Protein 3OUG (pdb70)

Solvent-accessible surface area: 33464 Å² total

Radius of gyration: 26.84 Å; Cα contacts (8 Å, |Δi|>4): 2534; chains: 8; bounding box: 60×60×76 Å

Foldseek 3Di:
DDKDWAFKEWFQFAAEEAAPPCAKEAAQVVCLGPADFQAKKWKAWPPQGDIDIDGYHYDHHPPSHIYHYHPCSVVDDGGITIMITHMDDDDPVDDDHDYRYHYPD/DDKDWAFKEWFQFAAEEEAPPCFKEAAQQLVLGPADFQAKKWKAWPPQGDIDIGTYDYDHHPPSHIYYYHPCSVVDDGGITIMITDIDDDDVVDDDNDHRYHYPD/DDKDWAFKEWFQFAAEEAAPPAKEAAQVLVLRPADFQAKKWKAWPPQGDIDIDGYHYDHHPPSHIYHYHPCSVVDDGGITMMITHIDDDDVVDDDRDHRYHYPD/DDKDWAFKEWFQFAAEEEAPPFKEAAQVVVLRPADFQAKKWKAWPPQGDIDIGGYDYDHHPPSHTYHYHPCSVVDDGGITIMITHIDDDDPVPDDRDHRYHYDD/DDKDWAFKEWFQFAAEEAAPPCFKEAAQQLVLRPADFQAKKWKAWPPQGDIDITTYHYDHHPPSHIYHYHPCSVVDDGGITMMITHMDDDDVVDDDRDHRYHYDD/DDKDWAFKEWFQFAAEEAQPPCFWEAAQVSVLRPADFQAKKWKAWPPQGDIDITTYHYDHHPPSHTYHYHPCRVVDDGGITMMITHIDDDDVVDDDRDHRYHYPD/DDKDWAFKEWFLFAAEEAQPPCFKEAAQVVVLRPADFQAKKWKAWPPQGDIDIGTYDYDHHPPSHIYHYHPCSVVDDGGITIMITHIDDDDPVDDDRDHRYHYPD/DDKDWAFKEWFQFAAEEAQPPCFKEAAPQVVLRPADFQAKKWKAWPPQGDIDITTYDYDHHPPSHTYYYHPCSVVDDGGITMMITHIDDDDPVDDDHDHRYHYPD

B-factor: mean 27.37, std 15.64, range [11.4, 163.14]

Sequence (838 aa):
LISVLKSKISYATVTGKDLFYVSITIDSEIKQANIIENEKVQVVNLLNNGERLETYVIKGEPNSKTIALNGPAARRCEIGDQLFIISYTQVDPTRENIKPKLVDLKLISVLKSKISYATVTGKDDLFFYVSITIDSEIKQANNIIENEKVQVVNLLNNGERLETYVIKGEPNSKTIALNNGPAARRCEIGDQQLFIISYTQVDPTRENIKPKLVDLKLISVLKSKISYATVTGKDLFYSITIDSEIKQANNIIENEKVQVVNLLNNGERLETYVIKGEPNSKTIALNNGPAARRCEIGDQLFIISYTQVDPTRENIKPKLVDLKLISVLKSKISYATVTGKDLFFYSITIDSEIKQANNIIENEKVQVVNLLNNGERLETYVIKGEPNSKTIALNGPAARRCEIGDQLFIISYTQVDPTRENIKPKLVDLKLISVLKKSKISYATVTGKDLFYVSITIDSEIKQANNIIENEKVQVVNLNNGERLETYVIKGEPNSKTIALLNGPAARRCEIGDQQLFIISSYTQVDPTRENIKPKLVDLKLISVLKSKISYATVTGKDLFYVSITIDSEIKQANNIIENEKVQVVNLLNNGERLETYVIKGEPNSKTIALLNNGPAARRCEIGDQQLFIISSYTQVDPTRENIKPKLVDLKLISVLKSKISYATVTGKDLFYVSITIDSEIKQANNIIENEKVQVVNLLNNGERLETYVIKGEPNSKTIALLNGPAARRCEIGDQQLFIISSYTQVDPTRENIKPKLVDLKLISVLKSKISYATVTGKDLFYVSITIDSEIKQANNIIENEKVQVVNLLNNGERLETYVIKGEPNSKTIALLNGPAARRCEIGDQQLFIISSYTQVDPTRENIKPKLVDLK

Structure (mmCIF, N/CA/C/O backbone):
data_3OUG
#
_entry.id   3OUG
#
_cell.length_a   79.934
_cell.length_b   80.525
_cell.length_c   85.025
_cell.angle_alpha   90.00
_cell.angle_beta   104.33
_cell.angle_gamma   90.00
#
_symmetry.space_group_name_H-M   'P 1 21 1'
#
loop_
_entity.id
_entity.type
_entity.pdbx_description
1 polymer 'Aspartate 1-decarboxylase'
2 non-polymer 'CHLORIDE ION'
3 non-polymer GLYCEROL
4 water water
#
loop_
_atom_site.group_PDB
_atom_site.id
_atom_site.type_symbol
_atom_site.label_atom_id
_atom_site.label_alt_id
_atom_site.label_comp_id
_atom_site.label_asym_id
_atom_site.label_entity_id
_atom_site.label_seq_id
_atom_site.pdbx_PDB_ins_code
_atom_site.Cartn_x
_atom_site.Cartn_y
_atom_site.Cartn_z
_atom_site.occupancy
_atom_site.B_iso_or_equiv
_atom_site.auth_seq_id
_atom_site.auth_comp_id
_atom_site.auth_asym_id
_atom_site.auth_atom_id
_atom_site.pdbx_PDB_model_num
ATOM 9 N N . LEU A 1 5 ? 42.521 41.182 -1.105 1.00 35.82 2 LEU A N 1
ATOM 10 C CA . LEU A 1 5 ? 42.870 39.930 -0.460 1.00 33.01 2 LEU A CA 1
ATOM 11 C C . LEU A 1 5 ? 42.257 39.841 0.927 1.00 31.21 2 LEU A C 1
ATOM 12 O O . LEU A 1 5 ? 42.072 40.870 1.593 1.00 30.83 2 LEU A O 1
ATOM 17 N N . ILE A 1 6 ? 41.986 38.608 1.356 1.00 28.14 3 ILE A N 1
ATOM 18 C CA . ILE A 1 6 ? 41.552 38.336 2.726 1.00 27.39 3 ILE A CA 1
ATOM 19 C C . ILE A 1 6 ? 42.373 37.191 3.299 1.00 25.36 3 ILE A C 1
ATOM 20 O O . ILE A 1 6 ? 42.936 36.377 2.568 1.00 24.26 3 ILE A O 1
ATOM 25 N N . SER A 1 7 ? 42.468 37.135 4.631 1.00 24.02 4 SER A N 1
ATOM 26 C CA . SER A 1 7 ? 43.189 36.068 5.280 1.00 23.33 4 SER A CA 1
ATOM 27 C C . SER A 1 7 ? 42.230 34.978 5.703 1.00 22.02 4 SER A C 1
ATOM 28 O O . SER A 1 7 ? 41.188 35.246 6.282 1.00 21.46 4 SER A O 1
ATOM 31 N N . VAL A 1 8 ? 42.614 33.750 5.391 1.00 21.79 5 VAL A N 1
ATOM 32 C CA . VAL A 1 8 ? 41.807 32.578 5.698 1.00 21.82 5 VAL A CA 1
ATOM 33 C C . VAL A 1 8 ? 42.703 31.459 6.223 1.00 21.30 5 VAL A C 1
ATOM 34 O O . VAL A 1 8 ? 43.903 31.441 5.986 1.00 22.67 5 VAL A O 1
ATOM 38 N N . LEU A 1 9 ? 42.099 30.525 6.959 1.00 20.98 6 LEU A N 1
ATOM 39 C CA . LEU A 1 9 ? 42.813 29.357 7.443 1.00 21.05 6 LEU A CA 1
ATOM 40 C C . LEU A 1 9 ? 43.338 28.506 6.332 1.00 22.23 6 LEU A C 1
ATOM 41 O O . LEU A 1 9 ? 42.575 28.136 5.421 1.00 23.51 6 LEU A O 1
ATOM 46 N N . LYS A 1 10 ? 44.626 28.171 6.411 1.00 23.19 7 LYS A N 1
ATOM 47 C CA . LYS A 1 10 ? 45.250 27.259 5.453 1.00 25.65 7 LYS A CA 1
ATOM 48 C C . LYS A 1 10 ? 45.488 25.870 6.031 1.00 26.70 7 LYS A C 1
ATOM 49 O O . LYS A 1 10 ? 45.226 24.878 5.371 1.00 26.45 7 LYS A O 1
ATOM 55 N N . SER A 1 11 ? 45.980 25.810 7.276 1.00 25.91 8 SER A N 1
ATOM 56 C CA . SER A 1 11 ? 46.401 24.576 7.904 1.00 26.25 8 SER A CA 1
ATOM 57 C C . SER A 1 11 ? 46.194 24.697 9.409 1.00 24.47 8 SER A C 1
ATOM 58 O O . SER A 1 11 ? 46.352 25.786 9.971 1.00 23.16 8 SER A O 1
ATOM 61 N N . LYS A 1 12 ? 45.833 23.595 10.042 1.00 23.46 9 LYS A N 1
ATOM 62 C CA . LYS A 1 12 ? 45.789 23.558 11.512 1.00 22.60 9 LYS A CA 1
ATOM 63 C C . LYS A 1 12 ? 46.234 22.217 12.024 1.00 22.45 9 LYS A C 1
ATOM 64 O O . LYS A 1 12 ? 45.738 21.168 11.555 1.00 24.22 9 LYS A O 1
ATOM 70 N N . ILE A 1 13 ? 47.153 22.235 12.987 1.00 20.71 10 ILE A N 1
ATOM 71 C CA . ILE A 1 13 ? 47.549 21.052 13.731 1.00 20.60 10 ILE A CA 1
ATOM 72 C C . ILE A 1 13 ? 46.943 21.182 15.107 1.00 21.38 10 ILE A C 1
ATOM 73 O O . ILE A 1 13 ? 47.203 22.192 15.787 1.00 21.05 10 ILE A O 1
ATOM 78 N N . SER A 1 14 ? 46.139 20.203 15.514 1.00 20.95 11 SER A N 1
ATOM 79 C CA . SER A 1 14 ? 45.491 20.228 16.814 1.00 20.73 11 SER A CA 1
ATOM 80 C C . SER A 1 14 ? 46.059 19.194 17.781 1.00 20.99 11 SER A C 1
ATOM 81 O O . SER A 1 14 ? 46.286 18.057 17.410 1.00 22.27 11 SER A O 1
ATOM 84 N N . TYR A 1 15 ? 46.271 19.604 19.031 1.00 20.48 12 TYR A N 1
ATOM 85 C CA . TYR A 1 15 ? 46.648 18.698 20.138 1.00 20.33 12 TYR A CA 1
ATOM 86 C C . TYR A 1 15 ? 48.085 18.211 20.000 1.00 20.51 12 TYR A C 1
ATOM 87 O O . TYR A 1 15 ? 48.406 17.034 20.213 1.00 21.17 12 TYR A O 1
ATOM 96 N N . ALA A 1 16 ? 48.944 19.154 19.652 1.00 18.91 13 ALA A N 1
ATOM 97 C CA . ALA A 1 16 ? 50.370 18.933 19.571 1.00 19.23 13 ALA A CA 1
ATOM 98 C C . ALA A 1 16 ? 50.935 19.077 20.968 1.00 18.95 13 ALA A C 1
ATOM 99 O O . ALA A 1 16 ? 50.869 20.156 21.543 1.00 22.12 13 ALA A O 1
ATOM 101 N N . THR A 1 17 ? 51.532 18.015 21.502 1.00 18.20 14 THR A N 1
ATOM 102 C CA . THR A 1 17 ? 52.016 18.030 22.879 1.00 18.49 14 THR A CA 1
ATOM 103 C C . THR A 1 17 ? 53.450 18.505 22.911 1.00 17.46 14 THR A C 1
ATOM 104 O O . THR A 1 17 ? 54.304 17.956 22.223 1.00 18.03 14 THR A O 1
ATOM 108 N N . VAL A 1 18 ? 53.743 19.499 23.748 1.00 16.33 15 VAL A N 1
ATOM 109 C CA . VAL A 1 18 ? 55.098 20.035 23.838 1.00 16.65 15 VAL A CA 1
ATOM 110 C C . VAL A 1 18 ? 56.015 18.974 24.461 1.00 17.35 15 VAL A C 1
ATOM 111 O O . VAL A 1 18 ? 55.750 18.456 25.545 1.00 18.38 15 VAL A O 1
ATOM 115 N N . THR A 1 19 ? 57.093 18.681 23.745 1.00 19.13 16 THR A N 1
ATOM 116 C CA . THR A 1 19 ? 58.093 17.704 24.146 1.00 20.54 16 THR A CA 1
ATOM 117 C C . THR A 1 19 ? 59.398 18.330 24.636 1.00 21.88 16 THR A C 1
ATOM 118 O O . THR A 1 19 ? 60.180 17.679 25.319 1.00 23.09 16 THR A O 1
ATOM 122 N N . GLY A 1 20 ? 59.630 19.598 24.319 1.00 21.71 17 GLY A N 1
ATOM 123 C CA . GLY A 1 20 ? 60.865 20.245 24.701 1.00 22.54 17 GLY A CA 1
ATOM 124 C C . GLY A 1 20 ? 60.740 21.740 24.596 1.00 22.34 17 GLY A C 1
ATOM 125 O O . GLY A 1 20 ? 59.798 22.248 23.991 1.00 21.28 17 GLY A O 1
ATOM 126 N N . LYS A 1 21 ? 61.660 22.435 25.246 1.00 24.10 18 LYS A N 1
ATOM 127 C CA . LYS A 1 21 ? 61.739 23.888 25.155 1.00 25.03 18 LYS A CA 1
ATOM 128 C C . LYS A 1 21 ? 63.180 24.290 25.441 1.00 27.53 18 LYS A C 1
ATOM 129 O O . LYS A 1 21 ? 63.844 23.683 26.293 1.00 30.71 18 LYS A O 1
ATOM 135 N N . ASP A 1 22 ? 63.672 25.257 24.680 1.00 27.52 19 ASP A N 1
ATOM 136 C CA . ASP A 1 22 ? 65.082 25.652 24.724 1.00 29.14 19 ASP A CA 1
ATOM 137 C C . ASP A 1 22 ? 65.127 27.161 24.599 1.00 26.61 19 ASP A C 1
ATOM 138 O O . ASP A 1 22 ? 65.102 27.672 23.491 1.00 26.96 19 ASP A O 1
ATOM 143 N N . LEU A 1 23 ? 65.213 27.859 25.723 1.00 26.57 20 LEU A N 1
ATOM 144 C CA . LEU A 1 23 ? 65.282 29.332 25.702 1.00 26.05 20 LEU A CA 1
ATOM 145 C C . LEU A 1 23 ? 66.456 29.887 24.854 1.00 27.87 20 LEU A C 1
ATOM 146 O O . LEU A 1 23 ? 66.258 30.708 23.958 1.00 27.66 20 LEU A O 1
ATOM 151 N N . PHE A 1 24 ? 67.660 29.415 25.121 1.00 29.52 21 PHE A N 1
ATOM 152 C CA . PHE A 1 24 ? 68.844 29.945 24.412 1.00 32.95 21 PHE A CA 1
ATOM 153 C C . PHE A 1 24 ? 69.186 29.135 23.155 1.00 35.23 21 PHE A C 1
ATOM 154 O O . PHE A 1 24 ? 70.222 28.478 23.078 1.00 35.61 21 PHE A O 1
ATOM 162 N N . TYR A 1 25 ? 68.314 29.261 22.157 1.00 36.52 22 TYR A N 1
ATOM 163 C CA . TYR A 1 25 ? 68.376 28.475 20.924 1.00 38.61 22 TYR A CA 1
ATOM 164 C C . TYR A 1 25 ? 69.447 29.010 19.975 1.00 40.91 22 TYR A C 1
ATOM 165 O O . TYR A 1 25 ? 69.578 30.225 19.793 1.00 41.00 22 TYR A O 1
ATOM 174 N N . VAL A 1 26 ? 70.191 28.085 19.364 1.00 46.70 23 VAL A N 1
ATOM 175 C CA . VAL A 1 26 ? 71.255 28.410 18.417 1.00 49.69 23 VAL A CA 1
ATOM 176 C C . VAL A 1 26 ? 71.047 27.642 17.106 1.00 49.03 23 VAL A C 1
ATO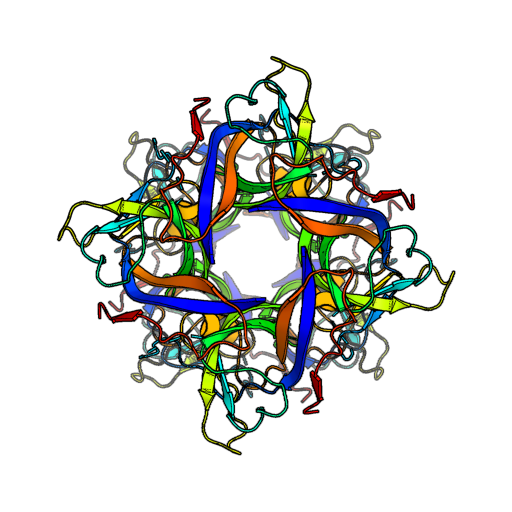M 177 O O . VAL A 1 26 ? 70.742 26.451 17.121 1.00 47.79 23 VAL A O 1
ATOM 181 N N . SER A 1 28 ? 60.044 30.576 18.134 1.00 31.82 25 SER A N 1
ATOM 182 C CA . SER A 1 28 ? 60.173 29.640 17.027 1.00 30.45 25 SER A CA 1
ATOM 183 C C . SER A 1 28 ? 59.935 28.220 17.481 1.00 27.45 25 SER A C 1
ATOM 184 O O . SER A 1 28 ? 60.254 27.847 18.598 1.00 27.96 25 SER A O 1
ATOM 187 N N . ILE A 1 29 ? 59.301 27.461 16.613 1.00 23.61 26 ILE A N 1
ATOM 188 C CA . ILE A 1 29 ? 58.731 26.196 16.994 1.00 21.32 26 ILE A CA 1
ATOM 189 C C . ILE A 1 29 ? 59.273 25.103 16.100 1.00 20.76 26 ILE A C 1
ATOM 190 O O . ILE A 1 29 ? 59.191 25.181 14.902 1.00 21.60 26 ILE A O 1
ATOM 195 N N . THR A 1 30 ? 59.835 24.087 16.719 1.00 20.17 27 THR A N 1
ATOM 196 C CA . THR A 1 30 ? 60.321 22.935 15.984 1.00 20.82 27 THR A CA 1
ATOM 197 C C . THR A 1 30 ? 59.223 21.900 15.912 1.00 20.53 27 THR A C 1
ATOM 198 O O . THR A 1 30 ? 58.654 21.546 16.902 1.00 19.72 27 THR A O 1
ATOM 202 N N . ILE A 1 31 ? 58.914 21.423 14.709 1.00 20.74 28 ILE A N 1
ATOM 203 C CA . ILE A 1 31 ? 57.832 20.452 14.497 1.00 20.91 28 ILE A CA 1
ATOM 204 C C . ILE A 1 31 ? 58.366 19.283 13.651 1.00 22.06 28 ILE A C 1
ATOM 205 O O . ILE A 1 31 ? 58.972 19.512 12.608 1.00 22.97 28 ILE A O 1
ATOM 210 N N . ASP A 1 32 ? 58.192 18.059 14.140 1.00 22.75 29 ASP A N 1
ATOM 211 C CA . ASP A 1 32 ? 58.385 16.816 13.344 1.00 24.72 29 ASP A CA 1
ATOM 212 C C . ASP A 1 32 ? 58.051 17.065 11.863 1.00 25.46 29 ASP A C 1
ATOM 213 O O . ASP A 1 32 ? 56.938 17.481 11.527 1.00 24.88 29 ASP A O 1
ATOM 218 N N . SER A 1 33 ? 59.026 16.838 10.986 1.00 26.88 30 SER A N 1
ATOM 219 C CA . SER A 1 33 ? 58.877 17.186 9.568 1.00 28.44 30 SER A CA 1
ATOM 220 C C . SER A 1 33 ? 57.748 16.426 8.865 1.00 29.32 30 SER A C 1
ATOM 221 O O . SER A 1 33 ? 57.179 16.920 7.880 1.00 29.68 30 SER A O 1
ATOM 224 N N . GLU A 1 34 ? 57.401 15.253 9.379 1.00 30.17 31 GLU A N 1
ATOM 225 C CA . GLU A 1 34 ? 56.271 14.481 8.850 1.00 31.67 31 GLU A CA 1
ATOM 226 C C . GLU A 1 34 ? 54.922 15.066 9.233 1.00 30.14 31 GLU A C 1
ATOM 227 O O . GLU A 1 34 ? 53.974 14.993 8.456 1.00 30.93 31 GLU A O 1
ATOM 233 N N . ILE A 1 35 ? 54.825 15.641 10.436 1.00 28.33 32 ILE A N 1
ATOM 234 C CA . ILE A 1 35 ? 53.619 16.359 10.839 1.00 26.90 32 ILE A CA 1
ATOM 235 C C . ILE A 1 35 ? 53.458 17.635 9.986 1.00 26.42 32 ILE A C 1
ATOM 236 O O . ILE A 1 35 ? 52.349 17.969 9.559 1.00 25.82 32 ILE A O 1
ATOM 249 N N . LYS A 1 37 ? 54.516 18.027 7.003 1.00 31.16 34 LYS A N 1
ATOM 250 C CA . LYS A 1 37 ? 54.075 17.510 5.710 1.00 33.27 34 LYS A CA 1
ATOM 251 C C . LYS A 1 37 ? 52.559 17.267 5.693 1.00 33.10 34 LYS A C 1
ATOM 252 O O . LYS A 1 37 ? 51.865 17.688 4.756 1.00 34.43 34 LYS A O 1
ATOM 258 N N . GLN A 1 38 ? 52.033 16.623 6.730 1.00 32.81 35 GLN A N 1
ATOM 259 C CA . GLN A 1 38 ? 50.592 16.365 6.814 1.00 33.47 35 GLN A CA 1
ATOM 260 C C . GLN A 1 38 ? 49.809 17.670 6.757 1.00 32.26 35 GLN A C 1
ATOM 261 O O . GLN A 1 38 ? 48.733 17.734 6.173 1.00 32.89 35 GLN A O 1
ATOM 267 N N . ALA A 1 39 ? 50.349 18.703 7.409 1.00 30.00 36 ALA A N 1
ATOM 268 C CA . ALA A 1 39 ? 49.668 19.984 7.547 1.00 29.04 36 ALA A CA 1
ATOM 269 C C . ALA A 1 39 ? 49.934 20.965 6.408 1.00 29.89 36 ALA A C 1
ATOM 270 O O . ALA A 1 39 ? 49.436 22.090 6.440 1.00 29.81 36 ALA A O 1
ATOM 272 N N . ASN A 1 40 ? 50.708 20.552 5.402 1.00 31.05 37 ASN A N 1
ATOM 273 C CA . ASN A 1 40 ? 51.139 21.459 4.332 1.00 33.00 37 ASN A CA 1
ATOM 274 C C . ASN A 1 40 ? 51.771 22.748 4.894 1.00 31.85 37 ASN A C 1
ATOM 275 O O . ASN A 1 40 ? 51.474 23.856 4.430 1.00 32.47 37 ASN A O 1
ATOM 280 N N . ILE A 1 41 ? 52.600 22.585 5.930 1.00 31.04 38 ILE A N 1
ATOM 281 C CA . ILE A 1 41 ? 53.355 23.696 6.522 1.00 30.25 38 ILE A CA 1
ATOM 282 C C . ILE A 1 41 ? 54.810 23.495 6.157 1.00 30.81 38 ILE A C 1
ATOM 283 O O . ILE A 1 41 ? 55.341 22.383 6.275 1.00 31.42 38 ILE A O 1
ATOM 288 N N . ILE A 1 42 ? 55.437 24.552 5.657 1.00 31.39 39 ILE A N 1
ATOM 289 C CA . ILE A 1 42 ? 56.813 24.481 5.197 1.00 32.76 39 ILE A CA 1
ATOM 290 C C . ILE A 1 42 ? 57.781 25.132 6.161 1.00 32.35 39 ILE A C 1
ATOM 291 O O . ILE A 1 42 ? 57.402 25.958 7.002 1.00 30.75 39 ILE A O 1
ATOM 296 N N . GLU A 1 43 ? 59.039 24.748 6.027 1.00 34.53 40 GLU A N 1
ATOM 297 C CA . GLU A 1 43 ? 60.110 25.287 6.836 1.00 34.35 40 GLU A CA 1
ATOM 298 C C . GLU A 1 43 ? 60.134 26.804 6.698 1.00 32.42 40 GLU A C 1
ATOM 299 O O . GLU A 1 43 ? 59.974 27.331 5.599 1.00 31.07 40 GLU A O 1
ATOM 305 N N . ASN A 1 44 ? 60.262 27.484 7.843 1.00 30.13 41 ASN A N 1
ATOM 306 C CA . ASN A 1 44 ? 60.295 28.948 7.950 1.00 29.17 41 ASN A CA 1
ATOM 307 C C . ASN A 1 44 ? 58.964 29.663 7.727 1.00 26.68 41 ASN A C 1
ATOM 308 O O . ASN A 1 44 ? 58.925 30.872 7.731 1.00 26.28 41 ASN A O 1
ATOM 313 N N . GLU A 1 45 ? 57.880 28.917 7.592 1.00 25.68 42 GLU A N 1
ATOM 314 C CA . GLU A 1 45 ? 56.543 29.510 7.480 1.00 25.28 42 GLU A CA 1
ATOM 315 C C . GLU A 1 45 ? 56.110 30.120 8.815 1.00 23.84 42 GLU A C 1
ATOM 316 O O . GLU A 1 45 ? 56.357 29.536 9.856 1.00 23.86 42 GLU A O 1
ATOM 322 N N . LYS A 1 46 ? 55.444 31.271 8.748 1.00 23.10 43 LYS A N 1
ATOM 323 C CA . LYS A 1 46 ? 54.870 31.908 9.933 1.00 21.84 43 LYS A CA 1
ATOM 324 C C . LYS A 1 46 ? 53.623 31.162 10.401 1.00 21.62 43 LYS A C 1
ATOM 325 O O . LYS A 1 46 ? 52.716 30.874 9.600 1.00 23.27 43 LYS A O 1
ATOM 331 N N . VAL A 1 47 ? 53.548 30.885 11.713 1.00 19.87 44 VAL A N 1
ATOM 332 C CA . VAL A 1 47 ? 52.378 30.217 12.296 1.00 18.96 44 VAL A CA 1
ATOM 333 C C . VAL A 1 47 ? 51.952 30.893 13.583 1.00 18.11 44 VAL A C 1
ATOM 334 O O . VAL A 1 47 ? 52.783 31.516 14.246 1.00 17.92 44 VAL A O 1
ATOM 338 N N . GLN A 1 48 ? 50.669 30.754 13.876 1.00 17.02 45 GLN A N 1
ATOM 339 C CA . GLN A 1 48 ? 50.095 31.132 15.165 1.00 16.38 45 GLN A CA 1
ATOM 340 C C . GLN A 1 48 ? 50.103 29.897 16.045 1.00 16.13 45 GLN A C 1
ATOM 341 O O . GLN A 1 48 ? 49.656 28.809 15.630 1.00 17.94 45 GLN A O 1
ATOM 347 N N . VAL A 1 49 ? 50.629 30.043 17.260 1.00 14.01 46 VAL A N 1
ATOM 348 C CA . VAL A 1 49 ? 50.695 28.959 18.219 1.00 13.91 46 VAL A CA 1
ATOM 349 C C . VAL A 1 49 ? 49.841 29.338 19.424 1.00 13.01 46 VAL A C 1
ATOM 350 O O . VAL A 1 49 ? 50.075 30.389 20.042 1.00 13.97 46 VAL A O 1
ATOM 354 N N . VAL A 1 50 ? 48.843 28.522 19.725 1.00 12.99 47 VAL A N 1
ATOM 355 C CA . VAL A 1 50 ? 47.961 28.782 20.877 1.00 13.03 47 VAL A CA 1
ATOM 356 C C . VAL A 1 50 ? 47.973 27.605 21.811 1.00 12.74 47 VAL A C 1
ATOM 357 O O . VAL A 1 50 ? 48.027 26.445 21.389 1.00 13.39 47 VAL A O 1
ATOM 361 N N . ASN A 1 51 ? 47.957 27.891 23.103 1.00 12.55 48 ASN A N 1
ATOM 362 C CA . ASN A 1 51 ? 48.225 26.921 24.163 1.00 12.55 48 ASN A CA 1
ATOM 363 C C . ASN A 1 51 ? 46.968 26.658 25.016 1.00 12.53 48 ASN A C 1
ATOM 364 O O . ASN A 1 51 ? 46.419 27.564 25.661 1.00 12.70 48 ASN A O 1
ATOM 369 N N . LEU A 1 52 ? 46.538 25.404 25.046 1.00 12.76 49 LEU A N 1
ATOM 370 C CA A LEU A 1 52 ? 45.303 25.042 25.774 0.50 13.58 49 LEU A CA 1
ATOM 371 C CA B LEU A 1 52 ? 45.320 25.006 25.768 0.50 13.36 49 LEU A CA 1
ATOM 372 C C . LEU A 1 52 ? 45.486 25.083 27.288 1.00 13.28 49 LEU A C 1
ATOM 373 O O . LEU A 1 52 ? 44.517 25.255 28.006 1.00 13.52 49 LEU A O 1
ATOM 382 N N . ASN A 1 53 ? 46.697 24.900 27.776 1.00 12.73 50 ASN A N 1
ATOM 383 C CA . ASN A 1 53 ? 46.960 24.847 29.223 1.00 12.79 50 ASN A CA 1
ATOM 384 C C . ASN A 1 53 ? 46.945 26.252 29.811 1.00 12.61 50 ASN A C 1
ATOM 385 O O . ASN A 1 53 ? 46.363 26.536 30.859 1.00 12.67 50 ASN A O 1
ATOM 390 N N . ASN A 1 54 ? 47.646 27.181 29.176 1.00 12.53 51 ASN A N 1
ATOM 391 C CA . ASN A 1 54 ? 47.842 28.524 29.740 1.00 12.59 51 ASN A CA 1
ATOM 392 C C . ASN A 1 54 ? 47.202 29.657 28.971 1.00 12.55 51 ASN A C 1
ATOM 393 O O . ASN A 1 54 ? 47.228 30.804 29.440 1.00 12.93 51 ASN A O 1
ATOM 398 N N . GLY A 1 55 ? 46.578 29.374 27.825 1.00 12.45 52 GLY A N 1
ATOM 399 C CA . GLY A 1 55 ? 45.946 30.394 27.011 1.00 12.57 52 GLY A CA 1
ATOM 400 C C . GLY A 1 55 ? 46.819 31.306 26.173 1.00 12.65 52 GLY A C 1
ATOM 401 O O . GLY A 1 55 ? 46.310 32.206 25.506 1.00 12.89 52 GLY A O 1
ATOM 402 N N . GLU A 1 56 ? 48.141 31.120 26.238 1.00 12.61 53 GLU A N 1
ATOM 403 C CA . GLU A 1 56 ? 49.069 31.988 25.509 1.00 12.81 53 GLU A CA 1
ATOM 404 C C . GLU A 1 56 ? 48.841 31.855 24.015 1.00 12.76 53 GLU A C 1
ATOM 405 O O . GLU A 1 56 ? 48.562 30.764 23.500 1.00 12.60 53 GLU A O 1
ATOM 411 N N . ARG A 1 57 ? 48.973 32.980 23.333 1.00 12.03 54 ARG A N 1
ATOM 412 C CA . ARG A 1 57 ? 48.831 33.108 21.895 1.00 12.15 54 ARG A CA 1
ATOM 413 C C . ARG A 1 57 ? 50.034 33.870 21.362 1.00 13.20 54 ARG A C 1
ATOM 414 O O . ARG A 1 57 ? 50.370 34.945 21.863 1.00 14.89 54 ARG A O 1
ATOM 422 N N . LEU A 1 58 ? 50.719 33.291 20.370 1.00 13.28 55 LEU A N 1
ATOM 423 C CA . LEU A 1 58 ? 51.912 33.938 19.813 1.00 13.68 55 LEU A CA 1
ATOM 424 C C . LEU A 1 58 ? 52.070 33.572 18.355 1.00 14.59 55 LEU A C 1
ATOM 425 O O . LEU A 1 58 ? 51.445 32.609 17.879 1.00 15.13 55 LEU A O 1
ATOM 430 N N . GLU A 1 59 ? 52.901 34.333 17.676 1.00 14.91 56 GLU A N 1
ATOM 431 C CA . GLU A 1 59 ? 53.264 34.053 16.289 1.00 16.99 56 GLU A CA 1
ATOM 432 C C . GLU A 1 59 ? 54.748 33.851 16.236 1.00 17.18 56 GLU A C 1
ATOM 433 O O . GLU A 1 59 ? 55.520 34.587 16.846 1.00 16.76 56 GLU A O 1
ATOM 439 N N . THR A 1 60 ? 55.159 32.851 15.463 1.00 18.02 57 THR A N 1
ATOM 440 C CA . THR A 1 60 ? 56.560 32.565 15.254 1.00 19.51 57 THR A CA 1
ATOM 441 C C . THR A 1 60 ? 56.713 31.807 13.929 1.00 20.39 57 THR A C 1
ATOM 442 O O . THR A 1 60 ? 55.779 31.783 13.135 1.00 21.19 57 THR A O 1
ATOM 446 N N . TYR A 1 61 ? 57.903 31.281 13.663 1.00 20.45 58 TYR A N 1
ATOM 447 C CA . TYR A 1 61 ? 58.145 30.553 12.406 1.00 21.33 58 TYR A CA 1
ATOM 448 C C . TYR A 1 61 ? 58.534 29.117 12.718 1.00 20.78 58 TYR A C 1
ATOM 449 O O . TYR A 1 61 ? 58.950 28.803 13.822 1.00 21.34 58 TYR A O 1
ATOM 458 N N . VAL A 1 62 ? 58.441 28.255 11.704 1.00 21.67 59 VAL A N 1
ATOM 459 C CA . VAL A 1 62 ? 58.603 26.800 11.886 1.00 22.87 59 VAL A CA 1
ATOM 460 C C . VAL A 1 62 ? 60.029 26.335 11.527 1.00 24.28 59 VAL A C 1
ATOM 461 O O . VAL A 1 62 ? 60.596 26.760 10.507 1.00 24.93 59 VAL A O 1
ATOM 465 N N . ILE A 1 63 ? 60.572 25.466 12.374 1.00 23.94 60 ILE A N 1
ATOM 466 C CA . ILE A 1 63 ? 61.838 24.785 12.166 1.00 26.46 60 ILE A CA 1
ATOM 467 C C . ILE A 1 63 ? 61.529 23.300 12.037 1.00 27.57 60 ILE A C 1
ATOM 468 O O . ILE A 1 63 ? 60.716 22.767 12.787 1.00 26.24 60 ILE A O 1
ATOM 473 N N . LYS A 1 64 ? 62.182 22.624 11.086 1.00 29.39 61 LYS A N 1
ATOM 474 C CA . LYS A 1 64 ? 61.981 21.187 10.934 1.00 31.83 61 LYS A CA 1
ATOM 475 C C . LYS A 1 64 ? 62.520 20.369 12.099 1.00 32.19 61 LYS A C 1
ATOM 476 O O . LYS A 1 64 ? 63.675 20.518 12.490 1.00 33.17 61 LYS A O 1
ATOM 482 N N . GLY A 1 65 ? 61.680 19.486 12.625 1.00 32.77 62 GLY A N 1
ATOM 483 C CA . GLY A 1 65 ? 62.111 18.472 13.579 1.00 33.40 62 GLY A CA 1
ATOM 484 C C . GLY A 1 65 ? 62.375 17.185 12.801 1.00 35.98 62 GLY A C 1
ATOM 485 O O . GLY A 1 65 ? 62.020 17.079 11.631 1.00 35.80 62 GLY A O 1
ATOM 486 N N . GLU A 1 66 ? 62.994 16.220 13.462 1.00 35.11 63 GLU A N 1
ATOM 487 C CA . GLU A 1 66 ? 63.298 14.937 12.825 1.00 37.49 63 GLU A CA 1
ATOM 488 C C . GLU A 1 66 ? 62.020 14.162 12.467 1.00 36.91 63 GLU A C 1
ATOM 489 O O . GLU A 1 66 ? 61.084 14.108 13.258 1.00 35.26 63 GLU A O 1
ATOM 495 N N . PRO A 1 67 ? 61.978 13.549 11.266 1.00 38.42 64 PRO A N 1
ATOM 496 C CA . PRO A 1 67 ? 60.765 12.842 10.863 1.00 38.43 64 PRO A CA 1
ATOM 497 C C . PRO A 1 67 ? 60.372 11.742 11.844 1.00 37.35 64 PRO A C 1
ATOM 498 O O . PRO A 1 67 ? 61.230 11.007 12.325 1.00 38.19 64 PRO A O 1
ATOM 502 N N . ASN A 1 68 ? 59.078 11.672 12.138 1.00 36.39 65 ASN A N 1
ATOM 503 C CA . ASN A 1 68 ? 58.486 10.692 13.046 1.00 36.32 65 ASN A CA 1
ATOM 504 C C . ASN A 1 68 ? 58.969 10.740 14.500 1.00 35.00 65 ASN A C 1
ATOM 505 O O . ASN A 1 68 ? 58.690 9.819 15.260 1.00 36.31 65 ASN A O 1
ATOM 510 N N . SER A 1 69 ? 59.664 11.817 14.882 1.00 33.31 66 SER A N 1
ATOM 511 C CA . SER A 1 69 ? 60.086 12.046 16.277 1.00 32.27 66 SER A CA 1
ATOM 512 C C . SER A 1 69 ? 58.944 12.497 17.198 1.00 30.77 66 SER A C 1
ATOM 513 O O . SER A 1 69 ? 59.045 12.370 18.413 1.00 30.20 66 SER A O 1
ATOM 516 N N . LYS A 1 70 ? 57.902 13.062 16.599 1.00 29.46 67 LYS A N 1
ATOM 517 C CA . LYS A 1 70 ? 56.807 13.732 17.324 1.00 28.80 67 LYS A CA 1
ATOM 518 C C . LYS A 1 70 ? 57.326 14.960 18.094 1.00 26.18 67 LYS A C 1
ATOM 519 O O . LYS A 1 70 ? 56.663 15.443 19.025 1.00 25.82 67 LYS A O 1
ATOM 525 N N . THR A 1 71 ? 58.479 15.484 17.696 1.00 24.77 68 THR A N 1
ATOM 526 C CA . THR A 1 71 ? 59.027 16.702 18.329 1.00 23.16 68 THR A CA 1
ATOM 527 C C . THR A 1 71 ? 58.092 17.884 18.137 1.00 20.97 68 THR A C 1
ATOM 528 O O . THR A 1 71 ? 57.665 18.181 17.033 1.00 20.75 68 THR A O 1
ATOM 532 N N . ILE A 1 72 ? 57.774 18.558 19.245 1.00 19.13 69 ILE A N 1
ATOM 533 C CA . ILE A 1 72 ? 57.078 19.852 19.238 1.00 17.96 69 ILE A CA 1
ATOM 534 C C . ILE A 1 72 ? 57.794 20.653 20.317 1.00 17.79 69 ILE A C 1
ATOM 535 O O . ILE A 1 72 ? 57.646 20.359 21.496 1.00 16.97 69 ILE A O 1
ATOM 540 N N . ALA A 1 73 ? 58.622 21.604 19.905 1.00 17.47 70 ALA A N 1
ATOM 541 C CA . ALA A 1 73 ? 59.504 22.296 20.844 1.00 18.56 70 ALA A CA 1
ATOM 542 C C . ALA A 1 73 ? 59.428 23.785 20.580 1.00 18.28 70 ALA A C 1
ATOM 543 O O . ALA A 1 73 ? 59.496 24.239 19.432 1.00 18.79 70 ALA A O 1
ATOM 545 N N . LEU A 1 74 ? 59.255 24.558 21.652 1.00 18.83 71 LEU A N 1
ATOM 546 C CA . LEU A 1 74 ? 59.272 26.005 21.570 1.00 19.50 71 LEU A CA 1
ATOM 547 C C . LEU A 1 74 ? 60.658 26.479 22.020 1.00 21.33 71 LEU A C 1
ATOM 548 O O . LEU A 1 74 ? 61.112 26.198 23.134 1.00 23.79 71 LEU A O 1
ATOM 553 N N . ASN A 1 75 ? 61.275 27.253 21.152 1.00 23.39 72 ASN A N 1
ATOM 554 C CA . ASN A 1 75 ? 62.639 27.707 21.303 1.00 26.39 72 ASN A CA 1
ATOM 555 C C . ASN A 1 75 ? 62.661 29.217 21.399 1.00 25.77 72 ASN A C 1
ATOM 556 O O . ASN A 1 75 ? 61.716 29.894 20.979 1.00 26.03 72 ASN A O 1
ATOM 561 N N . GLY A 1 76 ? 63.763 29.747 21.904 1.00 23.18 73 GLY A N 1
ATOM 562 C CA . GLY A 1 76 ? 63.902 31.199 22.021 1.00 21.45 73 GLY A CA 1
ATOM 563 C C . GLY A 1 76 ? 62.962 31.760 23.068 1.00 19.06 73 GLY A C 1
ATOM 564 O O . GLY A 1 76 ? 62.544 31.052 23.973 1.00 17.47 73 GLY A O 1
ATOM 565 N N . PRO A 1 77 ? 62.611 33.048 22.945 1.00 16.70 74 PRO A N 1
ATOM 566 C CA . PRO A 1 77 ? 61.709 33.670 23.895 1.00 15.27 74 PRO A CA 1
ATOM 567 C C . PRO A 1 77 ? 60.386 32.942 24.039 1.00 14.85 74 PRO A C 1
ATOM 568 O O . PRO A 1 77 ? 59.809 32.984 25.102 1.00 13.63 74 PRO A O 1
ATOM 572 N N . ALA A 1 78 ? 59.934 32.258 22.995 1.00 14.93 75 ALA A N 1
ATOM 573 C CA . ALA A 1 78 ? 58.672 31.491 23.047 1.00 15.89 75 ALA A CA 1
ATOM 574 C C . ALA A 1 78 ? 58.707 30.424 24.126 1.00 15.12 75 ALA A C 1
ATOM 575 O O . ALA A 1 78 ? 57.653 30.028 24.629 1.00 14.74 75 ALA A O 1
ATOM 577 N N . ALA A 1 79 ? 59.889 29.942 24.496 1.00 15.75 76 ALA A N 1
ATOM 578 C CA . ALA A 1 79 ? 60.022 28.964 25.590 1.00 15.00 76 ALA A CA 1
ATOM 579 C C . ALA A 1 79 ? 59.448 29.449 26.881 1.00 16.18 76 ALA A C 1
ATOM 580 O O . ALA A 1 79 ? 58.955 28.639 27.660 1.00 17.13 76 ALA A O 1
ATOM 582 N N . ARG A 1 80 ? 59.476 30.769 27.114 1.00 15.29 77 ARG A N 1
ATOM 583 C CA . ARG A 1 80 ? 58.879 31.346 28.326 1.00 15.36 77 ARG A CA 1
ATOM 584 C C . ARG A 1 80 ? 57.353 31.266 28.388 1.00 15.98 77 ARG A C 1
ATOM 585 O O . ARG A 1 80 ? 56.782 31.525 29.426 1.00 20.00 77 ARG A O 1
ATOM 593 N N . ARG A 1 81 ? 56.716 30.914 27.289 1.00 14.68 78 ARG A N 1
ATOM 594 C CA . ARG A 1 81 ? 55.244 30.894 27.165 1.00 14.04 78 ARG A CA 1
ATOM 595 C C . ARG A 1 81 ? 54.678 29.491 27.157 1.00 13.95 78 ARG A C 1
ATOM 596 O O . ARG A 1 81 ? 53.527 29.314 26.795 1.00 14.98 78 ARG A O 1
ATOM 604 N N . CYS A 1 82 ? 55.447 28.491 27.586 1.00 13.80 79 CYS A N 1
ATOM 605 C CA . CYS A 1 82 ? 54.943 27.127 27.655 1.00 14.96 79 CYS A CA 1
ATOM 606 C C . CYS A 1 82 ? 55.716 26.299 28.649 1.00 14.43 79 CYS A C 1
ATOM 607 O O . CYS A 1 82 ? 56.792 26.701 29.110 1.00 15.58 79 CYS A O 1
ATOM 610 N N . GLU A 1 83 ? 55.196 25.105 28.910 1.00 14.33 80 GLU A N 1
ATOM 611 C CA . GLU A 1 83 ? 55.932 24.063 29.572 1.00 14.63 80 GLU A CA 1
ATOM 612 C C . GLU A 1 83 ? 55.738 22.736 28.885 1.00 15.69 80 GLU A C 1
ATOM 613 O O . GLU A 1 83 ? 54.806 22.525 28.117 1.00 14.49 80 GLU A O 1
ATOM 619 N N . ILE A 1 84 ? 56.675 21.832 29.146 1.00 17.00 81 ILE A N 1
ATOM 620 C CA . ILE A 1 84 ? 56.585 20.483 28.577 1.00 17.52 81 ILE A CA 1
ATOM 621 C C . ILE A 1 84 ? 55.265 19.853 28.995 1.00 17.35 81 ILE A C 1
ATOM 622 O O . ILE A 1 84 ? 54.842 19.968 30.154 1.00 18.03 81 ILE A O 1
ATOM 627 N N . GLY A 1 85 ? 54.600 19.210 28.039 1.00 17.22 82 GLY A N 1
ATOM 628 C CA . GLY A 1 85 ? 53.309 18.580 28.308 1.00 17.04 82 GLY A CA 1
ATOM 629 C C . GLY A 1 85 ? 52.142 19.429 27.889 1.00 15.87 82 GLY A C 1
ATOM 630 O O . GLY A 1 85 ? 51.051 18.912 27.754 1.00 16.75 82 GLY A O 1
ATOM 631 N N . ASP A 1 86 ? 52.351 20.736 27.665 1.00 15.01 83 ASP A N 1
ATOM 632 C CA . ASP A 1 86 ? 51.252 21.591 27.225 1.00 14.77 83 ASP A CA 1
ATOM 633 C C . ASP A 1 86 ? 50.735 21.128 25.854 1.00 15.95 83 ASP A C 1
ATOM 634 O O . ASP A 1 86 ? 51.494 20.630 25.028 1.00 16.03 83 ASP A O 1
ATOM 639 N N . GLN A 1 87 ? 49.456 21.318 25.619 1.00 16.48 84 GLN A N 1
ATOM 640 C CA . GLN A 1 87 ? 48.838 20.990 24.358 1.00 18.53 84 GLN A CA 1
ATOM 641 C C . GLN A 1 87 ? 48.669 22.252 23.551 1.00 18.54 84 GLN A C 1
ATOM 642 O O . GLN A 1 87 ? 48.079 23.223 24.039 1.00 17.06 84 GLN A O 1
ATOM 648 N N . LEU A 1 88 ? 49.108 22.217 22.301 1.00 18.16 85 LEU A N 1
ATOM 649 C CA . LEU A 1 88 ? 49.043 23.349 21.402 1.00 18.34 85 LEU A CA 1
ATOM 650 C C . LEU A 1 88 ? 48.150 23.092 20.217 1.00 18.25 85 LEU A C 1
ATOM 651 O O . LEU A 1 88 ? 47.957 21.944 19.788 1.00 18.85 85 LEU A O 1
ATOM 656 N N . PHE A 1 89 ? 47.624 24.183 19.681 1.00 17.45 86 PHE A N 1
ATOM 657 C CA . PHE A 1 89 ? 47.108 24.217 18.313 1.00 18.00 86 PHE A CA 1
ATOM 658 C C . PHE A 1 89 ? 48.090 25.100 17.529 1.00 17.63 86 PHE A C 1
ATOM 659 O O . PHE A 1 89 ? 48.526 26.154 18.005 1.00 17.08 86 PHE A O 1
ATOM 667 N N . ILE A 1 90 ? 48.418 24.687 16.294 1.00 17.60 87 ILE A N 1
ATOM 668 C CA . ILE A 1 90 ? 49.375 25.415 15.434 1.00 17.93 87 ILE A CA 1
ATOM 669 C C . ILE A 1 90 ? 48.653 25.713 14.131 1.00 19.68 87 ILE A C 1
ATOM 670 O O . ILE A 1 90 ? 48.185 24.797 13.464 1.00 20.45 87 ILE A O 1
ATOM 675 N N . ILE A 1 91 ? 48.525 26.996 13.804 1.00 20.16 88 ILE A N 1
ATOM 676 C CA . ILE A 1 91 ? 47.635 27.498 12.751 1.00 21.83 88 ILE A CA 1
ATOM 677 C C . ILE A 1 91 ? 48.422 28.298 11.721 1.00 22.62 88 ILE A C 1
ATOM 678 O O . ILE A 1 91 ? 49.218 29.153 12.062 1.00 22.09 88 ILE A O 1
ATOM 683 N N . SER A 1 92 ? 48.188 28.019 10.434 1.00 23.82 89 SER A N 1
ATOM 684 C CA . SER A 1 92 ? 48.757 28.847 9.376 1.00 25.69 89 SER A CA 1
ATOM 685 C C . SER A 1 92 ? 47.628 29.464 8.566 1.00 25.74 89 SER A C 1
ATOM 686 O O . SER A 1 92 ? 46.598 28.831 8.358 1.00 23.43 89 SER A O 1
ATOM 689 N N . TYR A 1 93 ? 47.831 30.718 8.154 1.00 27.42 90 TYR A N 1
ATOM 690 C CA . TYR A 1 93 ? 46.842 31.461 7.399 1.00 27.55 90 TYR A CA 1
ATOM 691 C C . TYR A 1 93 ? 47.411 31.773 6.017 1.00 28.54 90 TYR A C 1
ATOM 692 O O . TYR A 1 93 ? 48.630 31.731 5.794 1.00 29.87 90 TYR A O 1
ATOM 701 N N . THR A 1 94 ? 46.518 32.103 5.093 1.00 28.61 91 THR A N 1
ATOM 702 C CA . THR A 1 94 ? 46.928 32.484 3.730 1.00 28.94 91 THR A CA 1
ATOM 703 C C . THR A 1 94 ? 46.094 33.668 3.252 1.00 28.16 91 THR A C 1
ATOM 704 O O . THR A 1 94 ? 44.945 33.802 3.628 1.00 27.08 91 THR A O 1
ATOM 708 N N . GLN A 1 95 ? 46.690 34.535 2.443 1.00 28.33 92 GLN A N 1
ATOM 709 C CA . GLN A 1 95 ? 45.982 35.674 1.871 1.00 28.59 92 GLN A CA 1
ATOM 710 C C . GLN A 1 95 ? 45.505 35.261 0.476 1.00 28.29 92 GLN A C 1
ATOM 711 O O . GLN A 1 95 ? 46.321 34.848 -0.343 1.00 29.21 92 GLN A O 1
ATOM 717 N N . VAL A 1 96 ? 44.208 35.394 0.239 1.00 27.12 93 VAL A N 1
ATOM 718 C CA . VAL A 1 96 ? 43.583 34.946 -1.021 1.00 29.09 93 VAL A CA 1
ATOM 719 C C . VAL A 1 96 ? 42.649 35.982 -1.582 1.00 29.77 93 VAL A C 1
ATOM 720 O O . VAL A 1 96 ? 42.105 36.806 -0.871 1.00 28.06 93 VAL A O 1
ATOM 724 N N . ASP A 1 97 ? 42.451 35.913 -2.896 1.00 31.76 94 ASP A N 1
ATOM 725 C CA . ASP A 1 97 ? 41.446 36.711 -3.562 1.00 33.88 94 ASP A CA 1
ATOM 726 C C . ASP A 1 97 ? 40.076 36.178 -3.161 1.00 34.08 94 ASP A C 1
ATOM 727 O O . ASP A 1 97 ? 39.782 35.002 -3.378 1.00 33.71 94 ASP A O 1
ATOM 732 N N . PRO A 1 98 ? 39.227 37.042 -2.577 1.00 34.60 95 PRO A N 1
ATOM 733 C CA . PRO A 1 98 ? 37.911 36.607 -2.143 1.00 35.54 95 PRO A CA 1
ATOM 734 C C . PRO A 1 98 ? 36.959 36.263 -3.304 1.00 37.30 95 PRO A C 1
ATOM 735 O O . PRO A 1 98 ? 35.918 35.668 -3.055 1.00 37.92 95 PRO A O 1
ATOM 739 N N . THR A 1 99 ? 37.296 36.645 -4.539 1.00 38.74 96 THR A N 1
ATOM 740 C CA . THR A 1 99 ? 36.474 36.243 -5.701 1.00 40.84 96 THR A CA 1
ATOM 741 C C . THR A 1 99 ? 36.770 34.808 -6.143 1.00 42.05 96 THR A C 1
ATOM 742 O O . THR A 1 99 ? 35.995 34.226 -6.906 1.00 43.71 96 THR A O 1
ATOM 746 N N . ARG A 1 100 ? 37.882 34.240 -5.678 1.00 41.65 97 ARG A N 1
ATOM 747 C CA . ARG A 1 100 ? 38.169 32.815 -5.911 1.00 42.63 97 ARG A CA 1
ATOM 748 C C . ARG A 1 100 ? 37.338 31.938 -4.963 1.00 42.20 97 ARG A C 1
ATOM 749 O O . ARG A 1 100 ? 36.852 32.398 -3.919 1.00 40.69 97 ARG A O 1
ATOM 757 N N . GLU A 1 101 ? 37.183 30.667 -5.331 1.00 42.64 98 GLU A N 1
ATOM 758 C CA . GLU A 1 101 ? 36.468 29.701 -4.511 1.00 42.77 98 GLU A CA 1
ATOM 759 C C . GLU A 1 101 ? 37.218 29.468 -3.200 1.00 41.77 98 GLU A C 1
ATOM 760 O O . GLU A 1 101 ? 38.440 29.686 -3.109 1.00 40.47 98 GLU A O 1
ATOM 766 N N . ASN A 1 102 ? 36.471 29.016 -2.199 1.00 40.40 99 ASN A N 1
ATOM 767 C CA . ASN A 1 102 ? 36.996 28.917 -0.832 1.00 40.50 99 ASN A CA 1
ATOM 768 C C . ASN A 1 102 ? 38.157 27.928 -0.741 1.00 39.99 99 ASN A C 1
ATOM 769 O O . ASN A 1 102 ? 38.147 26.897 -1.411 1.00 39.98 99 ASN A O 1
ATOM 774 N N . ILE A 1 103 ? 39.153 28.272 0.084 1.00 39.59 100 ILE A N 1
ATOM 775 C CA . ILE A 1 103 ? 40.283 27.389 0.392 1.00 39.30 100 ILE A CA 1
ATOM 776 C C . ILE A 1 103 ? 39.830 26.347 1.422 1.00 38.11 100 ILE A C 1
ATOM 777 O O . ILE A 1 103 ? 39.209 26.707 2.433 1.00 37.88 100 ILE A O 1
ATOM 782 N N . LYS A 1 104 ? 40.109 25.068 1.158 1.00 37.39 101 LYS A N 1
ATOM 783 C CA . LYS A 1 104 ? 39.768 24.019 2.122 1.00 36.98 101 LYS A CA 1
ATOM 784 C C . LYS A 1 104 ? 40.955 23.784 3.044 1.00 34.32 101 LYS A C 1
ATOM 785 O O . LYS A 1 104 ? 42.013 23.358 2.593 1.00 33.88 101 LYS A O 1
ATOM 791 N N . PRO A 1 105 ? 40.781 24.055 4.351 1.00 32.06 102 PRO A N 1
ATOM 792 C CA . PRO A 1 105 ? 41.924 23.876 5.229 1.00 31.35 102 PRO A CA 1
ATOM 793 C C . PRO A 1 105 ? 42.385 22.427 5.364 1.00 30.57 102 PRO A C 1
ATOM 794 O O . PRO A 1 105 ? 41.569 21.514 5.328 1.00 32.13 102 PRO A O 1
ATOM 798 N N . LYS A 1 106 ? 43.691 22.249 5.537 1.00 30.31 103 LYS A N 1
ATOM 799 C CA . LYS A 1 106 ? 44.291 20.969 5.891 1.00 31.20 103 LYS A CA 1
ATOM 800 C C . LYS A 1 106 ? 44.326 20.831 7.413 1.00 29.82 103 LYS A C 1
ATOM 801 O O . LYS A 1 106 ? 45.024 21.588 8.100 1.00 28.22 103 LYS A O 1
ATOM 807 N N . LEU A 1 107 ? 43.567 19.877 7.937 1.00 29.76 104 LEU A N 1
ATOM 808 C CA . LEU A 1 107 ? 43.449 19.698 9.375 1.00 29.77 104 LEU A CA 1
ATOM 809 C C . LEU A 1 107 ? 44.130 18.408 9.812 1.00 30.12 104 LEU A C 1
ATOM 810 O O . LEU A 1 107 ? 43.868 17.334 9.260 1.00 31.86 104 LEU A O 1
ATOM 815 N N . VAL A 1 108 ? 45.008 18.525 10.804 1.00 28.59 105 VAL A N 1
ATOM 816 C CA . VAL A 1 108 ? 45.748 17.396 11.347 1.00 29.84 105 VAL A CA 1
ATOM 817 C C . VAL A 1 108 ? 45.409 17.302 12.823 1.00 30.23 105 VAL A C 1
ATOM 818 O O . VAL A 1 108 ? 45.690 18.228 13.563 1.00 28.73 105 VAL A O 1
ATOM 822 N N . ASP A 1 109 ? 44.787 16.206 13.256 1.00 32.36 106 ASP A N 1
ATOM 823 C CA . ASP A 1 109 ? 44.402 16.040 14.666 1.00 33.78 106 ASP A CA 1
ATOM 824 C C . ASP A 1 109 ? 45.320 14.989 15.287 1.00 34.49 106 ASP A C 1
ATOM 825 O O . ASP A 1 109 ? 45.250 13.800 14.947 1.00 35.83 106 ASP A O 1
ATOM 830 N N . LEU A 1 110 ? 46.181 15.426 16.199 1.00 33.44 107 LEU A N 1
ATOM 831 C CA . LEU A 1 110 ? 47.168 14.551 16.831 1.00 35.41 107 LEU A CA 1
ATOM 832 C C . LEU A 1 110 ? 46.669 13.853 18.099 1.00 38.68 107 LEU A C 1
ATOM 833 O O . LEU A 1 110 ? 47.390 13.044 18.673 1.00 41.20 107 LEU A O 1
ATOM 838 N N . LYS A 1 111 ? 45.451 14.145 18.534 1.00 41.37 108 LYS A N 1
ATOM 839 C CA . LYS A 1 111 ? 44.936 13.582 19.780 1.00 44.99 108 LYS A CA 1
ATOM 840 C C . LYS A 1 111 ? 44.744 12.068 19.637 1.00 48.22 108 LYS A C 1
ATOM 841 O O . LYS A 1 111 ? 44.073 11.611 18.714 1.00 50.59 108 LYS A O 1
ATOM 860 N N . LEU B 1 5 ? 49.716 48.169 -0.887 1.00 46.76 2 LEU B N 1
ATOM 861 C CA . LEU B 1 5 ? 48.485 47.630 -0.334 1.00 42.07 2 LEU B CA 1
ATOM 862 C C . LEU B 1 5 ? 48.379 48.068 1.128 1.00 39.01 2 LEU B C 1
ATOM 863 O O . LEU B 1 5 ? 49.392 48.230 1.796 1.00 39.15 2 LEU B O 1
ATOM 868 N N . ILE B 1 6 ? 47.152 48.274 1.581 1.00 35.12 3 ILE B N 1
ATOM 869 C CA . ILE B 1 6 ? 46.883 48.597 2.987 1.00 33.57 3 ILE B CA 1
ATOM 870 C C . ILE B 1 6 ? 45.739 47.728 3.472 1.00 30.99 3 ILE B C 1
ATOM 871 O O . ILE B 1 6 ? 44.940 47.228 2.682 1.00 30.40 3 ILE B O 1
ATOM 876 N N . SER B 1 7 ? 45.651 47.566 4.796 1.00 29.49 4 SER B N 1
ATOM 877 C CA . SER B 1 7 ? 44.548 46.827 5.395 1.00 28.26 4 SER B CA 1
ATOM 878 C C . SER B 1 7 ? 43.443 47.799 5.806 1.00 27.03 4 SER B C 1
ATOM 879 O O . SER B 1 7 ? 43.716 48.865 6.414 1.00 26.38 4 SER B O 1
ATOM 882 N N . VAL B 1 8 ? 42.209 47.443 5.442 1.00 26.39 5 VAL B N 1
ATOM 883 C CA . VAL B 1 8 ? 41.018 48.219 5.771 1.00 26.66 5 VAL B CA 1
ATOM 884 C C . VAL B 1 8 ? 39.917 47.301 6.312 1.00 26.62 5 VAL B C 1
ATOM 885 O O . VAL B 1 8 ? 39.918 46.098 6.046 1.00 27.01 5 VAL B O 1
ATOM 889 N N . LEU B 1 9 ? 39.009 47.883 7.093 1.00 25.95 6 LEU B N 1
ATOM 890 C CA . LEU B 1 9 ? 37.881 47.149 7.659 1.00 26.49 6 LEU B CA 1
ATOM 891 C C . LEU B 1 9 ? 36.963 46.662 6.564 1.00 27.07 6 LEU B C 1
ATOM 892 O O . LEU B 1 9 ? 36.544 47.463 5.701 1.00 27.57 6 LEU B O 1
ATOM 897 N N . LYS B 1 10 ? 36.627 45.375 6.601 1.00 27.41 7 LYS B N 1
ATOM 898 C CA . LYS B 1 10 ? 35.681 44.788 5.640 1.00 28.72 7 LYS B CA 1
ATOM 899 C C . LYS B 1 10 ? 34.333 44.452 6.275 1.00 29.94 7 LYS B C 1
ATOM 900 O O . LYS B 1 10 ? 33.291 44.637 5.655 1.00 30.39 7 LYS B O 1
ATOM 906 N N . SER B 1 11 ? 34.357 43.937 7.511 1.00 25.77 8 SER B N 1
ATOM 907 C CA . SER B 1 11 ? 33.149 43.493 8.207 1.00 26.47 8 SER B CA 1
ATOM 908 C C . SER B 1 11 ? 33.301 43.720 9.700 1.00 24.71 8 SER B C 1
ATOM 909 O O . SER B 1 11 ? 34.394 43.556 10.223 1.00 22.74 8 SER B O 1
ATOM 912 N N . LYS B 1 12 ? 32.202 44.049 10.364 1.00 24.10 9 LYS B N 1
ATOM 913 C CA . LYS B 1 12 ? 32.180 44.151 11.824 1.00 23.71 9 LYS B CA 1
ATOM 914 C C . LYS B 1 12 ? 30.847 43.690 12.379 1.00 23.77 9 LYS B C 1
ATOM 915 O O . LYS B 1 12 ? 29.777 44.158 11.960 1.00 25.73 9 LYS B O 1
ATOM 921 N N . ILE B 1 13 ? 30.905 42.772 13.331 1.00 21.50 10 ILE B N 1
ATOM 922 C CA . ILE B 1 13 ? 29.734 42.334 14.077 1.00 21.50 10 ILE B CA 1
ATOM 923 C C . ILE B 1 13 ? 29.895 42.921 15.473 1.00 21.23 10 ILE B C 1
ATOM 924 O O . ILE B 1 13 ? 30.915 42.657 16.122 1.00 21.02 10 ILE B O 1
ATOM 929 N N . SER B 1 14 ? 28.941 43.738 15.903 1.00 21.10 11 SER B N 1
ATOM 930 C CA . SER B 1 14 ? 28.998 44.418 17.205 1.00 21.49 11 SER B CA 1
ATOM 931 C C . SER B 1 14 ? 27.970 43.861 18.191 1.00 22.15 11 SER B C 1
ATOM 932 O O . SER B 1 14 ? 26.814 43.616 17.832 1.00 22.67 11 SER B O 1
ATOM 935 N N . TYR B 1 15 ? 28.381 43.699 19.440 1.00 20.48 12 TYR B N 1
ATOM 936 C CA . TYR B 1 15 ? 27.521 43.244 20.531 1.00 21.44 12 TYR B CA 1
ATOM 937 C C . TYR B 1 15 ? 27.036 41.807 20.386 1.00 21.11 12 TYR B C 1
ATOM 938 O O . TYR B 1 15 ? 25.888 41.489 20.701 1.00 22.98 12 TYR B O 1
ATOM 947 N N . ALA B 1 16 ? 27.957 40.953 19.950 1.00 20.62 13 ALA B N 1
ATOM 948 C CA . ALA B 1 16 ? 27.758 39.513 19.896 1.00 20.60 13 ALA B CA 1
ATOM 949 C C . ALA B 1 16 ? 27.929 38.959 21.307 1.00 20.29 13 ALA B C 1
ATOM 950 O O . ALA B 1 16 ? 29.002 39.065 21.881 1.00 21.41 13 ALA B O 1
ATOM 952 N N . THR B 1 17 ? 26.891 38.363 21.868 1.00 19.45 14 THR B N 1
ATOM 953 C CA . THR B 1 17 ? 26.946 37.854 23.242 1.00 19.59 14 THR B CA 1
ATOM 954 C C . THR B 1 17 ? 27.399 36.392 23.235 1.00 17.72 14 THR B C 1
ATOM 955 O O . THR B 1 17 ? 26.788 35.551 22.575 1.00 18.43 14 THR B O 1
ATOM 959 N N . VAL B 1 18 ? 28.431 36.089 24.014 1.00 16.85 15 VAL B N 1
ATOM 960 C CA . VAL B 1 18 ? 28.934 34.744 24.151 1.00 16.37 15 VAL B CA 1
ATOM 961 C C . VAL B 1 18 ? 27.861 33.827 24.771 1.00 15.97 15 VAL B C 1
ATOM 962 O O . VAL B 1 18 ? 27.333 34.080 25.890 1.00 16.80 15 VAL B O 1
ATOM 966 N N . THR B 1 19 ? 27.572 32.753 24.052 1.00 20.78 16 THR B N 1
ATOM 967 C CA . THR B 1 19 ? 26.608 31.741 24.477 1.00 22.06 16 THR B CA 1
ATOM 968 C C . THR B 1 19 ? 27.249 30.439 24.969 1.00 23.09 16 THR B C 1
ATOM 969 O O . THR B 1 19 ? 26.634 29.689 25.709 1.00 24.53 16 THR B O 1
ATOM 973 N N . GLY B 1 20 ? 28.508 30.207 24.590 1.00 23.07 17 GLY B N 1
ATOM 974 C CA . GLY B 1 20 ? 29.168 28.974 24.969 1.00 23.47 17 GLY B CA 1
ATOM 975 C C . GLY B 1 20 ? 30.665 29.088 24.850 1.00 23.34 17 GLY B C 1
ATOM 976 O O . GLY B 1 20 ? 31.189 29.986 24.212 1.00 21.93 17 GLY B O 1
ATOM 977 N N . LYS B 1 21 ? 31.341 28.163 25.507 1.00 24.78 18 LYS B N 1
ATOM 978 C CA . LYS B 1 21 ? 32.788 28.066 25.401 1.00 25.44 18 LYS B CA 1
ATOM 979 C C . LYS B 1 21 ? 33.156 26.633 25.726 1.00 27.13 18 LYS B C 1
ATOM 980 O O . LYS B 1 21 ? 32.546 26.007 26.622 1.00 29.75 18 LYS B O 1
ATOM 986 N N . ASP B 1 22 ? 34.111 26.116 24.961 1.00 26.75 19 ASP B N 1
ATOM 987 C CA A ASP B 1 22 ? 34.548 24.720 25.016 0.50 27.62 19 ASP B CA 1
ATOM 988 C CA B ASP B 1 22 ? 34.588 24.764 25.182 0.50 27.30 19 ASP B CA 1
ATOM 989 C C . ASP B 1 22 ? 36.066 24.693 24.837 1.00 26.34 19 ASP B C 1
ATOM 990 O O . ASP B 1 22 ? 36.495 24.757 23.705 1.00 26.82 19 ASP B O 1
ATOM 999 N N . LEU B 1 23 ? 36.833 24.584 25.912 1.00 25.33 20 LEU B N 1
ATOM 1000 C CA . LEU B 1 23 ? 38.291 24.527 25.816 1.00 25.53 20 LEU B CA 1
ATOM 1001 C C . LEU B 1 23 ? 38.792 23.365 24.954 1.00 27.29 20 LEU B C 1
ATOM 1002 O O . LEU B 1 23 ? 39.639 23.563 24.072 1.00 26.79 20 LEU B O 1
ATOM 1007 N N . PHE B 1 24 ? 38.216 22.183 25.168 1.00 29.06 21 PHE B N 1
ATOM 1008 C CA A PHE B 1 24 ? 38.777 20.991 24.473 0.50 31.66 21 PHE B CA 1
ATOM 1009 C CA B PHE B 1 24 ? 38.644 20.917 24.606 0.50 31.58 21 PHE B CA 1
ATOM 1010 C C . PHE B 1 24 ? 38.011 20.617 23.216 1.00 33.74 21 PHE B C 1
ATOM 1011 O O . PHE B 1 24 ? 37.474 19.522 23.039 1.00 34.67 21 PHE B O 1
ATOM 1026 N N . TYR B 1 25 ? 38.059 21.557 22.276 1.00 35.85 22 TYR B N 1
ATOM 1027 C CA . TYR B 1 25 ? 37.376 21.459 20.966 1.00 38.77 22 TYR B CA 1
ATOM 1028 C C . TYR B 1 25 ? 37.919 20.416 20.000 1.00 41.90 22 TYR B C 1
ATOM 1029 O O . TYR B 1 25 ? 39.131 20.318 19.781 1.00 42.30 22 TYR B O 1
ATOM 1038 N N . VAL B 1 26 ? 37.000 19.692 19.363 1.00 44.56 23 VAL B N 1
ATOM 1039 C CA . VAL B 1 26 ? 37.339 18.776 18.280 1.00 47.81 23 VAL B CA 1
ATOM 1040 C C . VAL B 1 26 ? 36.492 19.077 17.042 1.00 48.95 23 VAL B C 1
ATOM 1041 O O . VAL B 1 26 ? 35.265 19.109 17.118 1.00 49.52 23 VAL B O 1
ATOM 1045 N N . SER B 1 28 ? 38.679 28.189 18.292 1.00 32.19 25 SER B N 1
ATOM 1046 C CA . SER B 1 28 ? 38.375 29.260 17.344 1.00 32.06 25 SER B CA 1
ATOM 1047 C C . SER B 1 28 ? 36.997 29.861 17.671 1.00 28.94 25 SER B C 1
ATOM 1048 O O . SER B 1 28 ? 36.535 29.671 18.769 1.00 28.77 25 SER B O 1
ATOM 1051 N N . ILE B 1 29 ? 36.355 30.594 16.775 1.00 25.85 26 ILE B N 1
ATOM 1052 C CA . ILE B 1 29 ? 35.053 31.193 17.132 1.00 23.47 26 ILE B CA 1
ATOM 1053 C C . ILE B 1 29 ? 33.924 30.643 16.246 1.00 23.91 26 ILE B C 1
ATOM 1054 O O . ILE B 1 29 ? 34.005 30.718 15.030 1.00 23.92 26 ILE B O 1
ATOM 1059 N N . THR B 1 30 ? 32.868 30.138 16.893 1.00 21.47 27 THR B N 1
ATOM 1060 C CA . THR B 1 30 ? 31.695 29.641 16.191 1.00 22.77 27 THR B CA 1
ATOM 1061 C C . THR B 1 30 ? 30.627 30.715 16.176 1.00 22.37 27 THR B C 1
ATOM 1062 O O . THR B 1 30 ? 30.274 31.240 17.211 1.00 22.72 27 THR B O 1
ATOM 1066 N N . ILE B 1 31 ? 30.137 31.039 14.982 1.00 22.93 28 ILE B N 1
ATOM 1067 C CA . ILE B 1 31 ? 29.159 32.095 14.784 1.00 23.44 28 ILE B CA 1
ATOM 1068 C C . ILE B 1 31 ? 27.974 31.574 13.954 1.00 24.85 28 ILE B C 1
ATOM 1069 O O . ILE B 1 31 ? 28.173 30.997 12.889 1.00 25.76 28 ILE B O 1
ATOM 1074 N N . ASP B 1 32 ? 26.757 31.789 14.458 1.00 25.49 29 ASP B N 1
ATOM 1075 C CA . ASP B 1 32 ? 25.497 31.602 13.699 1.00 27.18 29 ASP B CA 1
ATOM 1076 C C . ASP B 1 32 ? 25.748 31.914 12.212 1.00 28.37 29 ASP B C 1
ATOM 1077 O O . ASP B 1 32 ? 26.152 33.012 11.865 1.00 28.51 29 ASP B O 1
ATOM 1082 N N . SER B 1 33 ? 25.514 30.946 11.335 1.00 30.22 30 SER B N 1
ATOM 1083 C CA . SER B 1 33 ? 25.832 31.126 9.916 1.00 31.40 30 SER B CA 1
ATOM 1084 C C . SER B 1 33 ? 25.024 32.263 9.275 1.00 32.24 30 SER B C 1
ATOM 1085 O O . SER B 1 33 ? 25.484 32.870 8.306 1.00 32.62 30 SER B O 1
ATOM 1088 N N . GLU B 1 34 ? 23.844 32.572 9.818 1.00 32.45 31 GLU B N 1
ATOM 1089 C CA . GLU B 1 34 ? 23.066 33.699 9.299 1.00 34.34 31 GLU B CA 1
ATOM 1090 C C . GLU B 1 34 ? 23.664 35.043 9.659 1.00 32.70 31 GLU B C 1
ATOM 1091 O O . GLU B 1 34 ? 23.623 35.970 8.858 1.00 33.10 31 GLU B O 1
ATOM 1097 N N . ILE B 1 35 ? 24.237 35.137 10.861 1.00 30.50 32 ILE B N 1
ATOM 1098 C CA . ILE B 1 35 ? 24.968 36.329 11.258 1.00 29.65 32 ILE B CA 1
ATOM 1099 C C . ILE B 1 35 ? 26.218 36.524 10.385 1.00 29.31 32 ILE B C 1
ATOM 1100 O O . ILE B 1 35 ? 26.529 37.647 9.982 1.00 29.29 32 ILE B O 1
ATOM 1113 N N . LYS B 1 37 ? 26.580 35.505 7.347 1.00 33.17 34 LYS B N 1
ATOM 1114 C CA . LYS B 1 37 ? 26.094 35.929 6.037 1.00 35.90 34 LYS B CA 1
ATOM 1115 C C . LYS B 1 37 ? 25.814 37.445 6.024 1.00 35.94 34 LYS B C 1
ATOM 1116 O O . LYS B 1 37 ? 26.215 38.151 5.085 1.00 36.89 34 LYS B O 1
ATOM 1122 N N . GLN B 1 38 ? 25.145 37.947 7.060 1.00 35.10 35 GLN B N 1
ATOM 1123 C CA . GLN B 1 38 ? 24.883 39.386 7.167 1.00 35.61 35 GLN B CA 1
ATOM 1124 C C . GLN B 1 38 ? 26.174 40.196 7.135 1.00 34.25 35 GLN B C 1
ATOM 1125 O O . GLN B 1 38 ? 26.206 41.294 6.596 1.00 34.86 35 GLN B O 1
ATOM 1131 N N . ALA B 1 39 ? 27.228 39.670 7.760 1.00 31.53 36 ALA B N 1
ATOM 1132 C CA . ALA B 1 39 ? 28.504 40.379 7.861 1.00 30.51 36 ALA B CA 1
ATOM 1133 C C . ALA B 1 39 ? 29.483 40.088 6.715 1.00 30.91 36 ALA B C 1
ATOM 1134 O O . ALA B 1 39 ? 30.593 40.609 6.727 1.00 30.94 36 ALA B O 1
ATOM 1136 N N . ASN B 1 40 ? 29.076 39.272 5.738 1.00 31.97 37 ASN B N 1
ATOM 1137 C CA A ASN B 1 40 ? 29.967 38.862 4.642 0.50 33.00 37 ASN B CA 1
ATOM 1138 C CA B ASN B 1 40 ? 29.956 38.861 4.642 0.50 32.95 37 ASN B CA 1
ATOM 1139 C C . ASN B 1 40 ? 31.260 38.247 5.184 1.00 31.90 37 ASN B C 1
ATOM 1140 O O . ASN B 1 40 ? 32.358 38.515 4.689 1.00 31.98 37 ASN B O 1
ATOM 1149 N N . ILE B 1 41 ? 31.122 37.428 6.222 1.00 30.45 38 ILE B N 1
ATOM 1150 C CA . ILE B 1 41 ? 32.243 36.676 6.771 1.00 29.50 38 ILE B CA 1
ATOM 1151 C C . ILE B 1 41 ? 32.055 35.232 6.371 1.00 30.09 38 ILE B C 1
ATOM 1152 O O . ILE B 1 41 ? 30.969 34.711 6.507 1.00 30.59 38 ILE B O 1
ATOM 1157 N N . ILE B 1 42 ? 33.106 34.604 5.853 1.00 29.84 39 ILE B N 1
ATOM 1158 C CA . ILE B 1 42 ? 32.998 33.239 5.358 1.00 31.31 39 ILE B CA 1
ATOM 1159 C C . ILE B 1 42 ? 33.626 32.258 6.339 1.00 30.61 39 ILE B C 1
ATOM 1160 O O . ILE B 1 42 ? 34.443 32.646 7.177 1.00 28.53 39 ILE B O 1
ATOM 1165 N N . GLU B 1 43 ? 33.239 30.986 6.244 1.00 29.76 40 GLU B N 1
ATOM 1166 C CA . GLU B 1 43 ? 33.861 29.969 7.094 1.00 29.35 40 GLU B CA 1
ATOM 1167 C C . GLU B 1 43 ? 35.374 29.954 6.885 1.00 28.04 40 GLU B C 1
ATOM 1168 O O . GLU B 1 43 ? 35.867 30.107 5.774 1.00 26.68 40 GLU B O 1
ATOM 1174 N N . ASN B 1 44 ? 36.086 29.807 7.997 1.00 25.76 41 ASN B N 1
ATOM 1175 C CA . ASN B 1 44 ? 37.536 29.749 8.050 1.00 25.04 41 ASN B CA 1
ATOM 1176 C C . ASN B 1 44 ? 38.241 31.078 7.803 1.00 22.99 41 ASN B C 1
ATOM 1177 O O . ASN B 1 44 ? 39.459 31.120 7.735 1.00 22.77 41 ASN B O 1
ATOM 1182 N N . GLU B 1 45 ? 37.479 32.164 7.714 1.00 22.31 42 GLU B N 1
ATOM 1183 C CA . GLU B 1 45 ? 38.064 33.495 7.572 1.00 22.27 42 GLU B CA 1
ATOM 1184 C C . GLU B 1 45 ? 38.726 33.910 8.903 1.00 20.34 42 GLU B C 1
ATOM 1185 O O . GLU B 1 45 ? 38.207 33.600 9.955 1.00 21.33 42 GLU B O 1
ATOM 1191 N N . LYS B 1 46 ? 39.857 34.593 8.821 1.00 19.45 43 LYS B N 1
ATOM 1192 C CA . LYS B 1 46 ? 40.514 35.166 10.022 1.00 18.55 43 LYS B CA 1
ATOM 1193 C C . LYS B 1 46 ? 39.765 36.400 10.516 1.00 19.04 43 LYS B C 1
ATOM 1194 O O . LYS B 1 46 ? 39.382 37.289 9.718 1.00 19.64 43 LYS B O 1
ATOM 1200 N N . VAL B 1 47 ? 39.557 36.470 11.837 1.00 17.72 44 VAL B N 1
ATOM 1201 C CA . VAL B 1 47 ? 38.858 37.598 12.424 1.00 17.05 44 VAL B CA 1
ATOM 1202 C C . VAL B 1 47 ? 39.594 38.039 13.671 1.00 16.50 44 VAL B C 1
ATOM 1203 O O . VAL B 1 47 ? 40.228 37.215 14.339 1.00 17.06 44 VAL B O 1
ATOM 1207 N N . GLN B 1 48 ? 39.479 39.320 13.968 1.00 15.46 45 GLN B N 1
ATOM 1208 C CA . GLN B 1 48 ? 39.864 39.845 15.287 1.00 15.29 45 GLN B CA 1
ATOM 1209 C C . GLN B 1 48 ? 38.652 39.810 16.196 1.00 14.61 45 GLN B C 1
ATOM 1210 O O . GLN B 1 48 ? 37.564 40.239 15.821 1.00 15.16 45 GLN B O 1
ATOM 1216 N N . VAL B 1 49 ? 38.824 39.297 17.414 1.00 13.18 46 VAL B N 1
ATOM 1217 C CA . VAL B 1 49 ? 37.755 39.232 18.382 1.00 13.03 46 VAL B CA 1
ATOM 1218 C C . VAL B 1 49 ? 38.161 40.066 19.600 1.00 12.79 46 VAL B C 1
ATOM 1219 O O . VAL B 1 49 ? 39.200 39.788 20.210 1.00 13.32 46 VAL B O 1
ATOM 1223 N N . VAL B 1 50 ? 37.355 41.061 19.933 1.00 12.81 47 VAL B N 1
ATOM 1224 C CA . VAL B 1 50 ? 37.654 41.957 21.055 1.00 12.66 47 VAL B CA 1
ATOM 1225 C C . VAL B 1 50 ? 36.475 41.925 22.013 1.00 12.61 47 VAL B C 1
ATOM 1226 O O . VAL B 1 50 ? 35.292 41.880 21.600 1.00 14.02 47 VAL B O 1
ATOM 1230 N N . ASN B 1 51 ? 36.786 41.922 23.305 1.00 12.41 48 ASN B N 1
ATOM 1231 C CA . ASN B 1 51 ? 35.849 41.639 24.392 1.00 12.42 48 ASN B CA 1
ATOM 1232 C C . ASN B 1 51 ? 35.600 42.882 25.257 1.00 12.42 48 ASN B C 1
ATOM 1233 O O . ASN B 1 51 ? 36.510 43.434 25.844 1.00 12.29 48 ASN B O 1
ATOM 1238 N N . LEU B 1 52 ? 34.346 43.336 25.295 1.00 12.72 49 LEU B N 1
ATOM 1239 C CA A LEU B 1 52 ? 33.983 44.569 26.018 0.50 12.91 49 LEU B CA 1
ATOM 1240 C CA B LEU B 1 52 ? 33.972 44.553 26.015 0.50 12.89 49 LEU B CA 1
ATOM 1241 C C . LEU B 1 52 ? 34.057 44.375 27.526 1.00 12.69 49 LEU B C 1
ATOM 1242 O O . LEU B 1 52 ? 34.239 45.351 28.263 1.00 12.96 49 LEU B O 1
ATOM 1251 N N . ASN B 1 53 ? 33.883 43.140 27.997 1.00 12.65 50 ASN B N 1
ATOM 1252 C CA . ASN B 1 53 ? 33.858 42.879 29.450 1.00 12.65 50 ASN B CA 1
ATOM 1253 C C . ASN B 1 53 ? 35.274 42.887 30.004 1.00 12.36 50 ASN B C 1
ATOM 1254 O O . ASN B 1 53 ? 35.568 43.505 31.050 1.00 12.34 50 ASN B O 1
ATOM 1259 N N . ASN B 1 54 ? 36.176 42.142 29.362 1.00 12.46 51 ASN B N 1
ATOM 1260 C CA . ASN B 1 54 ? 37.516 41.974 29.906 1.00 12.25 51 ASN B CA 1
ATOM 1261 C C . ASN B 1 54 ? 38.634 42.639 29.128 1.00 12.22 51 ASN B C 1
ATOM 1262 O O . ASN B 1 54 ? 39.800 42.594 29.554 1.00 12.84 51 ASN B O 1
ATOM 1267 N N . GLY B 1 55 ? 38.339 43.264 27.985 1.00 12.17 52 GLY B N 1
ATOM 1268 C CA . GLY B 1 55 ? 39.351 43.923 27.190 1.00 12.31 52 GLY B CA 1
ATOM 1269 C C . GLY B 1 55 ? 40.228 43.036 26.302 1.00 12.42 52 GLY B C 1
ATOM 1270 O O . GLY B 1 55 ? 41.127 43.554 25.628 1.00 12.68 52 GLY B O 1
ATOM 1271 N N . GLU B 1 56 ? 40.048 41.709 26.352 1.00 12.38 53 GLU B N 1
ATOM 1272 C CA . GLU B 1 56 ? 40.915 40.770 25.621 1.00 12.60 53 GLU B CA 1
ATOM 1273 C C . GLU B 1 56 ? 40.763 41.009 24.135 1.00 12.58 53 GLU B C 1
ATOM 1274 O O . GLU B 1 56 ? 39.654 41.295 23.632 1.00 12.41 53 GLU B O 1
ATOM 1280 N N . ARG B 1 57 ? 41.887 40.877 23.455 1.00 16.25 54 ARG B N 1
ATOM 1281 C CA . ARG B 1 57 ? 41.957 41.021 22.010 1.00 15.72 54 ARG B CA 1
ATOM 1282 C C . ARG B 1 57 ? 42.714 39.829 21.437 1.00 16.35 54 ARG B C 1
ATOM 1283 O O . ARG B 1 57 ? 43.817 39.484 21.907 1.00 17.94 54 ARG B O 1
ATOM 1291 N N . LEU B 1 58 ? 42.118 39.145 20.456 1.00 15.69 55 LEU B N 1
ATOM 1292 C CA . LEU B 1 58 ? 42.757 37.979 19.875 1.00 16.03 55 LEU B CA 1
ATOM 1293 C C . LEU B 1 58 ? 42.396 37.820 18.414 1.00 16.20 55 LEU B C 1
ATOM 1294 O O . LEU B 1 58 ? 41.478 38.480 17.945 1.00 16.72 55 LEU B O 1
ATOM 1299 N N . GLU B 1 59 ? 43.155 37.008 17.709 1.00 17.28 56 GLU B N 1
ATOM 1300 C CA . GLU B 1 59 ? 42.852 36.674 16.329 1.00 18.45 56 GLU B CA 1
ATOM 1301 C C . GLU B 1 59 ? 42.611 35.184 16.265 1.00 18.71 56 GLU B C 1
ATOM 1302 O O . GLU B 1 59 ? 43.358 34.391 16.858 1.00 17.84 56 GLU B O 1
ATOM 1308 N N . THR B 1 60 ? 41.547 34.801 15.561 1.00 18.49 57 THR B N 1
ATOM 1309 C CA . THR B 1 60 ? 41.285 33.398 15.324 1.00 20.61 57 THR B CA 1
ATOM 1310 C C . THR B 1 60 ? 40.543 33.242 14.015 1.00 21.54 57 THR B C 1
ATOM 1311 O O . THR B 1 60 ? 40.527 34.164 13.222 1.00 22.56 57 THR B O 1
ATOM 1315 N N . TYR B 1 61 ? 39.959 32.071 13.773 1.00 21.60 58 TYR B N 1
ATOM 1316 C CA . TYR B 1 61 ? 39.193 31.850 12.532 1.00 23.01 58 TYR B CA 1
ATOM 1317 C C . TYR B 1 61 ? 37.769 31.447 12.861 1.00 24.58 58 TYR B C 1
ATOM 1318 O O . TYR B 1 61 ? 37.468 31.029 13.970 1.00 23.95 58 TYR B O 1
ATOM 1327 N N . VAL B 1 62 ? 36.892 31.587 11.863 1.00 18.17 59 VAL B N 1
ATOM 1328 C CA . VAL B 1 62 ? 35.457 31.393 12.027 1.00 18.76 59 VAL B CA 1
ATOM 1329 C C . VAL B 1 62 ? 34.984 29.988 11.668 1.00 20.20 59 VAL B C 1
ATOM 1330 O O . VAL B 1 62 ? 35.338 29.460 10.623 1.00 21.64 59 VAL B O 1
ATOM 1334 N N . ILE B 1 63 ? 34.168 29.410 12.544 1.00 19.66 60 ILE B N 1
ATOM 1335 C CA . ILE B 1 63 ? 33.465 28.133 12.303 1.00 21.93 60 ILE B CA 1
ATOM 1336 C C . ILE B 1 63 ? 31.977 28.411 12.232 1.00 22.47 60 ILE B C 1
ATOM 1337 O O . ILE B 1 63 ? 31.446 29.218 12.989 1.00 19.99 60 ILE B O 1
ATOM 1342 N N . LYS B 1 64 ? 31.282 27.775 11.285 1.00 25.23 61 LYS B N 1
ATOM 1343 C CA . LYS B 1 64 ? 29.845 27.989 11.171 1.00 27.71 61 LYS B CA 1
ATOM 1344 C C . LYS B 1 64 ? 29.066 27.410 12.319 1.00 28.19 61 LYS B C 1
ATOM 1345 O O . LYS B 1 64 ? 29.240 26.241 12.671 1.00 29.50 61 LYS B O 1
ATOM 1351 N N . GLY B 1 65 ? 28.172 28.223 12.866 1.00 28.16 62 GLY B N 1
ATOM 1352 C CA . GLY B 1 65 ? 27.194 27.778 13.826 1.00 29.04 62 GLY B CA 1
ATOM 1353 C C . GLY B 1 65 ? 25.872 27.566 13.106 1.00 31.72 62 GLY B C 1
ATOM 1354 O O . GLY B 1 65 ? 25.713 27.953 11.948 1.00 31.90 62 GLY B O 1
ATOM 1355 N N . GLU B 1 66 ? 24.933 26.954 13.803 1.00 33.57 63 GLU B N 1
ATOM 1356 C CA . GLU B 1 66 ? 23.649 26.637 13.190 1.00 36.71 63 GLU B CA 1
ATOM 1357 C C . GLU B 1 66 ? 22.892 27.920 12.830 1.00 36.53 63 GLU B C 1
ATOM 1358 O O . GLU B 1 66 ? 22.922 28.896 13.576 1.00 34.58 63 GLU B O 1
ATOM 1364 N N . PRO B 1 67 ? 22.209 27.929 11.673 1.00 38.24 64 PRO B N 1
ATOM 1365 C CA . PRO B 1 67 ? 21.516 29.154 11.280 1.00 38.36 64 PRO B CA 1
ATOM 1366 C C . PRO B 1 67 ? 20.430 29.556 12.272 1.00 37.91 64 PRO B C 1
ATOM 1367 O O . PRO B 1 67 ? 19.682 28.705 12.752 1.00 39.33 64 PRO B O 1
ATOM 1371 N N . ASN B 1 68 ? 20.369 30.850 12.573 1.00 36.60 65 ASN B N 1
ATOM 1372 C CA . ASN B 1 68 ? 19.387 31.431 13.494 1.00 36.83 65 ASN B CA 1
ATOM 1373 C C . ASN B 1 68 ? 19.480 30.938 14.947 1.00 35.48 65 ASN B C 1
ATOM 1374 O O . ASN B 1 68 ? 18.570 31.167 15.736 1.00 36.31 65 ASN B O 1
ATOM 1379 N N . SER B 1 69 ? 20.599 30.309 15.308 1.00 33.04 66 SER B N 1
ATOM 1380 C CA . SER B 1 69 ? 20.836 29.819 16.673 1.00 31.93 66 SER B CA 1
ATOM 1381 C C . SER B 1 69 ? 21.304 30.905 17.643 1.00 30.41 66 SER B C 1
ATOM 1382 O O . SER B 1 69 ? 21.217 30.732 18.855 1.00 30.21 66 SER B O 1
ATOM 1385 N N . LYS B 1 70 ? 21.824 31.992 17.081 1.00 29.12 67 LYS B N 1
ATOM 1386 C CA . LYS B 1 70 ? 22.511 33.068 17.810 1.00 28.37 67 LYS B CA 1
ATOM 1387 C C . LYS B 1 70 ? 23.753 32.568 18.546 1.00 26.32 67 LYS B C 1
ATOM 1388 O O . LYS B 1 70 ? 24.236 33.228 19.479 1.00 25.42 67 LYS B O 1
ATOM 1394 N N . THR B 1 71 ? 24.284 31.428 18.123 1.00 24.40 68 THR B N 1
ATOM 1395 C CA . THR B 1 71 ? 25.499 30.896 18.726 1.00 23.05 68 THR B CA 1
ATOM 1396 C C . THR B 1 71 ? 26.671 31.829 18.494 1.00 20.52 68 THR B C 1
ATOM 1397 O O . THR B 1 71 ? 26.922 32.281 17.391 1.00 19.74 68 THR B O 1
ATOM 1401 N N . ILE B 1 72 ? 27.351 32.157 19.581 1.00 19.70 69 ILE B N 1
ATOM 1402 C CA . ILE B 1 72 ? 28.651 32.852 19.553 1.00 18.73 69 ILE B CA 1
ATOM 1403 C C . ILE B 1 72 ? 29.477 32.100 20.585 1.00 18.34 69 ILE B C 1
ATOM 1404 O O . ILE B 1 72 ? 29.238 32.236 21.782 1.00 18.30 69 ILE B O 1
ATOM 1409 N N . ALA B 1 73 ? 30.427 31.278 20.137 1.00 20.69 70 ALA B N 1
ATOM 1410 C CA . ALA B 1 73 ? 31.115 30.370 21.072 1.00 20.96 70 ALA B CA 1
ATOM 1411 C C . ALA B 1 73 ? 32.613 30.434 20.818 1.00 21.36 70 ALA B C 1
ATOM 1412 O O . ALA B 1 73 ? 33.048 30.328 19.692 1.00 21.05 70 ALA B O 1
ATOM 1414 N N . LEU B 1 74 ? 33.393 30.615 21.881 1.00 21.50 71 LEU B N 1
ATOM 1415 C CA . LEU B 1 74 ? 34.846 30.594 21.768 1.00 21.82 71 LEU B CA 1
ATOM 1416 C C . LEU B 1 74 ? 35.342 29.237 22.245 1.00 22.60 71 LEU B C 1
ATOM 1417 O O . LEU B 1 74 ? 35.121 28.839 23.395 1.00 25.06 71 LEU B O 1
ATOM 1422 N N . ASN B 1 75 ? 36.052 28.580 21.357 1.00 23.18 72 ASN B N 1
ATOM 1423 C CA A ASN B 1 75 ? 36.531 27.205 21.440 0.50 23.53 72 ASN B CA 1
ATOM 1424 C CA B ASN B 1 75 ? 36.544 27.262 21.712 0.50 23.41 72 ASN B CA 1
ATOM 1425 C C . ASN B 1 75 ? 38.059 27.163 21.537 1.00 22.79 72 ASN B C 1
ATOM 1426 O O . ASN B 1 75 ? 38.738 28.082 21.027 1.00 23.56 72 ASN B O 1
ATOM 1435 N N . GLY B 1 76 ? 38.602 26.075 22.052 1.00 22.29 73 GLY B N 1
ATOM 1436 C CA . GLY B 1 76 ? 40.054 25.931 22.095 1.00 20.82 73 GLY B CA 1
ATOM 1437 C C . GLY B 1 76 ? 40.640 26.915 23.094 1.00 18.42 73 GLY B C 1
ATOM 1438 O O . GLY B 1 76 ? 39.954 27.340 24.013 1.00 18.46 73 GLY B O 1
ATOM 1439 N N . PRO B 1 77 ? 41.917 27.264 22.922 1.00 17.22 74 PRO B N 1
ATOM 1440 C CA . PRO B 1 77 ? 42.538 28.176 23.876 1.00 16.38 74 PRO B CA 1
ATOM 1441 C C . PRO B 1 77 ? 41.826 29.498 24.031 1.00 16.26 74 PRO B C 1
ATOM 1442 O O . PRO B 1 77 ? 41.880 30.087 25.110 1.00 15.06 74 PRO B O 1
ATOM 1446 N N . ALA B 1 78 ? 41.122 29.961 23.004 1.00 16.49 75 ALA B N 1
ATOM 1447 C CA . ALA B 1 78 ? 40.365 31.200 23.124 1.00 16.54 75 ALA B CA 1
ATOM 1448 C C . ALA B 1 78 ? 39.313 31.169 24.223 1.00 16.50 75 ALA B C 1
ATOM 1449 O O . ALA B 1 78 ? 38.928 32.224 24.729 1.00 16.56 75 ALA B O 1
ATOM 1451 N N . ALA B 1 79 ? 38.830 29.972 24.574 1.00 16.77 76 ALA B N 1
ATOM 1452 C CA . ALA B 1 79 ? 37.890 29.798 25.668 1.00 15.72 76 ALA B CA 1
ATOM 1453 C C . ALA B 1 79 ? 38.410 30.399 26.955 1.00 15.99 76 ALA B C 1
ATOM 1454 O O . ALA B 1 79 ? 37.618 30.903 27.763 1.00 17.38 76 ALA B O 1
ATOM 1456 N N . ARG B 1 80 ? 39.726 30.384 27.161 1.00 14.98 77 ARG B N 1
ATOM 1457 C CA . ARG B 1 80 ? 40.292 30.971 28.390 1.00 15.68 77 ARG B CA 1
ATOM 1458 C C . ARG B 1 80 ? 40.230 32.490 28.438 1.00 17.07 77 ARG B C 1
ATOM 1459 O O . ARG B 1 80 ? 40.562 33.082 29.450 1.00 20.48 77 ARG B O 1
ATOM 1467 N N . ARG B 1 81 ? 39.851 33.119 27.332 1.00 15.91 78 ARG B N 1
ATOM 1468 C CA . ARG B 1 81 ? 39.818 34.584 27.230 1.00 16.29 78 ARG B CA 1
ATOM 1469 C C . ARG B 1 81 ? 38.429 35.187 27.272 1.00 16.06 78 ARG B C 1
ATOM 1470 O O . ARG B 1 81 ? 38.253 36.345 26.938 1.00 16.15 78 ARG B O 1
ATOM 1478 N N . CYS B 1 82 ? 37.432 34.417 27.685 1.00 15.44 79 CYS B N 1
ATOM 1479 C CA . CYS B 1 82 ? 36.078 34.917 27.788 1.00 16.63 79 CYS B CA 1
ATOM 1480 C C . CYS B 1 82 ? 35.272 34.119 28.791 1.00 16.12 79 CYS B C 1
ATOM 1481 O O . CYS B 1 82 ? 35.707 33.058 29.273 1.00 16.36 79 CYS B O 1
ATOM 1484 N N . GLU B 1 83 ? 34.076 34.637 29.086 1.00 15.81 80 GLU B N 1
ATOM 1485 C CA . GLU B 1 83 ? 33.057 33.901 29.811 1.00 15.88 80 GLU B CA 1
ATOM 1486 C C . GLU B 1 83 ? 31.717 34.066 29.125 1.00 16.44 80 GLU B C 1
ATOM 1487 O O . GLU B 1 83 ? 31.500 34.996 28.369 1.00 15.54 80 GLU B O 1
ATOM 1493 N N . ILE B 1 84 ? 30.834 33.108 29.370 1.00 17.26 81 ILE B N 1
ATOM 1494 C CA . ILE B 1 84 ? 29.477 33.218 28.855 1.00 17.74 81 ILE B CA 1
ATOM 1495 C C . ILE B 1 84 ? 28.847 34.536 29.304 1.00 17.84 81 ILE B C 1
ATOM 1496 O O . ILE B 1 84 ? 28.978 34.960 30.455 1.00 18.84 81 ILE B O 1
ATOM 1501 N N . GLY B 1 85 ? 28.198 35.204 28.356 1.00 17.64 82 GLY B N 1
ATOM 1502 C CA . GLY B 1 85 ? 27.569 36.493 28.602 1.00 16.71 82 GLY B CA 1
ATOM 1503 C C . GLY B 1 85 ? 28.401 37.692 28.174 1.00 15.54 82 GLY B C 1
ATOM 1504 O O . GLY B 1 85 ? 27.875 38.801 28.096 1.00 18.35 82 GLY B O 1
ATOM 1505 N N . ASP B 1 86 ? 29.687 37.483 27.909 1.00 14.30 83 ASP B N 1
ATOM 1506 C CA . ASP B 1 86 ? 30.539 38.594 27.507 1.00 14.36 83 ASP B CA 1
ATOM 1507 C C . ASP B 1 86 ? 30.075 39.126 26.158 1.00 14.92 83 ASP B C 1
ATOM 1508 O O . ASP B 1 86 ? 29.571 38.367 25.313 1.00 16.25 83 ASP B O 1
ATOM 1513 N N . GLN B 1 87 ? 30.254 40.424 25.948 1.00 15.59 84 GLN B N 1
ATOM 1514 C CA A GLN B 1 87 ? 29.896 41.082 24.688 0.50 16.41 84 GLN B CA 1
ATOM 1515 C CA B GLN B 1 87 ? 29.909 41.046 24.674 0.50 16.34 84 GLN B CA 1
ATOM 1516 C C . GLN B 1 87 ? 31.156 41.240 23.839 1.00 15.63 84 GLN B C 1
ATOM 1517 O O . GLN B 1 87 ? 32.169 41.760 24.316 1.00 16.67 84 GLN B O 1
ATOM 1528 N N . LEU B 1 88 ? 31.079 40.791 22.592 1.00 16.24 85 LEU B N 1
ATOM 1529 C CA . LEU B 1 88 ? 32.187 40.849 21.674 1.00 16.63 85 LEU B CA 1
ATOM 1530 C C . LEU B 1 88 ? 31.917 41.752 20.490 1.00 17.12 85 LEU B C 1
ATOM 1531 O O . LEU B 1 88 ? 30.764 41.951 20.076 1.00 17.57 85 LEU B O 1
ATOM 1536 N N . PHE B 1 89 ? 32.997 42.313 19.958 1.00 17.10 86 PHE B N 1
ATOM 1537 C CA . PHE B 1 89 ? 33.039 42.789 18.575 1.00 17.10 86 PHE B CA 1
ATOM 1538 C C . PHE B 1 89 ? 33.889 41.802 17.783 1.00 16.55 86 PHE B C 1
ATOM 1539 O O . PHE B 1 89 ? 34.995 41.400 18.208 1.00 16.18 86 PHE B O 1
ATOM 1547 N N . ILE B 1 90 ? 33.412 41.468 16.585 1.00 16.38 87 ILE B N 1
ATOM 1548 C CA . ILE B 1 90 ? 34.122 40.551 15.692 1.00 16.42 87 ILE B CA 1
ATOM 1549 C C . ILE B 1 90 ? 34.377 41.285 14.373 1.00 18.04 87 ILE B C 1
ATOM 1550 O O . ILE B 1 90 ? 33.443 41.755 13.715 1.00 19.68 87 ILE B O 1
ATOM 1555 N N . ILE B 1 91 ? 35.641 41.389 14.020 1.00 18.11 88 ILE B N 1
ATOM 1556 C CA . ILE B 1 91 ? 36.128 42.268 12.955 1.00 19.72 88 ILE B CA 1
ATOM 1557 C C . ILE B 1 91 ? 36.927 41.504 11.892 1.00 19.74 88 ILE B C 1
ATOM 1558 O O . ILE B 1 91 ? 37.780 40.695 12.197 1.00 18.13 88 ILE B O 1
ATOM 1563 N N . SER B 1 92 ? 36.660 41.776 10.613 1.00 20.52 89 SER B N 1
ATOM 1564 C CA . SER B 1 92 ? 37.530 41.247 9.546 1.00 22.98 89 SER B CA 1
ATOM 1565 C C . SER B 1 92 ? 38.043 42.377 8.675 1.00 22.17 89 SER B C 1
ATOM 1566 O O . SER B 1 92 ? 37.359 43.377 8.487 1.00 21.67 89 SER B O 1
ATOM 1569 N N . TYR B 1 93 ? 39.284 42.225 8.227 1.00 22.94 90 TYR B N 1
ATOM 1570 C CA . TYR B 1 93 ? 39.970 43.228 7.430 1.00 24.11 90 TYR B CA 1
ATOM 1571 C C . TYR B 1 93 ? 40.227 42.635 6.047 1.00 26.41 90 TYR B C 1
ATOM 1572 O O . TYR B 1 93 ? 40.154 41.416 5.853 1.00 26.39 90 TYR B O 1
ATOM 1581 N N . THR B 1 94 ? 40.542 43.517 5.106 1.00 27.44 91 THR B N 1
ATOM 1582 C CA . THR B 1 94 ? 40.895 43.133 3.752 1.00 28.99 91 THR B CA 1
ATOM 1583 C C . THR B 1 94 ? 42.057 44.012 3.300 1.00 29.14 91 THR B C 1
ATOM 1584 O O . THR B 1 94 ? 42.145 45.175 3.698 1.00 28.25 91 THR B O 1
ATOM 1588 N N . GLN B 1 95 ? 42.968 43.439 2.519 1.00 30.50 92 GLN B N 1
ATOM 1589 C CA . GLN B 1 95 ? 44.085 44.168 1.928 1.00 31.83 92 GLN B CA 1
ATOM 1590 C C . GLN B 1 95 ? 43.678 44.677 0.561 1.00 33.32 92 GLN B C 1
ATOM 1591 O O . GLN B 1 95 ? 43.211 43.898 -0.261 1.00 32.89 92 GLN B O 1
ATOM 1597 N N . VAL B 1 96 ? 43.853 45.972 0.333 1.00 33.88 93 VAL B N 1
ATOM 1598 C CA . VAL B 1 96 ? 43.440 46.590 -0.916 1.00 36.38 93 VAL B CA 1
ATOM 1599 C C . VAL B 1 96 ? 44.491 47.552 -1.424 1.00 38.53 93 VAL B C 1
ATOM 1600 O O . VAL B 1 96 ? 45.293 48.086 -0.669 1.00 36.47 93 VAL B O 1
ATOM 1604 N N . ASP B 1 97 ? 44.476 47.750 -2.739 1.00 41.72 94 ASP B N 1
ATOM 1605 C CA . ASP B 1 97 ? 45.175 48.856 -3.359 1.00 44.78 94 ASP B CA 1
ATOM 1606 C C . ASP B 1 97 ? 44.323 50.087 -3.091 1.00 46.77 94 ASP B C 1
ATOM 1607 O O . ASP B 1 97 ? 43.167 50.143 -3.496 1.00 47.44 94 ASP B O 1
ATOM 1612 N N . PRO B 1 98 ? 44.876 51.070 -2.375 1.00 49.01 95 PRO B N 1
ATOM 1613 C CA . PRO B 1 98 ? 44.054 52.208 -1.981 1.00 51.57 95 PRO B CA 1
ATOM 1614 C C . PRO B 1 98 ? 43.779 53.201 -3.116 1.00 55.17 95 PRO B C 1
ATOM 1615 O O . PRO B 1 98 ? 42.963 54.101 -2.944 1.00 56.37 95 PRO B O 1
ATOM 1619 N N . THR B 1 99 ? 44.450 53.036 -4.257 1.00 58.08 96 THR B N 1
ATOM 1620 C CA . THR B 1 99 ? 44.153 53.847 -5.448 1.00 61.82 96 THR B CA 1
ATOM 1621 C C . THR B 1 99 ? 42.823 53.411 -6.090 1.00 64.16 96 THR B C 1
ATOM 1622 O O . THR B 1 99 ? 42.265 54.135 -6.919 1.00 66.31 96 THR B O 1
ATOM 1626 N N . ARG B 1 100 ? 42.332 52.227 -5.715 1.00 64.39 97 ARG B N 1
ATOM 1627 C CA . ARG B 1 100 ? 40.974 51.789 -6.077 1.00 66.70 97 ARG B CA 1
ATOM 1628 C C . ARG B 1 100 ? 39.869 52.417 -5.199 1.00 67.44 97 ARG B C 1
ATOM 1629 O O . ARG B 1 100 ? 40.150 53.132 -4.228 1.00 67.19 97 ARG B O 1
ATOM 1637 N N . GLU B 1 101 ? 38.613 52.141 -5.564 1.00 69.94 98 GLU B N 1
ATOM 1638 C CA . GLU B 1 101 ? 37.440 52.592 -4.800 1.00 70.17 98 GLU B CA 1
ATOM 1639 C C . GLU B 1 101 ? 37.432 52.058 -3.358 1.00 66.85 98 GLU B C 1
ATOM 1640 O O . GLU B 1 101 ? 37.951 50.971 -3.074 1.00 64.39 98 GLU B O 1
ATOM 1642 N N . ASN B 1 102 ? 36.830 52.838 -2.463 1.00 64.41 99 ASN B N 1
ATOM 1643 C CA . ASN B 1 102 ? 36.797 52.511 -1.044 1.00 61.19 99 ASN B CA 1
ATOM 1644 C C . ASN B 1 102 ? 36.019 51.219 -0.761 1.00 57.97 99 ASN B C 1
ATOM 1645 O O . ASN B 1 102 ? 34.982 50.963 -1.372 1.00 58.73 99 ASN B O 1
ATOM 1647 N N . ILE B 1 103 ? 36.541 50.396 0.149 1.00 53.80 100 ILE B N 1
ATOM 1648 C CA . ILE B 1 103 ? 35.767 49.281 0.691 1.00 50.64 100 ILE B CA 1
ATOM 1649 C C . ILE B 1 103 ? 34.750 49.873 1.668 1.00 48.75 100 ILE B C 1
ATOM 1650 O O . ILE B 1 103 ? 35.129 50.572 2.616 1.00 48.76 100 ILE B O 1
ATOM 1655 N N . LYS B 1 104 ? 33.468 49.620 1.421 1.00 47.34 101 LYS B N 1
ATOM 1656 C CA . LYS B 1 104 ? 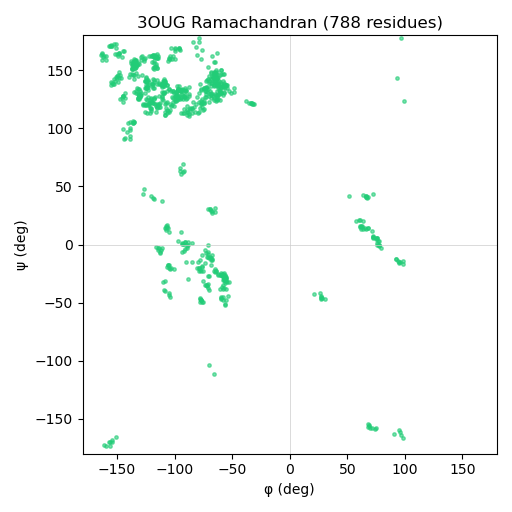32.409 50.031 2.341 1.00 46.28 101 LYS B CA 1
ATOM 1657 C C . LYS B 1 104 ? 32.153 48.864 3.284 1.00 42.01 101 LYS B C 1
ATOM 1658 O O . LYS B 1 104 ? 31.680 47.819 2.849 1.00 39.94 101 LYS B O 1
ATOM 1664 N N . PRO B 1 105 ? 32.477 49.037 4.581 1.00 38.56 102 PRO B N 1
ATOM 1665 C CA . PRO B 1 105 ? 32.352 47.877 5.461 1.00 36.09 102 PRO B CA 1
ATOM 1666 C C . PRO B 1 105 ? 30.905 47.467 5.731 1.00 35.66 102 PRO B C 1
ATOM 1667 O O . PRO B 1 105 ? 30.000 48.310 5.784 1.00 36.35 102 PRO B O 1
ATOM 1671 N N . LYS B 1 106 ? 30.711 46.160 5.854 1.00 34.17 103 LYS B N 1
ATOM 1672 C CA . LYS B 1 106 ? 29.456 45.588 6.283 1.00 34.80 103 LYS B CA 1
ATOM 1673 C C . LYS B 1 106 ? 29.387 45.549 7.818 1.00 33.10 103 LYS B C 1
ATOM 1674 O O . LYS B 1 106 ? 30.201 44.867 8.475 1.00 30.90 103 LYS B O 1
ATOM 1680 N N . LEU B 1 107 ? 28.429 46.296 8.368 1.00 33.74 104 LEU B N 1
ATOM 1681 C CA . LEU B 1 107 ? 28.273 46.466 9.809 1.00 33.03 104 LEU B CA 1
ATOM 1682 C C . LEU B 1 107 ? 26.988 45.793 10.263 1.00 33.65 104 LEU B C 1
ATOM 1683 O O . LEU B 1 107 ? 25.893 46.113 9.768 1.00 34.84 104 LEU B O 1
ATOM 1688 N N . VAL B 1 108 ? 27.132 44.841 11.183 1.00 31.55 105 VAL B N 1
ATOM 1689 C CA . VAL B 1 108 ? 26.016 44.119 11.781 1.00 32.73 105 VAL B CA 1
ATOM 1690 C C . VAL B 1 108 ? 25.967 44.438 13.272 1.00 33.36 105 VAL B C 1
ATOM 1691 O O . VAL B 1 108 ? 26.893 44.092 14.003 1.00 30.86 105 VAL B O 1
ATOM 1695 N N . ASP B 1 109 ? 24.922 45.123 13.724 1.00 36.18 106 ASP B N 1
ATOM 1696 C CA . ASP B 1 109 ? 24.784 45.500 15.126 1.00 37.56 106 ASP B CA 1
ATOM 1697 C C . ASP B 1 109 ? 23.736 44.597 15.764 1.00 38.69 106 ASP B C 1
ATOM 1698 O O . ASP B 1 109 ? 22.560 44.643 15.406 1.00 40.08 106 ASP B O 1
ATOM 1703 N N . LEU B 1 110 ? 24.170 43.765 16.701 1.00 37.09 107 LEU B N 1
ATOM 1704 C CA . LEU B 1 110 ? 23.291 42.788 17.343 1.00 38.50 107 LEU B CA 1
ATOM 1705 C C . LEU B 1 110 ? 22.618 43.283 18.633 1.00 41.54 107 LEU B C 1
ATOM 1706 O O . LEU B 1 110 ? 21.758 42.590 19.176 1.00 43.85 107 LEU B O 1
ATOM 1711 N N . LYS B 1 111 ? 22.969 44.480 19.095 1.00 43.41 108 LYS B N 1
ATOM 1712 C CA . LYS B 1 111 ? 22.533 44.967 20.410 1.00 46.53 108 LYS B CA 1
ATOM 1713 C C . LYS B 1 111 ? 21.015 45.106 20.490 1.00 49.96 108 LYS B C 1
ATOM 1714 O O . LYS B 1 111 ? 20.357 45.405 19.494 1.00 52.23 108 LYS B O 1
ATOM 1728 N N . LEU C 1 5 ? 48.975 33.667 -1.022 1.00 39.09 2 LEU C N 1
ATOM 1729 C CA . LEU C 1 5 ? 50.228 34.123 -0.430 1.00 36.82 2 LEU C CA 1
ATOM 1730 C C . LEU C 1 5 ? 50.329 33.564 0.981 1.00 33.81 2 LEU C C 1
ATOM 1731 O O . LEU C 1 5 ? 49.322 33.473 1.682 1.00 33.19 2 LEU C O 1
ATOM 1736 N N . ILE C 1 6 ? 51.548 33.216 1.384 1.00 32.13 3 ILE C N 1
ATOM 1737 C CA . ILE C 1 6 ? 51.835 32.910 2.793 1.00 30.66 3 ILE C CA 1
ATOM 1738 C C . ILE C 1 6 ? 52.998 33.743 3.314 1.00 29.09 3 ILE C C 1
ATOM 1739 O O . ILE C 1 6 ? 53.793 34.286 2.552 1.00 28.94 3 ILE C O 1
ATOM 1744 N N . SER C 1 7 ? 53.078 33.867 4.637 1.00 28.05 4 SER C N 1
ATOM 1745 C CA . SER C 1 7 ? 54.181 34.584 5.262 1.00 27.84 4 SER C CA 1
ATOM 1746 C C . SER C 1 7 ? 55.257 33.592 5.644 1.00 26.22 4 SER C C 1
ATOM 1747 O O . SER C 1 7 ? 54.969 32.552 6.240 1.00 25.65 4 SER C O 1
ATOM 1750 N N . VAL C 1 8 ? 56.488 33.939 5.283 1.00 25.75 5 VAL C N 1
ATOM 1751 C CA . VAL C 1 8 ? 57.674 33.157 5.569 1.00 25.84 5 VAL C CA 1
ATOM 1752 C C . VAL C 1 8 ? 58.783 34.059 6.131 1.00 26.13 5 VAL C C 1
ATOM 1753 O O . VAL C 1 8 ? 58.849 35.247 5.860 1.00 27.09 5 VAL C O 1
ATOM 1757 N N . LEU C 1 9 ? 59.674 33.457 6.901 1.00 27.06 6 LEU C N 1
ATOM 1758 C CA . LEU C 1 9 ? 60.807 34.189 7.444 1.00 27.88 6 LEU C CA 1
ATOM 1759 C C . LEU C 1 9 ? 61.717 34.712 6.340 1.00 29.01 6 LEU C C 1
ATOM 1760 O O . LEU C 1 9 ? 62.138 33.930 5.467 1.00 28.81 6 LEU C O 1
ATOM 1765 N N . LYS C 1 10 ? 62.038 36.004 6.368 1.00 27.83 7 LYS C N 1
ATOM 1766 C CA . LYS C 1 10 ? 63.070 36.543 5.444 1.00 30.06 7 LYS C CA 1
ATOM 1767 C C . LYS C 1 10 ? 64.400 36.922 6.091 1.00 29.91 7 LYS C C 1
ATOM 1768 O O . LYS C 1 10 ? 65.437 36.802 5.448 1.00 30.09 7 LYS C O 1
ATOM 1774 N N . SER C 1 11 ? 64.376 37.359 7.359 1.00 27.97 8 SER C N 1
ATOM 1775 C CA . SER C 1 11 ? 65.555 37.899 8.063 1.00 28.35 8 SER C CA 1
ATOM 1776 C C . SER C 1 11 ? 65.431 37.577 9.566 1.00 26.40 8 SER C C 1
ATOM 1777 O O . SER C 1 11 ? 64.340 37.680 10.109 1.00 24.16 8 SER C O 1
ATOM 1780 N N . LYS C 1 12 ? 66.538 37.214 10.206 1.00 25.99 9 LYS C N 1
ATOM 1781 C CA . LYS C 1 12 ? 66.576 37.060 11.670 1.00 25.14 9 LYS C CA 1
ATOM 1782 C C . LYS C 1 12 ? 67.923 37.485 12.221 1.00 25.03 9 LYS C C 1
ATOM 1783 O O . LYS C 1 12 ? 68.987 36.958 11.796 1.00 26.25 9 LYS C O 1
ATOM 1789 N N . ILE C 1 13 ? 67.880 38.452 13.132 1.00 23.43 10 ILE C N 1
ATOM 1790 C CA . ILE C 1 13 ? 69.025 38.865 13.942 1.00 22.15 10 ILE C CA 1
ATOM 1791 C C . ILE C 1 13 ? 68.875 38.226 15.308 1.00 22.08 10 ILE C C 1
ATOM 1792 O O . ILE C 1 13 ? 67.846 38.433 15.987 1.00 20.04 10 ILE C O 1
ATOM 1797 N N . SER C 1 14 ? 69.842 37.397 15.697 1.00 21.16 11 SER C N 1
ATOM 1798 C CA . SER C 1 14 ? 69.796 36.699 16.983 1.00 21.16 11 SER C CA 1
ATOM 1799 C C . SER C 1 14 ? 70.827 37.239 17.962 1.00 20.57 11 SER C C 1
ATOM 1800 O O . SER C 1 14 ? 71.972 37.519 17.595 1.00 21.21 11 SER C O 1
ATOM 1803 N N . TYR C 1 15 ? 70.434 37.344 19.225 1.00 18.76 12 TYR C N 1
ATOM 1804 C CA . TYR C 1 15 ? 71.269 37.784 20.350 1.00 19.81 12 TYR C CA 1
ATOM 1805 C C . TYR C 1 15 ? 71.740 39.221 20.205 1.00 20.19 12 TYR C C 1
ATOM 1806 O O . TYR C 1 15 ? 72.892 39.533 20.449 1.00 21.20 12 TYR C O 1
ATOM 1815 N N . ALA C 1 16 ? 70.819 40.074 19.778 1.00 19.77 13 ALA C N 1
ATOM 1816 C CA . ALA C 1 16 ? 71.034 41.515 19.765 1.00 20.03 13 ALA C CA 1
ATOM 1817 C C . ALA C 1 16 ? 70.885 42.021 21.184 1.00 19.89 13 ALA C C 1
ATOM 1818 O O . ALA C 1 16 ? 69.816 41.868 21.793 1.00 21.85 13 ALA C O 1
ATOM 1820 N N . THR C 1 17 ? 71.920 42.646 21.729 1.00 18.32 14 THR C N 1
ATOM 1821 C CA . THR C 1 17 ? 71.886 43.112 23.131 1.00 18.00 14 THR C CA 1
ATOM 1822 C C . THR C 1 17 ? 71.413 44.546 23.160 1.00 17.81 14 THR C C 1
ATOM 1823 O O . THR C 1 17 ? 71.974 45.400 22.495 1.00 18.41 14 THR C O 1
ATOM 1827 N N . VAL C 1 18 ? 70.369 44.813 23.920 1.00 15.86 15 VAL C N 1
ATOM 1828 C CA . VAL C 1 18 ? 69.868 46.181 24.052 1.00 15.92 15 VAL C CA 1
ATOM 1829 C C . VAL C 1 18 ? 70.938 47.099 24.680 1.00 16.51 15 VAL C C 1
ATOM 1830 O O . VAL C 1 18 ? 71.466 46.834 25.784 1.00 16.36 15 VAL C O 1
ATOM 1834 N N . THR C 1 19 ? 71.226 48.189 23.965 1.00 18.06 16 THR C N 1
ATOM 1835 C CA . THR C 1 19 ? 72.207 49.203 24.408 1.00 19.17 16 THR C CA 1
ATOM 1836 C C . THR C 1 19 ? 71.593 50.515 24.922 1.00 20.31 16 THR C C 1
ATOM 1837 O O . THR C 1 19 ? 72.247 51.280 25.635 1.00 21.36 16 THR C O 1
ATOM 1841 N N . GLY C 1 20 ? 70.331 50.754 24.601 1.00 19.35 17 GLY C N 1
ATOM 1842 C CA . GLY C 1 20 ? 69.647 51.967 25.052 1.00 19.65 17 GLY C CA 1
ATOM 1843 C C . GLY C 1 20 ? 68.147 51.836 24.927 1.00 19.02 17 GLY C C 1
ATOM 1844 O O . GLY C 1 20 ? 67.658 50.956 24.247 1.00 18.47 17 GLY C O 1
ATOM 1845 N N . LYS C 1 21 ? 67.449 52.738 25.589 1.00 41.34 18 LYS C N 1
ATOM 1846 C CA . LYS C 1 21 ? 66.015 52.839 25.465 1.00 40.54 18 LYS C CA 1
ATOM 1847 C C . LYS C 1 21 ? 65.616 54.270 25.742 1.00 41.63 18 LYS C C 1
ATOM 1848 O O . LYS C 1 21 ? 66.168 54.909 26.639 1.00 43.09 18 LYS C O 1
ATOM 1854 N N . ASP C 1 22 ? 64.686 54.776 24.939 1.00 41.85 19 ASP C N 1
ATOM 1855 C CA . ASP C 1 22 ? 64.238 56.158 25.028 1.00 43.05 19 ASP C CA 1
ATOM 1856 C C . ASP C 1 22 ? 62.724 56.228 24.849 1.00 40.85 19 ASP C C 1
ATOM 1857 O O . ASP C 1 22 ? 62.229 56.223 23.736 1.00 40.02 19 ASP C O 1
ATOM 1862 N N . LEU C 1 23 ? 62.001 56.302 25.957 1.00 39.53 20 LEU C N 1
ATOM 1863 C CA . LEU C 1 23 ? 60.535 56.379 25.917 1.00 38.63 20 LEU C CA 1
ATOM 1864 C C . LEU C 1 23 ? 60.005 57.551 25.080 1.00 40.57 20 LEU C C 1
ATOM 1865 O O . LEU C 1 23 ? 59.169 57.370 24.209 1.00 39.64 20 LEU C O 1
ATOM 1870 N N . PHE C 1 24 ? 60.502 58.740 25.344 1.00 42.66 21 PHE C N 1
ATOM 1871 C CA . PHE C 1 24 ? 59.960 59.925 24.660 1.00 46.13 21 PHE C CA 1
ATOM 1872 C C . PHE C 1 24 ? 60.770 60.311 23.424 1.00 48.62 21 PHE C C 1
ATOM 1873 O O . PHE C 1 24 ? 61.350 61.402 23.338 1.00 49.52 21 PHE C O 1
ATOM 1881 N N . TYR C 1 25 ? 60.729 59.414 22.444 1.00 49.72 22 TYR C N 1
ATOM 1882 C CA . TYR C 1 25 ? 61.451 59.554 21.182 1.00 52.30 22 TYR C CA 1
ATOM 1883 C C . TYR C 1 25 ? 60.860 60.651 20.299 1.00 54.42 22 TYR C C 1
ATOM 1884 O O . TYR C 1 25 ? 59.670 60.622 19.978 1.00 54.21 22 TYR C O 1
ATOM 1893 N N . SER C 1 28 ? 59.345 50.765 18.578 1.00 25.72 25 SER C N 1
ATOM 1894 C CA . SER C 1 28 ? 60.270 51.300 17.594 1.00 24.22 25 SER C CA 1
ATOM 1895 C C . SER C 1 28 ? 61.759 51.066 17.814 1.00 20.89 25 SER C C 1
ATOM 1896 O O . SER C 1 28 ? 62.295 51.482 18.830 1.00 23.45 25 SER C O 1
ATOM 1899 N N . ILE C 1 29 ? 62.436 50.459 16.855 1.00 26.70 26 ILE C N 1
ATOM 1900 C CA . ILE C 1 29 ? 63.734 49.914 17.178 1.00 23.14 26 ILE C CA 1
ATOM 1901 C C . ILE C 1 29 ? 64.839 50.476 16.299 1.00 22.60 26 ILE C C 1
ATOM 1902 O O . ILE C 1 29 ? 64.754 50.415 15.076 1.00 22.74 26 ILE C O 1
ATOM 1907 N N . THR C 1 30 ? 65.878 50.983 16.940 1.00 22.00 27 THR C N 1
ATOM 1908 C CA . THR C 1 30 ? 67.064 51.502 16.238 1.00 22.57 27 THR C CA 1
ATOM 1909 C C . THR C 1 30 ? 68.119 50.406 16.173 1.00 22.36 27 THR C C 1
ATOM 1910 O O . THR C 1 30 ? 68.465 49.821 17.192 1.00 21.93 27 THR C O 1
ATOM 1914 N N . ILE C 1 31 ? 68.616 50.124 14.984 1.00 22.84 28 ILE C N 1
ATOM 1915 C CA . ILE C 1 31 ? 69.602 49.065 14.765 1.00 22.92 28 ILE C CA 1
ATOM 1916 C C . ILE C 1 31 ? 70.779 49.578 13.927 1.00 24.26 28 ILE C C 1
ATOM 1917 O O . ILE C 1 31 ? 70.566 50.155 12.864 1.00 25.54 28 ILE C O 1
ATOM 1922 N N . ASP C 1 32 ? 71.997 49.383 14.425 1.00 25.25 29 ASP C N 1
ATOM 1923 C CA . ASP C 1 32 ? 73.250 49.601 13.669 1.00 27.51 29 ASP C CA 1
ATOM 1924 C C . ASP C 1 32 ? 73.026 49.268 12.188 1.00 28.89 29 ASP C C 1
ATOM 1925 O O . ASP C 1 32 ? 72.623 48.165 11.839 1.00 28.41 29 ASP C O 1
ATOM 1930 N N . SER C 1 33 ? 73.250 50.249 11.315 1.00 30.83 30 SER C N 1
ATOM 1931 C CA . SER C 1 33 ? 72.896 50.092 9.902 1.00 31.90 30 SER C CA 1
ATOM 1932 C C . SER C 1 33 ? 73.682 48.982 9.187 1.00 33.60 30 SER C C 1
ATOM 1933 O O . SER C 1 33 ? 73.212 48.466 8.185 1.00 34.56 30 SER C O 1
ATOM 1936 N N . GLU C 1 34 ? 74.859 48.610 9.690 1.00 35.22 31 GLU C N 1
ATOM 1937 C CA . GLU C 1 34 ? 75.612 47.479 9.116 1.00 36.93 31 GLU C CA 1
ATOM 1938 C C . GLU C 1 34 ? 75.010 46.134 9.507 1.00 35.22 31 GLU C C 1
ATOM 1939 O O . GLU C 1 34 ? 75.082 45.173 8.742 1.00 35.37 31 GLU C O 1
ATOM 1945 N N . ILE C 1 35 ? 74.419 46.074 10.699 1.00 33.45 32 ILE C N 1
ATOM 1946 C CA . ILE C 1 35 ? 73.703 44.881 11.126 1.00 31.76 32 ILE C CA 1
ATOM 1947 C C . ILE C 1 35 ? 72.460 44.724 10.243 1.00 31.03 32 ILE C C 1
ATOM 1948 O O . ILE C 1 35 ? 72.159 43.635 9.774 1.00 30.74 32 ILE C O 1
ATOM 1961 N N . LYS C 1 37 ? 72.076 45.788 7.188 1.00 34.42 34 LYS C N 1
ATOM 1962 C CA . LYS C 1 37 ? 72.542 45.365 5.868 1.00 37.03 34 LYS C CA 1
ATOM 1963 C C . LYS C 1 37 ? 72.821 43.861 5.861 1.00 36.58 34 LYS C C 1
ATOM 1964 O O . LYS C 1 37 ? 72.404 43.154 4.938 1.00 36.93 34 LYS C O 1
ATOM 1970 N N . GLN C 1 38 ? 73.512 43.375 6.891 1.00 36.29 35 GLN C N 1
ATOM 1971 C CA . GLN C 1 38 ? 73.778 41.943 7.040 1.00 36.75 35 GLN C CA 1
ATOM 1972 C C . GLN C 1 38 ? 72.485 41.136 6.981 1.00 34.94 35 GLN C C 1
ATOM 1973 O O . GLN C 1 38 ? 72.424 40.106 6.325 1.00 35.10 35 GLN C O 1
ATOM 1979 N N . ALA C 1 39 ? 71.455 41.617 7.682 1.00 32.28 36 ALA C N 1
ATOM 1980 C CA . ALA C 1 39 ? 70.166 40.925 7.763 1.00 31.21 36 ALA C CA 1
ATOM 1981 C C . ALA C 1 39 ? 69.200 41.225 6.612 1.00 31.23 36 ALA C C 1
ATOM 1982 O O . ALA C 1 39 ? 68.090 40.705 6.601 1.00 30.97 36 ALA C O 1
ATOM 1984 N N . ASN C 1 40 ? 69.612 42.052 5.651 1.00 32.60 37 ASN C N 1
ATOM 1985 C CA A ASN C 1 40 ? 68.728 42.492 4.570 0.50 33.26 37 ASN C CA 1
ATOM 1986 C CA B ASN C 1 40 ? 68.720 42.495 4.573 0.50 33.00 37 ASN C CA 1
ATOM 1987 C C . ASN C 1 40 ? 67.449 43.153 5.125 1.00 32.47 37 ASN C C 1
ATOM 1988 O O . ASN C 1 40 ? 66.347 42.946 4.613 1.00 32.44 37 ASN C O 1
ATOM 1997 N N . ILE C 1 41 ? 67.600 43.943 6.188 1.00 31.30 38 ILE C N 1
ATOM 1998 C CA . ILE C 1 41 ? 66.481 44.697 6.738 1.00 31.36 38 ILE C CA 1
ATOM 1999 C C . ILE C 1 41 ? 66.672 46.152 6.331 1.00 31.76 38 ILE C C 1
ATOM 2000 O O . ILE C 1 41 ? 67.772 46.686 6.408 1.00 32.96 38 ILE C O 1
ATOM 2005 N N . ILE C 1 42 ? 65.602 46.770 5.856 1.00 32.28 39 ILE C N 1
ATOM 2006 C CA . ILE C 1 42 ? 65.668 48.161 5.425 1.00 33.05 39 ILE C CA 1
ATOM 2007 C C . ILE C 1 42 ? 65.003 49.111 6.421 1.00 32.56 39 ILE C C 1
ATOM 2008 O O . ILE C 1 42 ? 64.169 48.715 7.250 1.00 30.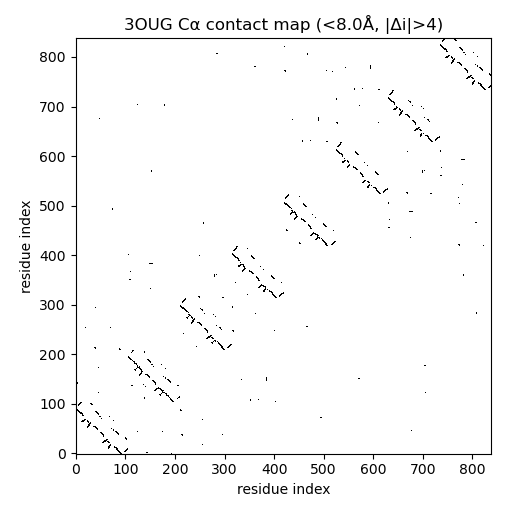98 39 ILE C O 1
ATOM 2013 N N . GLU C 1 43 ? 65.412 50.366 6.339 1.00 34.94 40 GLU C N 1
ATOM 2014 C CA . GLU C 1 43 ? 64.797 51.464 7.072 1.00 34.53 40 GLU C CA 1
ATOM 2015 C C . GLU C 1 43 ? 63.278 51.454 6.934 1.00 32.34 40 GLU C C 1
ATOM 2016 O O . GLU C 1 43 ? 62.743 51.330 5.828 1.00 31.52 40 GLU C O 1
ATOM 2022 N N . ASN C 1 44 ? 62.588 51.571 8.074 1.00 30.01 41 ASN C N 1
ATOM 2023 C CA . ASN C 1 44 ? 61.116 51.550 8.136 1.00 28.28 41 ASN C CA 1
ATOM 2024 C C . ASN C 1 44 ? 60.425 50.203 7.911 1.00 26.04 41 ASN C C 1
ATOM 2025 O O . ASN C 1 44 ? 59.208 50.150 7.848 1.00 26.27 41 ASN C O 1
ATOM 2030 N N . GLU C 1 45 ? 61.190 49.130 7.803 1.00 24.62 42 GLU C N 1
ATOM 2031 C CA . GLU C 1 45 ? 60.629 47.800 7.682 1.00 24.48 42 GLU C CA 1
ATOM 2032 C C . GLU C 1 45 ? 59.990 47.375 9.014 1.00 23.20 42 GLU C C 1
ATOM 2033 O O . GLU C 1 45 ? 60.542 47.676 10.064 1.00 23.44 42 GLU C O 1
ATOM 2039 N N . LYS C 1 46 ? 58.830 46.725 8.930 1.00 22.25 43 LYS C N 1
ATOM 2040 C CA . LYS C 1 46 ? 58.147 46.147 10.111 1.00 21.86 43 LYS C CA 1
ATOM 2041 C C . LYS C 1 46 ? 58.890 44.895 10.543 1.00 21.55 43 LYS C C 1
ATOM 2042 O O . LYS C 1 46 ? 59.261 44.066 9.711 1.00 22.80 43 LYS C O 1
ATOM 2048 N N . VAL C 1 47 ? 59.116 44.775 11.852 1.00 19.73 44 VAL C N 1
ATOM 2049 C CA . VAL C 1 47 ? 59.821 43.648 12.411 1.00 19.21 44 VAL C CA 1
ATOM 2050 C C . VAL C 1 47 ? 59.107 43.191 13.665 1.00 18.45 44 VAL C C 1
ATOM 2051 O O . VAL C 1 47 ? 58.442 43.990 14.329 1.00 19.06 44 VAL C O 1
ATOM 2055 N N . GLN C 1 48 ? 59.236 41.898 13.927 1.00 17.57 45 GLN C N 1
ATOM 2056 C CA . GLN C 1 48 ? 58.885 41.305 15.215 1.00 17.08 45 GLN C CA 1
ATOM 2057 C C . GLN C 1 48 ? 60.109 41.334 16.117 1.00 15.96 45 GLN C C 1
ATOM 2058 O O . GLN C 1 48 ? 61.199 40.924 15.725 1.00 17.35 45 GLN C O 1
ATOM 2064 N N . VAL C 1 49 ? 59.929 41.788 17.355 1.00 14.11 46 VAL C N 1
ATOM 2065 C CA . VAL C 1 49 ? 61.020 41.824 18.316 1.00 13.86 46 VAL C CA 1
ATOM 2066 C C . VAL C 1 49 ? 60.598 40.976 19.505 1.00 13.33 46 VAL C C 1
ATOM 2067 O O . VAL C 1 49 ? 59.554 41.239 20.110 1.00 14.77 46 VAL C O 1
ATOM 2071 N N . VAL C 1 50 ? 61.417 39.984 19.841 1.00 13.04 47 VAL C N 1
ATOM 2072 C CA . VAL C 1 50 ? 61.124 39.082 20.960 1.00 13.15 47 VAL C CA 1
ATOM 2073 C C . VAL C 1 50 ? 62.303 39.070 21.928 1.00 12.72 47 VAL C C 1
ATOM 2074 O O . VAL C 1 50 ? 63.469 39.139 21.518 1.00 13.87 47 VAL C O 1
ATOM 2078 N N . ASN C 1 51 ? 62.027 39.043 23.221 1.00 12.49 48 ASN C N 1
ATOM 2079 C CA . ASN C 1 51 ? 62.990 39.339 24.265 1.00 12.73 48 ASN C CA 1
ATOM 2080 C C . ASN C 1 51 ? 63.223 38.080 25.114 1.00 12.37 48 ASN C C 1
ATOM 2081 O O . ASN C 1 51 ? 62.307 37.532 25.707 1.00 12.26 48 ASN C O 1
ATOM 2086 N N . LEU C 1 52 ? 64.465 37.608 25.134 1.00 12.58 49 LEU C N 1
ATOM 2087 C CA A LEU C 1 52 ? 64.799 36.356 25.832 0.50 12.87 49 LEU C CA 1
ATOM 2088 C CA B LEU C 1 52 ? 64.835 36.371 25.832 0.50 12.75 49 LEU C CA 1
ATOM 2089 C C . LEU C 1 52 ? 64.764 36.525 27.339 1.00 12.55 49 LEU C C 1
ATOM 2090 O O . LEU C 1 52 ? 64.579 35.533 28.055 1.00 13.48 49 LEU C O 1
ATOM 2099 N N . ASN C 1 53 ? 64.965 37.736 27.845 1.00 12.43 50 ASN C N 1
ATOM 2100 C CA . ASN C 1 53 ? 64.997 37.963 29.294 1.00 12.41 50 ASN C CA 1
ATOM 2101 C C . ASN C 1 53 ? 63.581 37.957 29.882 1.00 12.20 50 ASN C C 1
ATOM 2102 O O . ASN C 1 53 ? 63.289 37.355 30.948 1.00 12.17 50 ASN C O 1
ATOM 2107 N N . ASN C 1 54 ? 62.675 38.695 29.251 1.00 12.20 51 ASN C N 1
ATOM 2108 C CA . ASN C 1 54 ? 61.338 38.882 29.825 1.00 12.28 51 ASN C CA 1
ATOM 2109 C C . ASN C 1 54 ? 60.217 38.243 29.020 1.00 12.30 51 ASN C C 1
ATOM 2110 O O . ASN C 1 54 ? 59.045 38.291 29.440 1.00 12.99 51 ASN C O 1
ATOM 2115 N N . GLY C 1 55 ? 60.508 37.647 27.872 1.00 12.22 52 GLY C N 1
ATOM 2116 C CA . GLY C 1 55 ? 59.487 37.013 27.070 1.00 12.44 52 GLY C CA 1
ATOM 2117 C C . GLY C 1 55 ? 58.583 37.892 26.223 1.00 12.63 52 GLY C C 1
ATOM 2118 O O . GLY C 1 55 ? 57.703 37.398 25.518 1.00 12.97 52 GLY C O 1
ATOM 2119 N N . GLU C 1 56 ? 58.770 39.215 26.289 1.00 12.60 53 GLU C N 1
ATOM 2120 C CA . GLU C 1 56 ? 57.901 40.139 25.578 1.00 12.89 53 GLU C CA 1
ATOM 2121 C C . GLU C 1 56 ? 58.023 39.940 24.071 1.00 12.88 53 GLU C C 1
ATOM 2122 O O . GLU C 1 56 ? 59.111 39.659 23.548 1.00 12.66 53 GLU C O 1
ATOM 2128 N N . ARG C 1 57 ? 56.910 40.108 23.386 1.00 12.20 54 ARG C N 1
ATOM 2129 C CA . ARG C 1 57 ? 56.838 39.972 21.933 1.00 12.50 54 ARG C CA 1
ATOM 2130 C C . ARG C 1 57 ? 56.108 41.194 21.419 1.00 13.95 54 ARG C C 1
ATOM 2131 O O . ARG C 1 57 ? 55.015 41.524 21.926 1.00 15.30 54 ARG C O 1
ATOM 2139 N N . LEU C 1 58 ? 56.721 41.922 20.475 1.00 12.99 55 LEU C N 1
ATOM 2140 C CA . LEU C 1 58 ? 56.072 43.073 19.892 1.00 14.56 55 LEU C CA 1
ATOM 2141 C C . LEU C 1 58 ? 56.397 43.213 18.425 1.00 15.69 55 LEU C C 1
ATOM 2142 O O . LEU C 1 58 ? 57.322 42.577 17.932 1.00 15.79 55 LEU C O 1
ATOM 2147 N N . GLU C 1 59 ? 55.637 44.058 17.757 1.00 15.86 56 GLU C N 1
ATOM 2148 C CA . GLU C 1 59 ? 55.898 44.463 16.371 1.00 18.02 56 GLU C CA 1
ATOM 2149 C C . GLU C 1 59 ? 56.123 45.959 16.321 1.00 18.76 56 GLU C C 1
ATOM 2150 O O . GLU C 1 59 ? 55.392 46.738 16.947 1.00 17.73 56 GLU C O 1
ATOM 2156 N N . THR C 1 60 ? 57.157 46.363 15.585 1.00 19.06 57 THR C N 1
ATOM 2157 C CA . THR C 1 60 ? 57.447 47.782 15.416 1.00 20.82 57 THR C CA 1
ATOM 2158 C C . THR C 1 60 ? 58.197 47.948 14.095 1.00 21.71 57 THR C C 1
ATOM 2159 O O . THR C 1 60 ? 58.259 47.011 13.322 1.00 22.94 57 THR C O 1
ATOM 2163 N N . TYR C 1 61 ? 58.741 49.131 13.854 1.00 21.90 58 TYR C N 1
ATOM 2164 C CA . TYR C 1 61 ? 59.482 49.392 12.609 1.00 22.26 58 TYR C CA 1
ATOM 2165 C C . TYR C 1 61 ? 60.920 49.801 12.925 1.00 22.44 58 TYR C C 1
ATOM 2166 O O . TYR C 1 61 ? 61.243 50.179 14.046 1.00 21.06 58 TYR C O 1
ATOM 2175 N N . VAL C 1 62 ? 61.779 49.709 11.910 1.00 23.15 59 VAL C N 1
ATOM 2176 C CA . VAL C 1 62 ? 63.226 49.841 12.085 1.00 23.75 59 VAL C CA 1
ATOM 2177 C C . VAL C 1 62 ? 63.702 51.257 11.764 1.00 24.73 59 VAL C C 1
ATOM 2178 O O . VAL C 1 62 ? 63.314 51.832 10.747 1.00 25.90 59 VAL C O 1
ATOM 2182 N N . ILE C 1 63 ? 64.535 51.786 12.637 1.00 24.77 60 ILE C N 1
ATOM 2183 C CA . ILE C 1 63 ? 65.248 53.052 12.414 1.00 27.19 60 ILE C CA 1
ATOM 2184 C C . ILE C 1 63 ? 66.746 52.763 12.306 1.00 28.09 60 ILE C C 1
ATOM 2185 O O . ILE C 1 63 ? 67.282 51.950 13.040 1.00 26.42 60 ILE C O 1
ATOM 2190 N N . LYS C 1 64 ? 67.428 53.429 11.362 1.00 29.87 61 LYS C N 1
ATOM 2191 C CA . LYS C 1 64 ? 68.864 53.253 11.211 1.00 31.71 61 LYS C CA 1
ATOM 2192 C C . LYS C 1 64 ? 69.653 53.820 12.364 1.00 31.57 61 LYS C C 1
ATOM 2193 O O . LYS C 1 64 ? 69.458 54.972 12.732 1.00 32.52 61 LYS C O 1
ATOM 2199 N N . GLY C 1 65 ? 70.563 53.020 12.904 1.00 31.76 62 GLY C N 1
ATOM 2200 C CA . GLY C 1 65 ? 71.542 53.478 13.883 1.00 32.19 62 GLY C CA 1
ATOM 2201 C C . GLY C 1 65 ? 72.887 53.639 13.178 1.00 34.58 62 GLY C C 1
ATOM 2202 O O . GLY C 1 65 ? 73.052 53.188 12.053 1.00 34.27 62 GLY C O 1
ATOM 2203 N N . GLU C 1 66 ? 73.844 54.263 13.850 1.00 36.59 63 GLU C N 1
ATOM 2204 C CA . GLU C 1 66 ? 75.160 54.532 13.238 1.00 39.16 63 GLU C CA 1
ATOM 2205 C C . GLU C 1 66 ? 75.909 53.239 12.848 1.00 39.75 63 GLU C C 1
ATOM 2206 O O . GLU C 1 66 ? 75.879 52.251 13.573 1.00 37.97 63 GLU C O 1
ATOM 2212 N N . PRO C 1 67 ? 76.596 53.244 11.693 1.00 40.98 64 PRO C N 1
ATOM 2213 C CA . PRO C 1 67 ? 77.282 52.018 11.283 1.00 41.60 64 PRO C CA 1
ATOM 2214 C C . PRO C 1 67 ? 78.388 51.582 12.255 1.00 41.14 64 PRO C C 1
ATOM 2215 O O . PRO C 1 67 ? 79.159 52.413 12.739 1.00 41.58 64 PRO C O 1
ATOM 2219 N N . ASN C 1 68 ? 78.428 50.280 12.536 1.00 40.22 65 ASN C N 1
ATOM 2220 C CA . ASN C 1 68 ? 79.395 49.671 13.454 1.00 40.04 65 ASN C CA 1
ATOM 2221 C C . ASN C 1 68 ? 79.325 50.153 14.916 1.00 38.51 65 ASN C C 1
ATOM 2222 O O . ASN C 1 68 ? 80.237 49.891 15.703 1.00 38.91 65 ASN C O 1
ATOM 2227 N N . SER C 1 69 ? 78.223 50.810 15.287 1.00 36.63 66 SER C N 1
ATOM 2228 C CA . SER C 1 69 ? 77.991 51.248 16.667 1.00 34.98 66 SER C CA 1
ATOM 2229 C C . SER C 1 69 ? 77.503 50.115 17.572 1.00 32.96 66 SER C C 1
ATOM 2230 O O . SER C 1 69 ? 77.618 50.211 18.790 1.00 32.24 66 SER C O 1
ATOM 2233 N N . LYS C 1 70 ? 76.971 49.061 16.957 1.00 32.01 67 LYS C N 1
ATOM 2234 C CA . LYS C 1 70 ? 76.243 47.973 17.639 1.00 30.79 67 LYS C CA 1
ATOM 2235 C C . LYS C 1 70 ? 74.994 48.492 18.377 1.00 28.10 67 LYS C C 1
ATOM 2236 O O . LYS C 1 70 ? 74.511 47.834 19.307 1.00 27.46 67 LYS C O 1
ATOM 2242 N N . THR C 1 71 ? 74.477 49.656 17.988 1.00 26.39 68 THR C N 1
ATOM 2243 C CA . THR C 1 71 ? 73.284 50.203 18.667 1.00 24.57 68 THR C CA 1
ATOM 2244 C C . THR C 1 71 ? 72.110 49.253 18.455 1.00 21.72 68 THR C C 1
ATOM 2245 O O . THR C 1 71 ? 71.843 48.809 17.356 1.00 20.62 68 THR C O 1
ATOM 2249 N N . ILE C 1 72 ? 71.412 48.941 19.545 1.00 20.15 69 ILE C N 1
ATOM 2250 C CA . ILE C 1 72 ? 70.137 48.214 19.509 1.00 19.13 69 ILE C CA 1
ATOM 2251 C C . ILE C 1 72 ? 69.307 48.917 20.578 1.00 18.88 69 ILE C C 1
ATOM 2252 O O . ILE C 1 72 ? 69.549 48.751 21.768 1.00 18.90 69 ILE C O 1
ATOM 2257 N N . ALA C 1 73 ? 68.362 49.740 20.170 1.00 19.20 70 ALA C N 1
ATOM 2258 C CA . ALA C 1 73 ? 67.659 50.611 21.111 1.00 19.56 70 ALA C CA 1
ATOM 2259 C C . ALA C 1 73 ? 66.173 50.577 20.837 1.00 19.94 70 ALA C C 1
ATOM 2260 O O . ALA C 1 73 ? 65.739 50.695 19.700 1.00 19.16 70 ALA C O 1
ATOM 2262 N N . LEU C 1 74 ? 65.402 50.380 21.901 1.00 20.58 71 LEU C N 1
ATOM 2263 C CA . LEU C 1 74 ? 63.942 50.392 21.812 1.00 21.09 71 LEU C CA 1
ATOM 2264 C C . LEU C 1 74 ? 63.464 51.751 22.273 1.00 22.25 71 LEU C C 1
ATOM 2265 O O . LEU C 1 74 ? 63.711 52.164 23.411 1.00 24.43 71 LEU C O 1
ATOM 2270 N N . ASN C 1 75 ? 62.721 52.390 21.390 1.00 22.62 72 ASN C N 1
ATOM 2271 C CA A ASN C 1 75 ? 62.244 53.770 21.453 0.50 23.60 72 ASN C CA 1
ATOM 2272 C CA B ASN C 1 75 ? 62.244 53.709 21.714 0.50 23.88 72 ASN C CA 1
ATOM 2273 C C . ASN C 1 75 ? 60.729 53.800 21.611 1.00 23.77 72 ASN C C 1
ATOM 2274 O O . ASN C 1 75 ? 60.044 52.897 21.109 1.00 24.57 72 ASN C O 1
ATOM 2283 N N . GLY C 1 76 ? 60.197 54.858 22.203 1.00 24.40 73 GLY C N 1
ATOM 2284 C CA . GLY C 1 76 ? 58.758 55.002 22.259 1.00 23.05 73 GLY C CA 1
ATOM 2285 C C . GLY C 1 76 ? 58.188 54.032 23.268 1.00 21.05 73 GLY C C 1
ATOM 2286 O O . GLY C 1 76 ? 58.893 53.585 24.158 1.00 21.21 73 GLY C O 1
ATOM 2287 N N . PRO C 1 77 ? 56.893 53.718 23.148 1.00 16.60 74 PRO C N 1
ATOM 2288 C CA . PRO C 1 77 ? 56.265 52.814 24.093 1.00 15.85 74 PRO C CA 1
ATOM 2289 C C . PRO C 1 77 ? 56.966 51.466 24.212 1.00 15.44 74 PRO C C 1
ATOM 2290 O O . PRO C 1 77 ? 56.931 50.832 25.270 1.00 14.01 74 PRO C O 1
ATOM 2294 N N . ALA C 1 78 ? 57.638 51.012 23.158 1.00 14.74 75 ALA C N 1
ATOM 2295 C CA . ALA C 1 78 ? 58.443 49.769 23.223 1.00 15.39 75 ALA C CA 1
ATOM 2296 C C . ALA C 1 78 ? 59.511 49.783 24.299 1.00 14.60 75 ALA C C 1
ATOM 2297 O O . ALA C 1 78 ? 59.899 48.723 24.812 1.00 14.58 75 ALA C O 1
ATOM 2299 N N . ALA C 1 79 ? 59.961 50.978 24.700 1.00 14.93 76 ALA C N 1
ATOM 2300 C CA . ALA C 1 79 ? 60.919 51.119 25.794 1.00 14.30 76 ALA C CA 1
ATOM 2301 C C . ALA C 1 79 ? 60.414 50.514 27.070 1.00 14.07 76 ALA C C 1
ATOM 2302 O O . ALA C 1 79 ? 61.214 50.019 27.871 1.00 14.58 76 ALA C O 1
ATOM 2304 N N . ARG C 1 80 ? 59.093 50.510 27.284 1.00 13.23 77 ARG C N 1
ATOM 2305 C CA . ARG C 1 80 ? 58.550 49.903 28.534 1.00 13.52 77 ARG C CA 1
ATOM 2306 C C . ARG C 1 80 ? 58.627 48.371 28.541 1.00 15.67 77 ARG C C 1
ATOM 2307 O O . ARG C 1 80 ? 58.329 47.751 29.561 1.00 19.22 77 ARG C O 1
ATOM 2315 N N . ARG C 1 81 ? 59.011 47.754 27.426 1.00 14.65 78 ARG C N 1
ATOM 2316 C CA . ARG C 1 81 ? 59.036 46.295 27.294 1.00 14.41 78 ARG C CA 1
ATOM 2317 C C . ARG C 1 81 ? 60.423 45.724 27.302 1.00 14.98 78 ARG C C 1
ATOM 2318 O O . ARG C 1 81 ? 60.586 44.580 26.954 1.00 15.00 78 ARG C O 1
ATOM 2326 N N . CYS C 1 82 ? 61.431 46.496 27.717 1.00 13.86 79 CYS C N 1
ATOM 2327 C CA . CYS C 1 82 ? 62.790 45.965 27.806 1.00 15.27 79 CYS C CA 1
ATOM 2328 C C . CYS C 1 82 ? 63.591 46.738 28.817 1.00 13.89 79 CYS C C 1
ATOM 2329 O O . CYS C 1 82 ? 63.135 47.777 29.310 1.00 14.28 79 CYS C O 1
ATOM 2332 N N . GLU C 1 83 ? 64.790 46.228 29.112 1.00 14.03 80 GLU C N 1
ATOM 2333 C CA . GLU C 1 83 ? 65.807 46.953 29.849 1.00 14.26 80 GLU C CA 1
ATOM 2334 C C . GLU C 1 83 ? 67.129 46.791 29.140 1.00 15.48 80 GLU C C 1
ATOM 2335 O O . GLU C 1 83 ? 67.340 45.853 28.380 1.00 14.44 80 GLU C O 1
ATOM 2341 N N . ILE C 1 84 ? 68.030 47.716 29.406 1.00 16.73 81 ILE C N 1
ATOM 2342 C CA . ILE C 1 84 ? 69.372 47.623 28.831 1.00 17.59 81 ILE C CA 1
ATOM 2343 C C . ILE C 1 84 ? 70.015 46.316 29.254 1.00 17.04 81 ILE C C 1
ATOM 2344 O O . ILE C 1 84 ? 69.903 45.884 30.418 1.00 18.49 81 ILE C O 1
ATOM 2349 N N . GLY C 1 85 ? 70.656 45.673 28.280 1.00 16.92 82 GLY C N 1
ATOM 2350 C CA . GLY C 1 85 ? 71.260 44.373 28.468 1.00 16.03 82 GLY C CA 1
ATOM 2351 C C . GLY C 1 85 ? 70.425 43.174 28.072 1.00 15.33 82 GLY C C 1
ATOM 2352 O O . GLY C 1 85 ? 70.942 42.076 27.989 1.00 16.12 82 GLY C O 1
ATOM 2353 N N . ASP C 1 86 ? 69.113 43.368 27.894 1.00 13.60 83 ASP C N 1
ATOM 2354 C CA . ASP C 1 86 ? 68.286 42.300 27.391 1.00 13.77 83 ASP C CA 1
ATOM 2355 C C . ASP C 1 86 ? 68.738 41.815 26.004 1.00 14.69 83 ASP C C 1
ATOM 2356 O O . ASP C 1 86 ? 69.241 42.595 25.182 1.00 15.87 83 ASP C O 1
ATOM 2361 N N . GLN C 1 87 ? 68.563 40.526 25.777 1.00 15.24 84 GLN C N 1
ATOM 2362 C CA . GLN C 1 87 ? 68.887 39.885 24.509 1.00 15.68 84 GLN C CA 1
ATOM 2363 C C . GLN C 1 87 ? 67.643 39.720 23.708 1.00 15.78 84 GLN C C 1
ATOM 2364 O O . GLN C 1 87 ? 66.630 39.163 24.197 1.00 15.78 84 GLN C O 1
ATOM 2370 N N . LEU C 1 88 ? 67.696 40.195 22.467 1.00 14.98 85 LEU C N 1
ATOM 2371 C CA . LEU C 1 88 ? 66.575 40.159 21.551 1.00 15.36 85 LEU C CA 1
ATOM 2372 C C . LEU C 1 88 ? 66.838 39.312 20.319 1.00 16.30 85 LEU C C 1
ATOM 2373 O O . LEU C 1 88 ? 67.982 39.118 19.912 1.00 18.23 85 LEU C O 1
ATOM 2378 N N . PHE C 1 89 ? 65.757 38.791 19.765 1.00 16.40 86 PHE C N 1
ATOM 2379 C CA . PHE C 1 89 ? 65.733 38.294 18.400 1.00 16.97 86 PHE C CA 1
ATOM 2380 C C . PHE C 1 89 ? 64.869 39.259 17.622 1.00 16.48 86 PHE C C 1
ATOM 2381 O O . PHE C 1 89 ? 63.791 39.684 18.072 1.00 16.61 86 PHE C O 1
ATOM 2389 N N . ILE C 1 90 ? 65.320 39.630 16.428 1.00 16.73 87 ILE C N 1
ATOM 2390 C CA . ILE C 1 90 ? 64.603 40.587 15.582 1.00 17.71 87 ILE C CA 1
ATOM 2391 C C . ILE C 1 90 ? 64.318 39.904 14.254 1.00 19.52 87 ILE C C 1
ATOM 2392 O O . ILE C 1 90 ? 65.239 39.451 13.591 1.00 20.52 87 ILE C O 1
ATOM 2397 N N . ILE C 1 91 ? 63.042 39.784 13.921 1.00 19.51 88 ILE C N 1
ATOM 2398 C CA . ILE C 1 91 ? 62.568 38.914 12.851 1.00 20.97 88 ILE C CA 1
ATOM 2399 C C . ILE C 1 91 ? 61.788 39.715 11.816 1.00 21.15 88 ILE C C 1
ATOM 2400 O O . ILE C 1 91 ? 60.973 40.576 12.150 1.00 20.49 88 ILE C O 1
ATOM 2405 N N . SER C 1 92 ? 62.027 39.424 10.528 1.00 22.39 89 SER C N 1
ATOM 2406 C CA . SER C 1 92 ? 61.168 39.994 9.495 1.00 23.98 89 SER C CA 1
ATOM 2407 C C . SER C 1 92 ? 60.653 38.888 8.583 1.00 23.65 89 SER C C 1
ATOM 2408 O O . SER C 1 92 ? 61.343 37.895 8.336 1.00 22.72 89 SER C O 1
ATOM 2411 N N . TYR C 1 93 ? 59.421 39.096 8.137 1.00 24.14 90 TYR C N 1
ATOM 2412 C CA . TYR C 1 93 ? 58.700 38.183 7.278 1.00 25.69 90 TYR C CA 1
ATOM 2413 C C . TYR C 1 93 ? 58.422 38.825 5.922 1.00 27.16 90 TYR C C 1
ATOM 2414 O O . TYR C 1 93 ? 58.432 40.062 5.780 1.00 28.11 90 TYR C O 1
ATOM 2423 N N . THR C 1 94 ? 58.147 37.960 4.949 1.00 28.32 91 THR C N 1
ATOM 2424 C CA . THR C 1 94 ? 57.735 38.362 3.603 1.00 29.68 91 THR C CA 1
ATOM 2425 C C . THR C 1 94 ? 56.552 37.502 3.156 1.00 30.92 91 THR C C 1
ATOM 2426 O O . THR C 1 94 ? 56.500 36.321 3.470 1.00 30.19 91 THR C O 1
ATOM 2430 N N . GLN C 1 95 ? 55.596 38.105 2.442 1.00 32.65 92 GLN C N 1
ATOM 2431 C CA . GLN C 1 95 ? 54.486 37.370 1.841 1.00 34.30 92 GLN C CA 1
ATOM 2432 C C . GLN C 1 95 ? 54.918 36.877 0.457 1.00 36.13 92 GLN C C 1
ATOM 2433 O O . GLN C 1 95 ? 55.429 37.653 -0.344 1.00 35.50 92 GLN C O 1
ATOM 2439 N N . VAL C 1 96 ? 54.740 35.583 0.215 1.00 37.55 93 VAL C N 1
ATOM 2440 C CA . VAL C 1 96 ? 55.151 34.959 -1.048 1.00 40.31 93 VAL C CA 1
ATOM 2441 C C . VAL C 1 96 ? 54.117 33.969 -1.564 1.00 43.08 93 VAL C C 1
ATOM 2442 O O . VAL C 1 96 ? 53.323 33.425 -0.802 1.00 41.80 93 VAL C O 1
ATOM 2446 N N . ASP C 1 97 ? 54.145 33.745 -2.881 1.00 46.91 94 ASP C N 1
ATOM 2447 C CA . ASP C 1 97 ? 53.435 32.634 -3.500 1.00 50.52 94 ASP C CA 1
ATOM 2448 C C . ASP C 1 97 ? 54.280 31.384 -3.256 1.00 53.42 94 ASP C C 1
ATOM 2449 O O . ASP C 1 97 ? 55.390 31.287 -3.771 1.00 54.54 94 ASP C O 1
ATOM 2454 N N . PRO C 1 98 ? 53.769 30.423 -2.468 1.00 56.25 95 PRO C N 1
ATOM 2455 C CA . PRO C 1 98 ? 54.606 29.278 -2.102 1.00 59.20 95 PRO C CA 1
ATOM 2456 C C . PRO C 1 98 ? 54.960 28.341 -3.268 1.00 63.36 95 PRO C C 1
ATOM 2457 O O . PRO C 1 98 ? 55.851 27.506 -3.121 1.00 64.87 95 PRO C O 1
ATOM 2461 N N . THR C 1 99 ? 54.275 28.474 -4.404 1.00 66.20 96 THR C N 1
ATOM 2462 C CA . THR C 1 99 ? 54.602 27.681 -5.598 1.00 70.13 96 THR C CA 1
ATOM 2463 C C . THR C 1 99 ? 55.829 28.219 -6.344 1.00 71.98 96 THR C C 1
ATOM 2464 O O . THR C 1 99 ? 56.365 27.544 -7.218 1.00 74.51 96 THR C O 1
ATOM 2468 N N . ARG C 1 100 ? 56.260 29.434 -6.010 1.00 71.55 97 ARG C N 1
ATOM 2469 C CA . ARG C 1 100 ? 57.561 29.948 -6.460 1.00 73.43 97 ARG C CA 1
ATOM 2470 C C . ARG C 1 100 ? 58.708 29.379 -5.610 1.00 74.00 97 ARG C C 1
ATOM 2471 O O . ARG C 1 100 ? 58.473 28.623 -4.661 1.00 74.02 97 ARG C O 1
ATOM 2479 N N . GLU C 1 101 ? 59.945 29.741 -5.962 1.00 75.72 98 GLU C N 1
ATOM 2480 C CA . GLU C 1 101 ? 61.139 29.313 -5.217 1.00 75.58 98 GLU C CA 1
ATOM 2481 C C . GLU C 1 101 ? 61.098 29.770 -3.754 1.00 71.90 98 GLU C C 1
ATOM 2482 O O . GLU C 1 101 ? 60.498 30.796 -3.433 1.00 69.40 98 GLU C O 1
ATOM 2484 N N . ASN C 1 102 ? 61.734 28.989 -2.882 1.00 68.09 99 ASN C N 1
ATOM 2485 C CA . ASN C 1 102 ? 61.745 29.270 -1.445 1.00 64.87 99 ASN C CA 1
ATOM 2486 C C . ASN C 1 102 ? 62.637 30.459 -1.092 1.00 60.74 99 ASN C C 1
ATOM 2487 O O . ASN C 1 102 ? 63.720 30.629 -1.651 1.00 61.36 99 ASN C O 1
ATOM 2492 N N . ILE C 1 103 ? 62.176 31.274 -0.148 1.00 56.10 100 ILE C N 1
ATOM 2493 C CA . ILE C 1 103 ? 63.006 32.319 0.430 1.00 52.57 100 ILE C CA 1
ATOM 2494 C C . ILE C 1 103 ? 64.024 31.664 1.374 1.00 50.69 100 ILE C C 1
ATOM 2495 O O . ILE C 1 103 ? 63.647 30.957 2.316 1.00 50.13 100 ILE C O 1
ATOM 2500 N N . LYS C 1 104 ? 65.307 31.883 1.101 1.00 49.21 101 LYS C N 1
ATOM 2501 C CA . LYS C 1 104 ? 66.374 31.447 1.989 1.00 48.47 101 LYS C CA 1
ATOM 2502 C C . LYS C 1 104 ? 66.589 32.571 2.994 1.00 44.61 101 LYS C C 1
ATOM 2503 O O . LYS C 1 104 ? 67.051 33.645 2.620 1.00 43.92 101 LYS C O 1
ATOM 2505 N N . PRO C 1 105 ? 66.228 32.345 4.272 1.00 41.86 102 PRO C N 1
ATOM 2506 C CA . PRO C 1 105 ? 66.363 33.463 5.198 1.00 39.30 102 PRO C CA 1
ATOM 2507 C C . PRO C 1 105 ? 67.798 33.919 5.427 1.00 38.87 102 PRO C C 1
ATOM 2508 O O . PRO C 1 105 ? 68.724 33.101 5.418 1.00 40.44 102 PRO C O 1
ATOM 2512 N N . LYS C 1 106 ? 67.951 35.220 5.651 1.00 37.16 103 LYS C N 1
ATOM 2513 C CA . LYS C 1 106 ? 69.219 35.815 6.026 1.00 37.74 103 LYS C CA 1
ATOM 2514 C C . LYS C 1 106 ? 69.329 35.803 7.560 1.00 35.48 103 LYS C C 1
ATOM 2515 O O . LYS C 1 106 ? 68.560 36.471 8.242 1.00 33.44 103 LYS C O 1
ATOM 2521 N N . LEU C 1 107 ? 70.276 35.033 8.073 1.00 35.38 104 LEU C N 1
ATOM 2522 C CA . LEU C 1 107 ? 70.456 34.830 9.511 1.00 34.13 104 LEU C CA 1
ATOM 2523 C C . LEU C 1 107 ? 71.727 35.503 9.985 1.00 34.93 104 LEU C C 1
ATOM 2524 O O . LEU C 1 107 ? 72.813 35.240 9.460 1.00 36.99 104 LEU C O 1
ATOM 2529 N N . VAL C 1 108 ? 71.591 36.372 10.978 1.00 32.98 105 VAL C N 1
ATOM 2530 C CA . VAL C 1 108 ? 72.710 37.095 11.567 1.00 33.89 105 VAL C CA 1
ATOM 2531 C C . VAL C 1 108 ? 72.768 36.749 13.052 1.00 33.80 105 VAL C C 1
ATOM 2532 O O . VAL C 1 108 ? 71.816 37.038 13.784 1.00 30.96 105 VAL C O 1
ATOM 2536 N N . ASP C 1 109 ? 73.856 36.129 13.495 1.00 35.90 106 ASP C N 1
ATOM 2537 C CA . ASP C 1 109 ? 74.016 35.731 14.895 1.00 37.39 106 ASP C CA 1
ATOM 2538 C C . ASP C 1 109 ? 75.050 36.633 15.543 1.00 38.59 106 ASP C C 1
ATOM 2539 O O . ASP C 1 109 ? 76.235 36.557 15.225 1.00 40.82 106 ASP C O 1
ATOM 2544 N N . LEU C 1 110 ? 74.592 37.471 16.469 1.00 36.80 107 LEU C N 1
ATOM 2545 C CA . LEU C 1 110 ? 75.438 38.437 17.159 1.00 38.37 107 LEU C CA 1
ATOM 2546 C C . LEU C 1 110 ? 75.981 37.949 18.499 1.00 41.02 107 LEU C C 1
ATOM 2547 O O . LEU C 1 110 ? 76.545 38.749 19.253 1.00 42.48 107 LEU C O 1
ATOM 2552 N N . LYS C 1 111 ? 75.830 36.660 18.802 1.00 42.85 108 LYS C N 1
ATOM 2553 C CA . LYS C 1 111 ? 76.270 36.133 20.098 1.00 46.13 108 LYS C CA 1
ATOM 2554 C C . LYS C 1 111 ? 77.798 36.158 20.193 1.00 49.23 108 LYS C C 1
ATOM 2555 O O . LYS C 1 111 ? 78.482 35.544 19.377 1.00 52.22 108 LYS C O 1
ATOM 2569 N N . LEU D 1 5 ? 57.000 40.555 -0.927 1.00 46.42 2 LEU E N 1
ATOM 2570 C CA . LEU D 1 5 ? 56.132 41.636 -0.483 1.00 44.35 2 LEU E CA 1
ATOM 2571 C C . LEU D 1 5 ? 56.465 41.748 1.002 1.00 41.24 2 LEU E C 1
ATOM 2572 O O . LEU D 1 5 ? 56.489 40.728 1.684 1.00 39.89 2 LEU E O 1
ATOM 2577 N N . ILE D 1 6 ? 56.764 42.958 1.469 1.00 38.63 3 ILE E N 1
ATOM 2578 C CA . ILE D 1 6 ? 57.046 43.200 2.885 1.00 36.35 3 ILE E CA 1
ATOM 2579 C C . ILE D 1 6 ? 56.210 44.358 3.409 1.00 34.33 3 ILE E C 1
ATOM 2580 O O . ILE D 1 6 ? 55.726 45.188 2.637 1.00 34.71 3 ILE E O 1
ATOM 2585 N N . SER D 1 7 ? 56.040 44.402 4.732 1.00 31.27 4 SER E N 1
ATOM 2586 C CA . SER D 1 7 ? 55.362 45.518 5.381 1.00 30.03 4 SER E CA 1
ATOM 2587 C C . SER D 1 7 ? 56.378 46.587 5.761 1.00 28.14 4 SER E C 1
ATOM 2588 O O . SER D 1 7 ? 57.441 46.289 6.339 1.00 27.12 4 SER E O 1
ATOM 2591 N N . VAL D 1 8 ? 56.037 47.828 5.435 1.00 27.72 5 VAL E N 1
ATOM 2592 C CA . VAL D 1 8 ? 56.849 48.985 5.745 1.00 27.93 5 VAL E CA 1
ATOM 2593 C C . VAL D 1 8 ? 55.967 50.099 6.317 1.00 27.63 5 VAL E C 1
ATOM 2594 O O . VAL D 1 8 ? 54.763 50.126 6.097 1.00 27.64 5 VAL E O 1
ATOM 2598 N N . LEU D 1 9 ? 56.591 51.010 7.049 1.00 27.69 6 LEU E N 1
ATOM 2599 C CA . LEU D 1 9 ? 55.881 52.123 7.657 1.00 27.53 6 LEU E CA 1
ATOM 2600 C C . LEU D 1 9 ? 55.362 53.055 6.583 1.00 28.94 6 LEU E C 1
ATOM 2601 O O . LEU D 1 9 ? 56.125 53.512 5.713 1.00 30.03 6 LEU E O 1
ATOM 2606 N N . LYS D 1 10 ? 54.079 53.364 6.638 1.00 28.44 7 LYS E N 1
ATOM 2607 C CA . LYS D 1 10 ? 53.562 54.372 5.711 1.00 30.01 7 LYS E CA 1
ATOM 2608 C C . LYS D 1 10 ? 53.151 55.695 6.358 1.00 29.73 7 LYS E C 1
ATOM 2609 O O . LYS D 1 10 ? 53.314 56.742 5.738 1.00 29.22 7 LYS E O 1
ATOM 2615 N N . SER D 1 11 ? 52.668 55.659 7.607 1.00 27.03 8 SER E N 1
ATOM 2616 C CA . SER D 1 11 ? 52.268 56.890 8.328 1.00 27.01 8 SER E CA 1
ATOM 2617 C C . SER D 1 11 ? 52.521 56.706 9.805 1.00 24.21 8 SER E C 1
ATOM 2618 O O . SER D 1 11 ? 52.379 55.611 10.289 1.00 22.82 8 SER E O 1
ATOM 2621 N N . LYS D 1 12 ? 52.842 57.794 10.486 1.00 23.71 9 LYS E N 1
ATOM 2622 C CA . LYS D 1 12 ? 52.930 57.792 11.948 1.00 22.16 9 LYS E CA 1
ATOM 2623 C C . LYS D 1 12 ? 52.471 59.137 12.512 1.00 22.21 9 LYS E C 1
ATOM 2624 O O . LYS D 1 12 ? 52.991 60.189 12.123 1.00 23.87 9 LYS E O 1
ATOM 2630 N N . ILE D 1 13 ? 51.518 59.082 13.436 1.00 19.90 10 ILE E N 1
ATOM 2631 C CA . ILE D 1 13 ? 51.107 60.224 14.240 1.00 19.08 10 ILE E CA 1
ATOM 2632 C C . ILE D 1 13 ? 51.744 60.036 15.606 1.00 18.43 10 ILE E C 1
ATOM 2633 O O . ILE D 1 13 ? 51.524 59.002 16.236 1.00 18.16 10 ILE E O 1
ATOM 2638 N N . SER D 1 14 ? 52.572 60.995 16.009 1.00 18.38 11 SER E N 1
ATOM 2639 C CA . SER D 1 14 ? 53.258 60.937 17.283 1.00 18.71 11 SER E CA 1
ATOM 2640 C C . SER D 1 14 ? 52.675 61.955 18.265 1.00 18.99 11 SER E C 1
ATOM 2641 O O . SER D 1 14 ? 52.392 63.098 17.894 1.00 19.29 11 SER E O 1
ATOM 2644 N N . TYR D 1 15 ? 52.538 61.529 19.514 1.00 17.95 12 TYR E N 1
ATOM 2645 C CA . TYR D 1 15 ? 52.116 62.368 20.647 1.00 17.80 12 TYR E CA 1
ATOM 2646 C C . TYR D 1 15 ? 50.686 62.845 20.532 1.00 17.62 12 TYR E C 1
ATOM 2647 O O . TYR D 1 15 ? 50.377 64.029 20.764 1.00 19.92 12 TYR E O 1
ATOM 2656 N N . ALA D 1 16 ? 49.827 61.934 20.092 1.00 16.96 13 ALA E N 1
ATOM 2657 C CA . ALA D 1 16 ? 48.381 62.149 20.076 1.00 16.78 13 ALA E CA 1
ATOM 2658 C C . ALA D 1 16 ? 47.860 61.990 21.478 1.00 16.60 13 ALA E C 1
ATOM 2659 O O . ALA D 1 16 ? 48.008 60.926 22.073 1.00 18.74 13 ALA E O 1
ATOM 2661 N N . THR D 1 17 ? 47.218 63.030 22.007 1.00 15.62 14 THR E N 1
ATOM 2662 C CA . THR D 1 17 ? 46.763 62.969 23.412 1.00 15.17 14 THR E CA 1
ATOM 2663 C C . THR D 1 17 ? 45.312 62.507 23.432 1.00 13.81 14 THR E C 1
ATOM 2664 O O . THR D 1 17 ? 44.445 63.101 22.789 1.00 15.13 14 THR E O 1
ATOM 2668 N N . VAL D 1 18 ? 45.057 61.450 24.192 1.00 13.01 15 VAL E N 1
ATOM 2669 C CA . VAL D 1 18 ? 43.696 60.917 24.356 1.00 12.58 15 VAL E CA 1
ATOM 2670 C C . VAL D 1 18 ? 42.794 61.993 24.983 1.00 13.92 15 VAL E C 1
ATOM 2671 O O . VAL D 1 18 ? 43.089 62.520 26.093 1.00 13.96 15 VAL E O 1
ATOM 2675 N N . THR D 1 19 ? 41.693 62.286 24.295 1.00 16.31 16 THR E N 1
ATOM 2676 C CA . THR D 1 19 ? 40.699 63.279 24.713 1.00 17.01 16 THR E CA 1
ATOM 2677 C C . THR D 1 19 ? 39.408 62.643 25.226 1.00 18.72 16 THR E C 1
ATOM 2678 O O . THR D 1 19 ? 38.641 63.281 25.959 1.00 19.74 16 THR E O 1
ATOM 2682 N N . GLY D 1 20 ? 39.173 61.374 24.877 1.00 18.41 17 GLY E N 1
ATOM 2683 C CA . GLY D 1 20 ? 37.976 60.685 25.283 1.00 19.64 17 GLY E CA 1
ATOM 2684 C C . GLY D 1 20 ? 38.085 59.182 25.147 1.00 19.73 17 GLY E C 1
ATOM 2685 O O . GLY D 1 20 ? 38.973 58.666 24.489 1.00 18.32 17 GLY E O 1
ATOM 2686 N N . LYS D 1 21 ? 37.173 58.485 25.798 1.00 27.01 18 LYS E N 1
ATOM 2687 C CA . LYS D 1 21 ? 37.070 57.037 25.656 1.00 27.62 18 LYS E CA 1
ATOM 2688 C C . LYS D 1 21 ? 35.621 56.670 25.929 1.00 29.84 18 LYS E C 1
ATOM 2689 O O . LYS D 1 21 ? 34.952 57.308 26.772 1.00 31.75 18 LYS E O 1
ATOM 2695 N N . ASP D 1 22 ? 35.131 55.695 25.173 1.00 29.77 19 ASP E N 1
ATOM 2696 C CA . ASP D 1 22 ? 33.745 55.264 25.278 1.00 31.40 19 ASP E CA 1
ATOM 2697 C C . ASP D 1 22 ? 33.696 53.757 25.047 1.00 28.41 19 ASP E C 1
ATOM 2698 O O . ASP D 1 22 ? 33.697 53.310 23.906 1.00 28.51 19 ASP E O 1
ATOM 2703 N N . LEU D 1 23 ? 33.620 53.003 26.128 1.00 27.30 20 LEU E N 1
ATOM 2704 C CA . LEU D 1 23 ? 33.519 51.534 26.031 1.00 26.49 20 LEU E CA 1
ATOM 2705 C C . LEU D 1 23 ? 32.330 51.044 25.165 1.00 28.24 20 LEU E C 1
ATOM 2706 O O . LEU D 1 23 ? 32.507 50.225 24.281 1.00 27.93 20 LEU E O 1
ATOM 2711 N N . PHE D 1 24 ? 31.154 51.594 25.405 1.00 30.04 21 PHE E N 1
ATOM 2712 C CA A PHE D 1 24 ? 29.903 51.119 24.846 0.50 32.48 21 PHE E CA 1
ATOM 2713 C CA B PHE D 1 24 ? 29.974 51.016 24.737 0.50 32.33 21 PHE E CA 1
ATOM 2714 C C . PHE D 1 24 ? 29.600 51.799 23.483 1.00 35.49 21 PHE E C 1
ATOM 2715 O O . PHE D 1 24 ? 28.522 52.360 23.352 1.00 37.64 21 PHE E O 1
ATOM 2730 N N . TYR D 1 25 ? 30.518 51.755 22.524 1.00 37.12 22 TYR E N 1
ATOM 2731 C CA . TYR D 1 25 ? 30.391 52.491 21.256 1.00 40.74 22 TYR E CA 1
ATOM 2732 C C . TYR D 1 25 ? 29.227 51.982 20.402 1.00 44.09 22 TYR E C 1
ATOM 2733 O O . TYR D 1 25 ? 28.536 52.776 19.731 1.00 47.43 22 TYR E O 1
ATOM 2742 N N . SER D 1 28 ? 37.330 51.011 18.402 1.00 23.27 25 SER E N 1
ATOM 2743 C CA . SER D 1 28 ? 38.016 51.655 17.276 1.00 21.13 25 SER E CA 1
ATOM 2744 C C . SER D 1 28 ? 38.722 52.888 17.818 1.00 18.14 25 SER E C 1
ATOM 2745 O O . SER D 1 28 ? 38.627 53.161 19.036 1.00 21.43 25 SER E O 1
ATOM 2747 N N . ILE D 1 29 ? 39.444 53.598 16.970 1.00 23.09 26 ILE E N 1
ATOM 2748 C CA . ILE D 1 29 ? 40.058 54.877 17.376 1.00 19.06 26 ILE E CA 1
ATOM 2749 C C . ILE D 1 29 ? 39.469 55.994 16.526 1.00 18.95 26 ILE E C 1
ATOM 2750 O O . ILE D 1 29 ? 39.490 55.923 15.288 1.00 19.56 26 ILE E O 1
ATOM 2755 N N . THR D 1 30 ? 38.948 57.014 17.191 1.00 18.35 27 THR E N 1
ATOM 2756 C CA . THR D 1 30 ? 38.429 58.176 16.497 1.00 19.03 27 THR E CA 1
ATOM 2757 C C . THR D 1 30 ? 39.544 59.211 16.449 1.00 18.19 27 THR E C 1
ATOM 2758 O O . THR D 1 30 ? 40.106 59.549 17.494 1.00 18.69 27 THR E O 1
ATOM 2762 N N . ILE D 1 31 ? 39.819 59.750 15.259 1.00 18.88 28 ILE E N 1
ATOM 2763 C CA . ILE D 1 31 ? 40.904 60.693 15.054 1.00 17.87 28 ILE E CA 1
ATOM 2764 C C . ILE D 1 31 ? 40.384 61.885 14.257 1.00 18.50 28 ILE E C 1
ATOM 2765 O O . ILE D 1 31 ? 39.791 61.687 13.203 1.00 19.57 28 ILE E O 1
ATOM 2770 N N . ASP D 1 32 ? 40.585 63.097 14.775 1.00 18.98 29 ASP E N 1
ATOM 2771 C CA . ASP D 1 32 ? 40.308 64.380 14.029 1.00 20.62 29 ASP E CA 1
ATOM 2772 C C . ASP D 1 32 ? 40.610 64.168 12.555 1.00 21.28 29 ASP E C 1
ATOM 2773 O O . ASP D 1 32 ? 41.729 63.795 12.208 1.00 20.56 29 ASP E O 1
ATOM 2778 N N . SER D 1 33 ? 39.609 64.385 11.695 1.00 22.83 30 SER E N 1
ATOM 2779 C CA . SER D 1 33 ? 39.765 64.084 10.254 1.00 24.03 30 SER E CA 1
ATOM 2780 C C . SER D 1 33 ? 40.891 64.878 9.568 1.00 24.22 30 SER E C 1
ATOM 2781 O O . SER D 1 33 ? 41.459 64.408 8.593 1.00 24.84 30 SER E O 1
ATOM 2784 N N . GLU D 1 34 ? 41.235 66.064 10.088 1.00 24.44 31 GLU E N 1
ATOM 2785 C CA . GLU D 1 34 ? 42.368 66.828 9.540 1.00 24.71 31 GLU E CA 1
ATOM 2786 C C . GLU D 1 34 ? 43.702 66.174 9.842 1.00 23.48 31 GLU E C 1
ATOM 2787 O O . GLU D 1 34 ? 44.602 66.153 9.007 1.00 23.19 31 GLU E O 1
ATOM 2793 N N . ILE D 1 35 ? 43.831 65.624 11.058 1.00 22.19 32 ILE E N 1
ATOM 2794 C CA . ILE D 1 35 ? 45.032 64.878 11.404 1.00 21.80 32 ILE E CA 1
ATOM 2795 C C . ILE D 1 35 ? 45.168 63.602 10.559 1.00 20.57 32 ILE E C 1
ATOM 2796 O O . ILE D 1 35 ? 46.254 63.258 10.109 1.00 21.90 32 ILE E O 1
ATOM 2809 N N . LYS D 1 37 ? 44.136 63.243 7.496 1.00 25.28 34 LYS E N 1
ATOM 2810 C CA . LYS D 1 37 ? 44.610 63.671 6.185 1.00 26.57 34 LYS E CA 1
ATOM 2811 C C . LYS D 1 37 ? 46.099 64.004 6.199 1.00 26.46 34 LYS E C 1
ATOM 2812 O O . LYS D 1 37 ? 46.826 63.634 5.277 1.00 26.96 34 LYS E O 1
ATOM 2818 N N . GLN D 1 38 ? 46.557 64.706 7.239 1.00 26.21 35 GLN E N 1
ATOM 2819 C CA . GLN D 1 38 ? 47.981 64.978 7.381 1.00 27.02 35 GLN E CA 1
ATOM 2820 C C . GLN D 1 38 ? 48.818 63.709 7.396 1.00 26.35 35 GLN E C 1
ATOM 2821 O O . GLN D 1 38 ? 49.972 63.733 6.979 1.00 26.74 35 GLN E O 1
ATOM 2827 N N . ALA D 1 39 ? 48.260 62.623 7.947 1.00 24.87 36 ALA E N 1
ATOM 2828 C CA . ALA D 1 39 ? 48.980 61.361 8.079 1.00 25.18 36 ALA E CA 1
ATOM 2829 C C . ALA D 1 39 ? 48.743 60.401 6.930 1.00 26.45 36 ALA E C 1
ATOM 2830 O O . ALA D 1 39 ? 49.295 59.304 6.942 1.00 26.76 36 ALA E O 1
ATOM 2832 N N . ASN D 1 40 ? 47.925 60.812 5.952 1.00 27.17 37 ASN E N 1
ATOM 2833 C CA A ASN D 1 40 ? 47.501 59.919 4.876 0.50 28.37 37 ASN E CA 1
ATOM 2834 C CA B ASN D 1 40 ? 47.465 59.932 4.877 0.50 28.42 37 ASN E CA 1
ATOM 2835 C C . ASN D 1 40 ? 46.874 58.630 5.399 1.00 28.25 37 ASN E C 1
ATOM 2836 O O . ASN D 1 40 ? 47.156 57.547 4.877 1.00 28.46 37 ASN E O 1
ATOM 2845 N N . ILE D 1 41 ? 46.051 58.753 6.435 1.00 27.74 38 ILE E N 1
ATOM 2846 C CA . ILE D 1 41 ? 45.321 57.630 6.988 1.00 27.59 38 ILE E CA 1
ATOM 2847 C C . ILE D 1 41 ? 43.867 57.845 6.621 1.00 27.84 38 ILE E C 1
ATOM 2848 O O . ILE D 1 41 ? 43.338 58.943 6.778 1.00 28.55 38 ILE E O 1
ATOM 2853 N N . ILE D 1 42 ? 43.236 56.815 6.069 1.00 29.18 39 ILE E N 1
ATOM 2854 C CA . ILE D 1 42 ? 41.850 56.914 5.655 1.00 29.75 39 ILE E CA 1
ATOM 2855 C C . ILE D 1 42 ? 40.895 56.258 6.628 1.00 28.54 39 ILE E C 1
ATOM 2856 O O . ILE D 1 42 ? 41.278 55.411 7.429 1.00 27.15 39 ILE E O 1
ATOM 2861 N N . GLU D 1 43 ? 39.639 56.667 6.549 1.00 28.22 40 GLU E N 1
ATOM 2862 C CA . GLU D 1 43 ? 38.565 56.058 7.304 1.00 28.48 40 GLU E CA 1
ATOM 2863 C C . GLU D 1 43 ? 38.542 54.541 7.090 1.00 27.24 40 GLU E C 1
ATOM 2864 O O . GLU D 1 43 ? 38.631 54.055 5.951 1.00 26.66 40 GLU E O 1
ATOM 2870 N N . ASN D 1 44 ? 38.450 53.812 8.209 1.00 25.28 41 ASN E N 1
ATOM 2871 C CA . ASN D 1 44 ? 38.421 52.348 8.250 1.00 24.79 41 ASN E CA 1
ATOM 2872 C C . ASN D 1 44 ? 39.742 51.651 8.031 1.00 23.13 41 ASN E C 1
ATOM 2873 O O . ASN D 1 44 ? 39.772 50.435 8.032 1.00 22.11 41 ASN E O 1
ATOM 2878 N N . GLU D 1 45 ? 40.830 52.403 7.933 1.00 21.78 42 GLU E N 1
ATOM 2879 C CA . GLU D 1 45 ? 42.147 51.837 7.793 1.00 22.06 42 GLU E CA 1
ATOM 2880 C C . GLU D 1 45 ? 42.585 51.203 9.118 1.00 21.04 42 GLU E C 1
ATOM 2881 O O . GLU D 1 45 ? 42.313 51.745 10.187 1.00 21.45 42 GLU E O 1
ATOM 2887 N N . LYS D 1 46 ? 43.262 50.074 9.016 1.00 20.08 43 LYS E N 1
ATOM 2888 C CA . LYS D 1 46 ? 43.848 49.397 10.177 1.00 20.57 43 LYS E CA 1
ATOM 2889 C C . LYS D 1 46 ? 45.097 50.148 10.638 1.00 19.77 43 LYS E C 1
ATOM 2890 O O . LYS D 1 46 ? 45.979 50.485 9.831 1.00 21.55 43 LYS E O 1
ATOM 2896 N N . VAL D 1 47 ? 45.193 50.369 11.951 1.00 18.28 44 VAL E N 1
ATOM 2897 C CA . VAL D 1 47 ? 46.365 51.037 12.519 1.00 16.92 44 VAL E CA 1
ATOM 2898 C C . VAL D 1 47 ? 46.806 50.339 13.793 1.00 15.61 44 VAL E C 1
ATOM 2899 O O . VAL D 1 47 ? 45.992 49.713 14.465 1.00 16.83 44 VAL E O 1
ATOM 2903 N N . GLN D 1 48 ? 48.104 50.437 14.035 1.00 15.61 45 GLN E N 1
ATOM 2904 C CA . GLN D 1 48 ? 48.701 50.066 15.329 1.00 14.56 45 GLN E CA 1
ATOM 2905 C C . GLN D 1 48 ? 48.651 51.274 16.259 1.00 13.90 45 GLN E C 1
ATOM 2906 O O . GLN D 1 48 ? 49.064 52.355 15.906 1.00 14.52 45 GLN E O 1
ATOM 2912 N N . VAL D 1 49 ? 48.145 51.091 17.488 1.00 12.86 46 VAL E N 1
ATOM 2913 C CA . VAL D 1 49 ? 48.094 52.161 18.464 1.00 12.58 46 VAL E CA 1
ATOM 2914 C C . VAL D 1 49 ? 48.937 51.723 19.663 1.00 12.36 46 VAL E C 1
ATOM 2915 O O . VAL D 1 49 ? 48.675 50.678 20.272 1.00 12.54 46 VAL E O 1
ATOM 2919 N N . VAL D 1 50 ? 49.945 52.533 19.989 1.00 12.29 47 VAL E N 1
ATOM 2920 C CA . VAL D 1 50 ? 50.877 52.253 21.106 1.00 12.16 47 VAL E CA 1
ATOM 2921 C C . VAL D 1 50 ? 50.837 53.414 22.086 1.00 12.00 47 VAL E C 1
ATOM 2922 O O . VAL D 1 50 ? 50.739 54.572 21.692 1.00 12.14 47 VAL E O 1
ATOM 2926 N N . ASN D 1 51 ? 50.870 53.113 23.380 1.00 11.83 48 ASN E N 1
ATOM 2927 C CA . ASN D 1 51 ? 50.583 54.077 24.447 1.00 11.78 48 ASN E CA 1
ATOM 2928 C C . ASN D 1 51 ? 51.841 54.295 25.292 1.00 11.77 48 ASN E C 1
ATOM 2929 O O . ASN D 1 51 ? 52.401 53.354 25.882 1.00 11.72 48 ASN E O 1
ATOM 2934 N N . LEU D 1 52 ? 52.285 55.544 25.332 1.00 11.94 49 LEU E N 1
ATOM 2935 C CA A LEU D 1 52 ? 53.513 55.921 26.050 0.50 12.08 49 LEU E CA 1
ATOM 2936 C CA B LEU D 1 52 ? 53.512 55.911 26.035 0.50 12.08 49 LEU E CA 1
ATOM 2937 C C . LEU D 1 52 ? 53.349 55.827 27.557 1.00 11.96 49 LEU E C 1
ATOM 2938 O O . LEU D 1 52 ? 54.344 55.603 28.265 1.00 12.02 49 LEU E O 1
ATOM 2947 N N . ASN D 1 53 ? 52.138 55.994 28.052 1.00 11.93 50 ASN E N 1
ATOM 2948 C CA . ASN D 1 53 ? 51.886 55.983 29.512 1.00 12.00 50 ASN E CA 1
ATOM 2949 C C . ASN D 1 53 ? 51.906 54.565 30.045 1.00 11.87 50 ASN E C 1
ATOM 2950 O O . ASN D 1 53 ? 52.500 54.273 31.099 1.00 11.93 50 ASN E O 1
ATOM 2955 N N . ASN D 1 54 ? 51.211 53.652 29.377 1.00 11.81 51 ASN E N 1
ATOM 2956 C CA . ASN D 1 54 ? 51.031 52.322 29.928 1.00 11.92 51 ASN E CA 1
ATOM 2957 C C . ASN D 1 54 ? 51.657 51.196 29.134 1.00 11.91 51 ASN E C 1
ATOM 2958 O O . ASN D 1 54 ? 51.593 50.031 29.567 1.00 12.16 51 ASN E O 1
ATOM 2963 N N . GLY D 1 55 ? 52.276 51.483 27.988 1.00 11.79 52 GLY E N 1
ATOM 2964 C CA . GLY D 1 55 ? 52.919 50.510 27.164 1.00 11.96 52 GLY E CA 1
ATOM 2965 C C . GLY D 1 55 ? 52.040 49.605 26.320 1.00 12.11 52 GLY E C 1
ATOM 2966 O O . GLY D 1 55 ? 52.523 48.718 25.665 1.00 12.41 52 GLY E O 1
ATOM 2967 N N . GLU D 1 56 ? 50.709 49.802 26.389 1.00 12.07 53 GLU E N 1
ATOM 2968 C CA . GLU D 1 56 ? 49.775 48.955 25.678 1.00 12.33 53 GLU E CA 1
ATOM 2969 C C . GLU D 1 56 ? 49.993 49.108 24.195 1.00 12.29 53 GLU E C 1
ATOM 2970 O O . GLU D 1 56 ? 50.222 50.226 23.689 1.00 12.08 53 GLU E O 1
ATOM 2976 N N . ARG D 1 57 ? 49.821 47.992 23.495 1.00 14.07 54 ARG E N 1
ATOM 2977 C CA . ARG D 1 57 ? 49.962 47.923 22.050 1.00 13.90 54 ARG E CA 1
ATOM 2978 C C . ARG D 1 57 ? 48.748 47.180 21.503 1.00 14.25 54 ARG E C 1
ATOM 2979 O O . ARG D 1 57 ? 48.418 46.093 21.993 1.00 16.56 54 ARG E O 1
ATOM 2987 N N . LEU D 1 58 ? 48.034 47.783 20.540 1.00 14.02 55 LEU E N 1
ATOM 2988 C CA . LEU D 1 58 ? 46.860 47.129 19.979 1.00 14.68 55 LEU E CA 1
ATOM 2989 C C . LEU D 1 58 ? 46.705 47.535 18.513 1.00 14.71 55 LEU E C 1
ATOM 2990 O O . LEU D 1 58 ? 47.319 48.488 18.074 1.00 15.93 55 LEU E O 1
ATOM 2995 N N . GLU D 1 59 ? 45.885 46.785 17.786 1.00 16.25 56 GLU E N 1
ATOM 2996 C CA . GLU D 1 59 ? 45.525 47.112 16.419 1.00 17.37 56 GLU E CA 1
ATOM 2997 C C . GLU D 1 59 ? 44.018 47.315 16.376 1.00 17.20 56 GLU E C 1
ATOM 2998 O O . GLU D 1 59 ? 43.241 46.568 17.002 1.00 17.77 56 GLU E O 1
ATOM 3004 N N . THR D 1 60 ? 43.597 48.342 15.638 1.00 17.47 57 THR E N 1
ATOM 3005 C CA . THR D 1 60 ? 42.172 48.620 15.486 1.00 18.57 57 THR E CA 1
ATOM 3006 C C . THR D 1 60 ? 41.998 49.417 14.181 1.00 18.84 57 THR E C 1
ATOM 3007 O O . THR D 1 60 ? 42.940 49.555 13.441 1.00 20.79 57 THR E O 1
ATOM 3011 N N . TYR D 1 61 ? 40.797 49.900 13.908 1.00 19.45 58 TYR E N 1
ATOM 3012 C CA . TYR D 1 61 ? 40.541 50.665 12.685 1.00 20.27 58 TYR E CA 1
ATOM 3013 C C . TYR D 1 61 ? 40.178 52.106 13.045 1.00 21.28 58 TYR E C 1
ATOM 3014 O O . TYR D 1 61 ? 39.809 52.390 14.179 1.00 20.06 58 TYR E O 1
ATOM 3023 N N . VAL D 1 62 ? 40.279 52.995 12.052 1.00 21.61 59 VAL E N 1
ATOM 3024 C CA . VAL D 1 62 ? 40.093 54.436 12.282 1.00 22.92 59 VAL E CA 1
ATOM 3025 C C . VAL D 1 62 ? 38.680 54.901 11.959 1.00 24.18 59 VAL E C 1
ATOM 3026 O O . VAL D 1 62 ? 38.117 54.532 10.928 1.00 25.60 59 VAL E O 1
ATOM 3030 N N . ILE D 1 63 ? 38.136 55.724 12.844 1.00 24.46 60 ILE E N 1
ATOM 3031 C CA . ILE D 1 63 ? 36.867 56.430 12.643 1.00 26.25 60 ILE E CA 1
ATOM 3032 C C . ILE D 1 63 ? 37.139 57.930 12.586 1.00 26.54 60 ILE E C 1
ATOM 3033 O O . ILE D 1 63 ? 37.986 58.441 13.301 1.00 23.54 60 ILE E O 1
ATOM 3038 N N . LYS D 1 64 ? 36.432 58.657 11.710 1.00 28.04 61 LYS E N 1
ATOM 3039 C CA . LYS D 1 64 ? 36.664 60.097 11.596 1.00 29.15 61 LYS E CA 1
ATOM 3040 C C . LYS D 1 64 ? 36.143 60.876 12.778 1.00 28.86 61 LYS E C 1
ATOM 3041 O O . LYS D 1 64 ? 34.993 60.699 13.166 1.00 30.87 61 LYS E O 1
ATOM 3047 N N . GLY D 1 65 ? 36.975 61.755 13.321 1.00 28.03 62 GLY E N 1
ATOM 3048 C CA . GLY D 1 65 ? 36.539 62.735 14.312 1.00 28.62 62 GLY E CA 1
ATOM 3049 C C . GLY D 1 65 ? 36.315 64.073 13.609 1.00 30.26 62 GLY E C 1
ATOM 3050 O O . GLY D 1 65 ? 36.719 64.239 12.460 1.00 29.99 62 GLY E O 1
ATOM 3051 N N . GLU D 1 66 ? 35.664 65.002 14.301 1.00 31.65 63 GLU E N 1
ATOM 3052 C CA . GLU D 1 66 ? 35.363 66.318 13.722 1.00 33.68 63 GLU E CA 1
ATOM 3053 C C . GLU D 1 66 ? 36.652 67.066 13.330 1.00 32.16 63 GLU E C 1
ATOM 3054 O O . GLU D 1 66 ? 37.641 67.016 14.044 1.00 29.25 63 GLU E O 1
ATOM 3060 N N . PRO D 1 67 ? 36.651 67.756 12.178 1.00 32.42 64 PRO E N 1
ATOM 3061 C CA . PRO D 1 67 ? 37.863 68.432 11.740 1.00 31.83 64 PRO E CA 1
ATOM 3062 C C . PRO D 1 67 ? 38.323 69.521 12.705 1.00 31.32 64 PRO E C 1
ATOM 3063 O O . PRO D 1 67 ? 37.512 70.327 13.161 1.00 31.73 64 PRO E O 1
ATOM 3067 N N . ASN D 1 68 ? 39.621 69.553 12.981 1.00 29.57 65 ASN E N 1
ATOM 3068 C CA . ASN D 1 68 ? 40.212 70.520 13.903 1.00 30.25 65 ASN E CA 1
ATOM 3069 C C . ASN D 1 68 ? 39.745 70.420 15.373 1.00 29.77 65 ASN E C 1
ATOM 3070 O O . ASN D 1 68 ? 40.026 71.302 16.176 1.00 30.82 65 ASN E O 1
ATOM 3075 N N . SER D 1 69 ? 39.082 69.321 15.729 1.00 28.43 66 SER E N 1
ATOM 3076 C CA . SER D 1 69 ? 38.658 69.069 17.109 1.00 28.19 66 SER E CA 1
ATOM 3077 C C . SER D 1 69 ? 39.798 68.617 18.021 1.00 26.79 66 SER E C 1
ATOM 3078 O O . SER D 1 69 ? 39.667 68.684 19.245 1.00 27.73 66 SER E O 1
ATOM 3081 N N . LYS D 1 70 ? 40.885 68.153 17.412 1.00 25.44 67 LYS E N 1
ATOM 3082 C CA . LYS D 1 70 ? 41.945 67.390 18.095 1.00 24.93 67 LYS E CA 1
ATOM 3083 C C . LYS D 1 70 ? 41.435 66.115 18.787 1.00 23.35 67 LYS E C 1
ATOM 3084 O O . LYS D 1 70 ? 42.117 65.572 19.673 1.00 23.06 67 LYS E O 1
ATOM 3090 N N . THR D 1 71 ? 40.269 65.610 18.395 1.00 22.10 68 THR E N 1
ATOM 3091 C CA . THR D 1 71 ? 39.734 64.402 19.031 1.00 22.07 68 THR E CA 1
ATOM 3092 C C . THR D 1 71 ? 40.654 63.200 18.779 1.00 20.32 68 THR E C 1
ATOM 3093 O O . THR D 1 71 ? 41.051 62.914 17.658 1.00 19.27 68 THR E O 1
ATOM 3097 N N . ILE D 1 72 ? 41.047 62.534 19.865 1.00 19.23 69 ILE E N 1
ATOM 3098 C CA . ILE D 1 72 ? 41.722 61.235 19.832 1.00 18.73 69 ILE E CA 1
ATOM 3099 C C . ILE D 1 72 ? 41.028 60.406 20.897 1.00 18.66 69 ILE E C 1
ATOM 3100 O O . ILE D 1 72 ? 41.188 60.654 22.107 1.00 18.76 69 ILE E O 1
ATOM 3105 N N . ALA D 1 73 ? 40.185 59.466 20.475 1.00 18.04 70 ALA E N 1
ATOM 3106 C CA . ALA D 1 73 ? 39.343 58.734 21.417 1.00 19.34 70 ALA E CA 1
ATOM 3107 C C . ALA D 1 73 ? 39.406 57.234 21.137 1.00 20.38 70 ALA E C 1
ATOM 3108 O O . ALA D 1 73 ? 39.345 56.817 19.992 1.00 19.28 70 ALA E O 1
ATOM 3110 N N . LEU D 1 74 ? 39.565 56.420 22.179 1.00 20.88 71 LEU E N 1
ATOM 3111 C CA . LEU D 1 74 ? 39.538 54.963 22.017 1.00 21.91 71 LEU E CA 1
ATOM 3112 C C . LEU D 1 74 ? 38.181 54.473 22.462 1.00 23.32 71 LEU E C 1
ATOM 3113 O O . LEU D 1 74 ? 37.750 54.739 23.577 1.00 25.26 71 LEU E O 1
ATOM 3118 N N . ASN D 1 75 ? 37.531 53.737 21.577 1.00 22.73 72 ASN E N 1
ATOM 3119 C CA . ASN D 1 75 ? 36.154 53.313 21.732 1.00 24.69 72 ASN E CA 1
ATOM 3120 C C . ASN D 1 75 ? 36.089 51.792 21.789 1.00 23.45 72 ASN E C 1
ATOM 3121 O O . ASN D 1 75 ? 36.973 51.104 21.293 1.00 24.33 72 ASN E O 1
ATOM 3126 N N . GLY D 1 76 ? 34.984 51.268 22.297 1.00 23.50 73 GLY E N 1
ATOM 3127 C CA . GLY D 1 76 ? 34.829 49.812 22.363 1.00 21.60 73 GLY E CA 1
ATOM 3128 C C . GLY D 1 76 ? 35.814 49.234 23.352 1.00 19.04 73 GLY E C 1
ATOM 3129 O O . GLY D 1 76 ? 36.257 49.928 24.273 1.00 17.21 73 GLY E O 1
ATOM 3130 N N . PRO D 1 77 ? 36.181 47.956 23.172 1.00 17.08 74 PRO E N 1
ATOM 3131 C CA . PRO D 1 77 ? 37.091 47.310 24.114 1.00 16.45 74 PRO E CA 1
ATOM 3132 C C . PRO D 1 77 ? 38.438 48.004 24.265 1.00 15.50 74 PRO E C 1
ATOM 3133 O O . PRO D 1 77 ? 39.067 47.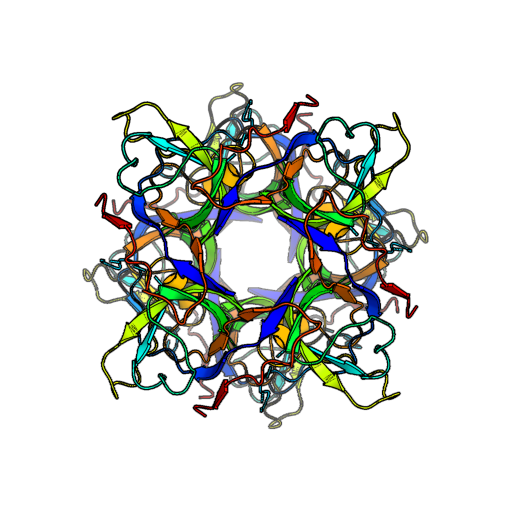924 25.322 1.00 14.49 74 PRO E O 1
ATOM 3137 N N . ALA D 1 78 ? 38.892 48.699 23.229 1.00 16.02 75 ALA E N 1
ATOM 3138 C CA . ALA D 1 78 ? 40.129 49.479 23.307 1.00 15.85 75 ALA E CA 1
ATOM 3139 C C . ALA D 1 78 ? 40.100 50.506 24.406 1.00 15.24 75 ALA E C 1
ATOM 3140 O O . ALA D 1 78 ? 41.159 50.897 24.902 1.00 14.48 75 ALA E O 1
ATOM 3142 N N . ALA D 1 79 ? 38.922 51.022 24.768 1.00 15.25 76 ALA E N 1
ATOM 3143 C CA . ALA D 1 79 ? 38.789 51.940 25.906 1.00 14.55 76 ALA E CA 1
ATOM 3144 C C . ALA D 1 79 ? 39.379 51.426 27.198 1.00 15.00 76 ALA E C 1
ATOM 3145 O O . ALA D 1 79 ? 39.905 52.225 27.982 1.00 15.40 76 ALA E O 1
ATOM 3147 N N . ARG D 1 80 ? 39.351 50.104 27.432 1.00 14.52 77 ARG E N 1
ATOM 3148 C CA . ARG D 1 80 ? 39.996 49.514 28.608 1.00 14.59 77 ARG E CA 1
ATOM 3149 C C . ARG D 1 80 ? 41.520 49.603 28.603 1.00 15.92 77 ARG E C 1
ATOM 3150 O O . ARG D 1 80 ? 42.131 49.312 29.610 1.00 19.06 77 ARG E O 1
ATOM 3158 N N . ARG D 1 81 ? 42.112 50.015 27.498 1.00 14.75 78 ARG E N 1
ATOM 3159 C CA . ARG D 1 81 ? 43.578 50.022 27.353 1.00 14.59 78 ARG E CA 1
ATOM 3160 C C . ARG D 1 81 ? 44.155 51.429 27.397 1.00 14.39 78 ARG E C 1
ATOM 3161 O O . ARG D 1 81 ? 45.316 51.605 27.114 1.00 15.68 78 ARG E O 1
ATOM 3169 N N . CYS D 1 82 ? 43.377 52.420 27.797 1.00 14.38 79 CYS E N 1
ATOM 3170 C CA . CYS D 1 82 ? 43.916 53.787 27.948 1.00 15.28 79 CYS E CA 1
ATOM 3171 C C . CYS D 1 82 ? 43.132 54.571 28.982 1.00 15.23 79 CYS E C 1
ATOM 3172 O O . CYS D 1 82 ? 42.098 54.120 29.471 1.00 15.59 79 CYS E O 1
ATOM 3175 N N . GLU D 1 83 ? 43.636 55.758 29.305 1.00 14.12 80 GLU E N 1
ATOM 3176 C CA . GLU D 1 83 ? 42.920 56.780 30.027 1.00 13.90 80 GLU E CA 1
ATOM 3177 C C . GLU D 1 83 ? 43.114 58.129 29.353 1.00 14.12 80 GLU E C 1
ATOM 3178 O O . GLU D 1 83 ? 44.060 58.359 28.565 1.00 13.39 80 GLU E O 1
ATOM 3184 N N . ILE D 1 84 ? 42.179 59.022 29.627 1.00 15.17 81 ILE E N 1
ATOM 3185 C CA . ILE D 1 84 ? 42.275 60.374 29.092 1.00 16.02 81 ILE E CA 1
ATOM 3186 C C . ILE D 1 84 ? 43.606 60.974 29.519 1.00 15.10 81 ILE E C 1
ATOM 3187 O O . ILE D 1 84 ? 44.043 60.823 30.670 1.00 15.72 81 ILE E O 1
ATOM 3192 N N . GLY D 1 85 ? 44.241 61.648 28.576 1.00 14.88 82 GLY E N 1
ATOM 3193 C CA . GLY D 1 85 ? 45.522 62.279 28.781 1.00 13.56 82 GLY E CA 1
ATOM 3194 C C . GLY D 1 85 ? 46.692 61.439 28.337 1.00 13.39 82 GLY E C 1
ATOM 3195 O O . GLY D 1 85 ? 47.800 61.945 28.280 1.00 14.21 82 GLY E O 1
ATOM 3196 N N . ASP D 1 86 ? 46.494 60.140 28.102 1.00 13.23 83 ASP E N 1
ATOM 3197 C CA . ASP D 1 86 ? 47.611 59.306 27.658 1.00 13.28 83 ASP E CA 1
ATOM 3198 C C . ASP D 1 86 ? 48.094 59.783 26.299 1.00 13.54 83 ASP E C 1
ATOM 3199 O O . ASP D 1 86 ? 47.327 60.321 25.504 1.00 14.70 83 ASP E O 1
ATOM 3204 N N . GLN D 1 87 ? 49.362 59.595 26.050 1.00 13.79 84 GLN E N 1
ATOM 3205 C CA . GLN D 1 87 ? 49.966 59.928 24.771 1.00 14.31 84 GLN E CA 1
ATOM 3206 C C . GLN D 1 87 ? 50.131 58.690 23.965 1.00 15.19 84 GLN E C 1
ATOM 3207 O O . GLN D 1 87 ? 50.733 57.698 24.408 1.00 15.65 84 GLN E O 1
ATOM 3213 N N . LEU D 1 88 ? 49.704 58.789 22.719 1.00 14.88 85 LEU E N 1
ATOM 3214 C CA . LEU D 1 88 ? 49.741 57.683 21.767 1.00 14.76 85 LEU E CA 1
ATOM 3215 C C . LEU D 1 88 ? 50.610 57.995 20.566 1.00 16.00 85 LEU E C 1
ATOM 3216 O O . LEU D 1 88 ? 50.801 59.168 20.182 1.00 16.17 85 LEU E O 1
ATOM 3221 N N . PHE D 1 89 ? 51.158 56.918 20.000 1.00 15.26 86 PHE E N 1
ATOM 3222 C CA . PHE D 1 89 ? 51.640 56.892 18.626 1.00 14.84 86 PHE E CA 1
ATOM 3223 C C . PHE D 1 89 ? 50.685 56.005 17.853 1.00 15.19 86 PHE E C 1
ATOM 3224 O O . PHE D 1 89 ? 50.230 54.940 18.330 1.00 14.24 86 PHE E O 1
ATOM 3232 N N . ILE D 1 90 ? 50.348 56.447 16.641 1.00 15.11 87 ILE E N 1
ATOM 3233 C CA . ILE D 1 90 ? 49.386 55.766 15.801 1.00 15.71 87 ILE E CA 1
ATOM 3234 C C . ILE D 1 90 ? 50.099 55.527 14.473 1.00 17.78 87 ILE E C 1
ATOM 3235 O O . ILE D 1 90 ? 50.588 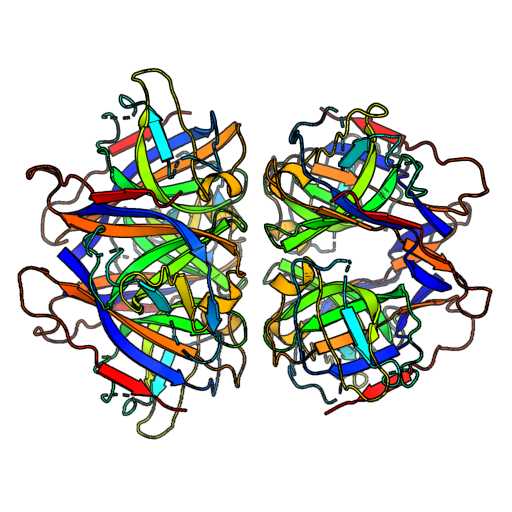56.469 13.837 1.00 18.84 87 ILE E O 1
ATOM 3240 N N . ILE D 1 91 ? 50.209 54.260 14.093 1.00 18.71 88 ILE E N 1
ATOM 3241 C CA . ILE D 1 91 ? 51.113 53.812 13.028 1.00 20.72 88 ILE E CA 1
ATOM 3242 C C . ILE D 1 91 ? 50.323 53.042 11.980 1.00 21.17 88 ILE E C 1
ATOM 3243 O O . ILE D 1 91 ? 49.473 52.227 12.305 1.00 18.99 88 ILE E O 1
ATOM 3248 N N . SER D 1 92 ? 50.576 53.340 10.706 1.00 22.28 89 SER E N 1
ATOM 3249 C CA . SER D 1 92 ? 49.973 52.538 9.642 1.00 24.71 89 SER E CA 1
ATOM 3250 C C . SER D 1 92 ? 51.089 52.016 8.742 1.00 24.23 89 SER E C 1
ATOM 3251 O O . SER D 1 92 ? 52.125 52.659 8.573 1.00 22.30 89 SER E O 1
ATOM 3254 N N . TYR D 1 93 ? 50.886 50.789 8.278 1.00 25.98 90 TYR E N 1
ATOM 3255 C CA . TYR D 1 93 ? 51.854 50.076 7.463 1.00 27.87 90 TYR E CA 1
ATOM 3256 C C . TYR D 1 93 ? 51.255 49.843 6.072 1.00 30.32 90 TYR E C 1
ATOM 3257 O O . TYR D 1 93 ? 50.040 49.880 5.896 1.00 30.26 90 TYR E O 1
ATOM 3266 N N . THR D 1 94 ? 52.136 49.580 5.112 1.00 32.29 91 THR E N 1
ATOM 3267 C CA . THR D 1 94 ? 51.738 49.219 3.755 1.00 34.16 91 THR E CA 1
ATOM 3268 C C . THR D 1 94 ? 52.603 48.041 3.280 1.00 35.98 91 THR E C 1
ATOM 3269 O O . THR D 1 94 ? 53.776 47.950 3.651 1.00 34.35 91 THR E O 1
ATOM 3273 N N . GLN D 1 95 ? 52.024 47.146 2.474 1.00 38.25 92 GLN E N 1
ATOM 3274 C CA . GLN D 1 95 ? 52.803 46.035 1.906 1.00 40.94 92 GLN E CA 1
ATOM 3275 C C . GLN D 1 95 ? 53.236 46.399 0.497 1.00 42.63 92 GLN E C 1
ATOM 3276 O O . GLN D 1 95 ? 52.416 46.807 -0.317 1.00 42.26 92 GLN E O 1
ATOM 3282 N N . VAL D 1 96 ? 54.536 46.258 0.251 1.00 45.26 93 VAL E N 1
ATOM 3283 C CA . VAL D 1 96 ? 55.165 46.706 -0.993 1.00 48.51 93 VAL E CA 1
ATOM 3284 C C . VAL D 1 96 ? 56.298 45.784 -1.430 1.00 52.49 93 VAL E C 1
ATOM 3285 O O . VAL D 1 96 ? 56.783 44.953 -0.662 1.00 51.29 93 VAL E O 1
ATOM 3289 N N . ASP D 1 97 ? 56.733 45.962 -2.674 1.00 57.59 94 ASP E N 1
ATOM 3290 C CA . ASP D 1 97 ? 57.914 45.277 -3.168 1.00 62.43 94 ASP E CA 1
ATOM 3291 C C . ASP D 1 97 ? 59.156 45.979 -2.612 1.00 66.22 94 ASP E C 1
ATOM 3292 O O . ASP D 1 97 ? 59.325 47.182 -2.819 1.00 66.54 94 ASP E O 1
ATOM 3297 N N . PRO D 1 98 ? 60.031 45.235 -1.909 1.00 75.37 95 PRO E N 1
ATOM 3298 C CA . PRO D 1 98 ? 61.193 45.853 -1.260 1.00 78.78 95 PRO E CA 1
ATOM 3299 C C . PRO D 1 98 ? 62.257 46.381 -2.235 1.00 82.93 95 PRO E C 1
ATOM 3300 O O . PRO D 1 98 ? 63.102 47.185 -1.830 1.00 84.35 95 PRO E O 1
ATOM 3304 N N . THR D 1 99 ? 62.212 45.928 -3.491 1.00 116.07 96 THR E N 1
ATOM 3305 C CA . THR D 1 99 ? 63.152 46.362 -4.531 1.00 122.40 96 THR E CA 1
ATOM 3306 C C . THR D 1 99 ? 62.671 47.611 -5.274 1.00 124.28 96 THR E C 1
ATOM 3307 O O . THR D 1 99 ? 63.488 48.392 -5.760 1.00 130.12 96 THR E O 1
ATOM 3311 N N . ARG D 1 100 ? 61.353 47.784 -5.380 1.00 121.21 97 ARG E N 1
ATOM 3312 C CA . ARG D 1 100 ? 60.769 49.015 -5.933 1.00 123.53 97 ARG E CA 1
ATOM 3313 C C . ARG D 1 100 ? 61.113 50.229 -5.063 1.00 123.91 97 ARG E C 1
ATOM 3314 O O . ARG D 1 100 ? 61.538 50.076 -3.916 1.00 122.51 97 ARG E O 1
ATOM 3322 N N . GLU D 1 101 ? 60.921 51.428 -5.614 1.00 126.81 98 GLU E N 1
ATOM 3323 C CA . GLU D 1 101 ? 61.273 52.682 -4.931 1.00 128.30 98 GLU E CA 1
ATOM 3324 C C . GLU D 1 101 ? 60.740 52.724 -3.495 1.00 121.18 98 GLU E C 1
ATOM 3325 O O . GLU D 1 101 ? 59.587 52.370 -3.242 1.00 115.65 98 GLU E O 1
ATOM 3327 N N . ASN D 1 102 ? 61.592 53.154 -2.566 1.00 121.89 99 ASN E N 1
ATOM 3328 C CA . ASN D 1 102 ? 61.261 53.146 -1.140 1.00 116.69 99 ASN E CA 1
ATOM 3329 C C . ASN D 1 102 ? 60.119 54.097 -0.792 1.00 111.52 99 ASN E C 1
ATOM 3330 O O . ASN D 1 102 ? 60.034 55.203 -1.325 1.00 114.62 99 ASN E O 1
ATOM 3335 N N . ILE D 1 103 ? 59.247 53.644 0.106 1.00 103.69 100 ILE E N 1
ATOM 3336 C CA . ILE D 1 103 ? 58.141 54.453 0.607 1.00 98.79 100 ILE E CA 1
ATOM 3337 C C . ILE D 1 103 ? 58.645 55.427 1.662 1.00 98.56 100 ILE E C 1
ATOM 3338 O O . ILE D 1 103 ? 59.240 55.015 2.657 1.00 99.55 100 ILE E O 1
ATOM 3343 N N . LYS D 1 104 ? 58.417 56.716 1.435 1.00 96.00 101 LYS E N 1
ATOM 3344 C CA . LYS D 1 104 ? 58.763 57.741 2.410 1.00 95.87 101 LYS E CA 1
ATOM 3345 C C . LYS D 1 104 ? 57.564 57.931 3.342 1.00 87.24 101 LYS E C 1
ATOM 3346 O O . LYS D 1 104 ? 56.527 58.430 2.910 1.00 84.29 101 LYS E O 1
ATOM 3352 N N . PRO D 1 105 ? 57.696 57.527 4.621 1.00 52.82 102 PRO E N 1
ATOM 3353 C CA . PRO D 1 105 ? 56.534 57.628 5.501 1.00 48.77 102 PRO E CA 1
ATOM 3354 C C . PRO D 1 105 ? 56.115 59.071 5.780 1.00 45.54 102 PRO E C 1
ATOM 3355 O O . PRO D 1 105 ? 56.968 59.951 5.868 1.00 46.22 102 PRO E O 1
ATOM 3359 N N . LYS D 1 106 ? 54.808 59.301 5.884 1.00 42.35 103 LYS E N 1
ATOM 3360 C CA . LYS D 1 106 ? 54.275 60.597 6.297 1.00 40.93 103 LYS E CA 1
ATOM 3361 C C . LYS D 1 106 ? 54.257 60.649 7.822 1.00 38.45 103 LYS E C 1
ATOM 3362 O O . LYS D 1 106 ? 53.595 59.822 8.473 1.00 36.76 103 LYS E O 1
ATOM 3364 N N . LEU D 1 107 ? 55.015 61.587 8.380 1.00 37.96 104 LEU E N 1
ATOM 3365 C CA . LEU D 1 107 ? 55.162 61.730 9.831 1.00 36.28 104 LEU E CA 1
ATOM 3366 C C . LEU D 1 107 ? 54.466 63.003 10.296 1.00 35.72 104 LEU E C 1
ATOM 3367 O O . LEU D 1 107 ? 54.659 64.077 9.719 1.00 37.54 104 LEU E O 1
ATOM 3372 N N . VAL D 1 108 ? 53.636 62.861 11.327 1.00 32.93 105 VAL E N 1
ATOM 3373 C CA . VAL D 1 108 ? 52.889 63.953 11.925 1.00 32.40 105 VAL E CA 1
ATOM 3374 C C . VAL D 1 108 ? 53.219 63.998 13.414 1.00 32.46 105 VAL E C 1
ATOM 3375 O O . VAL D 1 108 ? 52.899 63.075 14.153 1.00 30.84 105 VAL E O 1
ATOM 3379 N N . ASP D 1 109 ? 53.884 65.051 13.852 1.00 35.12 106 ASP E N 1
ATOM 3380 C CA . ASP D 1 109 ? 54.248 65.193 15.252 1.00 36.47 106 ASP E CA 1
ATOM 3381 C C . ASP D 1 109 ? 53.311 66.207 15.899 1.00 37.32 106 ASP E C 1
ATOM 3382 O O . ASP D 1 109 ? 53.338 67.396 15.559 1.00 39.07 106 ASP E O 1
ATOM 3387 N N . LEU D 1 110 ? 52.513 65.746 16.858 1.00 35.78 107 LEU E N 1
ATOM 3388 C CA . LEU D 1 110 ? 51.508 66.577 17.516 1.00 37.29 107 LEU E CA 1
ATOM 3389 C C . LEU D 1 110 ? 51.938 67.189 18.855 1.00 40.94 107 LEU E C 1
ATOM 3390 O O . LEU D 1 110 ? 51.138 67.880 19.489 1.00 43.57 107 LEU E O 1
ATOM 3395 N N . LYS D 1 111 ? 53.182 66.978 19.274 1.00 43.39 108 LYS E N 1
ATOM 3396 C CA . LYS D 1 111 ? 53.623 67.457 20.586 1.00 47.50 108 LYS E CA 1
ATOM 3397 C C . LYS D 1 111 ? 53.735 68.977 20.571 1.00 50.94 108 LYS E C 1
ATOM 3398 O O . LYS D 1 111 ? 54.253 69.547 19.615 1.00 53.34 108 LYS E O 1
ATOM 3412 N N . LEU E 1 5 ? 50.853 47.251 64.598 1.00 34.90 2 LEU F N 1
ATOM 3413 C CA . LEU E 1 5 ? 51.953 46.499 64.001 1.00 29.60 2 LEU F CA 1
ATOM 3414 C C . LEU E 1 5 ? 52.200 46.999 62.587 1.00 26.40 2 LEU F C 1
ATOM 3415 O O . LEU E 1 5 ? 51.262 47.423 61.933 1.00 25.61 2 LEU F O 1
ATOM 3420 N N . ILE E 1 6 ? 53.457 46.951 62.147 1.00 21.44 3 ILE F N 1
ATOM 3421 C CA . ILE E 1 6 ? 53.776 47.201 60.730 1.00 20.63 3 ILE F CA 1
ATOM 3422 C C . ILE E 1 6 ? 54.641 46.082 60.210 1.00 18.64 3 ILE F C 1
ATOM 3423 O O . ILE E 1 6 ? 55.251 45.371 60.978 1.00 19.83 3 ILE F O 1
ATOM 3428 N N . SER E 1 7 ? 54.713 45.931 58.893 1.00 18.11 4 SER F N 1
ATOM 3429 C CA . SER E 1 7 ? 55.570 44.937 58.278 1.00 17.50 4 SER F CA 1
ATOM 3430 C C . SER E 1 7 ? 56.881 45.611 57.858 1.00 15.08 4 SER F C 1
ATOM 3431 O O . SER E 1 7 ? 56.860 46.674 57.276 1.00 15.64 4 SER F O 1
ATOM 3434 N N . VAL E 1 8 ? 57.983 44.943 58.178 1.00 14.78 5 VAL F N 1
ATOM 3435 C CA . VAL E 1 8 ? 59.323 45.433 57.833 1.00 14.84 5 VAL F CA 1
ATOM 3436 C C . VAL E 1 8 ? 60.175 44.283 57.284 1.00 16.30 5 VAL F C 1
ATOM 3437 O O . VAL E 1 8 ? 59.923 43.114 57.546 1.00 17.42 5 VAL F O 1
ATOM 3441 N N . LEU E 1 9 ? 61.171 44.653 56.490 1.00 15.20 6 LEU F N 1
ATOM 3442 C CA . LEU E 1 9 ? 62.108 43.647 55.962 1.00 16.27 6 LEU F CA 1
ATOM 3443 C C . LEU E 1 9 ? 62.856 42.930 57.083 1.00 18.86 6 LEU F C 1
ATOM 3444 O O . LEU E 1 9 ? 63.387 43.575 57.978 1.00 19.00 6 LEU F O 1
ATOM 3449 N N . LYS E 1 10 ? 62.913 41.599 56.997 1.00 16.33 7 LYS F N 1
ATOM 3450 C CA A LYS E 1 10 ? 63.668 40.772 57.930 0.50 17.47 7 LYS F CA 1
ATOM 3451 C CA B LYS E 1 10 ? 63.696 40.802 57.941 0.50 17.47 7 LYS F CA 1
ATOM 3452 C C . LYS E 1 10 ? 64.884 40.146 57.261 1.00 17.93 7 LYS F C 1
ATOM 3453 O O . LYS E 1 10 ? 65.970 40.086 57.855 1.00 19.80 7 LYS F O 1
ATOM 3464 N N . SER E 1 11 ? 64.721 39.672 56.010 1.00 16.84 8 SER F N 1
ATOM 3465 C CA . SER E 1 11 ? 65.766 38.926 55.287 1.00 18.43 8 SER F CA 1
ATOM 3466 C C . SER E 1 11 ? 65.710 39.222 53.801 1.00 16.51 8 SER F C 1
ATOM 3467 O O . SER E 1 11 ? 64.616 39.373 53.273 1.00 15.21 8 SER F O 1
ATOM 3470 N N . LYS E 1 12 ? 66.859 39.295 53.145 1.00 15.26 9 LYS F N 1
ATOM 3471 C CA . LYS E 1 12 ? 66.918 39.387 51.676 1.00 14.98 9 LYS F CA 1
ATOM 3472 C C . LYS E 1 12 ? 68.107 38.647 51.120 1.00 15.28 9 LYS F C 1
ATOM 3473 O O . LYS E 1 12 ? 69.261 38.892 51.528 1.00 18.45 9 LYS F O 1
ATOM 3479 N N . ILE E 1 13 ? 67.834 37.773 50.168 1.00 13.23 10 ILE F N 1
ATOM 3480 C CA . ILE E 1 13 ? 68.843 37.083 49.398 1.00 12.82 10 ILE F CA 1
ATOM 3481 C C . ILE E 1 13 ? 68.821 37.695 48.008 1.00 12.95 10 ILE F C 1
ATOM 3482 O O . ILE E 1 13 ? 67.774 37.736 47.328 1.00 13.27 10 ILE F O 1
ATOM 3487 N N . SER E 1 14 ? 69.961 38.215 47.589 1.00 13.05 11 SER F N 1
ATOM 3488 C CA . SER E 1 14 ? 70.103 38.919 46.330 1.00 13.30 11 SER F CA 1
ATOM 3489 C C . SER E 1 14 ? 70.943 38.140 45.365 1.00 12.61 11 SER F C 1
ATOM 3490 O O . SER E 1 14 ? 72.006 37.594 45.737 1.00 13.56 11 SER F O 1
ATOM 3493 N N . TYR E 1 15 ? 70.517 38.094 44.110 1.00 13.21 12 TYR F N 1
ATOM 3494 C CA . TYR E 1 15 ? 71.210 37.465 43.005 1.00 13.12 12 TYR F CA 1
ATOM 3495 C C . TYR E 1 15 ? 71.313 35.932 43.144 1.00 13.29 12 TYR F C 1
ATOM 3496 O O . TYR E 1 15 ? 72.358 35.307 42.896 1.00 15.02 12 TYR F O 1
ATOM 3505 N N . ALA E 1 16 ? 70.230 35.316 43.592 1.00 12.41 13 ALA F N 1
ATOM 3506 C CA . ALA E 1 16 ? 70.079 33.879 43.582 1.00 12.59 13 ALA F CA 1
ATOM 3507 C C . ALA E 1 16 ? 69.780 33.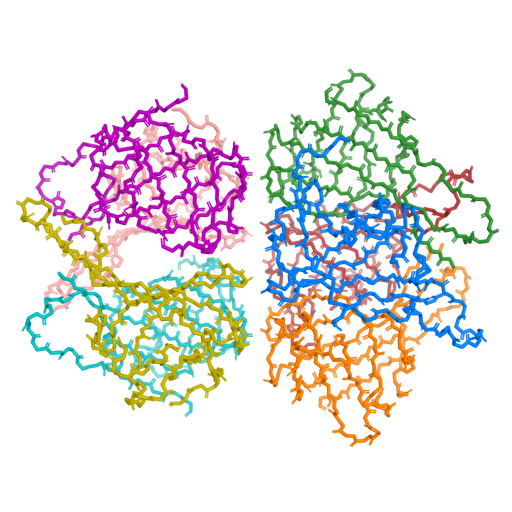456 42.140 1.00 15.02 13 ALA F C 1
ATOM 3508 O O . ALA E 1 16 ? 68.786 33.896 41.555 1.00 17.53 13 ALA F O 1
ATOM 3510 N N . THR E 1 17 ? 70.548 32.550 41.569 1.00 12.57 14 THR F N 1
ATOM 3511 C CA . THR E 1 17 ? 70.353 32.131 40.178 1.00 12.60 14 THR F CA 1
ATOM 3512 C C . THR E 1 17 ? 69.563 30.805 40.152 1.00 12.65 14 THR F C 1
ATOM 3513 O O . THR E 1 17 ? 69.937 29.815 40.841 1.00 12.82 14 THR F O 1
ATOM 3517 N N . VAL E 1 18 ? 68.493 30.777 39.383 1.00 12.56 15 VAL F N 1
ATOM 3518 C CA . VAL E 1 18 ? 67.648 29.577 39.246 1.00 12.68 15 VAL F CA 1
ATOM 3519 C C . VAL E 1 18 ? 68.450 28.443 38.602 1.00 12.94 15 VAL F C 1
ATOM 3520 O O . VAL E 1 18 ? 68.979 28.587 37.458 1.00 13.01 15 VAL F O 1
ATOM 3524 N N . THR E 1 19 ? 68.478 27.317 39.296 1.00 13.16 16 THR F N 1
ATOM 3525 C CA . THR E 1 19 ? 69.176 26.126 38.843 1.00 13.49 16 THR F CA 1
ATOM 3526 C C . THR E 1 19 ? 68.246 25.053 38.338 1.00 14.23 16 THR F C 1
ATOM 3527 O O . THR E 1 19 ? 68.682 24.155 37.622 1.00 15.16 16 THR F O 1
ATOM 3531 N N . GLY E 1 20 ? 66.954 25.133 38.685 1.00 13.63 17 GLY F N 1
ATOM 3532 C CA . GLY E 1 20 ? 66.016 24.087 38.348 1.00 14.36 17 GLY F CA 1
ATOM 3533 C C . GLY E 1 20 ? 64.572 24.573 38.470 1.00 13.77 17 GLY F C 1
ATOM 3534 O O . GLY E 1 20 ? 64.293 25.569 39.129 1.00 13.93 17 GLY F O 1
ATOM 3535 N N . LYS E 1 21 ? 63.687 23.873 37.778 1.00 16.05 18 LYS F N 1
ATOM 3536 C CA . LYS E 1 21 ? 62.252 24.139 37.875 1.00 18.65 18 LYS F CA 1
ATOM 3537 C C . LYS E 1 21 ? 61.481 22.842 37.597 1.00 20.71 18 LYS F C 1
ATOM 3538 O O . LYS E 1 21 ? 61.885 22.039 36.732 1.00 23.55 18 LYS F O 1
ATOM 3544 N N . ASP E 1 22 ? 60.407 22.641 38.364 1.00 21.33 19 ASP F N 1
ATOM 3545 C CA . ASP E 1 22 ? 59.658 21.388 38.403 1.00 23.91 19 ASP F CA 1
ATOM 3546 C C . ASP E 1 22 ? 58.192 21.710 38.562 1.00 21.22 19 ASP F C 1
ATOM 3547 O O . ASP E 1 22 ? 57.747 21.818 39.684 1.00 22.03 19 ASP F O 1
ATOM 3552 N N . LEU E 1 23 ? 57.477 21.834 37.457 1.00 21.63 20 LEU F N 1
ATOM 3553 C CA . LEU E 1 23 ? 56.040 22.175 37.523 1.00 21.30 20 LEU F CA 1
ATOM 3554 C C . LEU E 1 23 ? 55.272 21.102 38.315 1.00 21.97 20 LEU F C 1
ATOM 3555 O O . LEU E 1 23 ? 54.487 21.417 39.212 1.00 21.75 20 LEU F O 1
ATOM 3560 N N . PHE E 1 24 ? 55.521 19.837 38.000 1.00 24.02 21 PHE F N 1
ATOM 3561 C CA . PHE E 1 24 ? 54.730 18.767 38.616 1.00 26.84 21 PHE F CA 1
ATOM 3562 C C . PHE E 1 24 ? 55.393 18.262 39.875 1.00 28.68 21 PHE F C 1
ATOM 3563 O O . PHE E 1 24 ? 55.739 17.097 40.002 1.00 29.37 21 PHE F O 1
ATOM 3571 N N . TYR E 1 25 ? 55.498 19.169 40.843 1.00 30.17 22 TYR F N 1
ATOM 3572 C CA . TYR E 1 25 ? 56.197 18.880 42.099 1.00 31.86 22 TYR F CA 1
ATOM 3573 C C . TYR E 1 25 ? 55.418 17.920 42.987 1.00 33.33 22 TYR F C 1
ATOM 3574 O O . TYR E 1 25 ? 54.213 18.096 43.204 1.00 33.98 22 TYR F O 1
ATOM 3583 N N . VAL E 1 26 ? 56.124 16.960 43.540 1.00 40.69 23 VAL F N 1
ATOM 3584 C CA . VAL E 1 26 ? 55.516 16.021 44.482 1.00 43.18 23 VAL F CA 1
ATOM 3585 C C . VAL E 1 26 ? 56.172 16.099 45.875 1.00 42.58 23 VAL F C 1
ATOM 3586 O O . VAL E 1 26 ? 57.395 16.186 45.995 1.00 42.00 23 VAL F O 1
ATOM 3590 N N . SER E 1 28 ? 56.609 25.687 44.940 1.00 25.27 25 SER F N 1
ATOM 3591 C CA . SER E 1 28 ? 57.205 26.555 45.962 1.00 23.54 25 SER F CA 1
ATOM 3592 C C . SER E 1 28 ? 58.669 26.859 45.578 1.00 19.34 25 SER F C 1
ATOM 3593 O O . SER E 1 28 ? 59.021 26.661 44.437 1.00 20.25 25 SER F O 1
ATOM 3595 N N . ILE E 1 29 ? 59.493 27.350 46.489 1.00 15.83 26 ILE F N 1
ATOM 3596 C CA . ILE E 1 29 ? 60.921 27.618 46.144 1.00 13.51 26 ILE F CA 1
ATOM 3597 C C . ILE E 1 29 ? 61.820 26.815 47.050 1.00 13.24 26 ILE F C 1
ATOM 3598 O O . ILE E 1 29 ? 61.746 26.897 48.266 1.00 14.09 26 ILE F O 1
ATOM 3603 N N . THR E 1 30 ? 62.717 26.030 46.428 1.00 13.10 27 THR F N 1
ATOM 3604 C CA . THR E 1 30 ? 63.695 25.236 47.142 1.00 13.06 27 THR F CA 1
ATOM 3605 C C . THR E 1 30 ? 65.011 25.986 47.146 1.00 12.56 27 THR F C 1
ATOM 3606 O O . THR E 1 30 ? 65.486 26.391 46.083 1.00 12.82 27 THR F O 1
ATOM 3610 N N . ILE E 1 31 ? 65.541 26.228 48.335 1.00 12.44 28 ILE F N 1
ATOM 3611 C CA . ILE E 1 31 ? 66.795 27.000 48.535 1.00 12.19 28 ILE F CA 1
ATOM 3612 C C . ILE E 1 31 ? 67.781 26.179 49.346 1.00 12.40 28 ILE F C 1
ATOM 3613 O O . ILE E 1 31 ? 67.459 25.696 50.436 1.00 12.70 28 ILE F O 1
ATOM 3618 N N . ASP E 1 32 ? 69.022 26.068 48.879 1.00 12.48 29 ASP F N 1
ATOM 3619 C CA . ASP E 1 32 ? 70.169 25.560 49.652 1.00 12.85 29 ASP F CA 1
ATOM 3620 C C . ASP E 1 32 ? 70.041 25.955 51.125 1.00 13.29 29 ASP F C 1
ATOM 3621 O O . ASP E 1 32 ? 69.969 27.143 51.444 1.00 13.02 29 ASP F O 1
ATOM 3626 N N . SER E 1 33 ? 70.027 24.969 52.015 1.00 14.95 30 SER F N 1
ATOM 3627 C CA . SER E 1 33 ? 69.736 25.240 53.405 1.00 16.44 30 SER F CA 1
ATOM 3628 C C . SER E 1 33 ? 70.789 26.121 54.063 1.00 16.74 30 SER F C 1
ATOM 3629 O O . SER E 1 33 ? 70.502 26.798 55.036 1.00 16.85 30 SER F O 1
ATOM 3632 N N . GLU E 1 34 ? 72.000 26.128 53.521 1.00 16.76 31 GLU F N 1
ATOM 3633 C CA . GLU E 1 34 ? 73.050 27.013 54.028 1.00 18.24 31 GLU F CA 1
ATOM 3634 C C . GLU E 1 34 ? 72.803 28.470 53.687 1.00 17.54 31 GLU F C 1
ATOM 3635 O O . GLU E 1 34 ? 73.099 29.375 54.475 1.00 17.93 31 GLU F O 1
ATOM 3641 N N . ILE E 1 35 ? 72.227 28.699 52.519 1.00 16.16 32 ILE F N 1
ATOM 3642 C CA . ILE E 1 35 ? 71.859 30.054 52.120 1.00 15.64 32 ILE F CA 1
ATOM 3643 C C . ILE E 1 35 ? 70.687 30.522 53.007 1.00 15.49 32 ILE F C 1
ATOM 3644 O O . ILE E 1 35 ? 70.649 31.653 53.473 1.00 15.24 32 ILE F O 1
ATOM 3657 N N . LYS E 1 37 ? 70.115 29.619 56.043 1.00 18.10 34 LYS F N 1
ATOM 3658 C CA . LYS E 1 37 ? 70.657 29.903 57.375 1.00 20.47 34 LYS F CA 1
ATOM 3659 C C . LYS E 1 37 ? 71.304 31.286 57.396 1.00 20.91 34 LYS F C 1
ATOM 3660 O O . LYS E 1 37 ? 71.118 32.052 58.370 1.00 20.96 34 LYS F O 1
ATOM 3666 N N . GLN E 1 38 ? 72.032 31.618 56.329 1.00 19.88 35 GLN F N 1
ATOM 3667 C CA . GLN E 1 38 ? 72.690 32.932 56.218 1.00 21.78 35 GLN F CA 1
ATOM 3668 C C . GLN E 1 38 ? 71.663 34.051 56.260 1.00 21.21 35 GLN F C 1
ATOM 3669 O O . GLN E 1 38 ? 71.895 35.083 56.881 1.00 22.43 35 GLN F O 1
ATOM 3675 N N . ALA E 1 39 ? 70.511 33.822 55.631 1.00 18.81 36 ALA F N 1
ATOM 3676 C CA . ALA E 1 39 ? 69.454 34.841 55.560 1.00 17.66 36 ALA F CA 1
ATOM 3677 C C . ALA E 1 39 ? 68.440 34.773 56.703 1.00 17.89 36 ALA F C 1
ATOM 3678 O O . ALA E 1 39 ? 67.495 35.547 56.737 1.00 18.11 36 ALA F O 1
ATOM 3680 N N . ASN E 1 40 ? 68.624 33.850 57.651 1.00 17.75 37 ASN F N 1
ATOM 3681 C CA A ASN E 1 40 ? 67.680 33.654 58.743 0.50 18.96 37 ASN F CA 1
ATOM 3682 C CA B ASN E 1 40 ? 67.684 33.631 58.736 0.50 18.76 37 ASN F CA 1
ATOM 3683 C C . ASN E 1 40 ? 66.261 33.355 58.235 1.00 17.80 37 ASN F C 1
ATOM 3684 O O . ASN E 1 40 ? 65.273 33.878 58.778 1.00 19.49 37 ASN F O 1
ATOM 3693 N N . ILE E 1 41 ? 66.176 32.569 57.166 1.00 17.39 38 ILE F N 1
ATOM 3694 C CA . ILE E 1 41 ? 64.900 32.109 56.614 1.00 17.04 38 ILE F CA 1
ATOM 3695 C C . ILE E 1 41 ? 64.726 30.657 57.047 1.00 18.08 38 ILE F C 1
ATOM 3696 O O . ILE E 1 41 ? 65.656 29.845 56.945 1.00 18.94 38 ILE F O 1
ATOM 3701 N N . ILE E 1 42 ? 63.559 30.317 57.562 1.00 18.55 39 ILE F N 1
ATOM 3702 C CA . ILE E 1 42 ? 63.316 28.945 58.008 1.00 19.43 39 ILE F CA 1
ATOM 3703 C C . ILE E 1 42 ? 62.442 28.177 57.029 1.00 19.41 39 ILE F C 1
ATOM 3704 O O . ILE E 1 42 ? 61.761 28.759 56.180 1.00 18.46 39 ILE F O 1
ATOM 3709 N N . GLU E 1 43 ? 62.467 26.846 57.139 1.00 19.33 40 GLU F N 1
ATOM 3710 C CA . GLU E 1 43 ? 61.644 26.007 56.309 1.00 18.81 40 GLU F CA 1
ATOM 3711 C C . GLU E 1 43 ? 60.178 26.357 56.515 1.00 17.30 40 GLU F C 1
ATOM 3712 O O . GLU E 1 43 ? 59.744 26.630 57.627 1.00 17.94 40 GLU F O 1
ATOM 3718 N N . ASN E 1 44 ? 59.467 26.430 55.386 1.00 15.94 41 ASN F N 1
ATOM 3719 C CA . ASN E 1 44 ? 58.057 26.734 55.295 1.00 15.70 41 ASN F CA 1
ATOM 3720 C C . ASN E 1 44 ? 57.721 28.209 55.507 1.00 14.25 41 ASN F C 1
ATOM 3721 O O . ASN E 1 44 ? 56.535 28.574 55.487 1.00 14.26 41 ASN F O 1
ATOM 3726 N N . GLU E 1 45 ? 58.723 29.059 55.631 1.00 14.12 42 GLU F N 1
ATOM 3727 C CA . GLU E 1 45 ? 58.518 30.509 55.739 1.00 13.95 42 GLU F CA 1
ATOM 3728 C C . GLU E 1 45 ? 57.996 31.092 54.442 1.00 13.60 42 GLU F C 1
ATOM 3729 O O . GLU E 1 45 ? 58.395 30.679 53.366 1.00 13.60 42 GLU F O 1
ATOM 3735 N N . LYS E 1 46 ? 57.051 32.022 54.541 1.00 13.69 43 LYS F N 1
ATOM 3736 C CA . LYS E 1 46 ? 56.574 32.744 53.372 1.00 13.52 43 LYS F CA 1
ATOM 3737 C C . LYS E 1 46 ? 57.629 33.751 52.897 1.00 13.48 43 LYS F C 1
ATOM 3738 O O . LYS E 1 46 ? 58.175 34.497 53.685 1.00 14.85 43 LYS F O 1
ATOM 3744 N N . VAL E 1 47 ? 57.844 33.786 51.579 1.00 13.00 44 VAL F N 1
ATOM 3745 C CA . VAL E 1 47 ? 58.762 34.722 50.974 1.00 12.87 44 VAL F CA 1
ATOM 3746 C C . VAL E 1 47 ? 58.172 35.360 49.731 1.00 12.74 44 VAL F C 1
ATOM 3747 O O . VAL E 1 47 ? 57.314 34.784 49.085 1.00 12.73 44 VAL F O 1
ATOM 3751 N N . GLN E 1 48 ? 58.680 36.530 49.411 1.00 12.79 45 GLN F N 1
ATOM 3752 C CA . GLN E 1 48 ? 58.413 37.177 48.129 1.00 12.69 45 GLN F CA 1
ATOM 3753 C C . GLN E 1 48 ? 59.592 36.878 47.229 1.00 12.35 45 GLN F C 1
ATOM 3754 O O . GLN E 1 48 ? 60.741 37.033 47.650 1.00 12.46 45 GLN F O 1
ATOM 3760 N N . VAL E 1 49 ? 59.327 36.447 46.005 1.00 12.16 46 VAL F N 1
ATOM 3761 C CA . VAL E 1 49 ? 60.347 36.118 45.057 1.00 12.01 46 VAL F CA 1
ATOM 3762 C C . VAL E 1 49 ? 60.166 37.034 43.858 1.00 11.96 46 VAL F C 1
ATOM 3763 O O . VAL E 1 49 ? 59.072 37.106 43.268 1.00 12.06 46 VAL F O 1
ATOM 3767 N N . VAL E 1 50 ? 61.194 37.795 43.519 1.00 11.96 47 VAL F N 1
ATOM 3768 C CA . VAL E 1 50 ? 61.132 38.735 42.426 1.00 11.97 47 VAL F CA 1
ATOM 3769 C C . VAL E 1 50 ? 62.268 38.456 41.466 1.00 11.93 47 VAL F C 1
ATOM 3770 O O . VAL E 1 50 ? 63.387 38.158 41.850 1.00 12.11 47 VAL F O 1
ATOM 3774 N N . ASN E 1 51 ? 61.961 38.567 40.194 1.00 11.89 48 ASN F N 1
ATOM 3775 C CA . ASN E 1 51 ? 62.814 38.080 39.115 1.00 11.99 48 ASN F CA 1
ATOM 3776 C C . ASN E 1 51 ? 63.382 39.230 38.256 1.00 12.05 48 ASN F C 1
ATOM 3777 O O . ASN E 1 51 ? 62.647 39.993 37.636 1.00 12.03 48 ASN F O 1
ATOM 3782 N N . LEU E 1 52 ? 64.714 39.361 38.228 1.00 12.32 49 LEU F N 1
ATOM 3783 C CA . LEU E 1 52 ? 65.385 40.466 37.503 1.00 12.53 49 LEU F CA 1
ATOM 3784 C C . LEU E 1 52 ? 65.270 40.324 35.980 1.00 12.52 49 LEU F C 1
ATOM 3785 O O . LEU E 1 52 ? 65.328 41.333 35.260 1.00 12.59 49 LEU F O 1
ATOM 3790 N N . ASN E 1 53 ? 65.126 39.096 35.475 1.00 12.60 50 ASN F N 1
ATOM 3791 C CA . ASN E 1 53 ? 65.084 38.852 34.042 1.00 12.84 50 ASN F CA 1
ATOM 3792 C C . ASN E 1 53 ? 63.755 39.231 33.473 1.00 12.67 50 ASN F C 1
ATOM 3793 O O . ASN E 1 53 ? 63.646 39.916 32.457 1.00 12.78 50 ASN F O 1
ATOM 3798 N N . ASN E 1 54 ? 62.707 38.756 34.106 1.00 12.57 51 ASN F N 1
ATOM 3799 C CA . ASN E 1 54 ? 61.341 38.927 33.571 1.00 12.76 51 ASN F CA 1
ATOM 3800 C C . ASN E 1 54 ? 60.395 39.831 34.341 1.00 12.64 51 ASN F C 1
ATOM 3801 O O . ASN E 1 54 ? 59.262 40.052 33.903 1.00 13.04 51 ASN F O 1
ATOM 3806 N N . GLY E 1 55 ? 60.814 40.338 35.497 1.00 12.34 52 GLY F N 1
ATOM 3807 C CA . GLY E 1 55 ? 60.026 41.225 36.327 1.00 12.46 52 GLY F CA 1
ATOM 3808 C C . GLY E 1 55 ? 58.943 40.573 37.163 1.00 12.60 52 GLY F C 1
ATOM 3809 O O . GLY E 1 55 ? 58.221 41.277 37.869 1.00 12.89 52 GLY F O 1
ATOM 3810 N N . GLU E 1 56 ? 58.797 39.249 37.065 1.00 12.59 53 GLU F N 1
ATOM 3811 C CA . GLU E 1 56 ? 57.734 38.573 37.830 1.00 12.86 53 GLU F CA 1
ATOM 3812 C C . GLU E 1 56 ? 57.923 38.732 39.312 1.00 12.59 53 GLU F C 1
ATOM 3813 O O . GLU E 1 56 ? 59.045 38.722 39.832 1.00 12.21 53 GLU F O 1
ATOM 3819 N N . ARG E 1 57 ? 56.794 38.857 40.003 1.00 13.00 54 ARG F N 1
ATOM 3820 C CA . ARG E 1 57 ? 56.751 38.994 41.462 1.00 12.95 54 ARG F CA 1
ATOM 3821 C C . ARG E 1 57 ? 55.720 38.005 41.963 1.00 13.30 54 ARG F C 1
ATOM 3822 O O . ARG E 1 57 ? 54.581 38.006 41.500 1.00 14.18 54 ARG F O 1
ATOM 3830 N N . LEU E 1 58 ? 56.108 37.193 42.969 1.00 13.59 55 LEU F N 1
ATOM 3831 C CA . LEU E 1 58 ? 55.166 36.208 43.494 1.00 13.54 55 LEU F CA 1
ATOM 3832 C C . LEU E 1 58 ? 55.512 35.944 44.947 1.00 13.43 55 LEU F C 1
ATOM 3833 O O . LEU E 1 58 ? 56.583 36.359 45.429 1.00 13.63 55 LEU F O 1
ATOM 3838 N N . GLU E 1 59 ? 54.578 35.349 45.658 1.00 13.67 56 GLU F N 1
ATOM 3839 C CA . GLU E 1 59 ? 54.755 34.940 47.026 1.00 13.93 56 GLU F CA 1
ATOM 3840 C C . GLU E 1 59 ? 54.571 33.433 47.114 1.00 13.70 56 GLU F C 1
ATOM 3841 O O . GLU E 1 59 ? 53.677 32.848 46.477 1.00 14.05 56 GLU F O 1
ATOM 3847 N N . THR E 1 60 ? 55.460 32.789 47.867 1.00 13.53 57 THR F N 1
ATOM 3848 C CA . THR E 1 60 ? 55.384 31.352 48.069 1.00 13.42 57 THR F CA 1
ATOM 3849 C C . THR E 1 60 ? 56.052 30.993 49.384 1.00 13.66 57 THR F C 1
ATOM 3850 O O . THR E 1 60 ? 56.315 31.862 50.171 1.00 14.69 57 THR F O 1
ATOM 3854 N N . TYR E 1 61 ? 56.288 29.708 49.632 1.00 13.54 58 TYR F N 1
ATOM 3855 C CA . TYR E 1 61 ? 56.954 29.272 50.831 1.00 13.99 58 TYR F CA 1
ATOM 3856 C C . TYR E 1 61 ? 58.250 28.536 50.440 1.00 14.11 58 TYR F C 1
ATOM 3857 O O . TYR E 1 61 ? 58.433 28.101 49.291 1.00 14.01 58 TYR F O 1
ATOM 3866 N N . VAL E 1 62 ? 59.120 28.419 51.417 1.00 15.00 59 VAL F N 1
ATOM 3867 C CA . VAL E 1 62 ? 60.488 27.886 51.244 1.00 16.03 59 VAL F CA 1
ATOM 3868 C C . VAL E 1 62 ? 60.587 26.419 51.615 1.00 16.42 59 VAL F C 1
ATOM 3869 O O . VAL E 1 62 ? 60.097 25.996 52.683 1.00 17.93 59 VAL F O 1
ATOM 3873 N N . ILE E 1 63 ? 61.223 25.658 50.738 1.00 13.95 60 ILE F N 1
ATOM 3874 C CA . ILE E 1 63 ? 61.542 24.229 50.939 1.00 15.43 60 ILE F CA 1
ATOM 3875 C C . ILE E 1 63 ? 63.058 24.155 51.088 1.00 15.83 60 ILE F C 1
ATOM 3876 O O . ILE E 1 63 ? 63.768 24.792 50.324 1.00 13.89 60 ILE F O 1
ATOM 3881 N N . LYS E 1 64 ? 63.557 23.385 52.060 1.00 16.53 61 LYS F N 1
ATOM 3882 C CA . LYS E 1 64 ? 65.014 23.216 52.226 1.00 17.37 61 LYS F CA 1
ATOM 3883 C C . LYS E 1 64 ? 65.627 22.422 51.068 1.00 16.51 61 LYS F C 1
ATOM 3884 O O . LYS E 1 64 ? 65.176 21.318 50.731 1.00 18.24 61 LYS F O 1
ATOM 3890 N N . GLY E 1 65 ? 66.675 22.981 50.479 1.00 14.65 62 GLY F N 1
ATOM 3891 C CA . GLY E 1 65 ? 67.507 22.300 49.523 1.00 15.18 62 GLY F CA 1
ATOM 3892 C C . GLY E 1 65 ? 68.757 21.808 50.255 1.00 15.80 62 GLY F C 1
ATOM 3893 O O . GLY E 1 65 ? 69.018 22.182 51.415 1.00 15.88 62 GLY F O 1
ATOM 3894 N N . GLU E 1 66 ? 69.502 20.957 49.590 1.00 18.07 63 GLU F N 1
ATOM 3895 C CA . GLU E 1 66 ? 70.650 20.341 50.223 1.00 18.84 63 GLU F CA 1
ATOM 3896 C C . GLU E 1 66 ? 71.717 21.389 50.556 1.00 18.03 63 GLU F C 1
ATOM 3897 O O . GLU E 1 66 ? 71.987 22.276 49.750 1.00 16.76 63 GLU F O 1
ATOM 3903 N N . PRO E 1 67 ? 72.325 21.303 51.745 1.00 18.58 64 PRO F N 1
ATOM 3904 C CA . PRO E 1 67 ? 73.340 22.300 52.082 1.00 19.28 64 PRO F CA 1
ATOM 3905 C C . PRO E 1 67 ? 74.505 22.317 51.107 1.00 17.85 64 PRO F C 1
ATOM 3906 O O . PRO E 1 67 ? 75.050 21.261 50.735 1.00 17.88 64 PRO F O 1
ATOM 3910 N N . ASN E 1 68 ? 74.913 23.524 50.724 1.00 17.30 65 ASN F N 1
ATOM 3911 C CA . ASN E 1 68 ? 76.035 23.738 49.847 1.00 17.42 65 ASN F CA 1
ATOM 3912 C C . ASN E 1 68 ? 75.800 23.245 48.422 1.00 16.66 65 ASN F C 1
ATOM 3913 O O . ASN E 1 68 ? 76.726 23.170 47.647 1.00 18.99 65 ASN F O 1
ATOM 3918 N N . SER E 1 69 ? 74.541 22.959 48.061 1.00 15.03 66 SER F N 1
ATOM 3919 C CA . SER E 1 69 ? 74.196 22.613 46.687 1.00 15.24 66 SER F CA 1
ATOM 3920 C C . SER E 1 69 ? 74.094 23.812 45.747 1.00 15.89 66 SER F C 1
ATOM 3921 O O . SER E 1 69 ? 74.135 23.641 44.520 1.00 16.49 66 SER F O 1
ATOM 3924 N N . LYS E 1 70 ? 73.906 24.999 46.331 1.00 16.07 67 LYS F N 1
ATOM 3925 C CA . LYS E 1 70 ? 73.529 26.210 45.610 1.00 17.71 67 LYS F CA 1
ATOM 3926 C C . LYS E 1 70 ? 72.175 26.104 44.884 1.00 17.01 67 LYS F C 1
ATOM 3927 O O . LYS E 1 70 ? 71.894 26.926 44.004 1.00 18.91 67 LYS F O 1
ATOM 3933 N N . THR E 1 71 ? 71.351 25.115 45.233 1.00 15.72 68 THR F N 1
ATOM 3934 C CA . THR E 1 71 ? 70.033 24.969 44.619 1.00 15.76 68 THR F CA 1
ATOM 3935 C C . THR E 1 71 ? 69.174 26.160 44.828 1.00 12.98 68 THR F C 1
ATOM 3936 O O . THR E 1 71 ? 68.996 26.592 45.940 1.00 12.92 68 THR F O 1
ATOM 3940 N N . ILE E 1 72 ? 68.594 26.640 43.731 1.00 13.50 69 ILE F N 1
ATOM 3941 C CA . ILE E 1 72 ? 67.469 27.592 43.747 1.00 13.45 69 ILE F CA 1
ATOM 3942 C C . ILE E 1 72 ? 66.489 27.057 42.707 1.00 14.04 69 ILE F C 1
ATOM 3943 O O . ILE E 1 72 ? 66.741 27.161 41.481 1.00 15.11 69 ILE F O 1
ATOM 3948 N N . ALA E 1 73 ? 65.380 26.454 43.158 1.00 14.55 70 ALA F N 1
ATOM 3949 C CA . ALA E 1 73 ? 64.470 25.792 42.237 1.00 14.74 70 ALA F CA 1
ATOM 3950 C C . ALA E 1 73 ? 63.057 26.262 42.500 1.00 14.64 70 ALA F C 1
ATOM 3951 O O . ALA E 1 73 ? 62.658 26.349 43.642 1.00 14.90 70 ALA F O 1
ATOM 3953 N N . LEU E 1 74 ? 62.365 26.624 41.448 1.00 15.37 71 LEU F N 1
ATOM 3954 C CA A LEU E 1 74 ? 60.951 27.002 41.560 0.50 15.70 71 LEU F CA 1
ATOM 3955 C CA B LEU E 1 74 ? 60.952 27.005 41.529 0.50 15.58 71 LEU F CA 1
ATOM 3956 C C . LEU E 1 74 ? 60.109 25.813 41.077 1.00 16.54 71 LEU F C 1
ATOM 3957 O O . LEU E 1 74 ? 60.272 25.325 39.946 1.00 18.46 71 LEU F O 1
ATOM 3966 N N . ASN E 1 75 ? 59.199 25.391 41.947 1.00 18.29 72 ASN F N 1
ATOM 3967 C CA . ASN E 1 75 ? 58.417 24.169 41.842 1.00 19.09 72 ASN F CA 1
ATOM 3968 C C . ASN E 1 75 ? 56.955 24.526 41.746 1.00 18.78 72 ASN F C 1
ATOM 3969 O O . ASN E 1 75 ? 56.561 25.575 42.209 1.00 19.41 72 ASN F O 1
ATOM 3974 N N . GLY E 1 76 ? 56.139 23.654 41.171 1.00 17.89 73 GLY F N 1
ATOM 3975 C CA . GLY E 1 76 ? 54.698 23.935 41.170 1.00 16.42 73 GLY F CA 1
ATOM 3976 C C . GLY E 1 76 ? 54.414 25.019 40.149 1.00 13.85 73 GLY F C 1
ATOM 3977 O O . GLY E 1 76 ? 55.217 25.241 39.237 1.00 13.43 73 GLY F O 1
ATOM 3978 N N . PRO E 1 77 ? 53.291 25.731 40.302 1.00 13.65 74 PRO F N 1
ATOM 3979 C CA . PRO E 1 77 ? 52.955 26.748 39.351 1.00 13.72 74 PRO F CA 1
ATOM 3980 C C . PRO E 1 77 ? 53.995 27.870 39.215 1.00 13.29 74 PRO F C 1
ATOM 3981 O O . PRO E 1 77 ? 54.088 28.487 38.153 1.00 13.18 74 PRO F O 1
ATOM 3985 N N . ALA E 1 78 ? 54.797 28.093 40.255 1.00 13.45 75 ALA F N 1
ATOM 3986 C CA . ALA E 1 78 ? 55.856 29.102 40.202 1.00 13.42 75 ALA F CA 1
ATOM 3987 C C . ALA E 1 78 ? 56.844 28.797 39.080 1.00 13.17 75 ALA F C 1
ATOM 3988 O O . ALA E 1 78 ? 57.494 29.720 38.530 1.00 13.28 75 ALA F O 1
ATOM 3990 N N . ALA E 1 79 ? 56.970 27.514 38.698 1.00 13.26 76 ALA F N 1
ATOM 3991 C CA . ALA E 1 79 ? 57.816 27.142 37.577 1.00 12.99 76 ALA F CA 1
ATOM 3992 C C . ALA E 1 79 ? 57.463 27.855 36.278 1.00 13.83 76 ALA F C 1
ATOM 3993 O O . ALA E 1 79 ? 58.367 28.163 35.501 1.00 15.50 76 ALA F O 1
ATOM 3995 N N . ARG E 1 80 ? 56.187 28.196 36.067 1.00 13.05 77 ARG F N 1
ATOM 3996 C CA . ARG E 1 80 ? 55.779 28.933 34.887 1.00 14.21 77 ARG F CA 1
ATOM 3997 C C . ARG E 1 80 ? 56.263 30.378 34.855 1.00 15.74 77 ARG F C 1
ATOM 3998 O O . ARG E 1 80 ? 56.106 31.068 33.839 1.00 19.65 77 ARG F O 1
ATOM 4006 N N . ARG E 1 81 ? 56.788 30.870 35.956 1.00 14.25 78 ARG F N 1
ATOM 4007 C CA . ARG E 1 81 ? 57.152 32.278 36.070 1.00 14.69 78 ARG F CA 1
ATOM 4008 C C . ARG E 1 81 ? 58.645 32.540 36.061 1.00 14.12 78 ARG F C 1
ATOM 4009 O O . ARG E 1 81 ? 59.088 33.635 36.399 1.00 13.97 78 ARG F O 1
ATOM 4017 N N . CYS E 1 82 ? 59.428 31.550 35.634 1.00 13.34 79 CYS F N 1
ATOM 4018 C CA . CYS E 1 82 ? 60.891 31.712 35.552 1.00 13.31 79 CYS F CA 1
ATOM 4019 C C . CYS E 1 82 ? 61.471 30.763 34.552 1.00 13.31 79 CYS F C 1
ATOM 4020 O O . CYS E 1 82 ? 60.782 29.866 34.060 1.00 13.59 79 CYS F O 1
ATOM 4023 N N . GLU E 1 83 ? 62.760 30.956 34.270 1.00 13.36 80 GLU F N 1
ATOM 4024 C CA . GLU E 1 83 ? 63.555 30.016 33.489 1.00 13.49 80 GLU F CA 1
ATOM 4025 C C . GLU E 1 83 ? 64.872 29.844 34.192 1.00 13.27 80 GLU F C 1
ATOM 4026 O O . GLU E 1 83 ? 65.298 30.696 34.986 1.00 13.11 80 GLU F O 1
ATOM 4032 N N . ILE E 1 84 ? 65.481 28.694 33.941 1.00 13.37 81 ILE F N 1
ATOM 4033 C CA . ILE E 1 84 ? 66.803 28.415 34.472 1.00 13.78 81 ILE F CA 1
ATOM 4034 C C . ILE E 1 84 ? 67.765 29.527 34.049 1.00 13.34 81 ILE F C 1
ATOM 4035 O O . ILE E 1 84 ? 67.740 30.012 32.908 1.00 14.08 81 ILE F O 1
ATOM 4040 N N . GLY E 1 85 ? 68.586 29.955 34.996 1.00 13.08 82 GLY F N 1
ATOM 4041 C CA . GLY E 1 85 ? 69.516 31.049 34.827 1.00 13.14 82 GLY F CA 1
ATOM 4042 C C . GLY E 1 85 ? 69.026 32.432 35.230 1.00 13.36 82 GLY F C 1
ATOM 4043 O O . GLY E 1 85 ? 69.805 33.397 35.337 1.00 14.96 82 GLY F O 1
ATOM 4044 N N . ASP E 1 86 ? 67.722 32.573 35.463 1.00 12.99 83 ASP F N 1
ATOM 4045 C CA . ASP E 1 86 ? 67.187 33.835 35.915 1.00 12.88 83 ASP F CA 1
ATOM 4046 C C . ASP E 1 86 ? 67.745 34.192 37.289 1.00 12.71 83 ASP F C 1
ATOM 4047 O O . ASP E 1 86 ? 68.031 33.330 38.124 1.00 12.70 83 ASP F O 1
ATOM 4052 N N . GLN E 1 87 ? 67.915 35.483 37.489 1.00 12.84 84 GLN F N 1
ATOM 4053 C CA A GLN E 1 87 ? 68.413 36.053 38.736 0.50 13.12 84 GLN F CA 1
ATOM 4054 C CA B GLN E 1 87 ? 68.414 36.007 38.758 0.50 12.90 84 GLN F CA 1
ATOM 4055 C C . GLN E 1 87 ? 67.231 36.499 39.589 1.00 12.67 84 GLN F C 1
ATOM 4056 O O . GLN E 1 87 ? 66.370 37.252 39.101 1.00 13.26 84 GLN F O 1
ATOM 4067 N N . LEU E 1 88 ? 67.200 36.046 40.837 1.00 12.53 85 LEU F N 1
ATOM 4068 C CA . LEU E 1 88 ? 66.110 36.362 41.763 1.00 12.35 85 LEU F CA 1
ATOM 4069 C C . LEU E 1 88 ? 66.594 37.141 42.959 1.00 12.55 85 LEU F C 1
ATOM 4070 O O . LEU E 1 88 ? 67.740 37.049 43.398 1.00 12.92 85 LEU F O 1
ATOM 4075 N N . PHE E 1 89 ? 65.696 37.924 43.528 1.00 12.51 86 PHE F N 1
ATOM 4076 C CA . PHE E 1 89 ? 65.811 38.365 44.920 1.00 12.68 86 PHE F CA 1
ATOM 4077 C C . PHE E 1 89 ? 64.707 37.630 45.694 1.00 12.38 86 PHE F C 1
ATOM 4078 O O . PHE E 1 89 ? 63.558 37.493 45.210 1.00 12.23 86 PHE F O 1
ATOM 4086 N N . ILE E 1 90 ? 65.043 37.196 46.905 1.00 12.56 87 ILE F N 1
ATOM 4087 C CA . ILE E 1 90 ? 64.164 36.460 47.779 1.00 12.55 87 ILE F CA 1
ATOM 4088 C C . ILE E 1 90 ? 64.069 37.230 49.099 1.00 12.77 87 ILE F C 1
ATOM 4089 O O . ILE E 1 90 ? 65.081 37.480 49.748 1.00 13.21 87 ILE F O 1
ATOM 4094 N N . ILE E 1 91 ? 62.846 37.636 49.451 1.00 12.63 88 ILE F N 1
ATOM 4095 C CA . ILE E 1 91 ? 62.597 38.617 50.526 1.00 12.83 88 ILE F CA 1
ATOM 4096 C C . ILE E 1 91 ? 61.647 38.029 51.576 1.00 13.52 88 ILE F C 1
ATOM 4097 O O . ILE E 1 91 ? 60.658 37.412 51.213 1.00 13.55 88 ILE F O 1
ATOM 4102 N N . SER E 1 92 ? 61.939 38.217 52.876 1.00 13.79 89 SER F N 1
ATOM 4103 C CA A SER E 1 92 ? 60.958 37.899 53.914 0.50 14.74 89 SER F CA 1
ATOM 4104 C CA B SER E 1 92 ? 61.042 37.851 53.981 0.50 15.21 89 SER F CA 1
ATOM 4105 C C . SER E 1 92 ? 60.781 39.109 54.801 1.00 13.88 89 SER F C 1
ATOM 4106 O O . SER E 1 92 ? 61.694 39.943 54.945 1.00 14.15 89 SER F O 1
ATOM 4111 N N . TYR E 1 93 ? 59.552 39.203 55.303 1.00 15.41 90 TYR F N 1
ATOM 4112 C CA . TYR E 1 93 ? 59.082 40.311 56.126 1.00 16.11 90 TYR F CA 1
ATOM 4113 C C . TYR E 1 93 ? 58.657 39.782 57.482 1.00 18.57 90 TYR F C 1
ATOM 4114 O O . TYR E 1 93 ? 58.285 38.601 57.624 1.00 19.76 90 TYR F O 1
ATOM 4123 N N . THR E 1 94 ? 58.671 40.682 58.451 1.00 18.41 91 THR F N 1
ATOM 4124 C CA . THR E 1 94 ? 58.170 40.402 59.788 1.00 20.02 91 THR F CA 1
ATOM 4125 C C . THR E 1 94 ? 57.228 41.532 60.245 1.00 20.78 91 THR F C 1
ATOM 4126 O O . THR E 1 94 ? 57.447 42.693 59.856 1.00 18.87 91 THR F O 1
ATOM 4130 N N . GLN E 1 95 ? 56.171 41.186 61.004 1.00 21.34 92 GLN F N 1
ATOM 4131 C CA . GLN E 1 95 ? 55.249 42.168 61.623 1.00 22.15 92 GLN F CA 1
ATOM 4132 C C . GLN E 1 95 ? 55.832 42.514 62.992 1.00 23.06 92 GLN F C 1
ATOM 4133 O O . GLN E 1 95 ? 56.086 41.612 63.788 1.00 24.08 92 GLN F O 1
ATOM 4139 N N . VAL E 1 96 ? 56.027 43.802 63.239 1.00 22.89 93 VAL F N 1
ATOM 4140 C CA . VAL E 1 96 ? 56.574 44.291 64.511 1.00 24.57 93 VAL F CA 1
ATOM 4141 C C . VAL E 1 96 ? 55.791 45.489 65.063 1.00 26.79 93 VAL F C 1
ATOM 4142 O O . VAL E 1 96 ? 55.152 46.236 64.339 1.00 24.52 93 VAL F O 1
ATOM 4146 N N . ASP E 1 97 ? 55.859 45.655 66.376 1.00 29.10 94 ASP F N 1
ATOM 4147 C CA . ASP E 1 97 ? 55.387 46.867 67.020 1.00 32.74 94 ASP F CA 1
ATOM 4148 C C . ASP E 1 97 ? 56.495 47.884 66.824 1.00 34.48 94 ASP F C 1
ATOM 4149 O O . ASP E 1 97 ? 57.584 47.720 67.375 1.00 35.66 94 ASP F O 1
ATOM 4154 N N . PRO E 1 98 ? 56.234 48.939 66.044 1.00 36.41 95 PRO F N 1
ATOM 4155 C CA . PRO E 1 98 ? 57.292 49.868 65.708 1.00 38.62 95 PRO F CA 1
ATOM 4156 C C . PRO E 1 98 ? 57.754 50.742 66.894 1.00 41.34 95 PRO F C 1
ATOM 4157 O O . PRO E 1 98 ? 58.708 51.483 66.732 1.00 41.85 95 PRO F O 1
ATOM 4161 N N . THR E 1 99 ? 57.080 50.661 68.047 1.00 43.42 96 THR F N 1
ATOM 4162 C CA . THR E 1 99 ? 57.595 51.297 69.281 1.00 46.53 96 THR F CA 1
ATOM 4163 C C . THR E 1 99 ? 58.749 50.489 69.897 1.00 48.54 96 THR F C 1
ATOM 4164 O O . THR E 1 99 ? 59.527 51.025 70.689 1.00 50.54 96 THR F O 1
ATOM 4168 N N . ARG E 1 100 ? 58.861 49.207 69.536 1.00 48.61 97 ARG F N 1
ATOM 4169 C CA . ARG E 1 100 ? 60.029 48.386 69.891 1.00 50.35 97 ARG F CA 1
ATOM 4170 C C . ARG E 1 100 ? 61.245 48.728 69.009 1.00 51.66 97 ARG F C 1
ATOM 4171 O O . ARG E 1 100 ? 61.110 49.418 67.987 1.00 51.74 97 ARG F O 1
ATOM 4173 N N . GLU E 1 101 ? 62.429 48.244 69.403 1.00 54.12 98 GLU F N 1
ATOM 4174 C CA . GLU E 1 101 ? 63.677 48.471 68.636 1.00 54.54 98 GLU F CA 1
ATOM 4175 C C . GLU E 1 101 ? 63.569 47.967 67.189 1.00 52.19 98 GLU F C 1
ATOM 4176 O O . GLU E 1 101 ? 62.901 46.968 66.914 1.00 49.89 98 GLU F O 1
ATOM 4178 N N . ASN E 1 102 ? 64.237 48.667 66.275 1.00 48.99 99 ASN F N 1
ATOM 4179 C CA . ASN E 1 102 ? 64.137 48.340 64.861 1.00 46.95 99 ASN F CA 1
ATOM 4180 C C . ASN E 1 102 ? 64.726 46.956 64.536 1.00 43.98 99 ASN F C 1
ATOM 4181 O O . ASN E 1 102 ? 65.649 46.473 65.203 1.00 44.85 99 ASN F O 1
ATOM 4186 N N . ILE E 1 103 ? 64.141 46.314 63.533 1.00 40.06 100 ILE F N 1
ATOM 4187 C CA . ILE E 1 103 ? 64.671 45.071 62.989 1.00 37.00 100 ILE F CA 1
ATOM 4188 C C . ILE E 1 103 ? 65.810 45.422 62.031 1.00 34.68 100 ILE F C 1
ATOM 4189 O O . ILE E 1 103 ? 65.649 46.267 61.147 1.00 32.98 100 ILE F O 1
ATOM 4194 N N . LYS E 1 104 ? 66.973 44.811 62.238 1.00 33.55 101 LYS F N 1
ATOM 4195 C CA . LYS E 1 104 ? 68.091 44.986 61.326 1.00 32.83 101 LYS F CA 1
ATOM 4196 C C . LYS E 1 104 ? 68.028 43.823 60.328 1.00 29.57 101 LYS F C 1
ATOM 4197 O O . LYS E 1 104 ? 68.225 42.683 60.727 1.00 29.76 101 LYS F O 1
ATOM 4203 N N . PRO E 1 105 ? 67.748 44.113 59.041 1.00 26.83 102 PRO F N 1
ATOM 4204 C CA . PRO E 1 105 ? 67.583 42.983 58.133 1.00 25.73 102 PRO F CA 1
ATOM 4205 C C . PRO E 1 105 ? 68.877 42.212 57.898 1.00 25.33 102 PRO F C 1
ATOM 4206 O O . PRO E 1 105 ? 69.963 42.809 57.852 1.00 26.40 102 PRO F O 1
ATOM 4210 N N . LYS E 1 106 ? 68.737 40.902 57.744 1.00 24.58 103 LYS F N 1
ATOM 4211 C CA . LYS E 1 106 ? 69.848 40.036 57.359 1.00 25.27 103 LYS F CA 1
ATOM 4212 C C . LYS E 1 106 ? 69.938 40.008 55.840 1.00 23.28 103 LYS F C 1
ATOM 4213 O O . LYS E 1 106 ? 68.988 39.586 55.171 1.00 22.62 103 LYS F O 1
ATOM 4219 N N . LEU E 1 107 ? 71.048 40.506 55.305 1.00 23.30 104 LEU F N 1
ATOM 4220 C CA . LEU E 1 107 ? 71.230 40.610 53.852 1.00 22.00 104 LEU F CA 1
ATOM 4221 C C . LEU E 1 107 ? 72.300 39.631 53.383 1.00 22.23 104 LEU F C 1
ATOM 4222 O O . LEU E 1 107 ? 73.390 39.564 53.957 1.00 24.63 104 LEU F O 1
ATOM 4227 N N . VAL E 1 108 ? 71.982 38.869 52.339 1.00 20.35 105 VAL F N 1
ATOM 4228 C CA . VAL E 1 108 ? 72.875 37.880 51.769 1.00 20.84 105 VAL F CA 1
ATOM 4229 C C . VAL E 1 108 ? 72.986 38.213 50.286 1.00 20.55 105 VAL F C 1
ATOM 4230 O O . VAL E 1 108 ? 72.001 38.176 49.558 1.00 19.43 105 VAL F O 1
ATOM 4234 N N . ASP E 1 109 ? 74.165 38.607 49.836 1.00 21.77 106 ASP F N 1
ATOM 4235 C CA . ASP E 1 109 ? 74.399 38.924 48.437 1.00 23.03 106 ASP F CA 1
ATOM 4236 C C . ASP E 1 109 ? 75.224 37.795 47.822 1.00 22.77 106 ASP F C 1
ATOM 4237 O O . ASP E 1 109 ? 76.381 37.564 48.207 1.00 24.79 106 ASP F O 1
ATOM 4242 N N . LEU E 1 110 ? 74.646 37.095 46.859 1.00 20.81 107 LEU F N 1
ATOM 4243 C CA . LEU E 1 110 ? 75.251 35.908 46.262 1.00 22.01 107 LEU F CA 1
ATOM 4244 C C . LEU E 1 110 ? 76.059 36.203 44.993 1.00 26.67 107 LEU F C 1
ATOM 4245 O O . LEU E 1 110 ? 76.760 35.303 44.491 1.00 29.86 107 LEU F O 1
ATOM 4250 N N . LYS E 1 111 ? 76.026 37.436 44.500 1.00 28.23 108 LYS F N 1
ATOM 4251 C CA . LYS E 1 111 ? 76.659 37.735 43.204 1.00 32.70 108 LYS F CA 1
ATOM 4252 C C . LYS E 1 111 ? 78.169 37.632 43.320 1.00 35.52 108 LYS F C 1
ATOM 4253 O O . LYS E 1 111 ? 78.768 38.430 44.031 1.00 39.13 108 LYS F O 1
ATOM 4267 N N . LEU F 1 5 ? 48.028 33.130 64.478 1.00 35.96 2 LEU G N 1
ATOM 4268 C CA . LEU F 1 5 ? 47.007 33.987 63.868 1.00 30.83 2 LEU G CA 1
ATOM 4269 C C . LEU F 1 5 ? 46.766 33.475 62.453 1.00 27.36 2 LEU G C 1
ATOM 4270 O O . LEU F 1 5 ? 47.707 33.028 61.804 1.00 27.36 2 LEU G O 1
ATOM 4275 N N . ILE F 1 6 ? 45.509 33.516 62.016 1.00 22.68 3 ILE G N 1
ATOM 4276 C CA . ILE F 1 6 ? 45.178 33.280 60.612 1.00 21.05 3 ILE G CA 1
ATOM 4277 C C . ILE F 1 6 ? 44.311 34.408 60.110 1.00 18.96 3 ILE G C 1
ATOM 4278 O O . ILE F 1 6 ? 43.692 35.124 60.887 1.00 20.07 3 ILE G O 1
ATOM 4283 N N . SER F 1 7 ? 44.237 34.538 58.794 1.00 18.11 4 SER G N 1
ATOM 4284 C CA . SER F 1 7 ? 43.369 35.537 58.169 1.00 17.50 4 SER G CA 1
ATOM 4285 C C . SER F 1 7 ? 42.055 34.865 57.770 1.00 15.53 4 SER G C 1
ATOM 4286 O O . SER F 1 7 ? 42.074 33.796 57.136 1.00 15.15 4 SER G O 1
ATOM 4289 N N . VAL F 1 8 ? 40.944 35.537 58.121 1.00 14.68 5 VAL G N 1
ATOM 4290 C CA . VAL F 1 8 ? 39.604 35.058 57.763 1.00 14.62 5 VAL G CA 1
ATOM 4291 C C . VAL F 1 8 ? 38.758 36.215 57.260 1.00 15.44 5 VAL G C 1
ATOM 4292 O O . VAL F 1 8 ? 39.039 37.378 57.522 1.00 16.36 5 VAL G O 1
ATOM 4296 N N . LEU F 1 9 ? 37.762 35.862 56.452 1.00 14.80 6 LEU G N 1
ATOM 4297 C CA . LEU F 1 9 ? 36.820 36.864 55.945 1.00 16.14 6 LEU G CA 1
ATOM 4298 C C . LEU F 1 9 ? 36.055 37.562 57.070 1.00 18.00 6 LEU G C 1
ATOM 4299 O O . LEU F 1 9 ? 35.531 36.909 57.987 1.00 18.49 6 LEU G O 1
ATOM 4304 N N . LYS F 1 10 ? 36.017 38.896 57.011 1.00 16.53 7 LYS G N 1
ATOM 4305 C CA . LYS F 1 10 ? 35.288 39.739 57.946 1.00 18.85 7 LYS G CA 1
ATOM 4306 C C . LYS F 1 10 ? 34.079 40.385 57.295 1.00 18.80 7 LYS G C 1
ATOM 4307 O O . LYS F 1 10 ? 33.005 40.464 57.925 1.00 20.54 7 LYS G O 1
ATOM 4313 N N . SER F 1 11 ? 34.204 40.826 56.040 1.00 17.39 8 SER G N 1
ATOM 4314 C CA . SER F 1 11 ? 33.147 41.604 55.368 1.00 17.79 8 SER G CA 1
ATOM 4315 C C . SER F 1 11 ? 33.220 41.351 53.878 1.00 16.14 8 SER G C 1
ATOM 4316 O O . SER F 1 11 ? 34.311 41.177 53.363 1.00 14.48 8 SER G O 1
ATOM 4319 N N . LYS F 1 12 ? 32.076 41.304 53.230 1.00 14.94 9 LYS G N 1
ATOM 4320 C CA . LYS F 1 12 ? 31.997 41.202 51.760 1.00 14.39 9 LYS G CA 1
ATOM 4321 C C . LYS F 1 12 ? 30.816 41.970 51.251 1.00 15.04 9 LYS G C 1
ATOM 4322 O O . LYS F 1 12 ? 29.669 41.741 51.705 1.00 16.70 9 LYS G O 1
ATOM 4328 N N . ILE F 1 13 ? 31.073 42.844 50.293 1.00 13.33 10 ILE G N 1
ATOM 4329 C CA . ILE F 1 13 ? 30.068 43.552 49.539 1.00 13.08 10 ILE G CA 1
ATOM 4330 C C . ILE F 1 13 ? 30.049 42.956 48.141 1.00 13.62 10 ILE G C 1
ATOM 4331 O O . ILE F 1 13 ? 31.087 42.910 47.463 1.00 13.94 10 ILE G O 1
ATOM 4336 N N . SER F 1 14 ? 28.926 42.372 47.753 1.00 13.83 11 SER G N 1
ATOM 4337 C CA . SER F 1 14 ? 28.792 41.717 46.467 1.00 13.60 11 SER G CA 1
ATOM 4338 C C . SER F 1 14 ? 27.935 42.528 45.514 1.00 14.38 11 SER G C 1
ATOM 4339 O O . SER F 1 14 ? 26.866 43.025 45.907 1.00 15.32 11 SER G O 1
ATOM 4342 N N . TYR F 1 15 ? 28.373 42.620 44.267 1.00 13.61 12 TYR G N 1
ATOM 4343 C CA . TYR F 1 15 ? 27.660 43.230 43.144 1.00 13.81 12 TYR G CA 1
ATOM 4344 C C . TYR F 1 15 ? 27.530 44.734 43.324 1.00 13.98 12 TYR G C 1
ATOM 4345 O O . TYR F 1 15 ? 26.478 45.344 43.048 1.00 15.60 12 TYR G O 1
ATOM 4354 N N . ALA F 1 16 ? 28.605 45.341 43.802 1.00 13.03 13 ALA G N 1
ATOM 4355 C CA . ALA F 1 16 ? 28.779 46.808 43.764 1.00 13.13 13 ALA G CA 1
ATOM 4356 C C . ALA F 1 16 ? 29.080 47.237 42.328 1.00 15.12 13 ALA G C 1
ATOM 4357 O O . ALA F 1 16 ? 30.057 46.774 41.711 1.00 17.93 13 ALA G O 1
ATOM 4359 N N . THR F 1 17 ? 28.330 48.181 41.776 1.00 12.79 14 THR G N 1
ATOM 4360 C CA . THR F 1 17 ? 28.491 48.577 40.399 1.00 12.81 14 THR G CA 1
ATOM 4361 C C . THR F 1 17 ? 29.274 49.901 40.361 1.00 12.40 14 THR G C 1
ATOM 4362 O O . THR F 1 17 ? 28.944 50.875 41.092 1.00 12.42 14 THR G O 1
ATOM 4366 N N . VAL F 1 18 ? 30.351 49.934 39.583 1.00 12.30 15 VAL G N 1
ATOM 4367 C CA . VAL F 1 18 ? 31.195 51.120 39.488 1.00 12.22 15 VAL G CA 1
ATOM 4368 C C . VAL F 1 18 ? 30.424 52.287 38.884 1.00 12.37 15 VAL G C 1
ATOM 4369 O O . VAL F 1 18 ? 29.903 52.174 37.767 1.00 12.56 15 VAL G O 1
ATOM 4373 N N . THR F 1 19 ? 30.368 53.384 39.618 1.00 12.39 16 THR G N 1
ATOM 4374 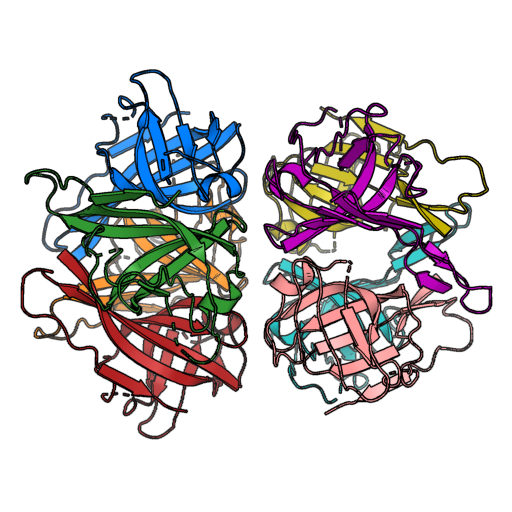C CA . THR F 1 19 ? 29.690 54.622 39.185 1.00 12.61 16 THR G CA 1
ATOM 4375 C C . THR F 1 19 ? 30.611 55.718 38.642 1.00 12.69 16 THR G C 1
ATOM 4376 O O . THR F 1 19 ? 30.169 56.610 37.897 1.00 13.97 16 THR G O 1
ATOM 4380 N N . GLY F 1 20 ? 31.889 55.658 38.997 1.00 12.64 17 GLY G N 1
ATOM 4381 C CA . GLY F 1 20 ? 32.836 56.687 38.626 1.00 13.34 17 GLY G CA 1
ATOM 4382 C C . GLY F 1 20 ? 34.255 56.193 38.753 1.00 13.61 17 GLY G C 1
ATOM 4383 O O . GLY F 1 20 ? 34.535 55.197 39.435 1.00 13.23 17 GLY G O 1
ATOM 4384 N N . LYS F 1 21 ? 35.146 56.916 38.087 1.00 19.25 18 LYS G N 1
ATOM 4385 C CA . LYS F 1 21 ? 36.575 56.631 38.153 1.00 20.50 18 LYS G CA 1
ATOM 4386 C C . LYS F 1 21 ? 37.357 57.911 37.845 1.00 22.79 18 LYS G C 1
ATOM 4387 O O . LYS F 1 21 ? 36.975 58.669 36.915 1.00 26.00 18 LYS G O 1
ATOM 4393 N N . ASP F 1 22 ? 38.409 58.133 38.641 1.00 22.78 19 ASP G N 1
ATOM 4394 C CA . ASP F 1 22 ? 39.185 59.377 38.717 1.00 24.82 19 ASP G CA 1
ATOM 4395 C C . ASP F 1 22 ? 40.657 59.017 38.825 1.00 21.84 19 ASP G C 1
ATOM 4396 O O . ASP F 1 22 ? 41.129 58.840 39.918 1.00 22.08 19 ASP G O 1
ATOM 4401 N N . LEU F 1 23 ? 41.366 58.903 37.711 1.00 21.86 20 LEU G N 1
ATOM 4402 C CA . LEU F 1 23 ? 42.801 58.605 37.798 1.00 21.19 20 LEU G CA 1
ATOM 4403 C C . LEU F 1 23 ? 43.539 59.666 38.629 1.00 22.01 20 LEU G C 1
ATOM 4404 O O . LEU F 1 23 ? 44.305 59.326 39.521 1.00 21.06 20 LEU G O 1
ATOM 4409 N N . PHE F 1 24 ? 43.287 60.937 38.352 1.00 23.66 21 PHE G N 1
ATOM 4410 C CA . PHE F 1 24 ? 44.070 62.007 38.985 1.00 26.89 21 PHE G CA 1
ATOM 4411 C C . PHE F 1 24 ? 43.425 62.522 40.267 1.00 29.75 21 PHE G C 1
ATOM 4412 O O . PHE F 1 24 ? 43.093 63.701 40.421 1.00 30.10 21 PHE G O 1
ATOM 4420 N N . TYR F 1 25 ? 43.315 61.591 41.217 1.00 31.76 22 TYR G N 1
ATOM 4421 C CA . TYR F 1 25 ? 42.639 61.843 42.493 1.00 34.45 22 TYR G CA 1
ATOM 4422 C C . TYR F 1 25 ? 43.465 62.745 43.401 1.00 36.57 22 TYR G C 1
ATOM 4423 O O . TYR F 1 25 ? 44.674 62.544 43.567 1.00 35.97 22 TYR G O 1
ATOM 4432 N N . VAL F 1 26 ? 42.796 63.726 44.001 1.00 39.26 23 VAL G N 1
ATOM 4433 C CA . VAL F 1 26 ? 43.442 64.652 44.931 1.00 41.62 23 VAL G CA 1
ATOM 4434 C C . VAL F 1 26 ? 42.816 64.515 46.327 1.00 43.13 23 VAL G C 1
ATOM 4435 O O . VAL F 1 26 ? 41.596 64.394 46.452 1.00 44.07 23 VAL G O 1
ATOM 4439 N N . SER F 1 28 ? 42.197 55.071 45.246 1.00 20.29 25 SER G N 1
ATOM 4440 C CA . SER F 1 28 ? 41.676 54.078 46.181 1.00 17.79 25 SER G CA 1
ATOM 4441 C C . SER F 1 28 ? 40.198 53.807 45.829 1.00 13.34 25 SER G C 1
ATOM 4442 O O . SER F 1 28 ? 39.848 54.040 44.680 1.00 16.41 25 SER G O 1
ATOM 4444 N N . ILE F 1 29 ? 39.393 53.266 46.738 1.00 16.53 26 ILE G N 1
ATOM 4445 C CA . ILE F 1 29 ? 37.984 53.015 46.400 1.00 13.96 26 ILE G CA 1
ATOM 4446 C C . ILE F 1 29 ? 37.079 53.829 47.294 1.00 12.63 26 ILE G C 1
ATOM 4447 O O . ILE F 1 29 ? 37.145 53.720 48.528 1.00 13.30 26 ILE G O 1
ATOM 4452 N N . THR F 1 30 ? 36.195 54.614 46.677 1.00 12.57 27 THR G N 1
ATOM 4453 C CA . THR F 1 30 ? 35.184 55.384 47.401 1.00 12.44 27 THR G CA 1
ATOM 4454 C C . THR F 1 30 ? 33.873 54.631 47.394 1.00 12.29 27 THR G C 1
ATOM 4455 O O . THR F 1 30 ? 33.371 54.246 46.364 1.00 13.37 27 THR G O 1
ATOM 4459 N N . ILE F 1 31 ? 33.343 54.442 48.596 1.00 12.25 28 ILE G N 1
ATOM 4460 C CA . ILE F 1 31 ? 32.096 53.661 48.826 1.00 12.28 28 ILE G CA 1
ATOM 4461 C C . ILE F 1 31 ? 31.123 54.467 49.673 1.00 12.51 28 ILE G C 1
ATOM 4462 O O . ILE F 1 31 ? 31.471 54.959 50.746 1.00 13.27 28 ILE G O 1
ATOM 4467 N N . ASP F 1 32 ? 29.891 54.550 49.213 1.00 14.21 29 ASP G N 1
ATOM 4468 C CA . ASP F 1 32 ? 28.744 55.114 49.982 1.00 14.04 29 ASP G CA 1
ATOM 4469 C C . ASP F 1 32 ? 28.878 54.690 51.437 1.00 14.32 29 ASP G C 1
ATOM 4470 O O . ASP F 1 32 ? 28.954 53.480 51.716 1.00 14.18 29 ASP G O 1
ATOM 4475 N N . SER F 1 33 ? 28.916 55.659 52.366 1.00 16.30 30 SER G N 1
ATOM 4476 C CA . SER F 1 33 ? 29.178 55.337 53.764 1.00 16.88 30 SER G CA 1
ATOM 4477 C C . SER F 1 33 ? 28.094 54.463 54.389 1.00 18.20 30 SER G C 1
ATOM 4478 O O . SER F 1 33 ? 28.380 53.740 55.364 1.00 18.07 30 SER G O 1
ATOM 4481 N N . GLU F 1 34 ? 26.883 54.481 53.825 1.00 18.11 31 GLU G N 1
ATOM 4482 C CA . GLU F 1 34 ? 25.818 53.585 54.316 1.00 20.02 31 GLU G CA 1
ATOM 4483 C C . GLU F 1 34 ? 26.082 52.139 53.961 1.00 18.87 31 GLU G C 1
ATOM 4484 O O . GLU F 1 34 ? 25.783 51.242 54.759 1.00 20.21 31 GLU G O 1
ATOM 4490 N N . ILE F 1 35 ? 26.690 51.907 52.795 1.00 17.73 32 ILE G N 1
ATOM 4491 C CA . ILE F 1 35 ? 27.061 50.544 52.373 1.00 16.47 32 ILE G CA 1
ATOM 4492 C C . ILE F 1 35 ? 28.230 50.076 53.243 1.00 16.41 32 ILE G C 1
ATOM 4493 O O . ILE F 1 35 ? 28.249 48.938 53.717 1.00 16.38 32 ILE G O 1
ATOM 4506 N N . LYS F 1 37 ? 28.822 50.942 56.316 1.00 19.30 34 LYS G N 1
ATOM 4507 C CA . LYS F 1 37 ? 28.261 50.648 57.626 1.00 21.79 34 LYS G CA 1
ATOM 4508 C C . LYS F 1 37 ? 27.598 49.256 57.648 1.00 22.52 34 LYS G C 1
ATOM 4509 O O . LYS F 1 37 ? 27.794 48.499 58.592 1.00 23.30 34 LYS G O 1
ATOM 4515 N N . GLN F 1 38 ? 26.834 48.928 56.613 1.00 21.96 35 GLN G N 1
ATOM 4516 C CA . GLN F 1 38 ? 26.209 47.611 56.482 1.00 23.52 35 GLN G CA 1
ATOM 4517 C C . GLN F 1 38 ? 27.240 46.481 56.469 1.00 22.39 35 GLN G C 1
ATOM 4518 O O . GLN F 1 38 ? 27.005 45.387 56.984 1.00 22.80 35 GLN G O 1
ATOM 4524 N N . ALA F 1 39 ? 28.379 46.755 55.844 1.00 19.39 36 ALA G N 1
ATOM 4525 C CA . ALA F 1 39 ? 29.457 45.777 55.711 1.00 18.75 36 ALA G CA 1
ATOM 4526 C C . ALA F 1 39 ? 30.455 45.765 56.876 1.00 19.10 36 ALA G C 1
ATOM 4527 O O . ALA F 1 39 ? 31.411 44.992 56.844 1.00 18.38 36 ALA G O 1
ATOM 4529 N N . ASN F 1 40 ? 30.252 46.638 57.871 1.00 19.21 37 ASN G N 1
ATOM 4530 C CA A ASN F 1 40 ? 31.206 46.848 58.955 0.50 19.97 37 ASN G CA 1
ATOM 4531 C CA B ASN F 1 40 ? 31.213 46.862 58.959 0.50 19.46 37 ASN G CA 1
ATOM 4532 C C . ASN F 1 40 ? 32.627 47.140 58.434 1.00 19.09 37 ASN G C 1
ATOM 4533 O O . ASN F 1 40 ? 33.605 46.610 58.950 1.00 19.10 37 ASN G O 1
ATOM 4542 N N . ILE F 1 41 ? 32.709 47.958 57.383 1.00 18.35 38 ILE G N 1
ATOM 4543 C CA . ILE F 1 41 ? 33.990 48.424 56.869 1.00 18.37 38 ILE G CA 1
ATOM 4544 C C . ILE F 1 41 ? 34.176 49.884 57.297 1.00 18.32 38 ILE G C 1
ATOM 4545 O O . ILE F 1 41 ? 33.245 50.688 57.186 1.00 19.93 38 ILE G O 1
ATOM 4550 N N . ILE F 1 42 ? 35.352 50.230 57.803 1.00 19.55 39 ILE G N 1
ATOM 4551 C CA . ILE F 1 42 ? 35.621 51.596 58.271 1.00 19.90 39 ILE G CA 1
ATOM 4552 C C . ILE F 1 42 ? 36.506 52.368 57.295 1.00 18.50 39 ILE G C 1
ATOM 4553 O O . ILE F 1 42 ? 37.153 51.785 56.411 1.00 16.25 39 ILE G O 1
ATOM 4558 N N . GLU F 1 43 ? 36.483 53.694 57.395 1.00 18.49 40 GLU G N 1
ATOM 4559 C CA . GLU F 1 43 ? 37.295 54.518 56.539 1.00 18.79 40 GLU G CA 1
ATOM 4560 C C . GLU F 1 43 ? 38.761 54.122 56.734 1.00 17.85 40 GLU G C 1
ATOM 4561 O O . GLU F 1 43 ? 39.200 53.829 57.853 1.00 17.90 40 GLU G O 1
ATOM 4567 N N . ASN F 1 44 ? 39.481 54.106 55.615 1.00 16.41 41 ASN G N 1
ATOM 4568 C CA . ASN F 1 44 ? 40.889 53.781 55.533 1.00 16.11 41 ASN G CA 1
ATOM 4569 C C . ASN F 1 44 ? 41.214 52.302 55.736 1.00 14.36 41 ASN G C 1
ATOM 4570 O O . ASN F 1 44 ? 42.404 51.918 55.713 1.00 14.70 41 ASN G O 1
ATOM 4575 N N . GLU F 1 45 ? 40.205 51.454 55.855 1.00 14.18 42 GLU G N 1
ATOM 4576 C CA . GLU F 1 45 ? 40.427 49.985 55.914 1.00 13.97 42 GLU G CA 1
ATOM 4577 C C . GLU F 1 45 ? 40.937 49.431 54.600 1.00 13.63 42 GLU G C 1
ATOM 4578 O O . GLU F 1 45 ? 40.482 49.845 53.530 1.00 13.45 42 GLU G O 1
ATOM 4584 N N . LYS F 1 46 ? 41.888 48.506 54.685 1.00 13.68 43 LYS G N 1
ATOM 4585 C CA . LYS F 1 46 ? 42.369 47.798 53.513 1.00 13.49 43 LYS G CA 1
ATOM 4586 C C . LYS F 1 46 ? 41.303 46.803 53.040 1.00 13.26 43 LYS G C 1
ATOM 4587 O O . LYS F 1 46 ? 40.785 46.020 53.821 1.00 15.02 43 LYS G O 1
ATOM 4593 N N . VAL F 1 47 ? 41.074 46.782 51.721 1.00 12.94 44 VAL G N 1
ATOM 4594 C CA . VAL F 1 47 ? 40.142 45.883 51.104 1.00 12.75 44 VAL G CA 1
ATOM 4595 C C . VAL F 1 47 ? 40.729 45.247 49.865 1.00 12.61 44 VAL G C 1
ATOM 4596 O O . VAL F 1 47 ? 41.595 45.817 49.192 1.00 12.62 44 VAL G O 1
ATOM 4600 N N . GLN F 1 48 ? 40.249 44.062 49.569 1.00 12.60 45 GLN G N 1
ATOM 4601 C CA . GLN F 1 48 ? 40.468 43.444 48.265 1.00 12.46 45 GLN G CA 1
ATOM 4602 C C . GLN F 1 48 ? 39.307 43.773 47.367 1.00 12.17 45 GLN G C 1
ATOM 4603 O O . GLN F 1 48 ? 38.153 43.593 47.757 1.00 12.23 45 GLN G O 1
ATOM 4609 N N . VAL F 1 49 ? 39.570 44.179 46.124 1.00 12.00 46 VAL G N 1
ATOM 4610 C CA . VAL F 1 49 ? 38.562 44.513 45.173 1.00 11.86 46 VAL G CA 1
ATOM 4611 C C . VAL F 1 49 ? 38.717 43.618 43.968 1.00 11.77 46 VAL G C 1
ATOM 4612 O O . VAL F 1 49 ? 39.813 43.557 43.354 1.00 11.84 46 VAL G O 1
ATOM 4616 N N . VAL F 1 50 ? 37.684 42.870 43.637 1.00 11.74 47 VAL G N 1
ATOM 4617 C CA . VAL F 1 50 ? 37.743 41.926 42.524 1.00 11.71 47 VAL G CA 1
ATOM 4618 C C . VAL F 1 50 ? 36.594 42.239 41.564 1.00 11.66 47 VAL G C 1
ATOM 4619 O O . VAL F 1 50 ? 35.460 42.539 41.971 1.00 11.80 47 VAL G O 1
ATOM 4623 N N . ASN F 1 51 ? 36.857 42.145 40.289 1.00 11.61 48 ASN G N 1
ATOM 4624 C CA . ASN F 1 51 ? 36.026 42.673 39.205 1.00 11.66 48 ASN G CA 1
ATOM 4625 C C . ASN F 1 51 ? 35.483 41.519 38.345 1.00 11.69 48 ASN G C 1
ATOM 4626 O O . ASN F 1 51 ? 36.224 40.746 37.726 1.00 11.66 48 ASN G O 1
ATOM 4631 N N . LEU F 1 52 ? 34.157 41.388 38.322 1.00 11.88 49 LEU G N 1
ATOM 4632 C CA A LEU F 1 52 ? 33.517 40.295 37.575 0.50 12.03 49 LEU G CA 1
ATOM 4633 C CA B LEU F 1 52 ? 33.469 40.331 37.567 0.50 12.04 49 LEU G CA 1
ATOM 4634 C C . LEU F 1 52 ? 33.606 40.446 36.063 1.00 12.01 49 LEU G C 1
ATOM 4635 O O . LEU F 1 52 ? 33.510 39.446 35.349 1.00 12.08 49 LEU G O 1
ATOM 4644 N N . ASN F 1 53 ? 33.733 41.664 35.560 1.00 12.06 50 ASN G N 1
ATOM 4645 C CA . ASN F 1 53 ? 33.788 41.933 34.130 1.00 12.21 50 ASN G CA 1
ATOM 4646 C C . ASN F 1 53 ? 35.136 41.559 33.554 1.00 12.07 50 ASN G C 1
ATOM 4647 O O . ASN F 1 53 ? 35.234 40.900 32.518 1.00 12.15 50 ASN G O 1
ATOM 4652 N N . ASN F 1 54 ? 36.188 42.022 34.204 1.00 11.99 51 ASN G N 1
ATOM 4653 C CA . ASN F 1 54 ? 37.529 41.878 33.649 1.00 12.12 51 ASN G CA 1
ATOM 4654 C C . ASN F 1 54 ? 38.439 40.947 34.410 1.00 12.05 51 ASN G C 1
ATOM 4655 O O . ASN F 1 54 ? 39.595 40.751 33.989 1.00 12.80 51 ASN G O 1
ATOM 4660 N N . GLY F 1 55 ? 38.014 40.461 35.570 1.00 11.85 52 GLY G N 1
ATOM 4661 C CA . GLY F 1 55 ? 38.771 39.534 36.370 1.00 11.95 52 GLY G CA 1
ATOM 4662 C C . GLY F 1 55 ? 39.923 40.155 37.177 1.00 12.07 52 GLY G C 1
ATOM 4663 O O . GLY F 1 55 ? 40.650 39.452 37.891 1.00 12.30 52 GLY G O 1
ATOM 4664 N N . GLU F 1 56 ? 40.073 41.468 37.120 1.00 12.06 53 GLU G N 1
ATOM 4665 C CA . GLU F 1 56 ? 41.146 42.148 37.868 1.00 12.28 53 GLU G CA 1
ATOM 4666 C C . GLU F 1 56 ? 40.983 41.987 39.362 1.00 12.13 53 GLU G C 1
ATOM 4667 O O . GLU F 1 56 ? 39.852 41.969 39.871 1.00 11.85 53 GLU G O 1
ATOM 4673 N N . ARG F 1 57 ? 42.098 41.838 40.084 1.00 14.32 54 ARG G N 1
ATOM 4674 C CA . ARG F 1 57 ? 42.137 41.718 41.527 1.00 13.94 54 ARG G CA 1
ATOM 4675 C C . ARG F 1 57 ? 43.158 42.673 42.066 1.00 14.12 54 ARG G C 1
ATOM 4676 O O . ARG F 1 57 ? 44.325 42.688 41.585 1.00 14.74 54 ARG G O 1
ATOM 4684 N N . LEU F 1 58 ? 42.767 43.483 43.060 1.00 13.96 55 LEU G N 1
ATOM 4685 C CA . LEU F 1 58 ? 43.697 44.465 43.605 1.00 14.22 55 LEU G CA 1
ATOM 4686 C C . LEU F 1 58 ? 43.398 44.679 45.067 1.00 14.32 55 LEU G C 1
ATOM 4687 O O . LEU F 1 58 ? 42.335 44.303 45.528 1.00 14.37 55 LEU G O 1
ATOM 4692 N N . GLU F 1 59 ? 44.327 45.285 45.761 1.00 14.76 56 GLU G N 1
ATOM 4693 C CA . GLU F 1 59 ? 44.162 45.703 47.125 1.00 15.23 56 GLU G CA 1
ATOM 4694 C C . GLU F 1 59 ? 44.336 47.208 47.209 1.00 15.12 56 GLU G C 1
ATOM 4695 O O . GLU F 1 59 ? 45.220 47.775 46.605 1.00 15.25 56 GLU G O 1
ATOM 4701 N N . THR F 1 60 ? 43.464 47.828 48.009 1.00 15.28 57 THR G N 1
ATOM 4702 C CA . THR F 1 60 ? 43.535 49.254 48.220 1.00 15.39 57 THR G CA 1
ATOM 4703 C C . THR F 1 60 ? 42.851 49.617 49.530 1.00 16.37 57 THR G C 1
ATOM 4704 O O . THR F 1 60 ? 42.564 48.737 50.301 1.00 16.89 57 THR G O 1
ATOM 4708 N N . TYR F 1 61 ? 42.628 50.907 49.802 1.00 16.45 58 TYR G N 1
ATOM 4709 C CA . TYR F 1 61 ? 41.961 51.312 51.022 1.00 17.58 58 TYR G CA 1
ATOM 4710 C C . TYR F 1 61 ? 40.662 52.061 50.668 1.00 18.12 58 TYR G C 1
ATOM 4711 O O . TYR F 1 61 ? 40.488 52.504 49.532 1.00 17.71 58 TYR G O 1
ATOM 4720 N N . VAL F 1 62 ? 39.788 52.166 51.672 1.00 12.90 59 VAL G N 1
ATOM 4721 C CA . VAL F 1 62 ? 38.429 52.675 51.503 1.00 13.58 59 VAL G CA 1
ATOM 4722 C C . VAL F 1 62 ? 38.315 54.136 51.902 1.00 13.87 59 VAL G C 1
ATOM 4723 O O . VAL F 1 62 ? 38.794 54.545 52.968 1.00 14.83 59 VAL G O 1
ATOM 4727 N N . ILE F 1 63 ? 37.698 54.923 51.029 1.00 12.90 60 ILE G N 1
ATOM 4728 C CA . ILE F 1 63 ? 37.364 56.335 51.286 1.00 14.65 60 ILE G CA 1
ATOM 4729 C C . ILE F 1 63 ? 35.846 56.420 51.428 1.00 14.35 60 ILE G C 1
ATOM 4730 O O . ILE F 1 63 ? 35.119 55.789 50.668 1.00 13.80 60 ILE G O 1
ATOM 4735 N N . LYS F 1 64 ? 35.352 57.203 52.378 1.00 16.25 61 LYS G N 1
ATOM 4736 C CA . LYS F 1 64 ? 33.883 57.385 52.513 1.00 17.43 61 LYS G CA 1
ATOM 4737 C C . LYS F 1 64 ? 33.293 58.207 51.365 1.00 16.73 61 LYS G C 1
ATOM 4738 O O . LYS F 1 64 ? 33.736 59.324 51.095 1.00 19.23 61 LYS G O 1
ATOM 4744 N N . GLY F 1 65 ? 32.260 57.652 50.746 1.00 15.85 62 GLY G N 1
ATOM 4745 C CA . GLY F 1 65 ? 31.402 58.353 49.840 1.00 16.55 62 GLY G CA 1
ATOM 4746 C C . GLY F 1 65 ? 30.154 58.873 50.556 1.00 17.52 62 GLY G C 1
ATOM 4747 O O . GLY F 1 65 ? 29.873 58.507 51.705 1.00 17.67 62 GLY G O 1
ATOM 4748 N N . GLU F 1 66 ? 29.434 59.746 49.896 1.00 18.36 63 GLU G N 1
ATOM 4749 C CA . GLU F 1 66 ? 28.276 60.348 50.533 1.00 19.68 63 GLU G CA 1
ATOM 4750 C C . GLU F 1 66 ? 27.210 59.301 50.872 1.00 18.70 63 GLU G C 1
ATOM 4751 O O . GLU F 1 66 ? 26.934 58.431 50.056 1.00 17.65 63 GLU G O 1
ATOM 4757 N N . PRO F 1 67 ? 26.584 59.401 52.062 1.00 19.66 64 PRO G N 1
ATOM 4758 C CA . PRO F 1 67 ? 25.547 58.423 52.440 1.00 19.66 64 PRO G CA 1
ATOM 4759 C C . PRO F 1 67 ? 24.395 58.435 51.461 1.00 18.80 64 PRO G C 1
ATOM 4760 O O . PRO F 1 67 ? 23.897 59.502 51.102 1.00 17.98 64 PRO G O 1
ATOM 4764 N N . ASN F 1 68 ? 23.971 57.247 51.063 1.00 18.51 65 ASN G N 1
ATOM 4765 C CA . ASN F 1 68 ? 22.858 57.032 50.166 1.00 18.56 65 ASN G CA 1
ATOM 4766 C C . ASN F 1 68 ? 23.096 57.490 48.742 1.00 17.23 65 ASN G C 1
ATOM 4767 O O . ASN F 1 68 ? 22.158 57.567 47.957 1.00 18.23 65 ASN G O 1
ATOM 4772 N N . SER F 1 69 ? 24.366 57.756 48.384 1.00 15.80 66 SER G N 1
ATOM 4773 C CA . SER F 1 69 ? 24.714 58.135 47.026 1.00 15.68 66 SER G CA 1
ATOM 4774 C C . SER F 1 69 ? 24.790 56.948 46.067 1.00 16.27 66 SER G C 1
ATOM 4775 O O . SER F 1 69 ? 24.744 57.132 44.864 1.00 16.78 66 SER G O 1
ATOM 4778 N N . LYS F 1 70 ? 25.008 55.774 46.638 1.00 16.10 67 LYS G N 1
ATOM 4779 C CA . LYS F 1 70 ? 25.333 54.547 45.932 1.00 17.10 67 LYS G CA 1
ATOM 4780 C C . LYS F 1 70 ? 26.706 54.621 45.217 1.00 16.53 67 LYS G C 1
ATOM 4781 O O . LYS F 1 70 ? 26.991 53.814 44.351 1.00 18.01 67 LYS G O 1
ATOM 4787 N N . THR F 1 71 ? 27.520 55.602 45.556 1.00 16.05 68 THR G N 1
ATOM 4788 C CA . THR F 1 71 ? 28.847 55.744 44.945 1.00 15.90 68 THR G CA 1
ATOM 4789 C C . THR F 1 71 ? 29.720 54.535 45.138 1.00 13.46 68 THR G C 1
ATOM 4790 O O . THR F 1 71 ? 29.875 54.067 46.242 1.00 13.17 68 THR G O 1
ATOM 4794 N N . ILE F 1 72 ? 30.279 54.045 44.016 1.00 13.89 69 ILE G N 1
ATOM 4795 C CA . ILE F 1 72 ? 31.385 53.069 44.032 1.00 13.95 69 ILE G CA 1
ATOM 4796 C C . ILE F 1 72 ? 32.361 53.600 42.968 1.00 14.39 69 ILE G C 1
ATOM 4797 O O . ILE F 1 72 ? 32.134 53.485 41.751 1.00 15.29 69 ILE G O 1
ATOM 4802 N N . ALA F 1 73 ? 33.459 54.190 43.445 1.00 13.48 70 ALA G N 1
ATOM 4803 C CA . ALA F 1 73 ? 34.376 54.865 42.539 1.00 13.95 70 ALA G CA 1
ATOM 4804 C C . ALA F 1 73 ? 35.795 54.424 42.789 1.00 14.29 70 ALA G C 1
ATOM 4805 O O . ALA F 1 73 ? 36.232 54.311 43.921 1.00 13.96 70 ALA G O 1
ATOM 4807 N N . LEU F 1 74 ? 36.489 54.130 41.707 1.00 14.26 71 LEU G N 1
ATOM 4808 C CA A LEU F 1 74 ? 37.898 53.731 41.810 0.50 15.16 71 LEU G CA 1
ATOM 4809 C CA B LEU F 1 74 ? 37.900 53.744 41.781 0.50 15.05 71 LEU G CA 1
ATOM 4810 C C . LEU F 1 74 ? 38.753 54.909 41.340 1.00 15.90 71 LEU G C 1
ATOM 4811 O O . LEU F 1 74 ? 38.608 55.405 40.193 1.00 17.50 71 LEU G O 1
ATOM 4820 N N . ASN F 1 75 ? 39.649 55.316 42.232 1.00 16.40 72 ASN G N 1
ATOM 4821 C CA A ASN F 1 75 ? 40.450 56.532 42.202 0.50 16.83 72 ASN G CA 1
ATOM 4822 C CA B ASN F 1 75 ? 40.430 56.492 41.946 0.50 17.27 72 ASN G CA 1
ATOM 4823 C C . ASN F 1 75 ? 41.919 56.182 42.029 1.00 17.17 72 ASN G C 1
ATOM 4824 O O . ASN F 1 75 ? 42.339 55.095 42.441 1.00 18.61 72 ASN G O 1
ATOM 4833 N N . GLY F 1 76 ? 42.721 57.085 41.503 1.00 16.34 73 GLY G N 1
ATOM 4834 C CA . GLY F 1 76 ? 44.144 56.784 41.438 1.00 15.18 73 GLY G CA 1
ATOM 4835 C C . GLY F 1 76 ? 44.431 55.696 40.427 1.00 13.41 73 GLY G C 1
ATOM 4836 O O . GLY F 1 76 ? 43.653 55.452 39.503 1.00 13.55 73 GLY G O 1
ATOM 4837 N N . PRO F 1 77 ? 45.577 55.013 40.571 1.00 13.04 74 PRO G N 1
ATOM 4838 C CA . PRO F 1 77 ? 45.894 53.993 39.607 1.00 12.88 74 PRO G CA 1
ATOM 4839 C C . PRO F 1 77 ? 44.880 52.869 39.449 1.00 12.83 74 PRO G C 1
ATOM 4840 O O . PRO F 1 77 ? 44.777 52.253 38.381 1.00 12.77 74 PRO G O 1
ATOM 4844 N N . ALA F 1 78 ? 44.110 52.601 40.501 1.00 12.96 75 ALA G N 1
ATOM 4845 C CA . ALA F 1 78 ? 43.038 51.614 40.422 1.00 13.45 75 ALA G CA 1
ATOM 4846 C C . ALA F 1 78 ? 42.036 51.921 39.317 1.00 13.25 75 ALA G C 1
ATOM 4847 O O . ALA F 1 78 ? 41.393 51.015 38.791 1.00 13.65 75 ALA G O 1
ATOM 4849 N N . ALA F 1 79 ? 41.895 53.193 38.945 1.00 12.64 76 ALA G N 1
ATOM 4850 C CA . ALA F 1 79 ? 41.052 53.584 37.844 1.00 12.57 76 ALA G CA 1
ATOM 4851 C C . ALA F 1 79 ? 41.378 52.887 36.531 1.00 12.69 76 ALA G C 1
ATOM 4852 O O . ALA F 1 79 ? 40.474 52.570 35.755 1.00 13.92 76 ALA G O 1
ATOM 4854 N N . ARG F 1 80 ? 42.646 52.550 36.319 1.00 12.64 77 ARG G N 1
ATOM 4855 C CA . ARG F 1 80 ? 43.040 51.849 35.098 1.00 12.82 77 ARG G CA 1
ATOM 4856 C C . ARG F 1 80 ? 42.577 50.379 35.059 1.00 15.26 77 ARG G C 1
ATOM 4857 O O . ARG F 1 80 ? 42.747 49.695 34.062 1.00 18.73 77 ARG G O 1
ATOM 4865 N N . ARG F 1 81 ? 42.094 49.864 36.168 1.00 13.57 78 ARG G N 1
ATOM 4866 C CA . ARG F 1 81 ? 41.733 48.449 36.301 1.00 13.53 78 ARG G CA 1
ATOM 4867 C C . ARG F 1 81 ? 40.220 48.209 36.274 1.00 13.17 78 ARG G C 1
ATOM 4868 O O . ARG F 1 81 ? 39.767 47.100 36.561 1.00 13.43 78 ARG G O 1
ATOM 4876 N N . CYS F 1 82 ? 39.430 49.229 35.915 1.00 12.93 79 CYS G N 1
ATOM 4877 C CA . CYS F 1 82 ? 37.984 49.061 35.796 1.00 12.91 79 CYS G CA 1
ATOM 4878 C C . CYS F 1 82 ? 37.387 50.012 34.769 1.00 12.89 79 CYS G C 1
ATOM 4879 O O . CYS F 1 82 ? 38.086 50.922 34.291 1.00 14.30 79 CYS G O 1
ATOM 4882 N N . GLU F 1 83 ? 36.092 49.821 34.488 1.00 12.93 80 GLU G N 1
ATOM 4883 C CA . GLU F 1 83 ? 35.310 50.786 33.779 1.00 13.00 80 GLU G CA 1
ATOM 4884 C C . GLU F 1 83 ? 33.977 50.953 34.483 1.00 12.85 80 GLU G C 1
ATOM 4885 O O . GLU F 1 83 ? 33.527 50.100 35.249 1.00 12.76 80 GLU G O 1
ATOM 4891 N N . ILE F 1 84 ? 33.364 52.113 34.199 1.00 12.94 81 ILE G N 1
ATOM 4892 C CA . ILE F 1 84 ? 32.037 52.389 34.741 1.00 13.34 81 ILE G CA 1
ATOM 4893 C C . ILE F 1 84 ? 31.090 51.293 34.291 1.00 13.57 81 ILE G C 1
ATOM 4894 O O . ILE F 1 84 ? 31.108 50.828 33.131 1.00 13.78 81 ILE G O 1
ATOM 4899 N N . GLY F 1 85 ? 30.273 50.849 35.221 1.00 13.10 82 GLY G N 1
ATOM 4900 C CA . GLY F 1 85 ? 29.354 49.747 35.017 1.00 13.12 82 GLY G CA 1
ATOM 4901 C C . GLY F 1 85 ? 29.841 48.372 35.443 1.00 13.06 82 GLY G C 1
ATOM 4902 O O . GLY F 1 85 ? 29.057 47.416 35.526 1.00 14.23 82 GLY G O 1
ATOM 4903 N N . ASP F 1 86 ? 31.141 48.229 35.664 1.00 13.04 83 ASP G N 1
ATOM 4904 C CA . ASP F 1 86 ? 31.663 46.943 36.093 1.00 12.93 83 ASP G CA 1
ATOM 4905 C C . ASP F 1 86 ? 31.108 46.551 37.471 1.00 12.77 83 ASP G C 1
ATOM 4906 O O . ASP F 1 86 ? 30.823 47.397 38.345 1.00 12.74 83 ASP G O 1
ATOM 4911 N N . GLN F 1 87 ? 30.927 45.247 37.666 1.00 12.92 84 GLN G N 1
ATOM 4912 C CA A GLN F 1 87 ? 30.458 44.674 38.927 0.50 13.22 84 GLN G CA 1
ATOM 4913 C CA B GLN F 1 87 ? 30.463 44.739 38.950 0.50 12.98 84 GLN G CA 1
ATOM 4914 C C . GLN F 1 87 ? 31.652 44.235 39.732 1.00 12.75 84 GLN G C 1
ATOM 4915 O O . GLN F 1 87 ? 32.502 43.499 39.208 1.00 13.03 84 GLN G O 1
ATOM 4926 N N . LEU F 1 88 ? 31.706 44.674 40.968 1.00 12.60 85 LEU G N 1
ATOM 4927 C CA . LEU F 1 88 ? 32.760 44.334 41.913 1.00 12.43 85 LEU G CA 1
ATOM 4928 C C . LEU F 1 88 ? 32.255 43.536 43.099 1.00 12.66 85 LEU G C 1
ATOM 4929 O O . LEU F 1 88 ? 31.121 43.646 43.560 1.00 13.04 85 LEU G O 1
ATOM 4934 N N . PHE F 1 89 ? 33.147 42.744 43.643 1.00 12.62 86 PHE G N 1
ATOM 4935 C CA . PHE F 1 89 ? 33.068 42.272 45.029 1.00 12.79 86 PHE G CA 1
ATOM 4936 C C . PHE F 1 89 ? 34.156 42.999 45.805 1.00 12.47 86 PHE G C 1
ATOM 4937 O O . PHE F 1 89 ? 35.308 43.143 45.346 1.00 12.31 86 PHE G O 1
ATOM 4945 N N . ILE F 1 90 ? 33.864 43.393 47.040 1.00 12.63 87 ILE G N 1
ATOM 4946 C CA . ILE F 1 90 ? 34.769 44.156 47.899 1.00 12.59 87 ILE G CA 1
ATOM 4947 C C . ILE F 1 90 ? 34.855 43.388 49.197 1.00 12.81 87 ILE G C 1
ATOM 4948 O O . ILE F 1 90 ? 33.846 43.140 49.830 1.00 13.26 87 ILE G O 1
ATOM 4953 N N . ILE F 1 91 ? 36.059 42.968 49.554 1.00 12.67 88 ILE G N 1
ATOM 4954 C CA . ILE F 1 91 ? 36.324 41.985 50.612 1.00 12.87 88 ILE G CA 1
ATOM 4955 C C . ILE F 1 91 ? 37.281 42.541 51.635 1.00 13.77 88 ILE G C 1
ATOM 4956 O O . ILE F 1 91 ? 38.284 43.167 51.267 1.00 13.29 88 ILE G O 1
ATOM 4961 N N . SER F 1 92 ? 37.005 42.306 52.922 1.00 14.19 89 SER G N 1
ATOM 4962 C CA A SER F 1 92 ? 37.933 42.656 53.992 0.50 15.20 89 SER G CA 1
ATOM 4963 C CA B SER F 1 92 ? 37.985 42.618 53.955 0.50 14.52 89 SER G CA 1
ATOM 4964 C C . SER F 1 92 ? 38.187 41.429 54.866 1.00 14.29 89 SER G C 1
ATOM 4965 O O . SER F 1 92 ? 37.271 40.616 55.057 1.00 14.38 89 SER G O 1
ATOM 4970 N N . TYR F 1 93 ? 39.423 41.309 55.338 1.00 14.79 90 TYR G N 1
ATOM 4971 C CA . TYR F 1 93 ? 39.857 40.190 56.151 1.00 15.51 90 TYR G CA 1
ATOM 4972 C C . TYR F 1 93 ? 40.281 40.695 57.505 1.00 18.07 90 TYR G C 1
ATOM 4973 O O . TYR F 1 93 ? 40.616 41.883 57.688 1.00 18.79 90 TYR G O 1
ATOM 4982 N N . THR F 1 94 ? 40.333 39.770 58.459 1.00 17.84 91 THR G N 1
ATOM 4983 C CA . THR F 1 94 ? 40.844 40.056 59.789 1.00 19.93 91 THR G CA 1
ATOM 4984 C C . THR F 1 94 ? 41.779 38.919 60.222 1.00 20.27 91 THR G C 1
ATOM 4985 O O . THR F 1 94 ? 41.556 37.776 59.819 1.00 19.22 91 THR G O 1
ATOM 4989 N N . GLN F 1 95 ? 42.827 39.255 60.987 1.00 21.10 92 GLN G N 1
ATOM 4990 C CA . GLN F 1 95 ? 43.750 38.264 61.582 1.00 21.53 92 GLN G CA 1
ATOM 4991 C C . GLN F 1 95 ? 43.181 37.901 62.944 1.00 22.63 92 GLN G C 1
ATOM 4992 O O . GLN F 1 95 ? 42.951 38.789 63.757 1.00 22.36 92 GLN G O 1
ATOM 4998 N N . VAL F 1 96 ? 42.963 36.612 63.178 1.00 22.76 93 VAL G N 1
ATOM 4999 C CA . VAL F 1 96 ? 42.393 36.128 64.428 1.00 24.72 93 VAL G CA 1
ATOM 5000 C C . VAL F 1 96 ? 43.158 34.935 64.971 1.00 26.69 93 VAL G C 1
ATOM 5001 O O . VAL F 1 96 ? 43.751 34.156 64.239 1.00 25.48 93 VAL G O 1
ATOM 5005 N N . ASP F 1 97 ? 43.098 34.789 66.291 1.00 29.42 94 ASP G N 1
ATOM 5006 C CA . ASP F 1 97 ? 43.601 33.601 66.940 1.00 32.74 94 ASP G CA 1
ATOM 5007 C C . ASP F 1 97 ? 42.575 32.516 66.671 1.00 35.02 94 ASP G C 1
ATOM 5008 O O . ASP F 1 97 ? 41.440 32.613 67.123 1.00 35.76 94 ASP G O 1
ATOM 5013 N N . PRO F 1 98 ? 42.960 31.475 65.929 1.00 37.79 95 PRO G N 1
ATOM 5014 C CA . PRO F 1 98 ? 41.945 30.509 65.544 1.00 40.31 95 PRO G CA 1
ATOM 5015 C C . PRO F 1 98 ? 41.369 29.699 66.735 1.00 43.52 95 PRO G C 1
ATOM 5016 O O . PRO F 1 98 ? 40.344 29.045 66.576 1.00 44.52 95 PRO G O 1
ATOM 5020 N N . THR F 1 99 ? 42.002 29.770 67.906 1.00 45.80 96 THR G N 1
ATOM 5021 C CA . THR F 1 99 ? 41.474 29.081 69.095 1.00 49.41 96 THR G CA 1
ATOM 5022 C C . THR F 1 99 ? 40.208 29.756 69.628 1.00 51.69 96 THR G C 1
ATOM 5023 O O . THR F 1 99 ? 39.368 29.099 70.238 1.00 53.99 96 THR G O 1
ATOM 5027 N N . ARG F 1 100 ? 40.063 31.058 69.384 1.00 53.20 97 ARG G N 1
ATOM 5028 C CA . ARG F 1 100 ? 38.852 31.785 69.777 1.00 55.11 97 ARG G CA 1
ATOM 5029 C C . ARG F 1 100 ? 37.707 31.583 68.767 1.00 54.62 97 ARG G C 1
ATOM 5030 O O . ARG F 1 100 ? 37.913 31.013 67.690 1.00 54.59 97 ARG G O 1
ATOM 5038 N N . GLU F 1 101 ? 36.501 32.027 69.136 1.00 52.69 98 GLU G N 1
ATOM 5039 C CA . GLU F 1 101 ? 35.272 31.763 68.357 1.00 50.81 98 GLU G CA 1
ATOM 5040 C C . GLU F 1 101 ? 35.378 32.292 66.929 1.00 47.46 98 GLU G C 1
ATOM 5041 O O . GLU F 1 101 ? 36.017 33.310 66.706 1.00 45.82 98 GLU G O 1
ATOM 5043 N N . ASN F 1 102 ? 34.747 31.585 65.990 1.00 45.73 99 ASN G N 1
ATOM 5044 C CA . ASN F 1 102 ? 34.777 31.969 64.582 1.00 43.41 99 ASN G CA 1
ATOM 5045 C C . ASN F 1 102 ? 34.131 33.343 64.360 1.00 40.33 99 ASN G C 1
ATOM 5046 O O . ASN F 1 102 ? 33.130 33.693 64.981 1.00 41.12 99 ASN G O 1
ATOM 5051 N N . ILE F 1 103 ? 34.765 34.124 63.502 1.00 36.53 100 ILE G N 1
ATOM 5052 C CA . ILE F 1 103 ? 34.234 35.385 63.008 1.00 33.61 100 ILE G CA 1
ATOM 5053 C C . ILE F 1 103 ? 33.100 35.060 62.030 1.00 31.55 100 ILE G C 1
ATOM 5054 O O . ILE F 1 103 ? 33.284 34.271 61.109 1.00 29.68 100 ILE G O 1
ATOM 5059 N N . LYS F 1 104 ? 31.927 35.638 62.250 1.00 30.98 101 LYS G N 1
ATOM 5060 C CA . LYS F 1 104 ? 30.816 35.504 61.323 1.00 30.50 101 LYS G CA 1
ATOM 5061 C C . LYS F 1 104 ? 30.884 36.691 60.344 1.00 27.63 101 LYS G C 1
ATOM 5062 O O . LYS F 1 104 ? 30.667 37.823 60.753 1.00 28.45 101 LYS G O 1
ATOM 5068 N N . PRO F 1 105 ? 31.167 36.434 59.054 1.00 25.23 102 PRO G N 1
ATOM 5069 C CA . PRO F 1 105 ? 31.331 37.586 58.188 1.00 23.78 102 PRO G CA 1
ATOM 5070 C C . PRO F 1 105 ? 30.046 38.359 57.936 1.00 23.35 102 PRO G C 1
ATOM 5071 O O . PRO F 1 105 ? 28.957 37.758 57.941 1.00 24.09 102 PRO G O 1
ATOM 5075 N N . LYS F 1 106 ? 30.193 39.677 57.770 1.00 22.73 103 LYS G N 1
ATOM 5076 C CA . LYS F 1 106 ? 29.053 40.554 57.433 1.00 23.90 103 LYS G CA 1
ATOM 5077 C C . LYS F 1 106 ? 28.992 40.575 55.912 1.00 22.53 103 LYS G C 1
ATOM 5078 O O . LYS F 1 106 ? 29.969 40.967 55.239 1.00 21.48 103 LYS G O 1
ATOM 5084 N N . LEU F 1 107 ? 27.869 40.119 55.375 1.00 22.06 104 LEU G N 1
ATOM 5085 C CA . LEU F 1 107 ? 27.684 39.995 53.930 1.00 21.52 104 LEU G CA 1
ATOM 5086 C C . LEU F 1 107 ? 26.609 40.964 53.460 1.00 21.84 104 LEU G C 1
ATOM 5087 O O . LEU F 1 107 ? 25.485 40.958 53.995 1.00 25.25 104 LEU G O 1
ATOM 5092 N N . VAL F 1 108 ? 26.947 41.768 52.453 1.00 20.16 105 VAL G N 1
ATOM 5093 C CA . VAL F 1 108 ? 26.020 42.746 51.873 1.00 19.76 105 VAL G CA 1
ATOM 5094 C C . VAL F 1 108 ? 25.888 42.417 50.389 1.00 19.30 105 VAL G C 1
ATOM 5095 O O . VAL F 1 108 ? 26.872 42.475 49.661 1.00 17.88 105 VAL G O 1
ATOM 5099 N N . ASP F 1 109 ? 24.698 42.060 49.935 1.00 21.00 106 ASP G N 1
ATOM 5100 C CA . ASP F 1 109 ? 24.466 41.743 48.532 1.00 22.83 106 ASP G CA 1
ATOM 5101 C C . ASP F 1 109 ? 23.658 42.877 47.925 1.00 23.48 106 ASP G C 1
ATOM 5102 O O . ASP F 1 109 ? 22.507 43.110 48.295 1.00 24.99 106 ASP G O 1
ATOM 5107 N N . LEU F 1 110 ? 24.269 43.596 47.007 1.00 21.50 107 LEU G N 1
ATOM 5108 C CA . LEU F 1 110 ? 23.670 44.771 46.396 1.00 23.42 107 LEU G CA 1
ATOM 5109 C C . LEU F 1 110 ? 22.887 44.474 45.113 1.00 27.78 107 LEU G C 1
ATOM 5110 O O . LEU F 1 110 ? 22.326 45.410 44.525 1.00 30.96 107 LEU G O 1
ATOM 5115 N N . LYS F 1 111 ? 22.811 43.214 44.694 1.00 29.85 108 LYS G N 1
ATOM 5116 C CA . LYS F 1 111 ? 22.238 42.896 43.376 1.00 34.02 108 LYS G CA 1
ATOM 5117 C C . LYS F 1 111 ? 20.727 43.059 43.431 1.00 36.79 108 LYS G C 1
ATOM 5118 O O . LYS F 1 111 ? 20.093 42.508 44.331 1.00 40.27 108 LYS G O 1
ATOM 5132 N N . LEU G 1 5 ? 56.604 38.599 64.409 1.00 33.66 2 LEU H N 1
ATOM 5133 C CA . LEU G 1 5 ? 55.664 37.614 63.893 1.00 29.83 2 LEU H CA 1
ATOM 5134 C C . LEU G 1 5 ? 56.091 37.401 62.460 1.00 27.35 2 LEU H C 1
ATOM 5135 O O . LEU G 1 5 ? 56.359 38.376 61.749 1.00 28.51 2 LEU H O 1
ATOM 5140 N N . ILE G 1 6 ? 56.146 36.150 62.033 1.00 22.69 3 ILE H N 1
ATOM 5141 C CA . ILE G 1 6 ? 56.355 35.868 60.602 1.00 21.92 3 ILE H CA 1
ATOM 5142 C C . ILE G 1 6 ? 55.259 34.967 60.101 1.00 19.51 3 ILE H C 1
ATOM 5143 O O . ILE G 1 6 ? 54.634 34.240 60.878 1.00 19.76 3 ILE H O 1
ATOM 5148 N N . SER G 1 7 ? 55.072 34.955 58.788 1.00 19.55 4 SER H N 1
ATOM 5149 C CA . SER G 1 7 ? 54.131 34.056 58.147 1.00 18.80 4 SER H CA 1
ATOM 5150 C C . SER G 1 7 ? 54.834 32.764 57.740 1.00 17.42 4 SER H C 1
ATOM 5151 O O . SER G 1 7 ? 55.918 32.803 57.123 1.00 16.43 4 SER H O 1
ATOM 5154 N N . VAL G 1 8 ? 54.201 31.650 58.069 1.00 15.26 5 VAL H N 1
ATOM 5155 C CA . VAL G 1 8 ? 54.696 30.317 57.718 1.00 15.54 5 VAL H CA 1
ATOM 5156 C C . VAL G 1 8 ? 53.539 29.471 57.172 1.00 16.29 5 VAL H C 1
ATOM 5157 O O . VAL G 1 8 ? 52.353 29.716 57.456 1.00 17.34 5 VAL H O 1
ATOM 5161 N N . LEU G 1 9 ? 53.891 28.489 56.349 1.00 14.87 6 LEU H N 1
ATOM 5162 C CA . LEU G 1 9 ? 52.887 27.553 55.842 1.00 15.70 6 LEU H CA 1
ATOM 5163 C C . LEU G 1 9 ? 52.183 26.789 56.958 1.00 17.43 6 LEU H C 1
ATOM 5164 O O . LEU G 1 9 ? 52.816 26.219 57.853 1.00 18.61 6 LEU H O 1
ATOM 5169 N N . LYS G 1 10 ? 50.843 26.786 56.889 1.00 17.78 7 LYS H N 1
ATOM 5170 C CA . LYS G 1 10 ? 49.997 26.003 57.790 1.00 19.13 7 LYS H CA 1
ATOM 5171 C C . LYS G 1 10 ? 49.413 24.775 57.129 1.00 19.38 7 LYS H C 1
ATOM 5172 O O . LYS G 1 10 ? 49.408 23.717 57.747 1.00 20.53 7 LYS H O 1
ATOM 5178 N N . SER G 1 11 ? 48.949 24.891 55.875 1.00 18.11 8 SER H N 1
ATOM 5179 C CA . SER G 1 11 ? 48.199 23.854 55.168 1.00 19.03 8 SER H CA 1
ATOM 5180 C C . SER G 1 11 ? 48.486 23.948 53.699 1.00 16.74 8 SER H C 1
ATOM 5181 O O . SER G 1 11 ? 48.619 25.067 53.189 1.00 14.64 8 SER H O 1
ATOM 5184 N N . LYS G 1 12 ? 48.516 22.809 53.013 1.00 15.63 9 LYS H N 1
ATOM 5185 C CA . LYS G 1 12 ? 48.599 22.771 51.543 1.00 14.99 9 LYS H CA 1
ATOM 5186 C C . LYS G 1 12 ? 47.868 21.589 50.996 1.00 15.10 9 LYS H C 1
ATOM 5187 O O . LYS G 1 12 ? 48.151 20.443 51.380 1.00 18.10 9 LYS H O 1
ATOM 5193 N N . ILE G 1 13 ? 46.948 21.866 50.086 1.00 12.60 10 ILE H N 1
ATOM 5194 C CA . ILE G 1 13 ? 46.274 20.869 49.285 1.00 12.49 10 ILE H CA 1
ATOM 5195 C C . ILE G 1 13 ? 46.869 20.871 47.899 1.00 13.02 10 ILE H C 1
ATOM 5196 O O . ILE G 1 13 ? 46.868 21.919 47.226 1.00 12.53 10 ILE H O 1
ATOM 5201 N N . SER G 1 14 ? 47.443 19.738 47.465 1.00 12.44 11 SER H N 1
ATOM 5202 C CA . SER G 1 14 ? 48.086 19.628 46.170 1.00 12.87 11 SER H CA 1
ATOM 5203 C C . SER G 1 14 ? 47.279 18.797 45.232 1.00 12.41 11 SER H C 1
ATOM 5204 O O . SER G 1 14 ? 46.751 17.734 45.621 1.00 14.39 11 SER H O 1
ATOM 5207 N N . TYR G 1 15 ? 47.211 19.221 43.958 1.00 12.32 12 TYR H N 1
ATOM 5208 C CA . TYR G 1 15 ? 46.577 18.520 42.857 1.00 13.03 12 TYR H CA 1
ATOM 5209 C C . TYR G 1 15 ? 45.074 18.428 43.004 1.00 12.84 12 TYR H C 1
ATOM 5210 O O . TYR G 1 15 ? 44.469 17.392 42.706 1.00 15.41 12 TYR H O 1
ATOM 5219 N N . ALA G 1 16 ? 44.471 19.523 43.471 1.00 12.25 13 ALA H N 1
ATOM 5220 C CA . ALA G 1 16 ? 43.012 19.683 43.521 1.00 12.14 13 ALA H CA 1
ATOM 5221 C C . ALA G 1 16 ? 42.547 20.006 42.102 1.00 14.29 13 ALA H C 1
ATOM 5222 O O . ALA G 1 16 ? 42.961 21.018 41.519 1.00 17.66 13 ALA H O 1
ATOM 5224 N N . THR G 1 17 ? 41.655 19.201 41.537 1.00 12.39 14 THR H N 1
ATOM 5225 C CA . THR G 1 17 ? 41.275 19.392 40.149 1.00 12.36 14 THR H CA 1
ATOM 5226 C C . THR G 1 17 ? 39.964 20.190 40.118 1.00 12.40 14 THR H C 1
ATOM 5227 O O . THR G 1 17 ? 38.991 19.826 40.801 1.00 12.85 14 THR H O 1
ATOM 5231 N N . VAL G 1 18 ? 39.906 21.264 39.364 1.00 12.31 15 VAL H N 1
ATOM 5232 C CA . VAL G 1 18 ? 38.676 22.102 39.277 1.00 12.43 15 VAL H CA 1
ATOM 5233 C C . VAL G 1 18 ? 37.548 21.315 38.633 1.00 12.78 15 VAL H C 1
ATOM 5234 O O . VAL G 1 18 ? 37.677 20.818 37.498 1.00 12.89 15 VAL H O 1
ATOM 5238 N N . THR G 1 19 ? 36.416 21.266 39.336 1.00 13.03 16 THR H N 1
ATOM 5239 C CA . THR G 1 19 ? 35.229 20.565 38.898 1.00 13.55 16 THR H CA 1
ATOM 5240 C C . THR G 1 19 ? 34.139 21.478 38.382 1.00 15.10 16 THR H C 1
ATOM 5241 O O . THR G 1 19 ? 33.250 21.042 37.650 1.00 16.47 16 THR H O 1
ATOM 5245 N N . GLY G 1 20 ? 34.194 22.753 38.767 1.00 13.66 17 GLY H N 1
ATOM 5246 C CA . GLY G 1 20 ? 33.124 23.691 38.452 1.00 14.60 17 GLY H CA 1
ATOM 5247 C C . GLY G 1 20 ? 33.611 25.129 38.547 1.00 14.61 17 GLY H C 1
ATOM 5248 O O . GLY G 1 20 ? 34.626 25.431 39.186 1.00 14.35 17 GLY H O 1
ATOM 5249 N N . LYS G 1 21 ? 32.893 26.018 37.872 1.00 16.86 18 LYS H N 1
ATOM 5250 C CA . LYS G 1 21 ? 33.174 27.451 37.968 1.00 18.91 18 LYS H CA 1
ATOM 5251 C C . LYS G 1 21 ? 31.890 28.234 37.681 1.00 21.89 18 LYS H C 1
ATOM 5252 O O . LYS G 1 21 ? 31.118 27.867 36.764 1.00 24.52 18 LYS H O 1
ATOM 5258 N N . ASP G 1 22 ? 31.679 29.277 38.492 1.00 22.36 19 ASP H N 1
ATOM 5259 C CA . ASP G 1 22 ? 30.431 30.060 38.550 1.00 25.44 19 ASP H CA 1
ATOM 5260 C C . ASP G 1 22 ? 30.796 31.533 38.673 1.00 22.17 19 ASP H C 1
ATOM 5261 O O . ASP G 1 22 ? 30.964 31.992 39.777 1.00 23.59 19 ASP H O 1
ATOM 5266 N N . LEU G 1 23 ? 30.883 32.251 37.558 1.00 23.22 20 LEU H N 1
ATOM 5267 C CA . LEU G 1 23 ? 31.211 33.691 37.620 1.00 22.38 20 LEU H CA 1
ATOM 5268 C C . LEU G 1 23 ? 30.164 34.437 38.455 1.00 23.27 20 LEU H C 1
ATOM 5269 O O . LEU G 1 23 ? 30.505 35.214 39.330 1.00 21.68 20 LEU H O 1
ATOM 5274 N N . PHE G 1 24 ? 28.891 34.165 38.212 1.00 24.90 21 PHE H N 1
ATOM 5275 C CA . PHE G 1 24 ? 27.846 34.989 38.842 1.00 28.72 21 PHE H CA 1
ATOM 5276 C C . PHE G 1 24 ? 27.327 34.361 40.129 1.00 30.78 21 PHE H C 1
ATOM 5277 O O . PHE G 1 24 ? 26.146 34.047 40.277 1.00 31.13 21 PHE H O 1
ATOM 5285 N N . TYR G 1 25 ? 28.242 34.247 41.090 1.00 32.58 22 TYR H N 1
ATOM 5286 C CA . TYR G 1 25 ? 27.978 33.528 42.343 1.00 34.57 22 TYR H CA 1
ATOM 5287 C C . TYR G 1 25 ? 27.031 34.315 43.260 1.00 36.70 22 TYR H C 1
ATOM 5288 O O . TYR G 1 25 ? 27.223 35.515 43.492 1.00 37.44 22 TYR H O 1
ATOM 5297 N N . VAL G 1 26 ? 26.017 33.625 43.783 1.00 42.91 23 VAL H N 1
ATOM 5298 C CA . VAL G 1 26 ? 25.084 34.214 44.754 1.00 45.26 23 VAL H CA 1
ATOM 5299 C C . VAL G 1 26 ? 25.298 33.574 46.126 1.00 44.50 23 VAL H C 1
ATOM 5300 O O . VAL G 1 26 ? 25.299 32.351 46.242 1.00 43.89 23 VAL H O 1
ATOM 5302 N N . SER G 1 28 ? 34.818 33.085 45.039 1.00 24.96 25 SER H N 1
ATOM 5303 C CA . SER G 1 28 ? 35.730 32.527 46.020 1.00 23.67 25 SER H CA 1
ATOM 5304 C C . SER G 1 28 ? 36.003 31.063 45.649 1.00 19.57 25 SER H C 1
ATOM 5305 O O . SER G 1 28 ? 35.832 30.730 44.492 1.00 22.83 25 SER H O 1
ATOM 5307 N N . ILE G 1 29 ? 36.499 30.239 46.566 1.00 16.19 26 ILE H N 1
ATOM 5308 C CA . ILE G 1 29 ? 36.783 28.813 46.207 1.00 14.00 26 ILE H CA 1
ATOM 5309 C C . ILE G 1 29 ? 35.982 27.890 47.101 1.00 13.22 26 ILE H C 1
ATOM 5310 O O . ILE G 1 29 ? 36.075 27.962 48.328 1.00 13.92 26 ILE H O 1
ATOM 5315 N N . THR G 1 30 ? 35.210 27.005 46.468 1.00 13.15 27 THR H N 1
ATOM 5316 C CA . THR G 1 30 ? 34.442 26.025 47.187 1.00 13.32 27 THR H CA 1
ATOM 5317 C C . THR G 1 30 ? 35.195 24.704 47.177 1.00 12.62 27 THR H C 1
ATOM 5318 O O . THR G 1 30 ? 35.585 24.191 46.105 1.00 13.52 27 THR H O 1
ATOM 5322 N N . ILE G 1 31 ? 35.373 24.152 48.375 1.00 12.47 28 ILE H N 1
ATOM 5323 C CA . ILE G 1 31 ? 36.183 22.933 48.579 1.00 12.28 28 ILE H CA 1
ATOM 5324 C C . ILE G 1 31 ? 35.390 21.921 49.399 1.00 12.54 28 ILE H C 1
ATOM 5325 O O . ILE G 1 31 ? 34.930 22.250 50.471 1.00 13.04 28 ILE H O 1
ATOM 5330 N N . ASP G 1 32 ? 35.299 20.700 48.918 1.00 13.63 29 ASP H N 1
ATOM 5331 C CA . ASP G 1 32 ? 34.773 19.527 49.694 1.00 13.65 29 ASP H CA 1
ATOM 5332 C C . ASP G 1 32 ? 35.183 19.639 51.157 1.00 13.92 29 ASP H C 1
ATOM 5333 O O . ASP G 1 32 ? 36.399 19.712 51.462 1.00 13.03 29 ASP H O 1
ATOM 5338 N N . SER G 1 33 ? 34.207 19.657 52.072 1.00 15.31 30 SER H N 1
ATOM 5339 C CA . SER G 1 33 ? 34.526 19.937 53.471 1.00 16.19 30 SER H CA 1
ATOM 5340 C C . SER G 1 33 ? 35.395 18.875 54.135 1.00 17.01 30 SER H C 1
ATOM 5341 O O . SER G 1 33 ? 36.091 19.162 55.104 1.00 17.33 30 SER H O 1
ATOM 5344 N N . GLU G 1 34 ? 35.407 17.661 53.588 1.00 16.63 31 GLU H N 1
ATOM 5345 C CA . GLU G 1 34 ? 36.290 16.622 54.113 1.00 18.45 31 GLU H CA 1
ATOM 5346 C C . GLU G 1 34 ? 37.738 16.904 53.745 1.00 17.56 31 GLU H C 1
ATOM 5347 O O . GLU G 1 34 ? 38.639 16.638 54.536 1.00 18.51 31 GLU H O 1
ATOM 5353 N N . ILE G 1 35 ? 37.958 17.469 52.555 1.00 16.29 32 ILE H N 1
ATOM 5354 C CA . ILE G 1 35 ? 39.308 17.843 52.131 1.00 15.60 32 ILE H CA 1
ATOM 5355 C C . ILE G 1 35 ? 39.772 19.017 52.992 1.00 15.23 32 ILE H C 1
ATOM 5356 O O . ILE G 1 35 ? 40.941 19.062 53.414 1.00 15.34 32 ILE H O 1
ATOM 5369 N N . LYS G 1 37 ? 38.891 19.590 56.072 1.00 17.96 34 LYS H N 1
ATOM 5370 C CA . LYS G 1 37 ? 39.195 19.038 57.391 1.00 20.11 34 LYS H CA 1
ATOM 5371 C C . LYS G 1 37 ? 40.598 18.410 57.412 1.00 21.09 34 LYS H C 1
ATOM 5372 O O . LYS G 1 37 ? 41.383 18.638 58.340 1.00 21.73 34 LYS H O 1
ATOM 5378 N N . GLN G 1 38 ? 40.894 17.614 56.390 1.00 20.57 35 GLN H N 1
ATOM 5379 C CA . GLN G 1 38 ? 42.201 17.003 56.219 1.00 21.54 35 GLN H CA 1
ATOM 5380 C C . GLN G 1 38 ? 43.308 18.040 56.214 1.00 21.13 35 GLN H C 1
ATOM 5381 O O . GLN G 1 38 ? 44.370 17.806 56.747 1.00 22.23 35 GLN H O 1
ATOM 5387 N N . ALA G 1 39 ? 43.033 19.189 55.603 1.00 18.15 36 ALA H N 1
ATOM 5388 C CA . ALA G 1 39 ? 44.021 20.280 55.507 1.00 17.87 36 ALA H CA 1
ATOM 5389 C C . ALA G 1 39 ? 44.012 21.281 56.674 1.00 18.99 36 ALA H C 1
ATOM 5390 O O . ALA G 1 39 ? 44.791 22.228 56.673 1.00 18.52 36 ALA H O 1
ATOM 5392 N N . ASN G 1 40 ? 43.112 21.090 57.647 1.00 19.22 37 ASN H N 1
ATOM 5393 C CA A ASN G 1 40 ? 42.934 22.043 58.735 0.50 20.14 37 ASN H CA 1
ATOM 5394 C CA B ASN G 1 40 ? 42.898 22.048 58.732 0.50 19.92 37 ASN H CA 1
ATOM 5395 C C . ASN G 1 40 ? 42.620 23.460 58.214 1.00 19.32 37 ASN H C 1
ATOM 5396 O O . ASN G 1 40 ? 43.125 24.453 58.760 1.00 20.54 37 ASN H O 1
ATOM 5405 N N . ILE G 1 41 ? 41.838 23.545 57.144 1.00 18.75 38 ILE H N 1
ATOM 5406 C CA . ILE G 1 41 ? 41.359 24.822 56.641 1.00 17.57 38 ILE H CA 1
ATOM 5407 C C . ILE G 1 41 ? 39.906 24.991 57.094 1.00 18.31 38 ILE H C 1
ATOM 5408 O O . ILE G 1 41 ? 39.105 24.048 56.981 1.00 19.21 38 ILE H O 1
ATOM 5413 N N . ILE G 1 42 ? 39.576 26.143 57.639 1.00 17.85 39 ILE H N 1
ATOM 5414 C CA . ILE G 1 42 ? 38.189 26.413 58.077 1.00 18.85 39 ILE H CA 1
ATOM 5415 C C . ILE G 1 42 ? 37.397 27.278 57.088 1.00 18.50 39 ILE H C 1
ATOM 5416 O O . ILE G 1 42 ? 37.959 27.960 56.198 1.00 17.48 39 ILE H O 1
ATOM 5421 N N . GLU G 1 43 ? 36.070 27.253 57.224 1.00 19.52 40 GLU H N 1
ATOM 5422 C CA . GLU G 1 43 ? 35.237 28.070 56.369 1.00 19.93 40 GLU H CA 1
ATOM 5423 C C . GLU G 1 43 ? 35.616 29.549 56.567 1.00 18.55 40 GLU H C 1
ATOM 5424 O O . GLU G 1 43 ? 35.872 30.004 57.699 1.00 19.33 40 GLU H O 1
ATOM 5430 N N . ASN G 1 44 ? 35.674 30.267 55.439 1.00 17.50 41 ASN H N 1
ATOM 5431 C CA . ASN G 1 44 ? 35.989 31.696 55.390 1.00 17.37 41 ASN H CA 1
ATOM 5432 C C . ASN G 1 44 ? 37.450 32.026 55.616 1.00 14.74 41 ASN H C 1
ATOM 5433 O O . ASN G 1 44 ? 37.811 33.210 55.625 1.00 15.58 41 ASN H O 1
ATOM 5438 N N . GLU G 1 45 ? 38.295 31.010 55.716 1.00 14.90 42 GLU H N 1
ATOM 5439 C CA . GLU G 1 45 ? 39.757 31.239 55.756 1.00 14.23 42 GLU H CA 1
ATOM 5440 C C . GLU G 1 45 ? 40.303 31.758 54.444 1.00 13.77 42 GLU H C 1
ATOM 5441 O O . GLU G 1 45 ? 39.887 31.349 53.363 1.00 13.58 42 GLU H O 1
ATOM 5447 N N . LYS G 1 46 ? 41.276 32.661 54.543 1.00 13.83 43 LYS H N 1
ATOM 5448 C CA . LYS G 1 46 ? 41.966 33.179 53.392 1.00 13.65 43 LYS H CA 1
ATOM 5449 C C . LYS G 1 46 ? 42.989 32.127 52.908 1.00 13.39 43 LYS H C 1
ATOM 5450 O O . LYS G 1 46 ? 43.743 31.581 53.721 1.00 14.73 43 LYS H O 1
ATOM 5456 N N . VAL G 1 47 ? 43.019 31.884 51.606 1.00 13.05 44 VAL H N 1
ATOM 5457 C CA . VAL G 1 47 ? 43.943 30.941 50.997 1.00 12.87 44 VAL H CA 1
ATOM 5458 C C . VAL G 1 47 ? 44.543 31.516 49.714 1.00 12.72 44 VAL H C 1
ATOM 5459 O O . VAL G 1 47 ? 43.966 32.390 49.085 1.00 12.74 44 VAL H O 1
ATOM 5463 N N . GLN G 1 48 ? 45.754 31.073 49.403 1.00 12.76 45 GLN H N 1
ATOM 5464 C CA . GLN G 1 48 ? 46.355 31.299 48.102 1.00 12.64 45 GLN H CA 1
ATOM 5465 C C . GLN G 1 48 ? 46.001 30.130 47.214 1.00 12.28 45 GLN H C 1
ATOM 5466 O O . GLN G 1 48 ? 46.159 28.971 47.625 1.00 12.36 45 GLN H O 1
ATOM 5472 N N . VAL G 1 49 ? 45.598 30.400 45.980 1.00 12.10 46 VAL H N 1
ATOM 5473 C CA . VAL G 1 49 ? 45.247 29.388 45.030 1.00 11.93 46 VAL H CA 1
ATOM 5474 C C . VAL G 1 49 ? 46.144 29.604 43.829 1.00 11.88 46 VAL H C 1
ATOM 5475 O O . VAL G 1 49 ? 46.202 30.702 43.242 1.00 12.02 46 VAL H O 1
ATOM 5479 N N . VAL G 1 50 ? 46.909 28.577 43.490 1.00 11.86 47 VAL H N 1
ATOM 5480 C CA . VAL G 1 50 ? 47.829 28.631 42.385 1.00 11.88 47 VAL H CA 1
ATOM 5481 C C . VAL G 1 50 ? 47.538 27.492 41.401 1.00 11.81 47 VAL H C 1
ATOM 5482 O O . VAL G 1 50 ? 47.232 26.360 41.783 1.00 11.95 47 VAL H O 1
ATOM 5486 N N . ASN G 1 51 ? 47.653 27.785 40.124 1.00 11.79 48 ASN H N 1
ATOM 5487 C CA . ASN G 1 51 ? 47.127 26.933 39.029 1.00 11.86 48 ASN H CA 1
ATOM 5488 C C . ASN G 1 51 ? 48.274 26.373 38.177 1.00 11.93 48 ASN H C 1
ATOM 5489 O O . ASN G 1 51 ? 49.039 27.149 37.571 1.00 11.95 48 ASN H O 1
ATOM 5494 N N . LEU G 1 52 ? 48.387 25.045 38.118 1.00 12.16 49 LEU H N 1
ATOM 5495 C CA A LEU G 1 52 ? 49.471 24.395 37.379 0.50 12.38 49 LEU H CA 1
ATOM 5496 C CA B LEU G 1 52 ? 49.493 24.427 37.381 0.50 12.37 49 LEU H CA 1
ATOM 5497 C C . LEU G 1 52 ? 49.322 24.539 35.870 1.00 12.38 49 LEU H C 1
ATOM 5498 O O . LEU G 1 52 ? 50.316 24.495 35.149 1.00 12.48 49 LEU H O 1
ATOM 5507 N N . ASN G 1 53 ? 48.102 24.696 35.382 1.00 12.43 50 ASN H N 1
ATOM 5508 C CA . ASN G 1 53 ? 47.865 24.755 33.928 1.00 12.67 50 ASN H CA 1
ATOM 5509 C C . ASN G 1 53 ? 48.233 26.107 33.363 1.00 12.57 50 ASN H C 1
ATOM 5510 O O . ASN G 1 53 ? 48.901 26.224 32.348 1.00 12.72 50 ASN H O 1
ATOM 5515 N N . ASN G 1 54 ? 47.785 27.171 34.016 1.00 12.49 51 ASN H N 1
ATOM 5516 C CA . ASN G 1 54 ? 47.919 28.502 33.474 1.00 12.74 51 ASN H CA 1
ATOM 5517 C C . ASN G 1 54 ? 48.857 29.400 34.250 1.00 12.66 51 ASN H C 1
ATOM 5518 O O . ASN G 1 54 ? 49.093 30.539 33.838 1.00 13.10 51 ASN H O 1
ATOM 5523 N N . GLY G 1 55 ? 49.366 28.957 35.403 1.00 12.35 52 GLY H N 1
ATOM 5524 C CA . GLY G 1 55 ? 50.240 29.748 36.230 1.00 12.50 52 GLY H CA 1
ATOM 5525 C C . GLY G 1 55 ? 49.619 30.859 37.090 1.00 12.65 52 GLY H C 1
ATOM 5526 O O . GLY G 1 55 ? 50.301 31.580 37.791 1.00 12.96 52 GLY H O 1
ATOM 5527 N N . GLU G 1 56 ? 48.285 30.985 37.062 1.00 12.60 53 GLU H N 1
ATOM 5528 C CA . GLU G 1 56 ? 47.619 32.060 37.785 1.00 12.89 53 GLU H CA 1
ATOM 5529 C C . GLU G 1 56 ? 47.788 31.881 39.269 1.00 12.61 53 GLU H C 1
ATOM 5530 O O . GLU G 1 56 ? 47.802 30.766 39.769 1.00 12.20 53 GLU H O 1
ATOM 5536 N N . ARG G 1 57 ? 47.938 32.994 39.966 1.00 13.03 54 ARG H N 1
ATOM 5537 C CA . ARG G 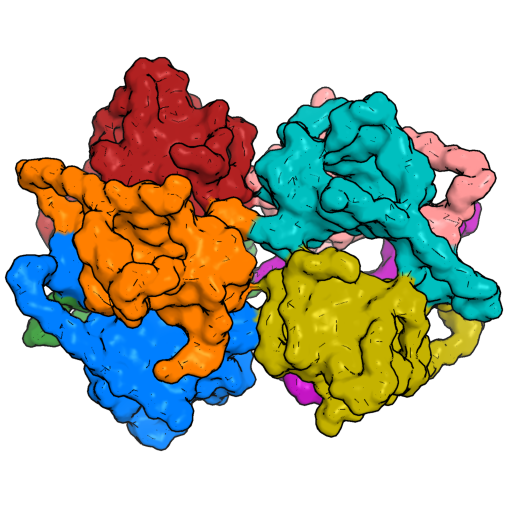1 57 ? 48.106 33.025 41.428 1.00 12.97 54 ARG H CA 1
ATOM 5538 C C . ARG G 1 57 ? 47.122 34.053 41.980 1.00 13.33 54 ARG H C 1
ATOM 5539 O O . ARG G 1 57 ? 47.075 35.212 41.517 1.00 14.06 54 ARG H O 1
ATOM 5547 N N . LEU G 1 58 ? 46.321 33.638 42.960 1.00 13.66 55 LEU H N 1
ATOM 5548 C CA . LEU G 1 58 ? 45.330 34.564 43.521 1.00 13.73 55 LEU H CA 1
ATOM 5549 C C . LEU G 1 58 ? 45.080 34.242 44.976 1.00 13.48 55 LEU H C 1
ATOM 5550 O O . LEU G 1 58 ? 45.465 33.179 45.462 1.00 13.35 55 LEU H O 1
ATOM 5555 N N . GLU G 1 59 ? 44.511 35.189 45.684 1.00 13.81 56 GLU H N 1
ATOM 5556 C CA . GLU G 1 59 ? 44.100 34.983 47.039 1.00 13.85 56 GLU H CA 1
ATOM 5557 C C . GLU G 1 59 ? 42.586 35.162 47.138 1.00 13.71 56 GLU H C 1
ATOM 5558 O O . GLU G 1 59 ? 42.018 36.069 46.546 1.00 14.19 56 GLU H O 1
ATOM 5564 N N . THR G 1 60 ? 41.956 34.324 47.962 1.00 13.39 57 THR H N 1
ATOM 5565 C CA . THR G 1 60 ? 40.496 34.377 48.147 1.00 13.36 57 THR H CA 1
ATOM 5566 C C . THR G 1 60 ? 40.127 33.672 49.434 1.00 13.31 57 THR H C 1
ATOM 5567 O O . THR G 1 60 ? 40.986 33.347 50.182 1.00 13.58 57 THR H O 1
ATOM 5571 N N . TYR G 1 61 ? 38.858 33.474 49.701 1.00 13.27 58 TYR H N 1
ATOM 5572 C CA . TYR G 1 61 ? 38.453 32.782 50.919 1.00 13.40 58 TYR H CA 1
ATOM 5573 C C . TYR G 1 61 ? 37.713 31.480 50.519 1.00 13.20 58 TYR H C 1
ATOM 5574 O O . TYR G 1 61 ? 37.274 31.285 49.370 1.00 13.17 58 TYR H O 1
ATOM 5583 N N . VAL G 1 62 ? 37.609 30.605 51.505 1.00 13.53 59 VAL H N 1
ATOM 5584 C CA . VAL G 1 62 ? 37.060 29.254 51.348 1.00 13.87 59 VAL H CA 1
ATOM 5585 C C . VAL G 1 62 ? 35.593 29.167 51.733 1.00 14.43 59 VAL H C 1
ATOM 5586 O O . VAL G 1 62 ? 35.176 29.640 52.787 1.00 15.76 59 VAL H O 1
ATOM 5590 N N . ILE G 1 63 ? 34.867 28.520 50.848 1.00 14.45 60 ILE H N 1
ATOM 5591 C CA . ILE G 1 63 ? 33.446 28.160 51.048 1.00 16.05 60 ILE H CA 1
ATOM 5592 C C . ILE G 1 63 ? 33.390 26.642 51.186 1.00 17.14 60 ILE H C 1
ATOM 5593 O O . ILE G 1 63 ? 34.014 25.927 50.424 1.00 16.63 60 ILE H O 1
ATOM 5598 N N . LYS G 1 64 ? 32.591 26.131 52.123 1.00 16.39 61 LYS H N 1
ATOM 5599 C CA . LYS G 1 64 ? 32.457 24.659 52.253 1.00 16.71 61 LYS H CA 1
ATOM 5600 C C . LYS G 1 64 ? 31.637 24.041 51.123 1.00 16.07 61 LYS H C 1
ATOM 5601 O O . LYS G 1 64 ? 30.528 24.485 50.813 1.00 17.61 61 LYS H O 1
ATOM 5607 N N . GLY G 1 65 ? 32.201 23.012 50.525 1.00 15.34 62 GLY H N 1
ATOM 5608 C CA . GLY G 1 65 ? 31.536 22.154 49.598 1.00 15.36 62 GLY H CA 1
ATOM 5609 C C . GLY G 1 65 ? 31.019 20.911 50.333 1.00 16.70 62 GLY H C 1
ATOM 5610 O O . GLY G 1 65 ? 31.371 20.654 51.497 1.00 16.18 62 GLY H O 1
ATOM 5611 N N . GLU G 1 66 ? 30.197 20.137 49.639 1.00 17.86 63 GLU H N 1
ATOM 5612 C CA . GLU G 1 66 ? 29.610 18.964 50.247 1.00 18.72 63 GLU H CA 1
ATOM 5613 C C . GLU G 1 66 ? 30.674 17.925 50.580 1.00 17.08 63 GLU H C 1
ATOM 5614 O O . GLU G 1 66 ? 31.572 17.673 49.772 1.00 16.70 63 GLU H O 1
ATOM 5620 N N . PRO G 1 67 ? 30.583 17.314 51.775 1.00 18.50 64 PRO H N 1
ATOM 5621 C CA . PRO G 1 67 ? 31.580 16.297 52.132 1.00 18.57 64 PRO H CA 1
ATOM 5622 C C . PRO G 1 67 ? 31.569 15.137 51.167 1.00 17.48 64 PRO H C 1
ATOM 5623 O O . PRO G 1 67 ? 30.503 14.597 50.823 1.00 18.21 64 PRO H O 1
ATOM 5627 N N . ASN G 1 68 ? 32.760 14.743 50.732 1.00 16.76 65 ASN H N 1
ATOM 5628 C CA . ASN G 1 68 ? 32.977 13.616 49.856 1.00 17.31 65 ASN H CA 1
ATOM 5629 C C . ASN G 1 68 ? 32.523 13.824 48.428 1.00 16.23 65 ASN H C 1
ATOM 5630 O O . ASN G 1 68 ? 32.484 12.875 47.645 1.00 17.97 65 ASN H O 1
ATOM 5635 N N . SER G 1 69 ? 32.209 15.073 48.077 1.00 14.90 66 SER H N 1
ATOM 5636 C CA . SER G 1 69 ? 31.852 15.426 46.726 1.00 14.99 66 SER H CA 1
ATOM 5637 C C . SER G 1 69 ? 33.046 15.544 45.775 1.00 16.31 66 SER H C 1
ATOM 5638 O O . SER G 1 69 ? 32.875 15.495 44.553 1.00 17.30 66 SER H O 1
ATOM 5641 N N . LYS G 1 70 ? 34.221 15.755 46.354 1.00 16.01 67 LYS H N 1
ATOM 5642 C CA . LYS G 1 70 ? 35.447 16.155 45.638 1.00 17.48 67 LYS H CA 1
ATOM 5643 C C . LYS G 1 70 ? 35.317 17.519 44.914 1.00 16.62 67 LYS H C 1
ATOM 5644 O O . LYS G 1 70 ? 36.142 17.863 44.067 1.00 17.78 67 LYS H O 1
ATOM 5650 N N . THR G 1 71 ? 34.308 18.301 45.239 1.00 15.87 68 THR H N 1
ATOM 5651 C CA . THR G 1 71 ? 34.143 19.622 44.648 1.00 15.71 68 THR H CA 1
ATOM 5652 C C . THR G 1 71 ? 35.337 20.512 44.851 1.00 14.01 68 THR H C 1
ATOM 5653 O O . THR G 1 71 ? 35.776 20.680 45.975 1.00 13.91 68 THR H O 1
ATOM 5657 N N . ILE G 1 72 ? 35.792 21.136 43.757 1.00 13.95 69 ILE H N 1
ATOM 5658 C CA . ILE G 1 72 ? 36.783 22.245 43.785 1.00 13.74 69 ILE H CA 1
ATOM 5659 C C . ILE G 1 72 ? 36.270 23.243 42.744 1.00 14.24 69 ILE H C 1
ATOM 5660 O O . ILE G 1 72 ? 36.356 23.002 41.544 1.00 15.19 69 ILE H O 1
ATOM 5665 N N . ALA G 1 73 ? 35.610 24.305 43.219 1.00 14.29 70 ALA H N 1
ATOM 5666 C CA . ALA G 1 73 ? 34.949 25.239 42.317 1.00 15.00 70 ALA H CA 1
ATOM 5667 C C . ALA G 1 73 ? 35.411 26.655 42.583 1.00 15.46 70 ALA H C 1
ATOM 5668 O O . ALA G 1 73 ? 35.495 27.086 43.720 1.00 16.34 70 ALA H O 1
ATOM 5670 N N . LEU G 1 74 ? 35.699 27.364 41.509 1.00 16.17 71 LEU H N 1
ATOM 5671 C CA A LEU G 1 74 ? 36.078 28.774 41.602 0.50 16.90 71 LEU H CA 1
ATOM 5672 C CA B LEU G 1 74 ? 36.080 28.778 41.600 0.50 16.85 71 LEU H CA 1
ATOM 5673 C C . LEU G 1 74 ? 34.889 29.628 41.160 1.00 17.93 71 LEU H C 1
ATOM 5674 O O . LEU G 1 74 ? 34.376 29.465 40.045 1.00 19.81 71 LEU H O 1
ATOM 5683 N N . ASN G 1 75 ? 34.452 30.489 42.063 1.00 19.03 72 ASN H N 1
ATOM 5684 C CA . ASN G 1 75 ? 33.260 31.299 41.941 1.00 20.99 72 ASN H CA 1
ATOM 5685 C C . ASN G 1 75 ? 33.627 32.777 41.871 1.00 20.00 72 ASN H C 1
ATOM 5686 O O . ASN G 1 75 ? 34.711 33.180 42.298 1.00 20.07 72 ASN H O 1
ATOM 5691 N N . GLY G 1 76 ? 32.718 33.591 41.363 1.00 19.43 73 GLY H N 1
ATOM 5692 C CA . GLY G 1 76 ? 33.004 35.026 41.285 1.00 18.46 73 GLY H CA 1
ATOM 5693 C C . GLY G 1 76 ? 34.101 35.316 40.281 1.00 16.16 73 GLY H C 1
ATOM 5694 O O . GLY G 1 76 ? 34.327 34.561 39.329 1.00 13.73 73 GLY H O 1
ATOM 5695 N N . PRO G 1 77 ? 34.786 36.463 40.443 1.00 14.88 74 PRO H N 1
ATOM 5696 C CA . PRO G 1 77 ? 35.812 36.835 39.487 1.00 14.27 74 PRO H CA 1
ATOM 5697 C C . PRO G 1 77 ? 36.931 35.803 39.339 1.00 13.63 74 PRO H C 1
ATOM 5698 O O . PRO G 1 77 ? 37.530 35.704 38.278 1.00 13.39 74 PRO H O 1
ATOM 5702 N N . ALA G 1 78 ? 37.195 35.013 40.372 1.00 13.72 75 ALA H N 1
ATOM 5703 C CA . ALA G 1 78 ? 38.181 33.931 40.274 1.00 13.61 75 ALA H CA 1
ATOM 5704 C C . ALA G 1 78 ? 37.883 32.944 39.164 1.00 13.29 75 ALA H C 1
ATOM 5705 O O . ALA G 1 78 ? 38.808 32.297 38.643 1.00 13.69 75 ALA H O 1
ATOM 5707 N N . ALA G 1 79 ? 36.609 32.787 38.778 1.00 13.26 76 ALA H N 1
ATOM 5708 C CA . ALA G 1 79 ? 36.241 31.925 37.670 1.00 13.16 76 ALA H CA 1
ATOM 5709 C C . ALA G 1 79 ? 36.918 32.284 36.391 1.00 13.68 76 ALA H C 1
ATOM 5710 O O . ALA G 1 79 ? 37.219 31.383 35.597 1.00 15.05 76 ALA H O 1
ATOM 5712 N N . ARG G 1 80 ? 37.241 33.570 36.187 1.00 13.73 77 ARG H N 1
ATOM 5713 C CA . ARG G 1 80 ? 37.950 33.987 35.002 1.00 14.78 77 ARG H CA 1
ATOM 5714 C C . ARG G 1 80 ? 39.401 33.519 34.960 1.00 16.29 77 ARG H C 1
ATOM 5715 O O . ARG G 1 80 ? 40.055 33.667 33.950 1.00 19.83 77 ARG H O 1
ATOM 5723 N N . ARG G 1 81 ? 39.923 33.004 36.056 1.00 15.16 78 ARG H N 1
ATOM 5724 C CA . ARG G 1 81 ? 41.354 32.643 36.119 1.00 15.10 78 ARG H CA 1
ATOM 5725 C C . ARG G 1 81 ? 41.594 31.135 36.105 1.00 13.85 78 ARG H C 1
ATOM 5726 O O . ARG G 1 81 ? 42.686 30.662 36.422 1.00 13.77 78 ARG H O 1
ATOM 5734 N N . CYS G 1 82 ? 40.582 30.344 35.748 1.00 13.29 79 CYS H N 1
ATOM 5735 C CA . CYS G 1 82 ? 40.736 28.896 35.637 1.00 13.25 79 CYS H CA 1
ATOM 5736 C C . CYS G 1 82 ? 39.788 28.320 34.593 1.00 13.29 79 CYS H C 1
ATOM 5737 O O . CYS G 1 82 ? 38.905 29.036 34.089 1.00 13.88 79 CYS H O 1
ATOM 5740 N N . GLU G 1 83 ? 40.008 27.051 34.257 1.00 13.38 80 GLU H N 1
ATOM 5741 C CA . GLU G 1 83 ? 39.055 26.250 33.519 1.00 13.55 80 GLU H CA 1
ATOM 5742 C C . GLU G 1 83 ? 38.858 24.912 34.216 1.00 13.51 80 GLU H C 1
ATOM 5743 O O . GLU G 1 83 ? 39.713 24.437 34.977 1.00 13.23 80 GLU H O 1
ATOM 5749 N N . ILE G 1 84 ? 37.680 24.314 33.967 1.00 13.63 81 ILE H N 1
ATOM 5750 C CA . ILE G 1 84 ? 37.440 22.971 34.492 1.00 14.33 81 ILE H CA 1
ATOM 5751 C C . ILE G 1 84 ? 38.553 22.016 34.048 1.00 14.54 81 ILE H C 1
ATOM 5752 O O . ILE G 1 84 ? 38.974 22.027 32.900 1.00 14.85 81 ILE H O 1
ATOM 5757 N N . GLY G 1 85 ? 39.010 21.171 34.972 1.00 13.42 82 GLY H N 1
ATOM 5758 C CA . GLY G 1 85 ? 40.115 20.264 34.770 1.00 13.48 82 GLY H CA 1
ATOM 5759 C C . GLY G 1 85 ? 41.489 20.763 35.175 1.00 13.54 82 GLY H C 1
ATOM 5760 O O . GLY G 1 85 ? 42.446 19.975 35.267 1.00 13.92 82 GLY H O 1
ATOM 5761 N N . ASP G 1 86 ? 41.611 22.062 35.443 1.00 13.30 83 ASP H N 1
ATOM 5762 C CA . ASP G 1 86 ? 42.882 22.607 35.859 1.00 13.41 83 ASP H CA 1
ATOM 5763 C C . ASP G 1 86 ? 43.266 22.035 37.223 1.00 13.28 83 ASP H C 1
ATOM 5764 O O . ASP G 1 86 ? 42.399 21.781 38.064 1.00 13.06 83 ASP H O 1
ATOM 5769 N N . GLN G 1 87 ? 44.560 21.853 37.415 1.00 13.60 84 GLN H N 1
ATOM 5770 C CA A GLN G 1 87 ? 45.137 21.366 38.671 0.50 13.68 84 GLN H CA 1
ATOM 5771 C CA B GLN G 1 87 ? 45.061 21.370 38.696 0.50 13.66 84 GLN H CA 1
ATOM 5772 C C . GLN G 1 87 ? 45.566 22.555 39.500 1.00 13.95 84 GLN H C 1
ATOM 5773 O O . GLN G 1 87 ? 46.312 23.417 38.992 1.00 14.33 84 GLN H O 1
ATOM 5784 N N . LEU G 1 88 ? 45.155 22.578 40.750 1.00 12.80 85 LEU H N 1
ATOM 5785 C CA . LEU G 1 88 ? 45.499 23.619 41.704 1.00 12.59 85 LEU H CA 1
ATOM 5786 C C . LEU G 1 88 ? 46.277 23.131 42.896 1.00 12.62 85 LEU H C 1
ATOM 5787 O O . LEU G 1 88 ? 46.188 21.983 43.327 1.00 12.93 85 LEU H O 1
ATOM 5792 N N . PHE G 1 89 ? 47.073 24.047 43.454 1.00 12.56 86 PHE H N 1
ATOM 5793 C CA . PHE G 1 89 ? 47.524 23.934 44.837 1.00 12.59 86 PHE H CA 1
ATOM 5794 C C . PHE G 1 89 ? 46.801 25.031 45.626 1.00 12.32 86 PHE H C 1
ATOM 5795 O O . PHE G 1 89 ? 46.625 26.170 45.134 1.00 12.36 86 PHE H O 1
ATOM 5803 N N . ILE G 1 90 ? 46.390 24.703 46.847 1.00 12.40 87 ILE H N 1
ATOM 5804 C CA . ILE G 1 90 ? 45.649 25.590 47.737 1.00 12.50 87 ILE H CA 1
ATOM 5805 C C . ILE G 1 90 ? 46.423 25.647 49.034 1.00 12.56 87 ILE H C 1
ATOM 5806 O O . ILE G 1 90 ? 46.676 24.618 49.670 1.00 12.88 87 ILE H O 1
ATOM 5811 N N . ILE G 1 91 ? 46.858 26.864 49.398 1.00 12.50 88 ILE H N 1
ATOM 5812 C CA . ILE G 1 91 ? 47.815 27.122 50.462 1.00 13.47 88 ILE H CA 1
ATOM 5813 C C . ILE G 1 91 ? 47.252 28.055 51.512 1.00 13.92 88 ILE H C 1
ATOM 5814 O O . ILE G 1 91 ? 46.639 29.064 51.181 1.00 13.38 88 ILE H O 1
ATOM 5819 N N . SER G 1 92 ? 47.458 27.743 52.794 1.00 14.58 89 SER H N 1
ATOM 5820 C CA A SER G 1 92 ? 47.085 28.615 53.906 0.50 15.22 89 SER H CA 1
ATOM 5821 C CA B SER G 1 92 ? 47.131 28.703 53.834 0.50 15.27 89 SER H CA 1
ATOM 5822 C C . SER G 1 92 ? 48.328 28.902 54.738 1.00 14.53 89 SER H C 1
ATOM 5823 O O . SER G 1 92 ? 49.157 27.992 54.908 1.00 13.79 89 SER H O 1
ATOM 5828 N N . TYR G 1 93 ? 48.418 30.128 55.261 1.00 16.17 90 TYR H N 1
ATOM 5829 C CA . TYR G 1 93 ? 49.537 30.585 56.086 1.00 16.53 90 TYR H CA 1
ATOM 5830 C C . TYR G 1 93 ? 49.037 30.955 57.464 1.00 18.15 90 TYR H C 1
ATOM 5831 O O . TYR G 1 93 ? 47.855 31.283 57.646 1.00 19.44 90 TYR H O 1
ATOM 5840 N N . THR G 1 94 ? 49.954 30.944 58.416 1.00 17.87 91 THR H N 1
ATOM 5841 C CA . THR G 1 94 ? 49.684 31.418 59.774 1.00 19.30 91 THR H CA 1
ATOM 5842 C C . THR G 1 94 ? 50.835 32.325 60.221 1.00 19.88 91 THR H C 1
ATOM 5843 O O . THR G 1 94 ? 51.969 32.143 59.805 1.00 18.58 91 THR H O 1
ATOM 5847 N N . GLN G 1 95 ? 50.520 33.324 61.033 1.00 20.47 92 GLN H N 1
ATOM 5848 C CA . GLN G 1 95 ? 51.510 34.232 61.587 1.00 22.02 92 GLN H CA 1
ATOM 5849 C C . GLN G 1 95 ? 51.854 33.735 62.977 1.00 22.09 92 GLN H C 1
ATOM 5850 O O . GLN G 1 95 ? 50.974 33.535 63.802 1.00 23.46 92 GLN H O 1
ATOM 5856 N N . VAL G 1 96 ? 53.134 33.524 63.203 1.00 21.96 93 VAL H N 1
ATOM 5857 C CA . VAL G 1 96 ? 53.627 32.959 64.454 1.00 23.29 93 VAL H CA 1
ATOM 5858 C C . VAL G 1 96 ? 54.850 33.711 64.966 1.00 26.21 93 VAL H C 1
ATOM 5859 O O . VAL G 1 96 ? 55.547 34.394 64.244 1.00 24.09 93 VAL H O 1
ATOM 5863 N N . ASP G 1 97 ? 55.084 33.576 66.265 1.00 28.93 94 ASP H N 1
ATOM 5864 C CA . ASP G 1 97 ? 56.285 34.091 66.884 1.00 33.32 94 ASP H CA 1
ATOM 5865 C C . ASP G 1 97 ? 57.344 33.040 66.640 1.00 35.76 94 ASP H C 1
ATOM 5866 O O . ASP G 1 97 ? 57.249 31.924 67.167 1.00 36.63 94 ASP H O 1
ATOM 5871 N N . PRO G 1 98 ? 58.368 33.382 65.848 1.00 39.36 95 PRO H N 1
ATOM 5872 C CA . PRO G 1 98 ? 59.339 32.374 65.492 1.00 42.44 95 PRO H CA 1
ATOM 5873 C C . PRO G 1 98 ? 60.245 31.949 66.672 1.00 46.14 95 PRO H C 1
ATOM 5874 O O . PRO G 1 98 ? 61.106 31.098 66.472 1.00 47.66 95 PRO H O 1
ATOM 5878 N N . THR G 1 99 ? 60.064 32.529 67.865 1.00 50.62 96 THR H N 1
ATOM 5879 C CA . THR G 1 99 ? 60.770 32.035 69.069 1.00 54.66 96 THR H CA 1
ATOM 5880 C C . THR G 1 99 ? 60.023 30.871 69.733 1.00 56.59 96 THR H C 1
ATOM 5881 O O . THR G 1 99 ? 60.586 30.179 70.577 1.00 59.31 96 THR H O 1
ATOM 5885 N N . ARG G 1 100 ? 58.758 30.669 69.367 1.00 76.34 97 ARG H N 1
ATOM 5886 C CA . ARG G 1 100 ? 58.049 29.429 69.695 1.00 78.58 97 ARG H CA 1
ATOM 5887 C C . ARG G 1 100 ? 58.452 28.336 68.696 1.00 77.74 97 ARG H C 1
ATOM 5888 O O . ARG G 1 100 ? 59.003 28.636 67.636 1.00 76.24 97 ARG H O 1
ATOM 5896 N N . GLU G 1 101 ? 58.186 27.072 69.032 1.00 80.65 98 GLU H N 1
ATOM 5897 C CA . GLU G 1 101 ? 58.549 25.943 68.154 1.00 80.78 98 GLU H CA 1
ATOM 5898 C C . GLU G 1 101 ? 57.722 25.942 66.858 1.00 73.32 98 GLU H C 1
ATOM 5899 O O . GLU G 1 101 ? 56.663 26.578 66.775 1.00 69.79 98 GLU H O 1
ATOM 5905 N N . ASN G 1 102 ? 58.216 25.216 65.859 1.00 71.86 99 ASN H N 1
ATOM 5906 C CA . ASN G 1 102 ? 57.703 25.333 64.495 1.00 66.49 99 ASN H CA 1
ATOM 5907 C C . ASN G 1 102 ? 56.292 24.756 64.291 1.00 61.89 99 ASN H C 1
ATOM 5908 O O . ASN G 1 102 ? 55.845 23.869 65.016 1.00 64.09 99 ASN H O 1
ATOM 5913 N N . ILE G 1 103 ? 55.596 25.319 63.312 1.00 56.71 100 ILE H N 1
ATOM 5914 C CA . ILE G 1 103 ? 54.332 24.793 62.800 1.00 53.82 100 ILE H CA 1
ATOM 5915 C C . ILE G 1 103 ? 54.686 23.686 61.813 1.00 51.02 100 ILE H C 1
ATOM 5916 O O . ILE G 1 103 ? 55.442 23.932 60.873 1.00 49.98 100 ILE H O 1
ATOM 5921 N N . LYS G 1 104 ? 54.214 22.459 62.055 1.00 48.34 101 LYS H N 1
ATOM 5922 C CA . LYS G 1 104 ? 54.360 21.391 61.063 1.00 46.40 101 LYS H CA 1
ATOM 5923 C C . LYS G 1 104 ? 53.167 21.475 60.125 1.00 43.29 101 LYS H C 1
ATOM 5924 O O . LYS G 1 104 ? 52.046 21.238 60.553 1.00 42.93 101 LYS H O 1
ATOM 5930 N N . PRO G 1 105 ? 53.405 21.834 58.850 1.00 28.58 102 PRO H N 1
ATOM 5931 C CA . PRO G 1 105 ? 52.255 22.012 57.970 1.00 27.26 102 PRO H CA 1
ATOM 5932 C C . PRO G 1 105 ? 51.479 20.742 57.699 1.00 26.35 102 PRO H C 1
ATOM 5933 O O . PRO G 1 105 ? 52.068 19.665 57.654 1.00 27.99 102 PRO H O 1
ATOM 5937 N N . LYS G 1 106 ? 50.158 20.877 57.557 1.00 25.58 103 LYS H N 1
ATOM 5938 C CA . LYS G 1 106 ? 49.302 19.759 57.160 1.00 26.33 103 LYS H CA 1
ATOM 5939 C C . LYS G 1 106 ? 49.283 19.696 55.656 1.00 24.48 103 LYS H C 1
ATOM 5940 O O . LYS G 1 106 ? 48.873 20.667 55.003 1.00 22.91 103 LYS H O 1
ATOM 5946 N N . LEU G 1 107 ? 49.780 18.598 55.099 1.00 24.08 104 LEU H N 1
ATOM 5947 C CA . LEU G 1 107 ? 49.870 18.418 53.644 1.00 22.39 104 LEU H CA 1
ATOM 5948 C C . LEU G 1 107 ? 48.910 17.355 53.152 1.00 22.65 104 LEU H C 1
ATOM 5949 O O . LEU G 1 107 ? 48.950 16.225 53.627 1.00 24.47 104 LEU H O 1
ATOM 5954 N N . VAL G 1 108 ? 48.088 17.712 52.173 1.00 20.43 105 VAL H N 1
ATOM 5955 C CA . VAL G 1 108 ? 47.079 16.814 51.608 1.00 20.83 105 VAL H CA 1
ATOM 5956 C C . VAL G 1 108 ? 47.372 16.692 50.116 1.00 20.33 105 VAL H C 1
ATOM 5957 O O . VAL G 1 108 ? 47.261 17.663 49.367 1.00 19.24 105 VAL H O 1
ATOM 5961 N N . ASP G 1 109 ? 47.766 15.515 49.672 1.00 22.36 106 ASP H N 1
ATOM 5962 C CA . ASP G 1 109 ? 48.088 15.277 48.269 1.00 23.40 106 ASP H CA 1
ATOM 5963 C C . ASP G 1 109 ? 46.968 14.460 47.661 1.00 23.71 106 ASP H C 1
ATOM 5964 O O . ASP G 1 109 ? 46.743 13.302 48.041 1.00 25.61 106 ASP H O 1
ATOM 5969 N N . LEU G 1 110 ? 46.237 15.075 46.748 1.00 21.91 107 LEU H N 1
ATOM 5970 C CA . LEU G 1 110 ? 45.068 14.446 46.164 1.00 23.17 107 LEU H CA 1
ATOM 5971 C C . LEU G 1 110 ? 45.391 13.657 44.896 1.00 27.66 107 LEU H C 1
ATOM 5972 O O . LEU G 1 110 ? 44.491 12.987 44.362 1.00 30.96 107 LEU H O 1
ATOM 5977 N N . LYS G 1 111 ? 46.635 13.679 44.426 1.00 29.40 108 LYS H N 1
ATOM 5978 C CA . LYS G 1 111 ? 46.917 13.063 43.121 1.00 33.97 108 LYS H CA 1
ATOM 5979 C C . LYS G 1 111 ? 46.724 11.552 43.218 1.00 36.97 108 LYS H C 1
ATOM 5980 O O . LYS G 1 111 ? 47.362 10.911 44.053 1.00 39.91 108 LYS H O 1
ATOM 5994 N N . LEU H 1 5 ? 42.240 41.923 64.376 1.00 31.83 2 LEU I N 1
ATOM 5995 C CA . LEU H 1 5 ? 43.262 42.846 63.894 1.00 28.27 2 LEU I CA 1
ATOM 5996 C C . LEU H 1 5 ? 42.934 43.044 62.441 1.00 25.89 2 LEU I C 1
ATOM 5997 O O . LEU H 1 5 ? 42.782 42.062 61.720 1.00 26.20 2 LEU I O 1
ATOM 6002 N N . ILE H 1 6 ? 42.851 44.291 62.004 1.00 21.74 3 ILE I N 1
ATOM 6003 C CA . ILE H 1 6 ? 42.670 44.584 60.585 1.00 20.47 3 ILE I CA 1
ATOM 6004 C C . ILE H 1 6 ? 43.737 45.542 60.117 1.00 17.71 3 ILE I C 1
ATOM 6005 O O . ILE H 1 6 ? 44.316 46.276 60.911 1.00 18.56 3 ILE I O 1
ATOM 6010 N N . SER H 1 7 ? 43.979 45.540 58.807 1.00 17.07 4 SER I N 1
ATOM 6011 C CA . SER H 1 7 ? 44.885 46.502 58.205 1.00 16.19 4 SER I CA 1
ATOM 6012 C C . SER H 1 7 ? 44.149 47.783 57.844 1.00 13.44 4 SER I C 1
ATOM 6013 O O . SER H 1 7 ? 43.065 47.746 57.276 1.00 13.95 4 SER I O 1
ATOM 6016 N N . VAL H 1 8 ? 44.785 48.901 58.171 1.00 12.47 5 VAL I N 1
ATOM 6017 C CA . VAL H 1 8 ? 44.268 50.215 57.877 1.00 13.24 5 VAL I CA 1
ATOM 6018 C C . VAL H 1 8 ? 45.420 51.053 57.338 1.00 13.11 5 VAL I C 1
ATOM 6019 O O . VAL H 1 8 ? 46.598 50.785 57.594 1.00 14.56 5 VAL I O 1
ATOM 6023 N N . LEU H 1 9 ? 45.049 52.037 56.536 1.00 13.54 6 LEU I N 1
ATOM 6024 C CA . LEU H 1 9 ? 46.057 52.986 56.018 1.00 13.88 6 LEU I CA 1
ATOM 6025 C C . LEU H 1 9 ? 46.753 53.730 57.163 1.00 14.73 6 LEU I C 1
ATOM 6026 O O . LEU H 1 9 ? 46.115 54.340 58.037 1.00 15.83 6 LEU I O 1
ATOM 6031 N N . LYS H 1 10 ? 48.082 53.750 57.091 1.00 15.26 7 LYS I N 1
ATOM 6032 C CA . LYS H 1 10 ? 48.946 54.514 57.997 1.00 17.81 7 LYS I CA 1
ATOM 6033 C C . LYS H 1 10 ? 49.506 55.773 57.362 1.00 17.88 7 LYS I C 1
ATOM 6034 O O . LYS H 1 10 ? 49.502 56.845 57.996 1.00 19.68 7 LYS I O 1
ATOM 6040 N N . SER H 1 11 ? 49.989 55.659 56.112 1.00 17.45 8 SER I N 1
ATOM 6041 C CA . SER H 1 11 ? 50.770 56.705 55.425 1.00 18.38 8 SER I CA 1
ATOM 6042 C C . SER H 1 11 ? 50.448 56.606 53.947 1.00 15.71 8 SER I C 1
ATOM 6043 O O . SER H 1 11 ? 50.300 55.497 53.443 1.00 14.54 8 SER I O 1
ATOM 6046 N N . LYS H 1 12 ? 50.373 57.746 53.280 1.00 15.25 9 LYS I N 1
ATOM 6047 C CA . LYS H 1 12 ? 50.294 57.803 51.822 1.00 14.68 9 LYS I CA 1
ATOM 6048 C C . LYS H 1 12 ? 51.073 58.985 51.295 1.00 13.49 9 LYS I C 1
ATOM 6049 O O . LYS H 1 12 ? 50.848 60.132 51.718 1.00 16.87 9 LYS I O 1
ATOM 6055 N N . ILE H 1 13 ? 51.985 58.716 50.369 1.00 12.31 10 ILE I N 1
ATOM 6056 C CA . ILE H 1 13 ? 52.626 59.717 49.598 1.00 12.19 10 ILE I CA 1
ATOM 6057 C C . ILE H 1 13 ? 52.047 59.747 48.208 1.00 12.02 10 ILE I C 1
ATOM 6058 O O . ILE H 1 13 ? 51.999 58.689 47.515 1.00 11.89 10 ILE I O 1
ATOM 6063 N N . SER H 1 14 ? 51.502 60.885 47.807 1.00 12.10 11 SER I N 1
ATOM 6064 C CA . SER H 1 14 ? 50.869 61.043 46.511 1.00 12.07 11 SER I CA 1
ATOM 6065 C C . SER H 1 14 ? 51.639 61.898 45.561 1.00 12.10 11 SER I C 1
ATOM 6066 O O . SER H 1 14 ? 52.155 62.949 45.939 1.00 12.22 11 SER I O 1
ATOM 6069 N N . TYR H 1 15 ? 51.704 61.466 44.306 1.00 12.41 12 TYR I N 1
ATOM 6070 C CA . TYR H 1 15 ? 52.327 62.153 43.192 1.00 12.47 12 TYR I CA 1
ATOM 6071 C C . TYR H 1 15 ? 53.845 62.263 43.351 1.00 11.94 12 TYR I C 1
ATOM 6072 O O . TYR H 1 15 ? 54.457 63.314 43.119 1.00 14.62 12 TYR I O 1
ATOM 6081 N N . ALA H 1 16 ? 54.436 61.165 43.824 1.00 11.78 13 ALA I N 1
ATOM 6082 C CA . ALA H 1 16 ? 55.875 60.999 43.819 1.00 11.79 13 ALA I CA 1
ATOM 6083 C C . ALA H 1 16 ? 56.324 60.704 42.404 1.00 12.91 13 ALA I C 1
ATOM 6084 O O . ALA H 1 16 ? 55.904 59.717 41.814 1.00 17.08 13 ALA I O 1
ATOM 6086 N N . THR H 1 17 ? 57.239 61.484 41.835 1.00 11.92 14 THR I N 1
ATOM 6087 C CA . THR H 1 17 ? 57.637 61.296 40.455 1.00 11.98 14 THR I CA 1
ATOM 6088 C C . THR H 1 17 ? 58.952 60.501 40.428 1.00 12.02 14 THR I C 1
ATOM 6089 O O . THR H 1 17 ? 59.909 60.845 41.111 1.00 12.17 14 THR I O 1
ATOM 6093 N N . VAL H 1 18 ? 59.000 59.461 39.629 1.00 11.95 15 VAL I N 1
ATOM 6094 C CA . VAL H 1 18 ? 60.189 58.600 39.525 1.00 12.05 15 VAL I CA 1
ATOM 6095 C C . VAL H 1 18 ? 61.324 59.407 38.919 1.00 12.35 15 VAL I C 1
ATOM 6096 O O . VAL H 1 18 ? 61.217 59.918 37.775 1.00 12.47 15 VAL I O 1
ATOM 6100 N N . THR H 1 19 ? 62.438 59.454 39.622 1.00 12.57 16 THR I N 1
ATOM 6101 C CA . THR H 1 19 ? 63.652 60.121 39.170 1.00 12.96 16 THR I CA 1
ATOM 6102 C C . THR H 1 19 ? 64.739 59.216 38.656 1.00 13.21 16 THR I C 1
ATOM 6103 O O . THR H 1 19 ? 65.658 59.672 37.945 1.00 14.28 16 THR I O 1
ATOM 6107 N N . GLY H 1 20 ? 64.683 57.950 39.031 1.00 13.09 17 GLY I N 1
ATOM 6108 C CA . GLY H 1 20 ? 65.725 57.005 38.633 1.00 14.21 17 GLY I CA 1
ATOM 6109 C C . GLY H 1 20 ? 65.258 55.576 38.724 1.00 13.37 17 GLY I C 1
ATOM 6110 O O . GLY H 1 20 ? 64.248 55.286 39.370 1.00 12.89 17 GLY I O 1
ATOM 6111 N N . LYS H 1 21 ? 65.979 54.690 38.058 1.00 15.58 18 LYS I N 1
ATOM 6112 C CA . LYS H 1 21 ? 65.699 53.262 38.171 1.00 17.59 18 LYS I CA 1
ATOM 6113 C C . LYS H 1 21 ? 66.998 52.492 37.971 1.00 20.57 18 LYS I C 1
ATOM 6114 O O . LYS H 1 21 ? 67.868 52.941 37.210 1.00 23.76 18 LYS I O 1
ATOM 6120 N N . ASP H 1 22 ? 67.152 51.399 38.712 1.00 20.86 19 ASP I N 1
ATOM 6121 C CA . ASP H 1 22 ? 68.403 50.634 38.761 1.00 23.02 19 ASP I CA 1
ATOM 6122 C C . ASP H 1 22 ? 68.066 49.149 38.888 1.00 19.69 19 ASP I C 1
ATOM 6123 O O . ASP H 1 22 ? 67.944 48.658 39.984 1.00 21.55 19 ASP I O 1
ATOM 6128 N N . LEU H 1 23 ? 67.939 48.461 37.760 1.00 20.40 20 LEU I N 1
ATOM 6129 C CA . LEU H 1 23 ? 67.608 47.026 37.766 1.00 19.63 20 LEU I CA 1
ATOM 6130 C C . LEU H 1 23 ? 68.672 46.230 38.528 1.00 20.72 20 LEU I C 1
ATOM 6131 O O . LEU H 1 23 ? 68.340 45.428 39.382 1.00 20.31 20 LEU I O 1
ATOM 6136 N N . PHE H 1 24 ? 69.935 46.525 38.260 1.00 22.98 21 PHE I N 1
ATOM 6137 C CA . PHE H 1 24 ? 71.026 45.719 38.848 1.00 26.10 21 PHE I CA 1
ATOM 6138 C C . PHE H 1 24 ? 71.546 46.336 40.127 1.00 28.21 21 PHE I C 1
ATOM 6139 O O . PHE H 1 24 ? 72.731 46.635 40.278 1.00 28.08 21 PHE I O 1
ATOM 6147 N N . TYR H 1 25 ? 70.619 46.445 41.078 1.00 29.23 22 TYR I N 1
ATOM 6148 C CA . TYR H 1 25 ? 70.872 47.147 42.333 1.00 31.11 22 TYR I CA 1
ATOM 6149 C C . TYR H 1 25 ? 71.823 46.357 43.225 1.00 33.42 22 TYR I C 1
ATOM 6150 O O . TYR H 1 25 ? 71.656 45.148 43.428 1.00 33.32 22 TYR I O 1
ATOM 6159 N N . VAL H 1 26 ? 72.811 47.063 43.771 1.00 38.62 23 VAL I N 1
ATOM 6160 C CA . VAL H 1 26 ? 73.752 46.476 44.722 1.00 40.95 23 VAL I CA 1
ATOM 6161 C C . VAL H 1 26 ? 73.677 47.228 46.057 1.00 40.53 23 VAL I C 1
ATOM 6162 O O . VAL H 1 26 ? 73.687 48.458 46.078 1.00 40.09 23 VAL I O 1
ATOM 6166 N N . SER H 1 28 ? 64.008 47.508 45.294 1.00 24.35 25 SER I N 1
ATOM 6167 C CA . SER H 1 28 ? 63.223 48.147 46.347 1.00 22.78 25 SER I CA 1
ATOM 6168 C C . SER H 1 28 ? 62.876 49.576 45.875 1.00 18.80 25 SER I C 1
ATOM 6169 O O . SER H 1 28 ? 62.997 49.858 44.680 1.00 20.38 25 SER I O 1
ATOM 6171 N N . ILE H 1 29 ? 62.416 50.431 46.768 1.00 15.53 26 ILE I N 1
ATOM 6172 C CA . ILE H 1 29 ? 62.130 51.832 46.386 1.00 13.36 26 ILE I CA 1
ATOM 6173 C C . ILE H 1 29 ? 62.909 52.752 47.281 1.00 13.08 26 ILE I C 1
ATOM 6174 O O . ILE H 1 29 ? 62.843 52.665 48.503 1.00 13.16 26 ILE I O 1
ATOM 6179 N N . THR H 1 30 ? 63.720 53.630 46.665 1.00 13.06 27 THR I N 1
ATOM 6180 C CA . THR H 1 30 ? 64.473 54.596 47.401 1.00 12.94 27 THR I CA 1
ATOM 6181 C C . THR H 1 30 ? 63.736 55.912 47.406 1.00 12.60 27 THR I C 1
ATOM 6182 O O . THR H 1 30 ? 63.331 56.411 46.352 1.00 13.49 27 THR I O 1
ATOM 6186 N N . ILE H 1 31 ? 63.530 56.458 48.593 1.00 12.48 28 ILE I N 1
ATOM 6187 C CA . ILE H 1 31 ? 62.732 57.690 48.802 1.00 12.34 28 ILE I CA 1
ATOM 6188 C C . ILE H 1 31 ? 63.533 58.669 49.657 1.00 12.52 28 ILE I C 1
ATOM 6189 O O . ILE H 1 31 ? 64.000 58.336 50.746 1.00 12.68 28 ILE I O 1
ATOM 6194 N N . ASP H 1 32 ? 63.662 59.895 49.186 1.00 12.65 29 ASP I N 1
ATOM 6195 C CA . ASP H 1 32 ? 64.143 61.044 49.986 1.00 12.98 29 ASP I CA 1
ATOM 6196 C C . ASP H 1 32 ? 63.723 60.923 51.447 1.00 13.09 29 ASP I C 1
ATOM 6197 O O . ASP H 1 32 ? 62.513 60.816 51.746 1.00 12.98 29 ASP I O 1
ATOM 6202 N N . SER H 1 33 ? 64.693 60.915 52.358 1.00 13.57 30 SER I N 1
ATOM 6203 C CA . SER H 1 33 ? 64.422 60.612 53.747 1.00 14.79 30 SER I CA 1
ATOM 6204 C C . SER H 1 33 ? 63.544 61.674 54.429 1.00 15.65 30 SER I C 1
ATOM 6205 O O . SER H 1 33 ? 62.862 61.365 55.416 1.00 17.07 30 SER I O 1
ATOM 6208 N N . GLU H 1 34 ? 63.536 62.890 53.889 1.00 16.57 31 GLU I N 1
ATOM 6209 C CA . GLU H 1 34 ? 62.630 63.959 54.381 1.00 18.52 31 GLU I CA 1
ATOM 6210 C C . GLU H 1 34 ? 61.176 63.677 54.016 1.00 17.79 31 GLU I C 1
ATOM 6211 O O . GLU H 1 34 ? 60.274 63.942 54.816 1.00 18.18 31 GLU I O 1
ATOM 6217 N N . ILE H 1 35 ? 60.949 63.118 52.830 1.00 15.86 32 ILE I N 1
ATOM 6218 C CA . ILE H 1 35 ? 59.605 62.715 52.426 1.00 14.93 32 ILE I CA 1
ATOM 6219 C C . ILE H 1 35 ? 59.166 61.543 53.298 1.00 15.44 32 ILE I C 1
ATOM 6220 O O . ILE H 1 35 ? 58.017 61.486 53.725 1.00 15.00 32 ILE I O 1
ATOM 6233 N N . LYS H 1 37 ? 60.091 60.934 56.317 1.00 17.75 34 LYS I N 1
ATOM 6234 C CA . LYS H 1 37 ? 59.818 61.458 57.652 1.00 18.76 34 LYS I CA 1
ATOM 6235 C C . LYS H 1 37 ? 58.421 62.080 57.694 1.00 20.48 34 LYS I C 1
ATOM 6236 O O . LYS H 1 37 ? 57.649 61.851 58.634 1.00 21.25 34 LYS I O 1
ATOM 6238 N N . GLN H 1 38 ? 58.081 62.869 56.681 1.00 18.97 35 GLN I N 1
ATOM 6239 C CA . GLN H 1 38 ? 56.760 63.463 56.584 1.00 20.55 35 GLN I CA 1
ATOM 6240 C C . GLN H 1 38 ? 55.639 62.437 56.580 1.00 20.04 35 GLN I C 1
ATOM 6241 O O . GLN H 1 38 ? 54.563 62.720 57.089 1.00 21.97 35 GLN I O 1
ATOM 6247 N N . ALA H 1 39 ? 55.893 61.285 55.968 1.00 17.94 36 ALA I N 1
ATOM 6248 C CA . ALA H 1 39 ? 54.882 60.248 55.812 1.00 16.65 36 ALA I CA 1
ATOM 6249 C C . ALA H 1 39 ? 54.912 59.219 56.948 1.00 18.11 36 ALA I C 1
ATOM 6250 O O . ALA H 1 39 ? 54.102 58.287 56.954 1.00 17.94 36 ALA I O 1
ATOM 6252 N N . ASN H 1 40 ? 55.825 59.396 57.903 1.00 18.07 37 ASN I N 1
ATOM 6253 C CA A ASN H 1 40 ? 56.007 58.455 59.002 0.50 19.24 37 ASN I CA 1
ATOM 6254 C CA B ASN H 1 40 ? 56.034 58.447 58.996 0.50 19.08 37 ASN I CA 1
ATOM 6255 C C . ASN H 1 40 ? 56.311 57.035 58.489 1.00 18.16 37 ASN I C 1
ATOM 6256 O O . ASN H 1 40 ? 55.768 56.059 58.998 1.00 20.02 37 ASN I O 1
ATOM 6265 N N . ILE H 1 41 ? 57.148 56.948 57.467 1.00 17.36 38 ILE I N 1
ATOM 6266 C CA . ILE H 1 41 ? 57.584 55.680 56.910 1.00 17.53 38 ILE I CA 1
ATOM 6267 C C . ILE H 1 41 ? 59.027 55.498 57.270 1.00 17.57 38 ILE I C 1
ATOM 6268 O O . ILE H 1 41 ? 59.822 56.431 57.096 1.00 18.97 38 ILE I O 1
ATOM 6273 N N . ILE H 1 42 ? 59.369 54.333 57.818 1.00 17.50 39 ILE I N 1
ATOM 6274 C CA . ILE H 1 42 ? 60.764 54.072 58.245 1.00 18.29 39 ILE I CA 1
ATOM 6275 C C . ILE H 1 42 ? 61.534 53.243 57.234 1.00 17.40 39 ILE I C 1
ATOM 6276 O O . ILE H 1 42 ? 60.957 52.560 56.387 1.00 16.17 39 ILE I O 1
ATOM 6281 N N . GLU H 1 43 ? 62.863 53.303 57.314 1.00 17.83 40 GLU I N 1
ATOM 6282 C CA . GLU H 1 43 ? 63.690 52.458 56.496 1.00 18.76 40 GLU I CA 1
ATOM 6283 C C . GLU H 1 43 ? 63.323 50.993 56.688 1.00 17.45 40 GLU I C 1
ATOM 6284 O O . GLU H 1 43 ? 63.059 50.547 57.801 1.00 17.87 40 GLU I O 1
ATOM 6290 N N . ASN H 1 44 ? 63.267 50.272 55.553 1.00 15.78 41 ASN I N 1
ATOM 6291 C CA . ASN H 1 44 ? 62.961 48.850 55.490 1.00 15.89 41 ASN I CA 1
ATOM 6292 C C . ASN H 1 44 ? 61.485 48.518 55.717 1.00 14.56 41 ASN I C 1
ATOM 6293 O O . ASN H 1 44 ? 61.099 47.333 55.679 1.00 14.48 41 ASN I O 1
ATOM 6298 N N . GLU H 1 45 ? 60.642 49.523 55.851 1.00 14.44 42 GLU I N 1
ATOM 6299 C CA . GLU H 1 45 ? 59.189 49.299 55.933 1.00 14.18 42 GLU I CA 1
ATOM 6300 C C . GLU H 1 45 ? 58.627 48.774 54.610 1.00 13.66 42 GLU I C 1
ATOM 6301 O O . GLU H 1 45 ? 59.014 49.227 53.528 1.00 13.42 42 GLU I O 1
ATOM 6307 N N . LYS H 1 46 ? 57.656 47.852 54.701 1.00 13.68 43 LYS I N 1
ATOM 6308 C CA . LYS H 1 46 ? 56.954 47.363 53.535 1.00 13.41 43 LYS I CA 1
ATOM 6309 C C . LYS H 1 46 ? 55.919 48.416 53.082 1.00 13.19 43 LYS I C 1
ATOM 6310 O O . LYS H 1 46 ? 55.193 48.975 53.911 1.00 14.94 43 LYS I O 1
ATOM 6316 N N . VAL H 1 47 ? 55.915 48.688 51.773 1.00 12.79 44 VAL I N 1
ATOM 6317 C CA . VAL H 1 47 ? 55.000 49.625 51.152 1.00 12.62 44 VAL I CA 1
ATOM 6318 C C . VAL H 1 47 ? 54.395 49.049 49.878 1.00 12.40 44 VAL I C 1
ATOM 6319 O O . VAL H 1 47 ? 54.968 48.188 49.205 1.00 12.35 44 VAL I O 1
ATOM 6323 N N . GLN H 1 48 ? 53.180 49.525 49.585 1.00 12.48 45 GLN I N 1
ATOM 6324 C CA . GLN H 1 48 ? 52.547 49.304 48.285 1.00 12.32 45 GLN I CA 1
ATOM 6325 C C . GLN H 1 48 ? 52.879 50.494 47.404 1.00 11.95 45 GLN I C 1
ATOM 6326 O O . GLN H 1 48 ? 52.750 51.643 47.839 1.00 12.09 45 GLN I O 1
ATOM 6332 N N . VAL H 1 49 ? 53.302 50.219 46.171 1.00 11.71 46 VAL I N 1
ATOM 6333 C CA . VAL H 1 49 ? 53.620 51.240 45.205 1.00 11.53 46 VAL I CA 1
ATOM 6334 C C . VAL H 1 49 ? 52.737 51.053 44.002 1.00 11.47 46 VAL I C 1
ATOM 6335 O O . VAL H 1 49 ? 52.693 49.972 43.401 1.00 11.56 46 VAL I O 1
ATOM 6339 N N . VAL H 1 50 ? 51.981 52.085 43.670 1.00 11.48 47 VAL I N 1
ATOM 6340 C CA . VAL H 1 50 ? 51.034 52.062 42.557 1.00 11.50 47 VAL I CA 1
ATOM 6341 C C . VAL H 1 50 ? 51.327 53.217 41.605 1.00 11.45 47 VAL I C 1
ATOM 6342 O O . VAL H 1 50 ? 51.693 54.321 41.999 1.00 11.62 47 VAL I O 1
ATOM 6346 N N . ASN H 1 51 ? 51.213 52.928 40.338 1.00 11.40 48 ASN I N 1
ATOM 6347 C CA . ASN H 1 51 ? 51.728 53.794 39.268 1.00 11.48 48 ASN I CA 1
ATOM 6348 C C . ASN H 1 51 ? 50.577 54.345 38.415 1.00 11.58 48 ASN I C 1
ATOM 6349 O O . ASN H 1 51 ? 49.823 53.573 37.779 1.00 11.59 48 ASN I O 1
ATOM 6354 N N . LEU H 1 52 ? 50.452 55.660 38.411 1.00 11.84 49 LEU I N 1
ATOM 6355 C CA A LEU H 1 52 ? 49.354 56.298 37.689 0.50 12.09 49 LEU I CA 1
ATOM 6356 C CA B LEU H 1 52 ? 49.386 56.354 37.684 0.50 12.10 49 LEU I CA 1
ATOM 6357 C C . LEU H 1 52 ? 49.519 56.215 36.174 1.00 12.09 49 LEU I C 1
ATOM 6358 O O . LEU H 1 52 ? 48.517 56.284 35.458 1.00 12.52 49 LEU I O 1
ATOM 6367 N N . ASN H 1 53 ? 50.754 56.062 35.668 1.00 12.12 50 ASN I N 1
ATOM 6368 C CA . ASN H 1 53 ? 50.977 56.034 34.245 1.00 12.37 50 ASN I CA 1
ATOM 6369 C C . ASN H 1 53 ? 50.614 54.710 33.651 1.00 12.26 50 ASN I C 1
ATOM 6370 O O . ASN H 1 53 ? 49.997 54.608 32.593 1.00 12.45 50 ASN I O 1
ATOM 6375 N N . ASN H 1 54 ? 51.059 53.650 34.301 1.00 12.13 51 ASN I N 1
ATOM 6376 C CA . ASN H 1 54 ? 50.933 52.311 33.736 1.00 12.39 51 ASN I CA 1
ATOM 6377 C C . ASN H 1 54 ? 50.039 51.379 34.487 1.00 12.32 51 ASN I C 1
ATOM 6378 O O . ASN H 1 54 ? 49.811 50.247 34.017 1.00 12.80 51 ASN I O 1
ATOM 6383 N N . GLY H 1 55 ? 49.513 51.792 35.636 1.00 12.00 52 GLY I N 1
ATOM 6384 C CA . GLY H 1 55 ? 48.628 50.977 36.426 1.00 12.18 52 GLY I CA 1
ATOM 6385 C C . GLY H 1 55 ? 49.256 49.871 37.274 1.00 12.30 52 GLY I C 1
ATOM 6386 O O . GLY H 1 55 ? 48.568 49.150 37.990 1.00 12.63 52 GLY I O 1
ATOM 6387 N N . GLU H 1 56 ? 50.579 49.720 37.223 1.00 12.22 53 GLU I N 1
ATOM 6388 C CA . GLU H 1 56 ? 51.239 48.650 37.952 1.00 12.47 53 GLU I CA 1
ATOM 6389 C C . GLU H 1 56 ? 51.098 48.837 39.438 1.00 12.17 53 GLU I C 1
ATOM 6390 O O . GLU H 1 56 ? 51.088 49.954 39.969 1.00 11.76 53 GLU I O 1
ATOM 6396 N N . ARG H 1 57 ? 50.938 47.708 40.118 1.00 12.61 54 ARG I N 1
ATOM 6397 C CA . ARG H 1 57 ? 50.766 47.666 41.587 1.00 12.55 54 ARG I CA 1
ATOM 6398 C C . ARG H 1 57 ? 51.740 46.628 42.122 1.00 12.88 54 ARG I C 1
ATOM 6399 O O . ARG H 1 57 ? 51.793 45.483 41.616 1.00 13.61 54 ARG I O 1
ATOM 6407 N N . LEU H 1 58 ? 52.586 47.036 43.079 1.00 13.54 55 LEU I N 1
ATOM 6408 C CA . LEU H 1 58 ? 53.587 46.121 43.624 1.00 13.56 55 LEU I CA 1
ATOM 6409 C C . LEU H 1 58 ? 53.808 46.419 45.088 1.00 13.38 55 LEU I C 1
ATOM 6410 O O . LEU H 1 58 ? 53.439 47.483 45.582 1.00 13.33 55 LEU I O 1
ATOM 6415 N N . GLU H 1 59 ? 54.379 45.463 45.786 1.00 13.67 56 GLU I N 1
ATOM 6416 C CA . GLU H 1 59 ? 54.807 45.637 47.150 1.00 13.75 56 GLU I CA 1
ATOM 6417 C C . GLU H 1 59 ? 56.314 45.452 47.249 1.00 13.56 56 GLU I C 1
ATOM 6418 O O . GLU H 1 59 ? 56.877 44.557 46.634 1.00 13.98 56 GLU I O 1
ATOM 6424 N N . THR H 1 60 ? 56.942 46.293 48.061 1.00 13.26 57 THR I N 1
ATOM 6425 C CA . THR H 1 60 ? 58.407 46.249 48.223 1.00 13.17 57 THR I CA 1
ATOM 6426 C C . THR H 1 60 ? 58.759 46.948 49.539 1.00 13.13 57 THR I C 1
ATOM 6427 O O . THR H 1 60 ? 57.897 47.270 50.309 1.00 13.87 57 THR I O 1
ATOM 6431 N N . TYR H 1 61 ? 60.032 47.130 49.803 1.00 13.05 58 TYR I N 1
ATOM 6432 C CA . TYR H 1 61 ? 60.471 47.811 51.001 1.00 13.16 58 TYR I CA 1
ATOM 6433 C C . TYR H 1 61 ? 61.217 49.107 50.636 1.00 12.99 58 TYR I C 1
ATOM 6434 O O . TYR H 1 61 ? 61.620 49.325 49.513 1.00 12.97 58 TYR I O 1
ATOM 6443 N N . VAL H 1 62 ? 61.318 49.979 51.624 1.00 13.33 59 VAL I N 1
ATOM 6444 C CA . VAL H 1 62 ? 61.845 51.332 51.480 1.00 14.55 59 VAL I CA 1
ATOM 6445 C C . VAL H 1 62 ? 63.320 51.415 51.888 1.00 15.05 59 VAL I C 1
ATOM 6446 O O . VAL H 1 62 ? 63.722 50.900 52.966 1.00 15.83 59 VAL I O 1
ATOM 6450 N N . ILE H 1 63 ? 64.075 52.063 51.014 1.00 14.45 60 ILE I N 1
ATOM 6451 C CA . ILE H 1 63 ? 65.503 52.416 51.227 1.00 15.74 60 ILE I CA 1
ATOM 6452 C C . ILE H 1 63 ? 65.551 53.940 51.368 1.00 16.67 60 ILE I C 1
ATOM 6453 O O . ILE H 1 63 ? 64.892 54.662 50.630 1.00 16.58 60 ILE I O 1
ATOM 6458 N N . LYS H 1 64 ? 66.341 54.444 52.325 1.00 15.75 61 LYS I N 1
ATOM 6459 C CA . LYS H 1 64 ? 66.500 55.896 52.446 1.00 16.92 61 LYS I CA 1
ATOM 6460 C C . LYS H 1 64 ? 67.289 56.526 51.296 1.00 16.48 61 LYS I C 1
ATOM 6461 O O . LYS H 1 64 ? 68.420 56.084 50.967 1.00 18.19 61 LYS I O 1
ATOM 6467 N N . GLY H 1 65 ? 66.721 57.568 50.725 1.00 15.09 62 GLY I N 1
ATOM 6468 C CA . GLY H 1 65 ? 67.386 58.459 49.795 1.00 15.64 62 GLY I CA 1
ATOM 6469 C C . GLY H 1 65 ? 67.905 59.693 50.539 1.00 16.53 62 GLY I C 1
ATOM 6470 O O . GLY H 1 65 ? 67.590 59.896 51.703 1.00 17.18 62 GLY I O 1
ATOM 6471 N N . GLU H 1 66 ? 68.744 60.474 49.881 1.00 16.64 63 GLU I N 1
ATOM 6472 C CA . GLU H 1 66 ? 69.340 61.626 50.523 1.00 18.15 63 GLU I CA 1
ATOM 6473 C C . GLU H 1 66 ? 68.294 62.681 50.872 1.00 17.45 63 GLU I C 1
ATOM 6474 O O . GLU H 1 66 ? 67.388 62.928 50.097 1.00 17.59 63 GLU I O 1
ATOM 6480 N N . PRO H 1 67 ? 68.420 63.307 52.044 1.00 17.83 64 PRO I N 1
ATOM 6481 C CA . PRO H 1 67 ? 67.407 64.286 52.440 1.00 18.19 64 PRO I CA 1
ATOM 6482 C C . PRO H 1 67 ? 67.364 65.442 51.454 1.00 17.26 64 PRO I C 1
ATOM 6483 O O . PRO H 1 67 ? 68.413 65.992 51.049 1.00 17.91 64 PRO I O 1
ATOM 6487 N N . ASN H 1 68 ? 66.156 65.833 51.100 1.00 17.45 65 ASN I N 1
ATOM 6488 C CA . ASN H 1 68 ? 65.902 66.948 50.187 1.00 16.78 65 ASN I CA 1
ATOM 6489 C C . ASN H 1 68 ? 66.362 66.751 48.741 1.00 15.89 65 ASN I C 1
ATOM 6490 O O . ASN H 1 68 ? 66.369 67.698 47.988 1.00 17.58 65 ASN I O 1
ATOM 6495 N N . SER H 1 69 ? 66.693 65.514 48.360 1.00 14.07 66 SER I N 1
ATOM 6496 C CA . SER H 1 69 ? 67.054 65.160 47.000 1.00 14.12 66 SER I CA 1
ATOM 6497 C C . SER H 1 69 ? 65.863 65.053 46.059 1.00 15.13 66 SER I C 1
ATOM 6498 O O . SER H 1 69 ? 66.054 65.093 44.834 1.00 15.73 66 SER I O 1
ATOM 6501 N N . LYS H 1 70 ? 64.692 64.823 46.645 1.00 15.25 67 LYS I N 1
ATOM 6502 C CA . LYS H 1 70 ? 63.446 64.436 45.962 1.00 15.85 67 LYS I CA 1
ATOM 6503 C C . LYS H 1 70 ? 63.556 63.088 45.249 1.00 15.22 67 LYS I C 1
ATOM 6504 O O . LYS H 1 70 ? 62.744 62.783 44.390 1.00 16.53 67 LYS I O 1
ATOM 6510 N N . THR H 1 71 ? 64.574 62.293 45.558 1.00 14.73 68 THR I N 1
ATOM 6511 C CA . THR H 1 71 ? 64.744 60.980 44.942 1.00 14.26 68 THR I CA 1
ATOM 6512 C C . THR H 1 71 ? 63.545 60.106 45.167 1.00 12.32 68 THR I C 1
ATOM 6513 O O . THR H 1 71 ? 63.102 59.922 46.299 1.00 12.14 68 THR I O 1
ATOM 6517 N N . ILE H 1 72 ? 63.064 59.525 44.058 1.00 12.43 69 ILE I N 1
ATOM 6518 C CA . ILE H 1 72 ? 62.111 58.409 44.046 1.00 12.25 69 ILE I CA 1
ATOM 6519 C C . ILE H 1 72 ? 62.642 57.440 42.979 1.00 12.43 69 ILE I C 1
ATOM 6520 O O . ILE H 1 72 ? 62.534 57.691 41.787 1.00 12.96 69 ILE I O 1
ATOM 6525 N N . ALA H 1 73 ? 63.234 56.336 43.423 1.00 12.26 70 ALA I N 1
ATOM 6526 C CA . ALA H 1 73 ? 63.907 55.435 42.493 1.00 12.83 70 ALA I CA 1
ATOM 6527 C C . ALA H 1 73 ? 63.472 54.010 42.751 1.00 12.57 70 ALA I C 1
ATOM 6528 O O . ALA H 1 73 ? 63.398 53.550 43.881 1.00 12.38 70 ALA I O 1
ATOM 6530 N N . LEU H 1 74 ? 63.151 53.306 41.688 1.00 13.52 71 LEU I N 1
ATOM 6531 C CA A LEU H 1 74 ? 62.776 51.905 41.796 0.50 14.69 71 LEU I CA 1
ATOM 6532 C CA B LEU H 1 74 ? 62.781 51.902 41.780 0.50 14.51 71 LEU I CA 1
ATOM 6533 C C . LEU H 1 74 ? 63.956 51.041 41.349 1.00 15.38 71 LEU I C 1
ATOM 6534 O O . LEU H 1 74 ? 64.473 51.205 40.271 1.00 18.76 71 LEU I O 1
ATOM 6543 N N . ASN H 1 75 ? 64.359 50.134 42.229 1.00 17.84 72 ASN I N 1
ATOM 6544 C CA . ASN H 1 75 ? 65.574 49.347 42.137 1.00 19.29 72 ASN I CA 1
ATOM 6545 C C . ASN H 1 75 ? 65.229 47.879 42.007 1.00 18.20 72 ASN I C 1
ATOM 6546 O O . ASN H 1 75 ? 64.144 47.460 42.450 1.00 18.42 72 ASN I O 1
ATOM 6551 N N . GLY H 1 76 ? 66.124 47.075 41.433 1.00 17.10 73 GLY I N 1
ATOM 6552 C CA . GLY H 1 76 ? 65.820 45.645 41.340 1.00 16.03 73 GLY I CA 1
ATOM 6553 C C . GLY H 1 76 ? 64.733 45.385 40.327 1.00 14.49 73 GLY I C 1
ATOM 6554 O O . GLY H 1 76 ? 64.531 46.168 39.395 1.00 13.50 73 GLY I O 1
ATOM 6555 N N . PRO H 1 77 ? 64.039 44.236 40.457 1.00 13.79 74 PRO I N 1
ATOM 6556 C CA . PRO H 1 77 ? 63.032 43.869 39.502 1.00 13.50 74 PRO I CA 1
ATOM 6557 C C . PRO H 1 77 ? 61.901 44.904 39.359 1.00 13.38 74 PRO I C 1
ATOM 6558 O O . PRO H 1 77 ? 61.309 45.015 38.281 1.00 13.23 74 PRO I O 1
ATOM 6562 N N . ALA H 1 78 ? 61.656 45.699 40.410 1.00 13.60 75 ALA I N 1
ATOM 6563 C CA . ALA H 1 78 ? 60.684 46.791 40.342 1.00 13.53 75 ALA I CA 1
ATOM 6564 C C . ALA H 1 78 ? 60.974 47.782 39.230 1.00 13.12 75 ALA I C 1
ATOM 6565 O O . ALA H 1 78 ? 60.072 48.427 38.719 1.00 13.26 75 ALA I O 1
ATOM 6567 N N . ALA H 1 79 ? 62.253 47.947 38.866 1.00 13.05 76 ALA I N 1
ATOM 6568 C CA . ALA H 1 79 ? 62.650 48.794 37.770 1.00 12.93 76 ALA I CA 1
ATOM 6569 C C . ALA H 1 79 ? 61.972 48.456 36.457 1.00 12.83 76 ALA I C 1
ATOM 6570 O O . ALA H 1 79 ? 61.706 49.381 35.676 1.00 13.71 76 ALA I O 1
ATOM 6572 N N . ARG H 1 80 ? 61.617 47.185 36.236 1.00 12.90 77 ARG I N 1
ATOM 6573 C CA . ARG H 1 80 ? 60.894 46.771 35.035 1.00 13.09 77 ARG I CA 1
ATOM 6574 C C . ARG H 1 80 ? 59.436 47.246 35.000 1.00 14.45 77 ARG I C 1
ATOM 6575 O O . ARG H 1 80 ? 58.768 47.093 33.994 1.00 20.23 77 ARG I O 1
ATOM 6583 N N . ARG H 1 81 ? 58.938 47.755 36.102 1.00 13.44 78 ARG I N 1
ATOM 6584 C CA . ARG H 1 81 ? 57.516 48.078 36.249 1.00 13.86 78 ARG I CA 1
ATOM 6585 C C . ARG H 1 81 ? 57.296 49.584 36.254 1.00 13.40 78 ARG I C 1
ATOM 6586 O O . ARG H 1 81 ? 56.192 50.036 36.545 1.00 13.56 78 ARG I O 1
ATOM 6594 N N . CYS H 1 82 ? 58.300 50.373 35.848 1.00 12.97 79 CYS I N 1
ATOM 6595 C CA . CYS H 1 82 ? 58.114 51.833 35.783 1.00 12.88 79 CYS I CA 1
ATOM 6596 C C . CYS H 1 82 ? 59.061 52.426 34.752 1.00 12.90 79 CYS I C 1
ATOM 6597 O O . CYS H 1 82 ? 59.980 51.742 34.293 1.00 12.99 79 CYS I O 1
ATOM 6600 N N . GLU H 1 83 ? 58.855 53.694 34.459 1.00 12.96 80 GLU I N 1
ATOM 6601 C CA . GLU H 1 83 ? 59.788 54.515 33.715 1.00 13.20 80 GLU I CA 1
ATOM 6602 C C . GLU H 1 83 ? 59.991 55.832 34.423 1.00 13.15 80 GLU I C 1
ATOM 6603 O O . GLU H 1 83 ? 59.165 56.276 35.217 1.00 12.95 80 GLU I O 1
ATOM 6609 N N . ILE H 1 84 ? 61.154 56.439 34.191 1.00 13.52 81 ILE I N 1
ATOM 6610 C CA . ILE H 1 84 ? 61.435 57.772 34.768 1.00 13.72 81 ILE I CA 1
ATOM 6611 C C . ILE H 1 84 ? 60.332 58.737 34.331 1.00 13.66 81 ILE I C 1
ATOM 6612 O O . ILE H 1 84 ? 59.876 58.726 33.153 1.00 14.46 81 ILE I O 1
ATOM 6617 N N . GLY H 1 85 ? 59.881 59.554 35.266 1.00 13.53 82 GLY I N 1
ATOM 6618 C CA . GLY H 1 85 ? 58.793 60.513 35.074 1.00 13.49 82 GLY I CA 1
ATOM 6619 C C . GLY H 1 85 ? 57.423 60.006 35.475 1.00 13.17 82 GLY I C 1
ATOM 6620 O O . GLY H 1 85 ? 56.475 60.790 35.562 1.00 13.22 82 GLY I O 1
ATOM 6621 N N . ASP H 1 86 ? 57.273 58.688 35.672 1.00 13.00 83 ASP I N 1
ATOM 6622 C CA . ASP H 1 86 ? 56.004 58.142 36.122 1.00 13.00 83 ASP I CA 1
ATOM 6623 C C . ASP H 1 86 ? 55.596 58.714 37.480 1.00 13.06 83 ASP I C 1
ATOM 6624 O O . ASP H 1 86 ? 56.439 58.964 38.350 1.00 13.09 83 ASP I O 1
ATOM 6629 N N . GLN H 1 87 ? 54.304 58.891 37.670 1.00 13.31 84 GLN I N 1
ATOM 6630 C CA A GLN H 1 87 ? 53.781 59.359 38.955 0.50 13.61 84 GLN I CA 1
ATOM 6631 C CA B GLN H 1 87 ? 53.777 59.349 38.953 0.50 13.61 84 GLN I CA 1
ATOM 6632 C C . GLN H 1 87 ? 53.311 58.165 39.781 1.00 13.99 84 GLN I C 1
ATOM 6633 O O . GLN H 1 87 ? 52.580 57.299 39.277 1.00 14.22 84 GLN I O 1
ATOM 6644 N N . LEU H 1 88 ? 53.726 58.133 41.028 1.00 12.62 85 LEU I N 1
ATOM 6645 C CA . LEU H 1 88 ? 53.410 57.063 41.981 1.00 12.47 85 LEU I CA 1
ATOM 6646 C C . LEU H 1 88 ? 52.623 57.553 43.185 1.00 12.56 85 LEU I C 1
ATOM 6647 O O . LEU H 1 88 ? 52.739 58.700 43.635 1.00 12.86 85 LEU I O 1
ATOM 6652 N N . PHE H 1 89 ? 51.829 56.646 43.720 1.00 12.54 86 PHE I N 1
ATOM 6653 C CA . PHE H 1 89 ? 51.403 56.732 45.100 1.00 12.60 86 PHE I CA 1
ATOM 6654 C C . PHE H 1 89 ? 52.106 55.615 45.879 1.00 12.41 86 PHE I C 1
ATOM 6655 O O . PHE H 1 89 ? 52.266 54.488 45.397 1.00 12.47 86 PHE I O 1
ATOM 6663 N N . ILE H 1 90 ? 52.501 55.914 47.112 1.00 12.49 87 ILE I N 1
ATOM 6664 C CA . ILE H 1 90 ? 53.258 55.019 47.952 1.00 12.61 87 ILE I CA 1
ATOM 6665 C C . ILE H 1 90 ? 52.488 54.933 49.251 1.00 12.67 87 ILE I C 1
ATOM 6666 O O . ILE H 1 90 ? 52.245 55.953 49.891 1.00 12.89 87 ILE I O 1
ATOM 6671 N N . ILE H 1 91 ? 52.077 53.726 49.604 1.00 12.68 88 ILE I N 1
ATOM 6672 C CA . ILE H 1 91 ? 51.097 53.465 50.679 1.00 12.75 88 ILE I CA 1
ATOM 6673 C C . ILE H 1 91 ? 51.681 52.529 51.710 1.00 13.42 88 ILE I C 1
ATOM 6674 O O . ILE H 1 91 ? 52.283 51.502 51.367 1.00 13.56 88 ILE I O 1
ATOM 6679 N N . SER H 1 92 ? 51.487 52.867 52.996 1.00 14.17 89 SER I N 1
ATOM 6680 C CA A SER H 1 92 ? 51.799 51.892 54.028 0.50 15.44 89 SER I CA 1
ATOM 6681 C CA B SER H 1 92 ? 51.852 51.999 54.111 0.50 15.58 89 SER I CA 1
ATOM 6682 C C . SER H 1 92 ? 50.612 51.681 54.957 1.00 14.78 89 SER I C 1
ATOM 6683 O O . SER H 1 92 ? 49.748 52.580 55.135 1.00 14.29 89 SER I O 1
ATOM 6688 N N . TYR H 1 93 ? 50.538 50.443 55.441 1.00 15.56 90 TYR I N 1
ATOM 6689 C CA . TYR H 1 93 ? 49.423 49.980 56.262 1.00 16.51 90 TYR I CA 1
ATOM 6690 C C . TYR H 1 93 ? 49.930 49.620 57.642 1.00 18.26 90 TYR I C 1
ATOM 6691 O O . TYR H 1 93 ? 51.133 49.395 57.837 1.00 19.26 90 TYR I O 1
ATOM 6700 N N . THR H 1 94 ? 48.992 49.564 58.591 1.00 17.58 91 THR I N 1
ATOM 6701 C CA . THR H 1 94 ? 49.273 49.092 59.935 1.00 19.49 91 THR I CA 1
ATOM 6702 C C . THR H 1 94 ? 48.136 48.183 60.359 1.00 20.39 91 THR I C 1
ATOM 6703 O O . THR H 1 94 ? 47.016 48.395 59.924 1.00 18.77 91 THR I O 1
ATOM 6707 N N . GLN H 1 95 ? 48.448 47.165 61.156 1.00 21.49 92 GLN I N 1
ATOM 6708 C CA . GLN H 1 95 ? 47.426 46.248 61.683 1.00 22.90 92 GLN I CA 1
ATOM 6709 C C . GLN H 1 95 ? 47.062 46.692 63.080 1.00 23.63 92 GLN I C 1
ATOM 6710 O O . GLN H 1 95 ? 47.928 46.842 63.924 1.00 22.88 92 GLN I O 1
ATOM 6716 N N . VAL H 1 96 ? 45.773 46.923 63.288 1.00 24.08 93 VAL I N 1
ATOM 6717 C CA . VAL H 1 96 ? 45.247 47.481 64.526 1.00 26.11 93 VAL I CA 1
ATOM 6718 C C . VAL H 1 96 ? 43.981 46.738 64.974 1.00 29.61 93 VAL I C 1
ATOM 6719 O O . VAL H 1 96 ? 43.278 46.127 64.175 1.00 27.80 93 VAL I O 1
ATOM 6723 N N . ASP H 1 97 ? 43.684 46.823 66.269 1.00 37.11 94 ASP I N 1
ATOM 6724 C CA . ASP H 1 97 ? 42.354 46.445 66.742 1.00 42.05 94 ASP I CA 1
ATOM 6725 C C . ASP H 1 97 ? 41.352 47.538 66.354 1.00 44.18 94 ASP I C 1
ATOM 6726 O O . ASP H 1 97 ? 41.466 48.668 66.820 1.00 44.61 94 ASP I O 1
ATOM 6731 N N . PRO H 1 98 ? 40.362 47.209 65.511 1.00 61.11 95 PRO I N 1
ATOM 6732 C CA . PRO H 1 98 ? 39.497 48.253 64.968 1.00 64.50 95 PRO I CA 1
ATOM 6733 C C . PRO H 1 98 ? 38.476 48.851 65.960 1.00 72.43 95 PRO I C 1
ATOM 6734 O O . PRO H 1 98 ? 37.773 49.797 65.601 1.00 77.14 95 PRO I O 1
ATOM 6738 N N . THR H 1 99 ? 38.395 48.309 67.175 1.00 78.54 96 THR I N 1
ATOM 6739 C CA . THR H 1 99 ? 37.493 48.846 68.201 1.00 91.12 96 THR I CA 1
ATOM 6740 C C . THR H 1 99 ? 38.179 49.914 69.058 1.00 92.34 96 THR I C 1
ATOM 6741 O O . THR H 1 99 ? 37.510 50.656 69.773 1.00 103.65 96 THR I O 1
ATOM 6745 N N . ARG H 1 100 ? 39.506 49.990 68.979 1.00 85.53 97 ARG I N 1
ATOM 6746 C CA . ARG H 1 100 ? 40.271 51.050 69.640 1.00 89.54 97 ARG I CA 1
ATOM 6747 C C . ARG H 1 100 ? 40.319 52.322 68.780 1.00 83.25 97 ARG I C 1
ATOM 6748 O O . ARG H 1 100 ? 39.845 52.322 67.640 1.00 77.71 97 ARG I O 1
ATOM 6756 N N . GLU H 1 101 ? 40.885 53.398 69.335 1.00 87.44 98 GLU I N 1
ATOM 6757 C CA . GLU H 1 101 ? 40.974 54.693 68.641 1.00 83.74 98 GLU I CA 1
ATOM 6758 C C . GLU H 1 101 ? 41.579 54.531 67.245 1.00 70.80 98 GLU I C 1
ATOM 6759 O O . GLU H 1 101 ? 42.626 53.898 67.080 1.00 67.18 98 GLU I O 1
ATOM 6761 N N . ASN H 1 102 ? 40.910 55.103 66.248 1.00 67.67 99 ASN I N 1
ATOM 6762 C CA . ASN H 1 102 ? 41.342 54.943 64.866 1.00 60.57 99 ASN I CA 1
ATOM 6763 C C . ASN H 1 102 ? 42.694 55.604 64.578 1.00 56.16 99 ASN I C 1
ATOM 6764 O O . ASN H 1 102 ? 43.136 56.504 65.300 1.00 59.69 99 ASN I O 1
ATOM 6769 N N . ILE H 1 103 ? 43.347 55.110 63.535 1.00 48.76 100 ILE I N 1
ATOM 6770 C CA . ILE H 1 103 ? 44.581 55.680 63.011 1.00 48.16 100 ILE I CA 1
ATOM 6771 C C . ILE H 1 103 ? 44.213 56.816 62.063 1.00 47.61 100 ILE I C 1
ATOM 6772 O O . ILE H 1 103 ? 43.464 56.603 61.105 1.00 48.41 100 ILE I O 1
ATOM 6777 N N . LYS H 1 104 ? 44.712 58.023 62.333 1.00 37.88 101 LYS I N 1
ATOM 6778 C CA . LYS H 1 104 ? 44.598 59.129 61.376 1.00 35.88 101 LYS I CA 1
ATOM 6779 C C . LYS H 1 104 ? 45.777 59.005 60.403 1.00 32.34 101 LYS I C 1
ATOM 6780 O O . LYS H 1 104 ? 46.920 59.145 60.833 1.00 32.37 101 LYS I O 1
ATOM 6786 N N . PRO H 1 105 ? 45.516 58.708 59.107 1.00 29.20 102 PRO I N 1
ATOM 6787 C CA . PRO H 1 105 ? 46.670 58.544 58.246 1.00 27.72 102 PRO I CA 1
ATOM 6788 C C . PRO H 1 105 ? 47.433 59.829 57.994 1.00 26.78 102 PRO I C 1
ATOM 6789 O O . PRO H 1 105 ? 46.830 60.911 57.959 1.00 27.66 102 PRO I O 1
ATOM 6793 N N . LYS H 1 106 ? 48.746 59.667 57.815 1.00 25.60 103 LYS I N 1
ATOM 6794 C CA . LYS H 1 106 ? 49.632 60.769 57.452 1.00 26.26 103 LYS I CA 1
ATOM 6795 C C . LYS H 1 106 ? 49.648 60.836 55.935 1.00 24.13 103 LYS I C 1
ATOM 6796 O O . LYS H 1 106 ? 50.052 59.867 55.265 1.00 22.84 103 LYS I O 1
ATOM 6802 N N . LEU H 1 107 ? 49.155 61.940 55.404 1.00 23.44 104 LEU I N 1
ATOM 6803 C CA . LEU H 1 107 ? 49.053 62.156 53.959 1.00 22.05 104 LEU I CA 1
ATOM 6804 C C . LEU H 1 107 ? 50.028 63.229 53.518 1.00 22.10 104 LEU I C 1
ATOM 6805 O O . LEU H 1 107 ? 50.030 64.343 54.054 1.00 24.67 104 LEU I O 1
ATOM 6810 N N . VAL H 1 108 ? 50.865 62.880 52.545 1.00 19.53 105 VAL I N 1
ATOM 6811 C CA . VAL H 1 108 ? 51.861 63.791 51.975 1.00 19.75 105 VAL I CA 1
ATOM 6812 C C . VAL H 1 108 ? 51.550 63.916 50.475 1.00 18.14 105 VAL I C 1
ATOM 6813 O O . VAL H 1 108 ? 51.630 62.928 49.731 1.00 18.22 105 VAL I O 1
ATOM 6817 N N . ASP H 1 109 ? 51.162 65.097 50.031 1.00 19.65 106 ASP I N 1
ATOM 6818 C CA . ASP H 1 109 ? 50.845 65.354 48.614 1.00 21.30 106 ASP I CA 1
ATOM 6819 C C . ASP H 1 109 ? 51.994 66.146 48.024 1.00 21.93 106 ASP I C 1
ATOM 6820 O O . ASP H 1 109 ? 52.227 67.290 48.403 1.00 23.74 106 ASP I O 1
ATOM 6825 N N . LEU H 1 110 ? 52.693 65.540 47.085 1.00 20.18 107 LEU I N 1
ATOM 6826 C CA . LEU H 1 110 ? 53.876 66.127 46.477 1.00 22.15 107 LEU I CA 1
ATOM 6827 C C . LEU H 1 110 ? 53.568 66.892 45.182 1.00 26.96 107 LEU I C 1
ATOM 6828 O O . LEU H 1 110 ? 54.493 67.461 44.594 1.00 30.29 107 LEU I O 1
ATOM 6833 N N . LYS H 1 111 ? 52.310 66.969 44.767 1.00 28.73 108 LYS I N 1
ATOM 6834 C CA . LYS H 1 111 ? 52.003 67.546 43.446 1.00 33.20 108 LYS I CA 1
ATOM 6835 C C . LYS H 1 111 ? 52.196 69.057 43.464 1.00 36.44 108 LYS I C 1
ATOM 6836 O O . LYS H 1 111 ? 51.542 69.745 44.240 1.00 39.94 108 LYS I O 1
#

Organism: Francisella tularensis subsp. tularensis (strain SCHU S4 / Schu 4) (NCBI:txid177416)

CATH classification: 2.40.40.20

Secondary structure (DSSP, 8-state):
-EEEEEEEEEEEEP-EEESS---EEEETT--TT---TTBEEEEEETTT--EEEEEEEEEPTTS--EEEEGGGGGG--TT-EEEEEEEEEE-TTSPPPPPEEEE--/-EEEEEEEEEEEEP-EEETT---EEEETT--TT---TTBEEEEEETTT--EEEEEEEEEPTTS--EEEEGGGGGG--TT-EEEEEEEEEE-TTSPPP--EEEE--/-EEEEEEEEEEEEP-EEETT--EEEETT--TT---TTBEEEEEETTT--EEEEEEEEEPTTS--EEEEGGGGGG--TT-EEEEEEEEEE-TTSPPP--EEEE--/-EEEEEEEEEEEEP-EEETT--EEEETT--TT---TTBEEEEEETTT--EEEEEEEEEPTTS--EEEEGGGGGG--TT-EEEEEEEEEE-SSSSPP--EEEE--/-EEEEEEEEEEEEP-EEETT---EEEETT--TT---TTBEEEEEETTT--EEEEEEEEEPTTS--EEEEGGGGGG--TT-EEEEEEEEEE-TTSPPP--EEEE--/-EEEEEEEEEEEEP-EEETT---EEEETT--TT---TTBEEEEEETTT--EEEEEEEEEPTTS--EEEEGGGGGG--TT-EEEEEEEEEE-TTSPPP--EEEE--/-EEEEEEEEEEEEP-EEETT---EEEETT--TT-PPTTBEEEEEETTT--EEEEEEEEEPTTS--EEEEGGGGGG--TT-EEEEEEEEEE-TTSPPP--EEEE--/-EEEEEEEEEEEEP-EEETT---EEEETT--TT---TTBEEEEEETTT--EEEEEEEEEPTTS--EEEEGGGGGG--TT-EEEEEEEEEE-TTSPPP--EEEE--

Nearest PDB structures (foldseek):
  3oug-assembly1_C  TM=1.010E+00  e=7.775E-21  Francisella tularensis subsp. tularensis SCHU S4
  3oug-assembly1_A  TM=1.007E+00  e=2.564E-20  Francisella tularensis subsp. tularensis SCHU S4
  2c45-assembly1_C  TM=9.671E-01  e=3.105E-12  Mycobacterium tuberculosis
  1pqe-assembly1_A  TM=9.465E-01  e=2.996E-11  Escherichia coli
  4crz-assembly1_A  TM=9.491E-01  e=9.880E-11  Escherichia coli K-12

InterPro domains:
  IPR003190 Aspartate decarboxylase [MF_00446] (1-111)
  IPR003190 Aspartate decarboxylase [PF02261] (1-107)
  IPR003190 Aspartate decarboxylase [PIRSF006246] (1-109)
  IPR003190 Aspartate decarboxylase [PTHR21012] (1-108)
  IPR003190 Aspartate decarboxylase [TIGR00223] (1-105)
  IPR003190 Aspartate decarboxylase [cd06919] (2-105)
  IPR009010 Aspartate decarboxylase-like domain superfamily [SSF50692] (1-109)